Protein AF-0000000078423848 (afdb_homodimer)

Nearest PDB structures (foldseek):
  8bi5-assembly1_A  TM=4.941E-01  e=6.022E-09  Homo sapiens
  7nb2-assembly1_AAA  TM=4.890E-01  e=9.277E-09  Homo sapiens
  5fut-assembly1_A  TM=4.789E-01  e=1.179E-08  Homo sapiens
  3f2r-assembly1_A  TM=4.536E-01  e=2.937E-08  Homo sapiens
  2i7q-assembly1_A  TM=4.784E-01  e=6.989E-07  Homo sapiens

Radius of gyration: 33.13 Å; Cα contacts (8 Å, |Δi|>4): 1392; chains: 2; bounding box: 69×115×68 Å

Sequence (826 aa):
MSIPEWLTKNYIEEVLKVYHKDLTLKIEKFNIKPAFGKGENYGGFLTKAHVVYNLKNGQEQKENHFICKTSYEDDAFAKEKMKSYDIFNREMILYEEVLPKMNDLLKEIDDMEQLFPTVFYVDYKRKALIFEDLTVQGYVMADRIQRLDMDHIKLVLCKLSKMHATSAVFNERGSGCLEKYDRGFFNKYTDTYKAFFVNSFMACARYLQQLDDTNSRKYAKKIFALEPYYMDLGKRCFAPTVGDVNVLVHGDVWTNNVMFKYCTKTGKPIDVLIIDFQYSFWGSPTLDLHYFFNTSIKEPLRLHHQDELFQMYHQHFTDTLKKLKYKSNPIPSLKKFRIQAEQKKFFAMHSSVVIQPVMLNQDSTDADYNALMGEDDRALSFKRRLYNNPIIQENLKNLLPMFDRRGLLEVNQMSIPEWLTKNYIEEVLKVYHKDLTLKIEKFNIKPAFGKGENYGGFLTKAHVVYNLKNGQEQKENHFICKTSYEDDAFAKEKMKSYDIFNREMILYEEVLPKMNDLLKEIDDMEQLFPTVFYVDYKRKALIFEDLTVQGYVMADRIQRLDMDHIKLVLCKLSKMHATSAVFNERGSGCLEKYDRGFFNKYTDTYKAFFVNSFMACARYLQQLDDTNSRKYAKKIFALEPYYMDLGKRCFAPTVGDVNVLVHGDVWTNNVMFKYCTKTGKPIDVLIIDFQYSFWGSPTLDLHYFFNTSIKEPLRLHHQDELFQMYHQHFTDTLKKLKYKSNPIPSLKKFRIQAEQKKFFAMHSSVVIQPVMLNQDSTDADYNALMGEDDRALSFKRRLYNNPIIQENLKNLLPMFDRRGLLEVNQ

Foldseek 3Di:
DDDDPVPDLVVVQVLVCVLVVFPLKDWDDKDKDWDDDPQLDQFFTKMKMWTWMAGDNRPDIDIFIKIKTAGDPPDPVSCVLCVLLCLLVVQLCCLVPPQVQLCVLCVVLPHNDDAAFHWSDRDPPRSMTMTGDCVVVPWAFDDQQQFDEPLVLLQCLLSLLSQFLSQLLCCVVVVNVQQVFQFAPAHDRDCLQLCLLLLLLLLCLVVLCPDDDDVSPVLSVLSVVQNVVLRVLVHVLFDADPQARKGFELRADARSQKIFHADPVPRGTDHMYGHDSSRTGIHQNLLNLLQHLQAGHDPPCSVPPSLVSLVSSLVSNLVSNVSSPPDPHDSDDSVRSVVSNLVSNLSSVSNNRRVNLLSNDPPSPLNHPCLSRHDDPSVSVSSNVSCVDVVSVVSCVRCSVVCVVSCSSHNVD/DDDDPVPDLVVVQVLVCVLVVFPLKDWDDKDKDWDDDPQLDQFFTKMKMWTWMAGDNRPDIDIFIKIKTAGDPPDPVSCVLCVLLCLLVVQLCCLVPPQVQLCVLCVVLVHNDDAAFAWSDRDPPRSMTMTGDCVVVPWAFDDQQQFDEPLVLLQCLLSLLSQFLSQLLVCVVVVNVQQVFQFAPAHDRDCLQLCLLLLLLLLCLVVLCPDDDDVSPVLSVLSVVQNVVLNVLVHVLFDADPQARKGFELRADARSQKIFHADPVPRGTDHMYGHDSSRTGIHHNLLNLLQHLQAGHDPPCSVPPSLVSLVSSLVSNLVSNVSSPPDPHDSDDSVRSVVSNLVSNLSSVSNNRRVNLLSNDPPCPLNHPCLSRHDDPSVSVSSNVSCVDVVSVVSCVRCSVVCVVSCSSHNVD

Solvent-accessible surface area (backbone atoms only — not comparable to full-atom values): 43598 Å² total; per-residue (Å²): 136,78,80,60,82,73,75,37,67,69,50,50,39,52,47,48,20,62,61,68,71,32,87,59,44,44,69,76,42,77,47,76,46,75,60,67,66,92,69,78,48,92,81,35,43,46,32,32,36,42,38,31,33,27,32,75,74,65,75,40,77,48,73,49,48,33,31,37,38,29,60,60,79,82,40,66,66,59,38,60,55,41,53,79,62,43,28,66,62,49,27,49,48,36,60,69,63,45,52,56,53,35,48,51,54,37,44,73,70,77,38,82,70,69,53,52,74,54,65,61,44,75,37,77,88,77,43,33,39,33,25,52,36,53,56,81,78,50,32,40,65,60,60,53,77,69,34,37,53,69,70,52,48,54,46,49,36,48,50,48,20,48,50,29,28,32,36,32,42,49,20,58,78,50,77,50,64,51,63,76,34,58,57,32,90,40,31,92,85,60,66,67,51,46,48,28,51,53,51,30,44,47,31,50,21,53,56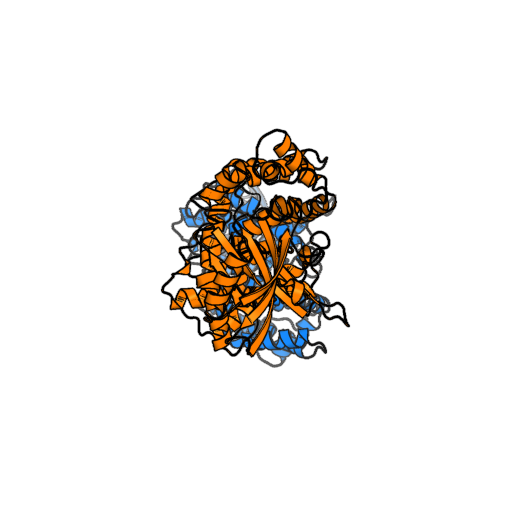,27,52,69,45,94,47,70,65,40,37,50,51,16,54,34,46,58,65,27,58,91,45,49,65,60,52,39,33,61,53,47,45,57,51,86,77,46,69,41,15,55,22,48,65,64,48,36,44,85,28,32,29,34,26,59,37,89,87,77,66,44,64,76,45,54,32,48,51,76,53,49,33,34,18,34,12,44,58,49,53,38,49,29,32,26,46,39,52,22,44,26,84,64,45,47,81,72,36,49,53,57,50,52,42,53,30,48,52,47,22,52,51,47,27,55,73,69,62,57,71,89,38,66,80,70,34,60,28,57,46,51,51,50,37,60,72,38,38,61,47,29,53,46,21,43,67,45,46,24,33,63,64,57,49,80,73,58,85,70,54,42,69,57,32,49,48,36,82,48,70,67,15,49,50,51,42,44,54,38,63,69,37,66,69,47,48,52,48,47,68,62,45,47,61,56,37,49,46,48,18,66,51,46,78,71,85,137,78,80,61,84,75,74,37,68,68,49,51,39,53,47,47,22,63,61,66,69,33,89,60,43,45,67,76,42,78,49,76,45,76,62,67,66,91,66,78,48,91,77,36,43,49,31,32,34,42,38,31,32,26,34,74,76,65,74,40,78,51,74,51,48,34,30,37,39,29,59,59,79,82,42,67,67,59,39,60,57,42,54,78,65,42,28,65,62,50,26,48,48,37,61,68,64,45,54,57,53,35,49,52,54,37,45,74,68,79,39,82,72,70,53,54,73,55,66,61,45,74,38,78,89,77,43,32,39,33,25,53,36,53,55,82,77,50,32,41,66,60,58,51,77,69,35,35,53,70,69,52,47,54,47,48,37,48,50,49,20,47,50,29,28,32,35,32,42,49,19,59,78,48,76,49,65,51,63,74,34,58,57,32,89,41,30,93,86,57,66,65,51,45,48,29,52,51,50,31,44,47,32,50,22,54,54,28,52,70,44,94,48,70,67,41,36,51,50,16,54,34,47,59,65,27,58,90,47,48,65,59,52,41,33,59,54,46,44,57,52,86,78,47,68,41,15,56,23,47,64,62,49,37,43,86,27,33,29,35,25,59,36,87,87,76,66,45,66,76,44,54,32,50,51,75,55,50,33,34,18,34,12,46,57,49,52,38,50,30,31,26,46,38,52,22,43,26,84,64,45,48,81,73,37,49,52,58,49,53,42,53,30,48,52,48,21,51,51,48,28,56,74,68,63,57,71,88,38,66,80,69,33,59,29,56,47,51,50,51,39,60,70,38,38,61,48,28,51,45,20,43,67,44,48,24,33,62,65,56,50,81,73,60,85,70,53,42,69,56,32,47,49,36,81,49,71,66,15,49,49,50,43,44,54,39,62,70,38,66,69,48,46,53,47,48,68,62,44,48,60,54,38,48,47,47,17,66,50,46,79,72,83

InterPro domains:
  IPR004119 Ecdysteroid kinase-like [PF02958] (38-326)
  IPR011009 Protein kinase-like domain superfamily [SSF56112] (2-327)
  IPR015897 CHK kinase-like [SM00587] (129-323)

pLDDT: mean 92.08, std 9.53, range [49.94, 98.88]

Organism: Lucilia cuprina (NCBI:txid7375)

Structure (mmCIF, N/CA/C/O backbone):
data_AF-0000000078423848-model_v1
#
loop_
_entity.id
_entity.type
_entity.pdbx_description
1 polymer 'CHK kinase-like domain-containing protein'
#
loop_
_atom_site.group_PDB
_atom_site.id
_atom_site.type_symbol
_atom_site.label_atom_id
_atom_site.label_alt_id
_atom_site.label_comp_id
_atom_site.label_asym_id
_atom_site.label_entity_id
_atom_site.label_seq_id
_atom_site.pdbx_PDB_ins_code
_atom_site.Cartn_x
_atom_site.Cartn_y
_atom_site.Cartn_z
_atom_site.occupancy
_atom_site.B_iso_or_equiv
_atom_site.auth_seq_id
_atom_site.auth_comp_id
_atom_site.auth_asym_id
_atom_site.auth_atom_id
_atom_site.pdbx_PDB_model_num
ATOM 1 N N . MET A 1 1 ? -23.234 38.156 14.312 1 52.44 1 MET A N 1
ATOM 2 C CA . MET A 1 1 ? -22.672 37.781 15.609 1 52.44 1 MET A CA 1
ATOM 3 C C . MET A 1 1 ? -21.812 38.906 16.156 1 52.44 1 MET A C 1
ATOM 5 O O . MET A 1 1 ? -21.062 39.562 15.414 1 52.44 1 MET A O 1
ATOM 9 N N . SER A 1 2 ? -22.188 39.5 17.297 1 65.88 2 SER A N 1
ATOM 10 C CA . SER A 1 2 ? -21.672 40.75 17.844 1 65.88 2 SER A CA 1
ATOM 11 C C . SER A 1 2 ? -20.375 40.531 18.641 1 65.88 2 SER A C 1
ATOM 13 O O . SER A 1 2 ? -20.094 39.406 19.062 1 65.88 2 SER A O 1
ATOM 15 N N . ILE A 1 3 ? -19.422 41.406 18.516 1 79.38 3 ILE A N 1
ATOM 16 C CA . ILE A 1 3 ? -18.203 41.469 19.328 1 79.38 3 ILE A CA 1
ATOM 17 C C . ILE A 1 3 ? -18.562 41.281 20.812 1 79.38 3 ILE A C 1
ATOM 19 O O . ILE A 1 3 ? -19.484 41.906 21.312 1 79.38 3 ILE A O 1
ATOM 23 N N . PRO A 1 4 ? -17.922 40.312 21.422 1 82.94 4 PRO A N 1
ATOM 24 C CA . PRO A 1 4 ? -18.219 40.125 22.844 1 82.94 4 PRO A CA 1
ATOM 25 C C . PRO A 1 4 ? -18.078 41.406 23.656 1 82.94 4 PRO A C 1
ATOM 27 O O . PRO A 1 4 ? -17.109 42.156 23.484 1 82.94 4 PRO A O 1
ATOM 30 N N . GLU A 1 5 ? -18.969 41.625 24.625 1 84.94 5 GLU A N 1
ATOM 31 C CA . GLU A 1 5 ? -19.016 42.844 25.406 1 84.94 5 GLU A CA 1
ATOM 32 C C . GLU A 1 5 ? -17.781 43 26.297 1 84.94 5 GLU A C 1
ATOM 34 O O . GLU A 1 5 ? -17.312 44.094 26.578 1 84.94 5 GLU A O 1
ATOM 39 N N . TRP A 1 6 ? -17.281 41.875 26.625 1 88.5 6 TRP A N 1
ATOM 40 C CA . TRP A 1 6 ? -16.156 41.875 27.562 1 88.5 6 TRP A CA 1
ATOM 41 C C . TRP A 1 6 ? -14.852 42.219 26.844 1 88.5 6 TRP A C 1
ATOM 43 O O . TRP A 1 6 ? -13.836 42.5 27.484 1 88.5 6 TRP A O 1
ATOM 53 N N . LEU A 1 7 ? -14.852 42.125 25.547 1 90.12 7 LEU A N 1
ATOM 54 C CA . LEU A 1 7 ? -13.648 42.406 24.766 1 90.12 7 LEU A CA 1
ATOM 55 C C . LEU A 1 7 ? -13.445 43.906 24.578 1 90.12 7 LEU A C 1
ATOM 57 O O . LEU A 1 7 ? -13.664 44.438 23.5 1 90.12 7 LEU A O 1
ATOM 61 N N . THR A 1 8 ? -12.93 44.531 25.625 1 91.38 8 THR A N 1
ATOM 62 C CA . THR A 1 8 ? -12.797 45.969 25.688 1 91.38 8 THR A CA 1
ATOM 63 C C . THR A 1 8 ? -11.328 46.406 25.641 1 91.38 8 THR A C 1
ATOM 65 O O . THR A 1 8 ? -10.438 45.562 25.719 1 91.38 8 THR A O 1
ATOM 68 N N . LYS A 1 9 ? -11.188 47.719 25.531 1 93.75 9 LYS A N 1
ATOM 69 C CA . LYS A 1 9 ? -9.852 48.281 25.594 1 93.75 9 LYS A CA 1
ATOM 70 C C . LYS A 1 9 ? -9.148 47.906 26.891 1 93.75 9 LYS A C 1
ATOM 72 O O . LYS A 1 9 ? -7.977 47.531 26.891 1 93.75 9 LYS A O 1
ATOM 77 N N . ASN A 1 10 ? -9.883 48 27.969 1 93.81 10 ASN A N 1
ATOM 78 C CA . ASN A 1 10 ? -9.336 47.688 29.281 1 93.81 10 ASN A CA 1
ATOM 79 C C . ASN A 1 10 ? -8.891 46.219 29.375 1 93.81 10 ASN A C 1
ATOM 81 O O . ASN A 1 10 ? -7.844 45.906 29.953 1 93.81 10 ASN A O 1
ATOM 85 N N . TYR A 1 11 ? -9.695 45.375 28.844 1 93.62 11 TYR A N 1
ATOM 86 C CA . TYR A 1 11 ? -9.367 43.969 28.859 1 93.62 11 TYR A CA 1
ATOM 87 C C . TYR A 1 11 ? -8.078 43.688 28.094 1 93.62 11 TYR A C 1
ATOM 89 O O . TYR A 1 11 ? -7.195 42.969 28.578 1 93.62 11 TYR A O 1
ATOM 97 N N . ILE A 1 12 ? -8.031 44.25 26.938 1 92.62 12 ILE A N 1
ATOM 98 C CA . ILE A 1 12 ? -6.863 44.031 26.094 1 92.62 12 ILE A CA 1
ATOM 99 C C . ILE A 1 12 ? -5.621 44.625 26.75 1 92.62 12 ILE A C 1
ATOM 101 O O . ILE A 1 12 ? -4.523 44.094 26.641 1 92.62 12 ILE A O 1
ATOM 105 N N . GLU A 1 13 ? -5.789 45.75 27.359 1 94.25 13 GLU A N 1
ATOM 106 C CA . GLU A 1 13 ? -4.68 46.375 28.078 1 94.25 13 GLU A CA 1
ATOM 107 C C . GLU A 1 13 ? -4.133 45.438 29.141 1 94.25 13 GLU A C 1
ATOM 109 O O . GLU A 1 13 ? -2.916 45.281 29.281 1 94.25 13 GLU A O 1
ATOM 114 N N . GLU A 1 14 ? -5.004 44.812 29.859 1 92.88 14 GLU A N 1
ATOM 115 C CA . GLU A 1 14 ? -4.59 43.844 30.891 1 92.88 14 GLU A CA 1
ATOM 116 C C . GLU A 1 14 ? -3.859 42.656 30.281 1 92.88 14 GLU A C 1
ATOM 118 O O . GLU A 1 14 ? -2.871 42.188 30.844 1 92.88 14 GLU A O 1
ATOM 123 N N . VAL A 1 15 ? -4.414 42.188 29.203 1 91.88 15 VAL A N 1
ATOM 124 C CA . VAL A 1 15 ? -3.812 41.094 28.484 1 91.88 15 VAL A CA 1
ATOM 125 C C . VAL A 1 15 ? -2.379 41.438 28.094 1 91.88 15 VAL A C 1
ATOM 127 O O . VAL A 1 15 ? -1.463 40.625 28.281 1 91.88 15 VAL A O 1
ATOM 130 N N . LEU A 1 16 ? -2.178 42.625 27.562 1 92.38 16 LEU A N 1
ATOM 131 C CA . LEU A 1 16 ? -0.869 43.062 27.078 1 92.38 16 LEU A CA 1
ATOM 132 C C . LEU A 1 16 ? 0.089 43.281 28.234 1 92.38 16 LEU A C 1
ATOM 134 O O . LEU A 1 16 ? 1.294 43.062 28.109 1 92.38 16 LEU A O 1
ATOM 138 N N . LYS A 1 17 ? -0.47 43.781 29.359 1 93.56 17 LYS A N 1
ATOM 139 C CA . LYS A 1 17 ? 0.352 43.969 30.547 1 93.56 17 LYS A CA 1
ATOM 140 C C . LYS A 1 17 ? 0.942 42.625 31 1 93.56 17 LYS A C 1
ATOM 142 O O . LYS A 1 17 ? 2.117 42.562 31.375 1 93.56 17 LYS A O 1
ATOM 147 N N . VAL A 1 18 ? 0.09 41.625 30.969 1 91.31 18 VAL A N 1
ATOM 148 C CA . VAL A 1 18 ? 0.529 40.312 31.359 1 91.31 18 VAL A CA 1
ATOM 149 C C . VAL A 1 18 ? 1.553 39.781 30.359 1 91.31 18 VAL A C 1
ATOM 151 O O . VAL A 1 18 ? 2.59 39.25 30.75 1 91.31 18 VAL A O 1
ATOM 154 N N . TYR A 1 19 ? 1.338 39.938 29.094 1 89.31 19 TYR A N 1
ATOM 155 C CA . TYR A 1 19 ? 2.184 39.438 28.016 1 89.31 19 TYR A CA 1
ATOM 156 C C . TYR A 1 19 ? 3.566 40.062 28.062 1 89.31 19 TYR A C 1
ATOM 158 O O . TYR A 1 19 ? 4.578 39.375 27.922 1 89.31 19 TYR A O 1
ATOM 166 N N . HIS A 1 20 ? 3.588 41.344 28.25 1 91.81 20 HIS A N 1
ATOM 167 C CA . HIS A 1 20 ? 4.848 42.094 28.219 1 91.81 20 HIS A CA 1
ATOM 168 C C . HIS A 1 20 ? 5.469 42.188 29.609 1 91.81 20 HIS A C 1
ATOM 170 O O . HIS A 1 20 ? 6.562 42.719 29.766 1 91.81 20 HIS A O 1
ATOM 176 N N . LYS A 1 21 ? 4.734 41.719 30.625 1 93.62 21 LYS A N 1
ATOM 177 C CA . LYS A 1 21 ? 5.156 41.844 32.031 1 93.62 21 LYS A CA 1
ATOM 178 C C . LYS A 1 21 ? 5.488 43.281 32.344 1 93.62 21 LYS A C 1
ATOM 180 O O . LYS A 1 21 ? 6.555 43.594 32.906 1 93.62 21 LYS A O 1
ATOM 185 N N . ASP A 1 22 ? 4.645 44.219 31.906 1 94.75 22 ASP A N 1
ATOM 186 C CA . ASP A 1 22 ? 4.809 45.656 32.125 1 94.75 22 ASP A CA 1
ATOM 187 C C . ASP A 1 22 ? 3.504 46.281 32.594 1 94.75 22 ASP A C 1
ATOM 189 O O . ASP A 1 22 ? 2.623 46.594 31.797 1 94.75 22 ASP A O 1
ATOM 193 N N . LEU A 1 23 ? 3.414 46.594 33.875 1 93.25 23 LEU A N 1
ATOM 194 C CA . LEU A 1 23 ? 2.199 47.125 34.469 1 93.25 23 LEU A CA 1
ATOM 195 C C . LEU A 1 23 ? 1.979 48.594 34.062 1 93.25 23 LEU A C 1
ATOM 197 O O . LEU A 1 23 ? 0.887 49.125 34.25 1 93.25 23 LEU A O 1
ATOM 201 N N . THR A 1 24 ? 2.98 49.188 33.531 1 93.75 24 THR A N 1
ATOM 202 C CA . THR A 1 24 ? 2.871 50.594 33.156 1 93.75 24 THR A CA 1
ATOM 203 C C . THR A 1 24 ? 2.268 50.719 31.766 1 93.75 24 THR A C 1
ATOM 205 O O . THR A 1 24 ? 2.012 51.844 31.297 1 93.75 24 THR A O 1
ATOM 208 N N . LEU A 1 25 ? 1.997 49.594 31.062 1 94.75 25 LEU A N 1
ATOM 209 C CA . LEU A 1 25 ? 1.498 49.594 29.688 1 94.75 25 LEU A CA 1
ATOM 210 C C . LEU A 1 25 ? 0.144 50.281 29.594 1 94.75 25 LEU A C 1
ATOM 212 O O . LEU A 1 25 ? -0.72 50.094 30.453 1 94.75 25 LEU A O 1
ATOM 216 N N . LYS A 1 26 ? 0.029 51.219 28.641 1 95.25 26 LYS A N 1
ATOM 217 C CA . LYS A 1 26 ? -1.23 51.906 28.375 1 95.25 26 LYS A CA 1
ATOM 218 C C . LYS A 1 26 ? -1.577 51.875 26.891 1 95.25 26 LYS A C 1
ATOM 220 O O . LYS A 1 26 ? -0.728 52.156 26.047 1 95.25 26 LYS A O 1
ATOM 225 N N . ILE A 1 27 ? -2.83 51.562 26.594 1 94.88 27 ILE A N 1
ATOM 226 C CA . ILE A 1 27 ? -3.275 51.562 25.203 1 94.88 27 ILE A CA 1
ATOM 227 C C . ILE A 1 27 ? -3.641 52.969 24.766 1 94.88 27 ILE A C 1
ATOM 229 O O . ILE A 1 27 ? -4.414 53.656 25.438 1 94.88 27 ILE A O 1
ATOM 233 N N . GLU A 1 28 ? -3.152 53.375 23.75 1 95.06 28 GLU A N 1
ATOM 234 C CA . GLU A 1 28 ? -3.43 54.719 23.172 1 95.06 28 GLU A CA 1
ATOM 235 C C . GLU A 1 28 ? -4.547 54.625 22.141 1 95.06 28 GLU A C 1
ATOM 237 O O . GLU A 1 28 ? -5.43 55.5 22.109 1 95.06 28 GLU A O 1
ATOM 242 N N . LYS A 1 29 ? -4.484 53.75 21.281 1 94.62 29 LYS A N 1
ATOM 243 C CA . LYS A 1 29 ? -5.488 53.531 20.25 1 94.62 29 LYS A CA 1
ATOM 244 C C . LYS A 1 29 ? -6.023 52.094 20.281 1 94.62 29 LYS A C 1
ATOM 246 O O . LYS A 1 29 ? -5.266 51.156 20.5 1 94.62 29 LYS A O 1
ATOM 251 N N . PHE A 1 30 ? -7.324 51.969 20.141 1 94.12 30 PHE A N 1
ATOM 252 C CA . PHE A 1 30 ? -7.996 50.656 20.203 1 94.12 30 PHE A CA 1
ATOM 253 C C . PHE A 1 30 ? -9.133 50.594 19.203 1 94.12 30 PHE A C 1
ATOM 255 O O . PHE A 1 30 ? -10.086 51.375 19.266 1 94.12 30 PHE A O 1
ATOM 262 N N . ASN A 1 31 ? -8.953 49.75 18.25 1 93.06 31 ASN A N 1
ATOM 263 C CA . ASN A 1 31 ? -9.984 49.5 17.25 1 93.06 31 ASN A CA 1
ATOM 264 C C . ASN A 1 31 ? -10.312 48 17.156 1 93.06 31 ASN A C 1
ATOM 266 O O . ASN A 1 31 ? -9.414 47.188 17.062 1 93.06 31 ASN A O 1
ATOM 270 N N . ILE A 1 32 ? -11.602 47.625 17.141 1 90.75 32 ILE A N 1
ATOM 271 C CA . ILE A 1 32 ? -12.023 46.219 17.094 1 90.75 32 ILE A CA 1
ATOM 272 C C . ILE A 1 32 ? -13.109 46.031 16.031 1 90.75 32 ILE A C 1
ATOM 274 O O . ILE A 1 32 ? -13.961 46.906 15.852 1 90.75 32 ILE A O 1
ATOM 278 N N . LYS A 1 33 ? -13.039 44.938 15.258 1 86.94 33 LYS A N 1
ATOM 279 C CA . LYS A 1 33 ? -14.055 44.594 14.266 1 86.94 33 LYS A CA 1
ATOM 280 C C . LYS A 1 33 ? -14.156 43.094 14.094 1 86.94 33 LYS A C 1
ATOM 282 O O . LYS A 1 33 ? -13.195 42.344 14.359 1 86.94 33 LYS A O 1
ATOM 287 N N . PRO A 1 34 ? -15.281 42.625 13.734 1 80.81 34 PRO A N 1
ATOM 288 C CA . PRO A 1 34 ? -15.391 41.219 13.422 1 80.81 34 PRO A CA 1
ATOM 289 C C . PRO A 1 34 ? -14.469 40.781 12.281 1 80.81 34 PRO A C 1
ATOM 291 O O . PRO A 1 34 ? -14.258 41.531 11.336 1 80.81 34 PRO A O 1
ATOM 294 N N . ALA A 1 35 ? -13.773 39.562 12.422 1 73.31 35 ALA A N 1
ATOM 295 C CA . ALA A 1 35 ? -12.805 39.094 11.422 1 73.31 35 ALA A CA 1
ATOM 296 C C . ALA A 1 35 ? -13.516 38.531 10.203 1 73.31 35 ALA A C 1
ATOM 298 O O . ALA A 1 35 ? -13.102 38.781 9.062 1 73.31 35 ALA A O 1
ATOM 299 N N . PHE A 1 36 ? -14.398 37.406 10.336 1 63.75 36 PHE A N 1
ATOM 300 C CA . PHE A 1 36 ? -15.039 36.75 9.203 1 63.75 36 PHE A CA 1
ATOM 301 C C . PHE A 1 36 ? -16.562 36.844 9.305 1 63.75 36 PHE A C 1
ATOM 303 O O . PHE A 1 36 ? -17.094 37.188 10.359 1 63.75 36 PHE A O 1
ATOM 310 N N . GLY A 1 37 ? -17.172 36.781 7.977 1 54.41 37 GLY A N 1
ATOM 311 C CA . GLY A 1 37 ? -18.625 36.688 7.957 1 54.41 37 GLY A CA 1
ATOM 312 C C . GLY A 1 37 ? -19.156 35.375 8.516 1 54.41 37 GLY A C 1
ATOM 313 O O . GLY A 1 37 ? -18.375 34.469 8.758 1 54.41 37 GLY A O 1
ATOM 314 N N . LYS A 1 38 ? -20.359 35.281 8.805 1 50.5 38 LYS A N 1
ATOM 315 C CA . LYS A 1 38 ? -21.109 34.125 9.25 1 50.5 38 LYS A CA 1
ATOM 316 C C . LYS A 1 38 ? -20.844 32.906 8.352 1 50.5 38 LYS A C 1
ATOM 318 O O . LYS A 1 38 ? -20.781 33.031 7.125 1 50.5 38 LYS A O 1
ATOM 323 N N . GLY A 1 39 ? -20.406 31.641 8.922 1 49.94 39 GLY A N 1
ATOM 324 C CA . GLY A 1 39 ? -20.312 30.406 8.172 1 49.94 39 GLY A CA 1
ATOM 325 C C . GLY A 1 39 ? -18.891 30.047 7.797 1 49.94 39 GLY A C 1
ATOM 326 O O . GLY A 1 39 ? -18.625 28.938 7.32 1 49.94 39 GLY A O 1
ATOM 327 N N . GLU A 1 40 ? -17.953 31.016 7.832 1 52.66 40 GLU A N 1
ATOM 328 C CA . GLU A 1 40 ? -16.594 30.766 7.34 1 52.66 40 GLU A CA 1
ATOM 329 C C . GLU A 1 40 ? -15.766 30.031 8.391 1 52.66 40 GLU A C 1
ATOM 331 O O . GLU A 1 40 ? -14.711 29.469 8.07 1 52.66 40 GLU A O 1
ATOM 336 N N . ASN A 1 41 ? -16.281 30.109 9.609 1 53.28 41 ASN A N 1
ATOM 337 C CA . ASN A 1 41 ? -15.547 29.453 10.68 1 53.28 41 ASN A CA 1
ATOM 338 C C . ASN A 1 41 ? -16.484 28.688 11.625 1 53.28 41 ASN A C 1
ATOM 340 O O . ASN A 1 41 ? -17.188 29.297 12.43 1 53.28 41 ASN A O 1
ATOM 344 N N . TYR A 1 42 ? -16.594 27.344 11.445 1 54.25 42 TYR A N 1
ATOM 345 C CA . TYR A 1 42 ? -17.531 26.531 12.203 1 54.25 42 TYR A CA 1
ATOM 346 C C . TYR A 1 42 ? -17.062 26.328 13.641 1 54.25 42 TYR A C 1
ATOM 348 O O . TYR A 1 42 ? -17.812 25.875 14.5 1 54.25 42 TYR A O 1
ATOM 356 N N . GLY A 1 43 ? -15.828 26.734 14.023 1 58.12 43 GLY A N 1
ATOM 357 C CA . GLY A 1 43 ? -15.359 26.375 15.344 1 58.12 43 GLY A CA 1
ATOM 358 C C . GLY A 1 43 ? -15.188 27.562 16.266 1 58.12 43 GLY A C 1
ATOM 359 O O . GLY A 1 43 ? -14.664 27.422 17.375 1 58.12 43 GLY A O 1
ATOM 360 N N . GLY A 1 44 ? -15.781 28.734 15.836 1 64.81 44 GLY A N 1
ATOM 361 C CA . GLY A 1 44 ? -15.609 29.859 16.719 1 64.81 44 GLY A CA 1
ATOM 362 C C . GLY A 1 44 ? -15.891 31.203 16.047 1 64.81 44 GLY A C 1
ATOM 363 O O . GLY A 1 44 ? -16.375 31.234 14.922 1 64.81 44 GLY A O 1
ATOM 364 N N . PHE A 1 45 ? -15.906 32.156 16.938 1 75 45 PHE A N 1
ATOM 365 C CA . PHE A 1 45 ? -16.047 33.531 16.453 1 75 45 PHE A CA 1
ATOM 366 C C . PHE A 1 45 ? -14.711 34.25 16.5 1 75 45 PHE A C 1
ATOM 368 O O . PHE A 1 45 ? -13.961 34.125 17.484 1 75 45 PHE A O 1
ATOM 375 N N . LEU A 1 46 ? -14.398 34.875 15.398 1 83.88 46 LEU A N 1
ATOM 376 C CA . LEU A 1 46 ? -13.117 35.562 15.297 1 83.88 46 LEU A CA 1
ATOM 377 C C . LEU A 1 46 ? -13.305 37.062 15.234 1 83.88 46 LEU A C 1
ATOM 379 O O . LEU A 1 46 ? -14.148 37.562 14.477 1 83.88 46 LEU A O 1
ATOM 383 N N . THR A 1 47 ? -12.578 37.75 16.125 1 87.62 47 THR A N 1
ATOM 384 C CA . THR A 1 47 ? -12.57 39.219 16.156 1 87.62 47 THR A CA 1
ATOM 385 C C . THR A 1 47 ? -11.156 39.75 15.953 1 87.62 47 THR A C 1
ATOM 387 O O . THR A 1 47 ? -10.195 39.219 16.5 1 87.62 47 THR A O 1
ATOM 390 N N . LYS A 1 48 ? -11.094 40.812 15.172 1 90.5 48 LYS A N 1
ATOM 391 C CA . LYS A 1 48 ? -9.805 41.469 14.961 1 90.5 48 LYS A CA 1
ATOM 392 C C . LYS A 1 48 ? -9.688 42.75 15.812 1 90.5 48 LYS A C 1
ATOM 394 O O . LYS A 1 48 ? -10.656 43.469 15.977 1 90.5 48 LYS A O 1
ATOM 399 N N . ALA A 1 49 ? -8.508 42.906 16.344 1 91 49 ALA A N 1
ATOM 400 C CA . ALA A 1 49 ? -8.234 44.094 17.125 1 91 49 ALA A CA 1
ATOM 401 C C . ALA A 1 49 ? -6.902 44.719 16.734 1 91 49 ALA A C 1
ATOM 403 O O . ALA A 1 49 ? -5.922 44.031 16.5 1 91 49 ALA A O 1
ATOM 404 N N . HIS A 1 50 ? -6.938 46.031 16.531 1 93.94 50 HIS A N 1
ATOM 405 C CA . HIS A 1 50 ? -5.746 46.844 16.312 1 93.94 50 HIS A CA 1
ATOM 406 C C . HIS A 1 50 ? -5.473 47.75 17.516 1 93.94 50 HIS A C 1
ATOM 408 O O . HIS A 1 50 ? -6.359 48.469 17.953 1 93.94 50 HIS A O 1
ATOM 414 N N . VAL A 1 51 ? -4.234 47.656 18.031 1 94 51 VAL A N 1
ATOM 415 C CA . VAL A 1 51 ? -3.941 48.406 19.234 1 94 51 VAL A CA 1
ATOM 416 C C . VAL A 1 51 ? -2.584 49.094 19.109 1 94 51 VAL A C 1
ATOM 418 O O . VAL A 1 51 ? -1.643 48.531 18.547 1 94 51 VAL A O 1
ATOM 421 N N . VAL A 1 52 ? -2.539 50.312 19.516 1 95.88 52 VAL A N 1
ATOM 422 C CA . VAL A 1 52 ? -1.292 51.031 19.734 1 95.88 52 VAL A CA 1
ATOM 423 C C . VAL A 1 52 ? -1.108 51.312 21.234 1 95.88 52 VAL A C 1
ATOM 425 O O . VAL A 1 52 ? -2.023 51.812 21.891 1 95.88 52 VAL A O 1
ATOM 428 N N . TYR A 1 53 ? 0.005 50.938 21.734 1 94.19 53 TYR A N 1
ATOM 429 C CA . TYR A 1 53 ? 0.185 51.062 23.172 1 94.19 53 TYR A CA 1
ATOM 430 C C . TYR A 1 53 ? 1.614 51.469 23.516 1 94.19 53 TYR A C 1
ATOM 432 O O . TYR A 1 53 ? 2.521 51.312 22.688 1 94.19 53 TYR A O 1
ATOM 440 N N . ASN A 1 54 ? 1.756 52.031 24.688 1 95.5 54 ASN A N 1
ATOM 441 C CA . ASN A 1 54 ? 3.045 52.438 25.219 1 95.5 54 ASN A CA 1
ATOM 442 C C . ASN A 1 54 ? 3.541 51.5 26.312 1 95.5 54 ASN A C 1
ATOM 444 O O . ASN A 1 54 ? 2.75 51.031 27.141 1 95.5 54 ASN A O 1
ATOM 448 N N . LEU A 1 55 ? 4.859 51.188 26.219 1 92.94 55 LEU A N 1
ATOM 449 C CA . LEU A 1 55 ? 5.523 50.344 27.203 1 92.94 55 LEU A CA 1
ATOM 450 C C . LEU A 1 55 ? 6.578 51.125 27.984 1 92.94 55 LEU A C 1
ATOM 452 O O . LEU A 1 55 ? 7.004 52.188 27.531 1 92.94 55 LEU A O 1
ATOM 456 N N . LYS A 1 56 ? 7 50.594 29.141 1 93.94 56 LYS A N 1
ATOM 457 C CA . LYS A 1 56 ? 8.094 51.156 29.938 1 93.94 56 LYS A CA 1
ATOM 458 C C . LYS A 1 56 ? 7.848 52.625 30.25 1 93.94 56 LYS A C 1
ATOM 460 O O . LYS A 1 56 ? 8.695 53.469 29.969 1 93.94 56 LYS A O 1
ATOM 465 N N . ASN A 1 57 ? 6.801 52.906 30.844 1 91.81 57 ASN A N 1
ATOM 466 C CA . ASN A 1 57 ? 6.406 54.25 31.266 1 91.81 57 ASN A CA 1
ATOM 467 C C . ASN A 1 57 ? 6.492 55.25 30.109 1 91.81 57 ASN A C 1
ATOM 469 O O . ASN A 1 57 ? 7.039 56.344 30.266 1 91.81 57 ASN A O 1
ATOM 473 N N . GLY A 1 58 ? 6.09 54.75 28.922 1 88.25 58 GLY A N 1
ATOM 474 C CA . GLY A 1 58 ? 5.969 55.656 27.781 1 88.25 58 GLY A CA 1
ATOM 475 C C . GLY A 1 58 ? 7.238 55.75 26.953 1 88.25 58 GLY A C 1
ATOM 476 O O . GLY A 1 58 ? 7.281 56.438 25.938 1 88.25 58 GLY A O 1
ATOM 477 N N . GLN A 1 59 ? 8.211 55 27.234 1 92.56 59 GLN A N 1
ATOM 478 C CA . GLN A 1 59 ? 9.5 55.125 26.547 1 92.56 59 GLN A CA 1
ATOM 479 C C . GLN A 1 59 ? 9.477 54.375 25.219 1 92.56 59 GLN A C 1
ATOM 481 O O . GLN A 1 59 ? 10.258 54.656 24.312 1 92.56 59 GLN A O 1
ATOM 486 N N . GLU A 1 60 ? 8.641 53.438 25.094 1 93.69 60 GLU A N 1
ATOM 487 C CA . GLU A 1 60 ? 8.539 52.625 23.891 1 93.69 60 GLU A CA 1
ATOM 488 C C . GLU A 1 60 ? 7.09 52.5 23.422 1 93.69 60 GLU A C 1
ATOM 490 O O . GLU A 1 60 ? 6.195 52.219 24.219 1 93.69 60 GLU A O 1
ATOM 495 N N . GLN A 1 61 ? 6.863 52.844 22.203 1 94.19 61 GLN A N 1
ATOM 496 C CA . GLN A 1 61 ? 5.543 52.656 21.609 1 94.19 61 GLN A CA 1
ATOM 497 C C . GLN A 1 61 ? 5.52 51.469 20.656 1 94.19 61 GLN A C 1
ATOM 499 O O . GLN A 1 61 ? 6.461 51.25 19.891 1 94.19 61 GLN A O 1
ATOM 504 N N . LYS A 1 62 ? 4.473 50.594 20.781 1 93.31 62 LYS A N 1
ATOM 505 C CA . LYS A 1 62 ? 4.324 49.438 19.938 1 93.31 62 LYS A CA 1
ATOM 506 C C . LYS A 1 62 ? 2.924 49.375 19.328 1 93.31 62 LYS A C 1
ATOM 508 O O . LYS A 1 62 ? 1.979 49.938 19.875 1 93.31 62 LYS A O 1
ATOM 513 N N . GLU A 1 63 ? 2.895 48.938 18.219 1 92.38 63 GLU A N 1
ATOM 514 C CA . GLU A 1 63 ? 1.645 48.656 17.516 1 92.38 63 GLU A CA 1
ATOM 515 C C . GLU A 1 63 ? 1.471 47.156 17.266 1 92.38 63 GLU A C 1
ATOM 517 O O . GLU A 1 63 ? 2.432 46.469 16.922 1 92.38 63 GLU A O 1
ATOM 522 N N . ASN A 1 64 ? 0.28 46.594 17.625 1 89.56 64 ASN A N 1
ATOM 523 C CA . ASN A 1 64 ? 0.031 45.188 17.406 1 89.56 64 ASN A CA 1
ATOM 524 C C . ASN A 1 64 ? -1.37 44.938 16.844 1 89.56 64 ASN A C 1
ATOM 526 O O . ASN A 1 64 ? -2.254 45.781 16.984 1 89.56 64 ASN A O 1
ATOM 530 N N . HIS A 1 65 ? -1.495 43.938 16.141 1 91.25 65 HIS A N 1
ATOM 531 C CA . HIS A 1 65 ? -2.766 43.438 15.641 1 91.25 65 HIS A CA 1
ATOM 532 C C . HIS A 1 65 ? -3.053 42.031 16.172 1 91.25 65 HIS A C 1
ATOM 534 O O . HIS A 1 65 ? -2.176 41.156 16.156 1 91.25 65 HIS A O 1
ATOM 540 N N . PHE A 1 66 ? -4.312 41.875 16.641 1 90.56 66 PHE A N 1
ATOM 541 C CA . PHE A 1 66 ? -4.66 40.625 17.297 1 90.56 66 PHE A CA 1
ATOM 542 C C . PHE A 1 66 ? -5.902 40 16.672 1 90.56 66 PHE A C 1
ATOM 544 O O . PHE A 1 66 ? -6.715 40.719 16.062 1 90.56 66 PHE A O 1
ATOM 551 N N . ILE A 1 67 ? -5.953 38.688 16.812 1 90.25 67 ILE A N 1
ATOM 552 C CA . ILE A 1 67 ? -7.184 37.969 16.562 1 90.25 67 ILE A CA 1
ATOM 553 C C . ILE A 1 67 ? -7.672 37.312 17.875 1 90.25 67 ILE A C 1
ATOM 555 O O . ILE A 1 67 ? -6.898 36.688 18.578 1 90.25 67 ILE A O 1
ATOM 559 N N . CYS A 1 68 ? -8.867 37.594 18.172 1 90.06 68 CYS A N 1
ATOM 560 C CA . CYS A 1 68 ? -9.5 36.969 19.328 1 90.06 68 CYS A CA 1
ATOM 561 C C . CYS A 1 68 ? -10.477 35.875 18.875 1 90.06 68 CYS A C 1
ATOM 563 O O . CYS A 1 68 ? -11.445 36.188 18.156 1 90.06 68 CYS A O 1
ATOM 565 N N . LYS A 1 69 ? -10.211 34.625 19.188 1 88.88 69 LYS A N 1
ATOM 566 C CA . LYS A 1 69 ? -11.102 33.5 18.922 1 88.88 69 LYS A CA 1
ATOM 567 C C . LYS A 1 69 ? -11.883 33.125 20.188 1 88.88 69 LYS A C 1
ATOM 569 O O . LYS A 1 69 ? -11.289 32.875 21.234 1 88.88 69 LYS A O 1
ATOM 574 N N . THR A 1 70 ? -13.148 33.156 20.016 1 84.69 70 THR A N 1
ATOM 575 C CA . THR A 1 70 ? -14 32.781 21.141 1 84.69 70 THR A CA 1
ATOM 576 C C . THR A 1 70 ? -14.891 31.609 20.797 1 84.69 70 THR A C 1
ATOM 578 O O . THR A 1 70 ? -15.133 31.344 19.609 1 84.69 70 THR A O 1
ATOM 581 N N . SER A 1 71 ? -15.289 30.828 21.859 1 74.94 71 SER A N 1
ATOM 582 C CA . SER A 1 71 ? -16.188 29.703 21.641 1 74.94 71 SER A CA 1
ATOM 583 C C . SER A 1 71 ? -17.562 30.172 21.203 1 74.94 71 SER A C 1
ATOM 585 O O . SER A 1 71 ? -17.938 31.328 21.422 1 74.94 71 SER A O 1
ATOM 587 N N . TYR A 1 72 ? -18.281 29.266 20.453 1 61.19 72 TYR A N 1
ATOM 588 C CA . TYR A 1 72 ? -19.625 29.609 20 1 61.19 72 TYR A CA 1
ATOM 589 C C . TYR A 1 72 ? -20.578 29.766 21.172 1 61.19 72 TYR A C 1
ATOM 591 O O . TYR A 1 72 ? -20.812 28.828 21.922 1 61.19 72 TYR A O 1
ATOM 599 N N . GLU A 1 73 ? -20.734 30.953 21.688 1 57.78 73 GLU A N 1
ATOM 600 C CA . GLU A 1 73 ? -21.625 31.109 22.844 1 57.78 73 GLU A CA 1
ATOM 601 C C . GLU A 1 73 ? -23.078 31.234 22.406 1 57.78 73 GLU A C 1
ATOM 603 O O . GLU A 1 73 ? -23.984 30.844 23.141 1 57.78 73 GLU A O 1
ATOM 608 N N . ASP A 1 74 ? -23.219 31.469 21.094 1 58.38 74 ASP A N 1
ATOM 609 C CA . ASP A 1 74 ? -24.594 31.891 20.828 1 58.38 74 ASP A CA 1
ATOM 610 C C . ASP A 1 74 ? -25.375 30.812 20.078 1 58.38 74 ASP A C 1
ATOM 612 O O . ASP A 1 74 ? -26.578 30.938 19.844 1 58.38 74 ASP A O 1
ATOM 616 N N . ASP A 1 75 ? -24.688 29.781 19.672 1 64.06 75 ASP A N 1
ATOM 617 C CA . ASP A 1 75 ? -25.422 28.719 19 1 64.06 75 ASP A CA 1
ATOM 618 C C . ASP A 1 75 ? -25.578 27.5 19.906 1 64.06 75 ASP A C 1
ATOM 620 O O . ASP A 1 75 ? -24.656 26.703 20.062 1 64.06 75 ASP A O 1
ATOM 624 N N . ALA A 1 76 ? -26.812 27.422 20.453 1 67.12 76 ALA A N 1
ATOM 625 C CA . ALA A 1 76 ? -27.109 26.375 21.422 1 67.12 76 ALA A CA 1
ATOM 626 C C . ALA A 1 76 ? -26.828 24.984 20.844 1 67.12 76 ALA A C 1
ATOM 628 O O . ALA A 1 76 ? -26.344 24.109 21.547 1 67.12 76 ALA A O 1
ATOM 629 N N . PHE A 1 77 ? -27.156 24.859 19.609 1 68.94 77 PHE A N 1
ATOM 630 C CA . PHE A 1 77 ? -26.953 23.562 18.953 1 68.94 77 PHE A CA 1
ATOM 631 C C . PHE A 1 77 ? -25.484 23.234 18.844 1 68.94 77 PHE A C 1
ATOM 633 O O . PHE A 1 77 ? -25.062 22.125 19.188 1 68.94 77 PHE A O 1
ATOM 640 N N . ALA A 1 78 ? -24.781 24.125 18.359 1 69.31 78 ALA A N 1
ATOM 641 C CA . ALA A 1 78 ? -23.328 23.938 18.219 1 69.31 78 ALA A CA 1
ATOM 642 C C . ALA A 1 78 ? -22.672 23.734 19.578 1 69.31 78 ALA A C 1
ATOM 644 O O . ALA A 1 78 ? -21.797 22.875 19.719 1 69.31 78 ALA A O 1
ATOM 645 N N . LYS A 1 79 ? -23.141 24.438 20.5 1 72.25 79 LYS A N 1
ATOM 646 C CA . LYS A 1 79 ? -22.594 24.328 21.844 1 72.25 79 LYS A CA 1
ATOM 647 C C . LYS A 1 79 ? -22.828 22.938 22.438 1 72.25 79 LYS A C 1
ATOM 649 O O . LYS A 1 79 ? -21.938 22.375 23.047 1 72.25 79 LYS A O 1
ATOM 654 N N . GLU A 1 80 ? -23.953 22.516 22.234 1 70.62 80 GLU A N 1
ATOM 655 C CA . GLU A 1 80 ? -24.297 21.203 22.781 1 70.62 80 GLU A CA 1
ATOM 656 C C . GLU A 1 80 ? -23.469 20.109 22.125 1 70.62 80 GLU A C 1
ATOM 658 O O . GLU A 1 80 ? -23 19.188 22.812 1 70.62 80 GLU A O 1
ATOM 663 N N . LYS A 1 81 ? -23.344 20.234 20.875 1 70.31 81 LYS A N 1
ATOM 664 C CA . LYS A 1 81 ? -22.641 19.188 20.125 1 70.31 81 LYS A CA 1
ATOM 665 C C . LYS A 1 81 ? -21.141 19.219 20.422 1 70.31 81 LYS A C 1
ATOM 667 O O . LYS A 1 81 ? -20.5 18.172 20.484 1 70.31 81 LYS A O 1
ATOM 672 N N . MET A 1 82 ? -20.672 20.391 20.641 1 70.75 82 MET A N 1
ATOM 673 C CA . MET A 1 82 ? -19.219 20.547 20.766 1 70.75 82 MET A CA 1
ATOM 674 C C . MET A 1 82 ? -18.781 20.359 22.219 1 70.75 82 MET A C 1
ATOM 676 O O . MET A 1 82 ? -17.594 20.109 22.469 1 70.75 82 MET A O 1
ATOM 680 N N . LYS A 1 83 ? -19.719 20.453 23.031 1 69.56 83 LYS A N 1
ATOM 681 C CA . LYS A 1 83 ? -19.406 20.312 24.438 1 69.56 83 LYS A CA 1
ATOM 682 C C . LYS A 1 83 ? -18.75 18.969 24.734 1 69.56 83 LYS A C 1
ATOM 684 O O . LYS A 1 83 ? -17.781 18.891 25.516 1 69.56 83 LYS A O 1
ATOM 689 N N . SER A 1 84 ? -19.266 18.016 24.078 1 67.44 84 SER A N 1
ATOM 690 C CA . SER A 1 84 ? -18.766 16.672 24.344 1 67.44 84 SER A CA 1
ATOM 691 C C . SER A 1 84 ? -17.344 16.5 23.844 1 67.44 84 SER A C 1
ATOM 693 O O . SER A 1 84 ? -16.609 15.641 24.312 1 67.44 84 SER A O 1
ATOM 695 N N . TYR A 1 85 ? -16.922 17.312 22.938 1 68.81 85 TYR A N 1
ATOM 696 C CA . TYR A 1 85 ? -15.578 17.234 22.391 1 68.81 85 TYR A CA 1
ATOM 697 C C . TYR A 1 85 ? -14.617 18.109 23.172 1 68.81 85 TYR A C 1
ATOM 699 O O . TYR A 1 85 ? -13.398 17.891 23.141 1 68.81 85 TYR A O 1
ATOM 707 N N . ASP A 1 86 ? -15.18 18.938 23.938 1 74.88 86 ASP A N 1
ATOM 708 C CA . ASP A 1 86 ? -14.367 19.891 24.703 1 74.88 86 ASP A CA 1
ATOM 709 C C . ASP A 1 86 ? -13.273 20.5 23.844 1 74.88 86 ASP A C 1
ATOM 711 O O . ASP A 1 86 ? -12.125 20.625 24.281 1 74.88 86 ASP A O 1
ATOM 715 N N . ILE A 1 87 ? -13.625 20.797 22.609 1 79.38 87 ILE A N 1
ATOM 716 C CA . ILE A 1 87 ? -12.648 21.125 21.578 1 79.38 87 ILE A CA 1
ATOM 717 C C . ILE A 1 87 ? -11.992 22.469 21.891 1 79.38 87 ILE A C 1
ATOM 719 O O . ILE A 1 87 ? -10.781 22.625 21.688 1 79.38 87 ILE A O 1
ATOM 723 N N . PHE A 1 88 ? -12.727 23.375 22.359 1 81.56 88 PHE A N 1
ATOM 724 C CA . PHE A 1 88 ? -12.164 24.703 22.578 1 81.56 88 PHE A CA 1
ATOM 725 C C . PHE A 1 88 ? -11.164 24.688 23.734 1 81.56 88 PHE A C 1
ATOM 727 O O . PHE A 1 88 ? -10.086 25.266 23.641 1 81.56 88 PHE A O 1
ATOM 734 N N . ASN A 1 89 ? -11.531 23.984 24.781 1 84.81 89 ASN A N 1
ATOM 735 C CA . ASN A 1 89 ? -10.609 23.875 25.906 1 84.81 89 ASN A CA 1
ATOM 736 C C . ASN A 1 89 ? -9.32 23.172 25.5 1 84.81 89 ASN A C 1
ATOM 738 O O . ASN A 1 89 ? -8.227 23.562 25.922 1 84.81 89 ASN A O 1
ATOM 742 N N . ARG A 1 90 ? -9.5 22.219 24.781 1 88.75 90 ARG A N 1
ATOM 743 C CA . ARG A 1 90 ? -8.336 21.453 24.312 1 88.75 90 ARG A CA 1
ATOM 744 C C . ARG A 1 90 ? -7.434 22.328 23.438 1 88.75 90 ARG A C 1
ATOM 746 O O . ARG A 1 90 ? -6.211 22.297 23.578 1 88.75 90 ARG A O 1
ATOM 753 N N . GLU A 1 91 ? -8.062 23.031 22.578 1 91 91 GLU A N 1
ATOM 754 C CA . GLU A 1 91 ? -7.297 23.922 21.719 1 91 91 GLU A CA 1
ATOM 755 C C . GLU A 1 91 ? -6.523 24.953 22.531 1 91 91 GLU A C 1
ATOM 757 O O . GLU A 1 91 ? -5.363 25.25 22.234 1 91 91 GLU A O 1
ATOM 762 N N . MET A 1 92 ? -7.164 25.484 23.547 1 92.19 92 MET A N 1
ATOM 763 C CA . MET A 1 92 ? -6.531 26.469 24.406 1 92.19 92 MET A CA 1
ATOM 764 C C . MET A 1 92 ? -5.297 25.891 25.094 1 92.19 92 MET A C 1
ATOM 766 O O . MET A 1 92 ? -4.246 26.531 25.125 1 92.19 92 MET A O 1
ATOM 770 N N . ILE A 1 93 ? -5.453 24.688 25.547 1 93 93 ILE A N 1
ATOM 771 C CA . ILE A 1 93 ? -4.344 24.031 26.234 1 93 93 ILE A CA 1
ATOM 772 C C . ILE A 1 93 ? -3.205 23.781 25.25 1 93 93 ILE A C 1
ATOM 774 O O . ILE A 1 93 ? -2.033 23.969 25.578 1 93 93 ILE A O 1
ATOM 778 N N . LEU A 1 94 ? -3.512 23.406 24.094 1 95.25 94 LEU A N 1
ATOM 779 C CA . LEU A 1 94 ? -2.5 23.141 23.078 1 95.25 94 LEU A CA 1
ATOM 780 C C . LEU A 1 94 ? -1.713 24.406 22.75 1 95.25 94 LEU A C 1
ATOM 782 O O . LEU A 1 94 ? -0.481 24.375 22.703 1 95.25 94 LEU A O 1
ATOM 786 N N . TYR A 1 95 ? -2.41 25.484 22.562 1 94.06 95 TYR A N 1
ATOM 787 C CA . TYR A 1 95 ? -1.766 26.75 22.203 1 94.06 95 TYR A CA 1
ATOM 788 C C . TYR A 1 95 ? -0.927 27.281 23.359 1 94.06 95 TYR A C 1
ATOM 790 O O . TYR A 1 95 ? 0.103 27.922 23.156 1 94.06 95 TYR A O 1
ATOM 798 N N . GLU A 1 96 ? -1.369 26.953 24.5 1 93.44 96 GLU A N 1
ATOM 799 C CA . GLU A 1 96 ? -0.683 27.516 25.672 1 93.44 96 GLU A CA 1
ATOM 800 C C . GLU A 1 96 ? 0.516 26.656 26.062 1 93.44 96 GLU A C 1
ATOM 802 O O . GLU A 1 96 ? 1.592 27.172 26.359 1 93.44 96 GLU A O 1
ATOM 807 N N . GLU A 1 97 ? 0.311 25.359 26.031 1 93.81 97 GLU A N 1
ATOM 808 C CA . GLU A 1 97 ? 1.269 24.5 26.719 1 93.81 97 GLU A CA 1
ATOM 809 C C . GLU A 1 97 ? 2.043 23.625 25.75 1 93.81 97 GLU A C 1
ATOM 811 O O . GLU A 1 97 ? 3.154 23.188 26.047 1 93.81 97 GLU A O 1
ATOM 816 N N . VAL A 1 98 ? 1.522 23.328 24.641 1 96.69 98 VAL A N 1
ATOM 817 C CA . VAL A 1 98 ? 2.102 22.281 23.797 1 96.69 98 VAL A CA 1
ATOM 818 C C . VAL A 1 98 ? 2.842 22.922 22.625 1 96.69 98 VAL A C 1
ATOM 820 O O . VAL A 1 98 ? 4.035 22.672 22.422 1 96.69 98 VAL A O 1
ATOM 823 N N . LEU A 1 99 ? 2.213 23.781 21.844 1 96.81 99 LEU A N 1
ATOM 824 C CA . LEU A 1 99 ? 2.74 24.312 20.578 1 96.81 99 LEU A CA 1
ATOM 825 C C . LEU A 1 99 ? 4 25.125 20.828 1 96.81 99 LEU A C 1
ATOM 827 O O . LEU A 1 99 ? 4.98 25.016 20.094 1 96.81 99 LEU A O 1
ATOM 831 N N . PRO A 1 100 ? 4.043 25.953 21.906 1 93.75 100 PRO A N 1
ATOM 832 C CA . PRO A 1 100 ? 5.281 26.688 22.172 1 93.75 100 PRO A CA 1
ATOM 833 C C . PRO A 1 100 ? 6.465 25.766 22.453 1 93.75 100 PRO A C 1
ATOM 835 O O . PRO A 1 100 ? 7.598 26.062 22.062 1 93.75 100 PRO A O 1
ATOM 838 N N . LYS A 1 101 ? 6.195 24.672 23.156 1 95.5 101 LYS A N 1
ATOM 839 C CA . LYS A 1 101 ? 7.258 23.719 23.469 1 95.5 101 LYS A CA 1
ATOM 840 C C . LYS A 1 101 ? 7.785 23.047 22.203 1 95.5 101 LYS A C 1
ATOM 842 O O . LYS A 1 101 ? 8.969 22.719 22.109 1 95.5 101 LYS A O 1
ATOM 847 N N . MET A 1 102 ? 6.953 22.844 21.266 1 97 102 MET A N 1
ATOM 848 C CA . MET A 1 102 ? 7.371 22.266 19.984 1 97 102 MET A CA 1
ATOM 849 C C . MET A 1 102 ? 8.289 23.234 19.234 1 97 102 MET A C 1
ATOM 851 O O . MET A 1 102 ? 9.297 22.812 18.656 1 97 102 MET A O 1
ATOM 855 N N . ASN A 1 103 ? 7.945 24.484 19.297 1 95.62 103 ASN A N 1
ATOM 856 C CA . ASN A 1 103 ? 8.828 25.5 18.703 1 95.62 103 ASN A CA 1
ATOM 857 C C . ASN A 1 103 ? 10.188 25.516 19.391 1 95.62 103 ASN A C 1
ATOM 859 O O . ASN A 1 103 ? 11.219 25.672 18.734 1 95.62 103 ASN A O 1
ATOM 863 N N . ASP A 1 104 ? 10.188 25.375 20.672 1 96.25 104 ASP A N 1
ATOM 864 C CA . ASP A 1 104 ? 11.438 25.344 21.422 1 96.25 104 ASP A CA 1
ATOM 865 C C . ASP A 1 104 ? 12.312 24.172 21.016 1 96.25 104 ASP A C 1
ATOM 867 O O . ASP A 1 104 ? 13.539 24.297 20.953 1 96.25 104 ASP A O 1
ATOM 871 N N . LEU A 1 105 ? 11.703 23.047 20.781 1 97.81 105 LEU A N 1
ATOM 872 C CA . LEU A 1 105 ? 12.445 21.859 20.359 1 97.81 105 LEU A CA 1
ATOM 873 C C . LEU A 1 105 ? 13.133 22.109 19.016 1 97.81 105 LEU A C 1
ATOM 875 O O . LEU A 1 105 ? 14.25 21.656 18.797 1 97.81 105 LEU A O 1
ATOM 879 N N . LEU A 1 106 ? 12.453 22.797 18.125 1 98.19 106 LEU A N 1
ATOM 880 C CA . LEU A 1 106 ? 13.062 23.125 16.828 1 98.19 106 LEU A CA 1
ATOM 881 C C . LEU A 1 106 ? 14.297 24 17.016 1 98.19 106 LEU A C 1
ATOM 883 O O . LEU A 1 106 ? 15.297 23.828 16.312 1 98.19 106 LEU A O 1
ATOM 887 N N . LYS A 1 107 ? 14.203 24.891 17.969 1 97.31 107 LYS A N 1
ATOM 888 C CA . LYS A 1 107 ? 15.328 25.781 18.234 1 97.31 107 LYS A CA 1
ATOM 889 C C . LYS A 1 107 ? 16.562 25 18.672 1 97.31 107 LYS A C 1
ATOM 891 O O . LYS A 1 107 ? 17.688 25.406 18.422 1 97.31 107 LYS A O 1
ATOM 896 N N . GLU A 1 108 ? 16.312 23.875 19.344 1 97.44 108 GLU A N 1
ATOM 897 C CA . GLU A 1 108 ? 17.422 23.031 19.797 1 97.44 108 GLU A CA 1
ATOM 898 C C . GLU A 1 108 ? 18.266 22.547 18.625 1 97.44 108 GLU A C 1
ATOM 900 O O . GLU A 1 108 ? 19.438 22.219 18.797 1 97.44 108 GLU A O 1
ATOM 905 N N . ILE A 1 109 ? 17.734 22.469 17.531 1 98 109 ILE A N 1
ATOM 906 C CA . ILE A 1 109 ? 18.484 21.984 16.375 1 98 109 ILE A CA 1
ATOM 907 C C . ILE A 1 109 ? 18.703 23.125 15.375 1 98 109 ILE A C 1
ATOM 909 O O . ILE A 1 109 ? 18.703 22.891 14.164 1 98 109 ILE A O 1
ATOM 913 N N . ASP A 1 110 ? 18.641 24.344 15.781 1 97.06 110 ASP A N 1
ATOM 914 C CA . ASP A 1 110 ? 18.953 25.578 15.062 1 97.06 110 ASP A CA 1
ATOM 915 C C . ASP A 1 110 ? 17.938 25.828 13.945 1 97.06 110 ASP A C 1
ATOM 917 O O . ASP A 1 110 ? 18.297 26.312 12.867 1 97.06 110 ASP A O 1
ATOM 921 N N . ASP A 1 111 ? 16.766 25.328 14.148 1 97.38 111 ASP A N 1
ATOM 922 C CA . ASP A 1 111 ? 15.641 25.641 13.273 1 97.38 111 ASP A CA 1
ATOM 923 C C . ASP A 1 111 ? 14.734 26.703 13.898 1 97.38 111 ASP A C 1
ATOM 925 O O . ASP A 1 111 ? 14.039 26.422 14.883 1 97.38 111 ASP A O 1
ATOM 929 N N . MET A 1 112 ? 14.664 27.906 13.312 1 94.69 112 MET A N 1
ATOM 930 C CA . MET A 1 112 ? 13.953 29.047 13.898 1 94.69 112 MET A CA 1
ATOM 931 C C . MET A 1 112 ? 12.633 29.297 13.18 1 94.69 112 MET A C 1
ATOM 933 O O . MET A 1 112 ? 12 30.328 13.375 1 94.69 112 MET A O 1
ATOM 937 N N . GLU A 1 113 ? 12.266 28.359 12.43 1 92.88 113 GLU A N 1
ATOM 938 C CA . GLU A 1 113 ? 11.023 28.531 11.68 1 92.88 113 GLU A CA 1
ATOM 939 C C . GLU A 1 113 ? 9.812 28.562 12.609 1 92.88 113 GLU A C 1
ATOM 941 O O . GLU A 1 113 ? 9.75 27.812 13.578 1 92.88 113 GLU A O 1
ATOM 946 N N . GLN A 1 114 ? 8.945 29.516 12.367 1 93.56 114 GLN A N 1
ATOM 947 C CA . GLN A 1 114 ? 7.672 29.562 13.078 1 93.56 114 GLN A CA 1
ATOM 948 C C . GLN A 1 114 ? 6.664 28.594 12.461 1 93.56 114 GLN A C 1
ATOM 950 O O . GLN A 1 114 ? 6.434 28.625 11.258 1 93.56 114 GLN A O 1
ATOM 955 N N . LEU A 1 115 ? 6.062 27.734 13.266 1 96.81 115 LEU A N 1
ATOM 956 C CA . LEU A 1 115 ? 5.125 26.75 12.742 1 96.81 115 LEU A CA 1
ATOM 957 C C . LEU A 1 115 ? 3.684 27.203 12.953 1 96.81 115 LEU A C 1
ATOM 959 O O . LEU A 1 115 ? 2.795 26.844 12.18 1 96.81 115 LEU A O 1
ATOM 963 N N . PHE A 1 116 ? 3.461 28 14.023 1 95.56 116 PHE A N 1
ATOM 964 C CA . PHE A 1 116 ? 2.123 28.359 14.469 1 95.56 116 PHE A CA 1
ATOM 965 C C . PHE A 1 116 ? 2.043 29.844 14.789 1 95.56 116 PHE A C 1
ATOM 967 O O . PHE A 1 116 ? 3.072 30.5 14.961 1 95.56 116 PHE A O 1
ATOM 974 N N . PRO A 1 117 ? 0.784 30.375 14.859 1 93.12 117 PRO A N 1
ATOM 975 C CA . PRO A 1 117 ? 0.676 31.766 15.328 1 93.12 117 PRO A CA 1
ATOM 976 C C . PRO A 1 117 ? 1.12 31.938 16.781 1 93.12 117 PRO A C 1
ATOM 978 O O . PRO A 1 117 ? 0.9 31.047 17.609 1 93.12 117 PRO A O 1
ATOM 981 N N . THR A 1 118 ? 1.616 33.062 17.016 1 89.44 118 THR A N 1
ATOM 982 C CA . THR A 1 118 ? 1.97 33.406 18.391 1 89.44 118 THR A CA 1
ATOM 983 C C . THR A 1 118 ? 0.72 33.719 19.219 1 89.44 118 THR A C 1
ATOM 985 O O . THR A 1 118 ? -0.136 34.469 18.781 1 89.44 118 THR A O 1
ATOM 988 N N . VAL A 1 119 ? 0.659 33.125 20.312 1 91.19 119 VAL A N 1
ATOM 989 C CA . VAL A 1 119 ? -0.463 33.375 21.219 1 91.19 119 VAL A CA 1
ATOM 990 C C . VAL A 1 119 ? -0.04 34.375 22.297 1 91.19 119 VAL A C 1
ATOM 992 O O . VAL A 1 119 ? 0.947 34.125 23 1 91.19 119 VAL A O 1
ATOM 995 N N . PHE A 1 120 ? -0.818 35.406 22.453 1 89.19 120 PHE A N 1
ATOM 996 C CA . PHE A 1 120 ? -0.534 36.406 23.453 1 89.19 120 PHE A CA 1
ATOM 997 C C . PHE A 1 120 ? -1.144 36.031 24.797 1 89.19 120 PHE A C 1
ATOM 999 O O . PHE A 1 120 ? -0.584 36.375 25.859 1 89.19 120 PHE A O 1
ATOM 1006 N N . TYR A 1 121 ? -2.27 35.469 24.641 1 92.31 121 TYR A N 1
ATOM 1007 C CA . TYR A 1 121 ? -2.965 35.188 25.891 1 92.31 121 TYR A CA 1
ATOM 1008 C C . TYR A 1 121 ? -4.039 34.125 25.703 1 92.31 121 TYR A C 1
ATOM 1010 O O . TYR A 1 121 ? -4.719 34.094 24.672 1 92.31 121 TYR A O 1
ATOM 1018 N N . VAL A 1 122 ? -4.113 33.219 26.641 1 93.06 122 VAL A N 1
ATOM 1019 C CA . VAL A 1 122 ? -5.188 32.219 26.734 1 93.06 122 VAL A CA 1
ATOM 1020 C C . VAL A 1 122 ? -6.062 32.5 27.953 1 93.06 122 VAL A C 1
ATOM 1022 O O . VAL A 1 122 ? -5.586 32.469 29.078 1 93.06 122 VAL A O 1
ATOM 1025 N N . ASP A 1 123 ? -7.297 32.812 27.688 1 91.88 123 ASP A N 1
ATOM 1026 C CA . ASP A 1 123 ? -8.227 33.156 28.766 1 91.88 123 ASP A CA 1
ATOM 1027 C C . ASP A 1 123 ? -9.195 32 29.031 1 91.88 123 ASP A C 1
ATOM 1029 O O . ASP A 1 123 ? -10.242 31.906 28.375 1 91.88 123 ASP A O 1
ATOM 1033 N N . TYR A 1 124 ? -8.938 31.25 30.047 1 89.19 124 TYR A N 1
ATOM 1034 C CA . TYR A 1 124 ? -9.75 30.078 30.344 1 89.19 124 TYR A CA 1
ATOM 1035 C C . TYR A 1 124 ? -11.109 30.484 30.891 1 89.19 124 TYR A C 1
ATOM 1037 O O . TYR A 1 124 ? -12.109 29.781 30.688 1 89.19 124 TYR A O 1
ATOM 1045 N N . LYS A 1 125 ? -11.164 31.609 31.562 1 86.81 125 LYS A N 1
ATOM 1046 C CA . LYS A 1 125 ? -12.422 32.094 32.125 1 86.81 125 LYS A CA 1
ATOM 1047 C C . LYS A 1 125 ? -13.398 32.5 31.031 1 86.81 125 LYS A C 1
ATOM 1049 O O . LYS A 1 125 ? -14.578 32.125 31.078 1 86.81 125 LYS A O 1
ATOM 1054 N N . ARG A 1 126 ? -12.961 33.188 30.125 1 86.44 126 ARG A N 1
ATOM 1055 C CA . ARG A 1 126 ? -13.805 33.688 29.062 1 86.44 126 ARG A CA 1
ATOM 1056 C C . ARG A 1 126 ? -13.781 32.75 27.844 1 86.44 126 ARG A C 1
ATOM 1058 O O . ARG A 1 126 ? -14.5 33 26.859 1 86.44 126 ARG A O 1
ATOM 1065 N N . LYS A 1 127 ? -12.992 31.703 27.891 1 86.19 127 LYS A N 1
ATOM 1066 C CA . LYS A 1 127 ? -12.836 30.781 26.766 1 86.19 127 LYS A CA 1
ATOM 1067 C C . LYS A 1 127 ? -12.453 31.531 25.484 1 86.19 127 LYS A C 1
ATOM 1069 O O . LYS A 1 127 ? -13.164 31.438 24.484 1 86.19 127 LYS A O 1
ATOM 1074 N N . ALA A 1 128 ? -11.32 32.188 25.625 1 89.25 128 ALA A N 1
ATOM 1075 C CA . ALA A 1 128 ? -10.859 33 24.516 1 89.25 128 ALA A CA 1
ATOM 1076 C C . ALA A 1 128 ? -9.367 32.812 24.25 1 89.25 128 ALA A C 1
ATOM 1078 O O . ALA A 1 128 ? -8.594 32.625 25.188 1 89.25 128 ALA A O 1
ATOM 1079 N N . LEU A 1 129 ? -9.078 32.781 23.031 1 91.69 129 LEU A N 1
ATOM 1080 C CA . LEU A 1 129 ? -7.691 32.781 22.578 1 91.69 129 LEU A CA 1
ATOM 1081 C C . LEU A 1 129 ? -7.34 34.094 21.875 1 91.69 129 LEU A C 1
ATOM 1083 O O . LEU A 1 129 ? -8.062 34.531 20.969 1 91.69 129 LEU A O 1
ATOM 1087 N N . ILE A 1 130 ? -6.258 34.719 22.344 1 91.25 130 ILE A N 1
ATOM 1088 C CA . ILE A 1 130 ? -5.781 35.938 21.703 1 91.25 130 ILE A CA 1
ATOM 1089 C C . ILE A 1 130 ? -4.434 35.688 21.047 1 91.25 130 ILE A C 1
ATOM 1091 O O . ILE A 1 130 ? -3.432 35.438 21.719 1 91.25 130 ILE A O 1
ATOM 1095 N N . PHE A 1 131 ? -4.41 35.688 19.734 1 91.06 131 PHE A N 1
ATOM 1096 C CA . PHE A 1 131 ? -3.145 35.406 19.062 1 91.06 131 PHE A CA 1
ATOM 1097 C C . PHE A 1 131 ? -2.865 36.438 17.969 1 91.06 131 PHE A C 1
ATOM 1099 O O . PHE A 1 131 ? -3.678 37.344 17.734 1 91.06 131 PHE A O 1
ATOM 1106 N N . GLU A 1 132 ? -1.731 36.438 17.469 1 90.38 132 GLU A N 1
ATOM 1107 C CA . GLU A 1 132 ? -1.269 37.438 16.5 1 90.38 132 GLU A CA 1
ATOM 1108 C C . GLU A 1 132 ? -2.111 37.406 15.234 1 90.38 132 GLU A C 1
ATOM 1110 O O . GLU A 1 132 ? -2.57 36.344 14.812 1 90.38 132 GLU A O 1
ATOM 1115 N N . ASP A 1 133 ? -2.389 38.469 14.695 1 91.81 133 ASP A N 1
ATOM 1116 C CA . ASP A 1 133 ? -3.025 38.594 13.383 1 91.81 133 ASP A CA 1
ATOM 1117 C C . ASP A 1 133 ? -2.016 38.344 12.266 1 91.81 133 ASP A C 1
ATOM 1119 O O . ASP A 1 133 ? -1.293 39.25 11.867 1 91.81 133 ASP A O 1
ATOM 1123 N N . LEU A 1 134 ? -2.086 37.188 11.648 1 93.06 134 LEU A N 1
ATOM 1124 C CA . LEU A 1 134 ? -1.099 36.75 10.664 1 93.06 134 LEU A CA 1
ATOM 1125 C C . LEU A 1 134 ? -1.236 37.562 9.375 1 93.06 134 LEU A C 1
ATOM 1127 O O . LEU A 1 134 ? -0.303 37.625 8.57 1 93.06 134 LEU A O 1
ATOM 1131 N N . THR A 1 135 ? -2.406 38.188 9.227 1 91 135 THR A N 1
ATOM 1132 C CA . THR A 1 135 ? -2.629 38.938 7.996 1 91 135 THR A CA 1
ATOM 1133 C C . THR A 1 135 ? -1.722 40.156 7.938 1 91 135 THR A C 1
ATOM 1135 O O . THR A 1 135 ? -1.353 40.594 6.852 1 91 135 THR A O 1
ATOM 1138 N N . VAL A 1 136 ? -1.429 40.625 9.094 1 91.19 136 VAL A N 1
ATOM 1139 C CA . VAL A 1 136 ? -0.562 41.781 9.172 1 91.19 136 VAL A CA 1
ATOM 1140 C C . VAL A 1 136 ? 0.841 41.438 8.688 1 91.19 136 VAL A C 1
ATOM 1142 O O . VAL A 1 136 ? 1.554 42.281 8.141 1 91.19 136 VAL A O 1
ATOM 1145 N N . GLN A 1 137 ? 1.223 40.25 8.883 1 92 137 GLN A N 1
ATOM 1146 C CA . GLN A 1 137 ? 2.525 39.75 8.438 1 92 137 GLN A CA 1
ATOM 1147 C C . GLN A 1 137 ? 2.469 39.281 6.984 1 92 137 GLN A C 1
ATOM 1149 O O . GLN A 1 137 ? 3.463 38.812 6.449 1 92 137 GLN A O 1
ATOM 1154 N N . GLY A 1 138 ? 1.312 39.344 6.441 1 93.62 138 GLY A N 1
ATOM 1155 C CA . GLY A 1 138 ? 1.178 39.031 5.027 1 93.62 138 GLY A CA 1
ATOM 1156 C C . GLY A 1 138 ? 0.677 37.625 4.77 1 93.62 138 GLY A C 1
ATOM 1157 O O . GLY A 1 138 ? 0.63 37.188 3.619 1 93.62 138 GLY A O 1
ATOM 1158 N N . TYR A 1 139 ? 0.348 36.938 5.746 1 95.94 139 TYR A N 1
ATOM 1159 C CA . TYR A 1 139 ? -0.198 35.594 5.539 1 95.94 139 TYR A CA 1
ATOM 1160 C C . TYR A 1 139 ? -1.656 35.656 5.102 1 95.94 139 TYR A C 1
ATOM 1162 O O . TYR A 1 139 ? -2.422 36.5 5.598 1 95.94 139 TYR A O 1
ATOM 1170 N N . VAL A 1 140 ? -1.983 34.875 4.211 1 94.75 140 VAL A N 1
ATOM 1171 C CA . VAL A 1 140 ? -3.352 34.781 3.709 1 94.75 140 VAL A CA 1
ATOM 1172 C C . VAL A 1 140 ? -3.732 33.344 3.459 1 94.75 140 VAL A C 1
ATOM 1174 O O . VAL A 1 140 ? -2.859 32.469 3.312 1 94.75 140 VAL A O 1
ATOM 1177 N N . MET A 1 141 ? -5.012 33.094 3.473 1 92.69 141 MET A N 1
ATOM 1178 C CA . MET A 1 141 ? -5.504 31.766 3.125 1 92.69 141 MET A CA 1
ATOM 1179 C C . MET A 1 141 ? -5.527 31.578 1.611 1 92.69 141 MET A C 1
ATOM 1181 O O . MET A 1 141 ? -5.871 32.5 0.868 1 92.69 141 MET A O 1
ATOM 1185 N N . ALA A 1 142 ? -5.141 30.406 1.188 1 94.06 142 ALA A N 1
ATOM 1186 C CA . ALA A 1 142 ? -5.27 30.062 -0.228 1 94.06 142 ALA A CA 1
ATOM 1187 C C . ALA A 1 142 ? -6.723 29.781 -0.593 1 94.06 142 ALA A C 1
ATOM 1189 O O . ALA A 1 142 ? -7.559 29.578 0.288 1 94.06 142 ALA A O 1
ATOM 1190 N N . ASP A 1 143 ? -7.047 29.859 -1.852 1 91.75 143 ASP A N 1
ATOM 1191 C CA . ASP A 1 143 ? -8.383 29.562 -2.352 1 91.75 143 ASP A CA 1
ATOM 1192 C C . ASP A 1 143 ? -8.711 28.078 -2.221 1 91.75 143 ASP A C 1
ATOM 1194 O O . ASP A 1 143 ? -8.148 27.25 -2.938 1 91.75 143 ASP A O 1
ATOM 1198 N N . ARG A 1 144 ? -9.648 27.766 -1.404 1 90.88 144 ARG A N 1
ATOM 1199 C CA . ARG A 1 144 ? -9.969 26.375 -1.105 1 90.88 144 ARG A CA 1
ATOM 1200 C C . ARG A 1 144 ? -10.555 25.672 -2.324 1 90.88 144 ARG A C 1
ATOM 1202 O O . ARG A 1 144 ? -10.398 24.469 -2.486 1 90.88 144 ARG A O 1
ATOM 1209 N N . ILE A 1 145 ? -11.211 26.375 -3.193 1 91 145 ILE A N 1
ATOM 1210 C CA . ILE A 1 145 ? -11.859 25.797 -4.355 1 91 145 ILE A CA 1
ATOM 1211 C C . ILE A 1 145 ? -10.812 25.422 -5.402 1 91 145 ILE A C 1
ATOM 1213 O O . ILE A 1 145 ? -10.922 24.375 -6.047 1 91 145 ILE A O 1
ATOM 1217 N N . GLN A 1 146 ? -9.797 26.312 -5.48 1 93.19 146 GLN A N 1
ATOM 1218 C CA . GLN A 1 146 ? -8.742 26.062 -6.457 1 93.19 146 GLN A CA 1
ATOM 1219 C C . GLN A 1 146 ? -7.773 24.984 -5.957 1 93.19 146 GLN A C 1
ATOM 1221 O O . GLN A 1 146 ? -7.07 24.359 -6.754 1 93.19 146 GLN A O 1
ATOM 1226 N N . ARG A 1 147 ? -7.719 24.797 -4.758 1 95.81 147 ARG A N 1
ATOM 1227 C CA . ARG A 1 147 ? -6.852 23.797 -4.141 1 95.81 147 ARG A CA 1
ATOM 1228 C C . ARG A 1 147 ? -5.383 24.141 -4.371 1 95.81 147 ARG A C 1
ATOM 1230 O O . ARG A 1 147 ? -5.055 25.203 -4.895 1 95.81 147 ARG A O 1
ATOM 1237 N N . LEU A 1 148 ? -4.453 23.297 -3.846 1 98.25 148 LEU A N 1
ATOM 1238 C CA . LEU A 1 148 ? -3.055 23.688 -3.709 1 98.25 148 LEU A CA 1
ATOM 1239 C C . LEU A 1 148 ? -2.191 23 -4.758 1 98.25 148 LEU A C 1
ATOM 1241 O O . LEU A 1 148 ? -2.395 21.812 -5.055 1 98.25 148 LEU A O 1
ATOM 1245 N N . ASP A 1 149 ? -1.29 23.719 -5.352 1 97.62 149 ASP A N 1
ATOM 1246 C CA . ASP A 1 149 ? -0.317 23.156 -6.281 1 97.62 149 ASP A CA 1
ATOM 1247 C C . ASP A 1 149 ? 0.924 22.656 -5.543 1 97.62 149 ASP A C 1
ATOM 1249 O O . ASP A 1 149 ? 0.969 22.688 -4.309 1 97.62 149 ASP A O 1
ATOM 1253 N N . MET A 1 150 ? 1.906 22.234 -6.238 1 97.81 150 MET A N 1
ATOM 1254 C CA . MET A 1 150 ? 3.076 21.562 -5.676 1 97.81 150 MET A CA 1
ATOM 1255 C C . MET A 1 150 ? 3.871 22.516 -4.785 1 97.81 150 MET A C 1
ATOM 1257 O O . MET A 1 150 ? 4.363 22.125 -3.729 1 97.81 150 MET A O 1
ATOM 1261 N N . ASP A 1 151 ? 4.047 23.766 -5.156 1 97.88 151 ASP A N 1
ATOM 1262 C CA . ASP A 1 151 ? 4.812 24.719 -4.375 1 97.88 151 ASP A CA 1
ATOM 1263 C C . ASP A 1 151 ? 4.203 24.922 -2.988 1 97.88 151 ASP A C 1
ATOM 1265 O O . ASP A 1 151 ? 4.926 25 -1.994 1 97.88 151 ASP A O 1
ATOM 1269 N N . HIS A 1 152 ? 2.893 25 -2.945 1 98.56 152 HIS A N 1
ATOM 1270 C CA . HIS A 1 152 ? 2.186 25.141 -1.677 1 98.56 152 HIS A CA 1
ATOM 1271 C C . HIS A 1 152 ? 2.326 23.875 -0.835 1 98.56 152 HIS A C 1
ATOM 1273 O O . HIS A 1 152 ? 2.6 23.953 0.365 1 98.56 152 HIS A O 1
ATOM 1279 N N . ILE A 1 153 ? 2.152 22.719 -1.491 1 98.62 153 ILE A N 1
ATOM 1280 C CA . ILE A 1 153 ? 2.137 21.438 -0.811 1 98.62 153 ILE A CA 1
ATOM 1281 C C . ILE A 1 153 ? 3.475 21.203 -0.116 1 98.62 153 ILE A C 1
ATOM 1283 O O . ILE A 1 153 ? 3.516 20.75 1.036 1 98.62 153 ILE A O 1
ATOM 1287 N N . LYS A 1 154 ? 4.555 21.531 -0.76 1 98.38 154 LYS A N 1
ATOM 1288 C CA . LYS A 1 154 ? 5.891 21.312 -0.216 1 98.38 154 LYS A CA 1
ATOM 1289 C C . LYS A 1 154 ? 6.086 22.078 1.09 1 98.38 154 LYS A C 1
ATOM 1291 O O . LYS A 1 154 ? 6.672 21.547 2.041 1 98.38 154 LYS A O 1
ATOM 1296 N N . LEU A 1 155 ? 5.586 23.281 1.138 1 98.62 155 LEU A N 1
ATOM 1297 C CA . LEU A 1 155 ? 5.703 24.094 2.344 1 98.62 155 LEU A CA 1
ATOM 1298 C C . LEU A 1 155 ? 4.891 23.484 3.486 1 98.62 155 LEU A C 1
ATOM 1300 O O . LEU A 1 155 ? 5.371 23.406 4.617 1 98.62 155 LEU A O 1
ATOM 1304 N N . VAL A 1 156 ? 3.699 23.047 3.168 1 98.75 156 VAL A N 1
ATOM 1305 C CA . VAL A 1 156 ? 2.828 22.469 4.191 1 98.75 156 VAL A CA 1
ATOM 1306 C C . VAL A 1 156 ? 3.449 21.188 4.746 1 98.75 156 VAL A C 1
ATOM 1308 O O . VAL A 1 156 ? 3.496 21 5.961 1 98.75 156 VAL A O 1
ATOM 1311 N N . LEU A 1 157 ? 3.951 20.359 3.857 1 98.81 157 LEU A N 1
ATOM 1312 C CA . LEU A 1 157 ? 4.512 19.078 4.285 1 98.81 157 LEU A CA 1
ATOM 1313 C C . LEU A 1 157 ? 5.762 19.281 5.137 1 98.81 157 LEU A C 1
ATOM 1315 O O . LEU A 1 157 ? 6 18.547 6.094 1 98.81 157 LEU A O 1
ATOM 1319 N N . CYS A 1 158 ? 6.523 20.25 4.793 1 98.69 158 CYS A N 1
ATOM 1320 C CA . CYS A 1 158 ? 7.715 20.547 5.574 1 98.69 158 CYS A CA 1
ATOM 1321 C C . CYS A 1 158 ? 7.344 20.969 6.996 1 98.69 158 CYS A C 1
ATOM 1323 O O . CYS A 1 158 ? 7.859 20.406 7.965 1 98.69 158 CYS A O 1
ATOM 1325 N N . LYS A 1 159 ? 6.426 21.922 7.113 1 98.56 159 LYS A N 1
ATOM 1326 C CA . LYS A 1 159 ? 6.035 22.406 8.438 1 98.56 159 LYS A CA 1
ATOM 1327 C C . LYS A 1 159 ? 5.27 21.344 9.203 1 98.56 159 LYS A C 1
ATOM 1329 O O . LYS A 1 159 ? 5.418 21.219 10.422 1 98.56 159 LYS A O 1
ATOM 1334 N N . LEU A 1 160 ? 4.461 20.594 8.516 1 98.75 160 LEU A N 1
ATOM 1335 C CA . LEU A 1 160 ? 3.699 19.531 9.141 1 98.75 160 LEU A CA 1
ATOM 1336 C C . LEU A 1 160 ? 4.625 18.438 9.688 1 98.75 160 LEU A C 1
ATOM 1338 O O . LEU A 1 160 ? 4.402 17.922 10.781 1 98.75 160 LEU A O 1
ATOM 1342 N N . SER A 1 161 ? 5.652 18.062 8.914 1 98.88 161 SER A N 1
ATOM 1343 C CA . SER A 1 161 ? 6.617 17.047 9.359 1 98.88 161 SER A CA 1
ATOM 1344 C C . SER A 1 161 ? 7.348 17.516 10.617 1 98.88 161 SER A C 1
ATOM 1346 O O . SER A 1 161 ? 7.59 16.719 11.523 1 98.88 161 SER A O 1
ATOM 1348 N N . LYS A 1 162 ? 7.719 18.797 10.664 1 98.81 162 LYS A N 1
ATOM 1349 C CA . LYS A 1 162 ? 8.391 19.344 11.836 1 98.81 162 LYS A CA 1
ATOM 1350 C C . LYS A 1 162 ? 7.469 19.328 13.055 1 98.81 162 LYS A C 1
ATOM 1352 O O . LYS A 1 162 ? 7.895 18.984 14.156 1 98.81 162 LYS A O 1
ATOM 1357 N N . MET A 1 163 ? 6.223 19.688 12.797 1 98.81 163 MET A N 1
ATOM 1358 C CA . MET A 1 163 ? 5.234 19.641 13.867 1 98.81 163 MET A CA 1
ATOM 1359 C C . MET A 1 163 ? 5.105 18.234 14.43 1 98.81 163 MET A C 1
ATOM 1361 O O . MET A 1 163 ? 5.176 18.031 15.641 1 98.81 163 MET A O 1
ATOM 1365 N N . HIS A 1 164 ? 4.949 17.266 13.578 1 98.88 164 HIS A N 1
ATOM 1366 C CA . HIS A 1 164 ? 4.793 15.875 13.977 1 98.88 164 HIS A CA 1
ATOM 1367 C C . HIS A 1 164 ? 6.027 15.367 14.719 1 98.88 164 HIS A C 1
ATOM 1369 O O . HIS A 1 164 ? 5.914 14.781 15.797 1 98.88 164 HIS A O 1
ATOM 1375 N N . ALA A 1 165 ? 7.184 15.617 14.141 1 98.88 165 ALA A N 1
ATOM 1376 C CA . ALA A 1 165 ? 8.422 15.125 14.742 1 98.88 165 ALA A CA 1
ATOM 1377 C C . ALA A 1 165 ? 8.633 15.719 16.125 1 98.88 165 ALA A C 1
ATOM 1379 O O . ALA A 1 165 ? 8.953 14.992 17.078 1 98.88 165 ALA A O 1
ATOM 1380 N N . THR A 1 166 ? 8.438 17.031 16.297 1 98.81 166 THR A N 1
ATOM 1381 C CA . THR A 1 166 ? 8.633 17.672 17.594 1 98.81 166 THR A CA 1
ATOM 1382 C C . THR A 1 166 ? 7.605 17.188 18.609 1 98.81 166 THR A C 1
ATOM 1384 O O . THR A 1 166 ? 7.906 17.047 19.797 1 98.81 166 THR A O 1
ATOM 1387 N N . SER A 1 167 ? 6.391 16.891 18.141 1 98.81 167 SER A N 1
ATOM 1388 C CA . SER A 1 167 ? 5.395 16.359 19.062 1 98.81 167 SER A CA 1
ATOM 1389 C C . SER A 1 167 ? 5.781 14.961 19.562 1 98.81 167 SER A C 1
ATOM 1391 O O . SER A 1 167 ? 5.566 14.633 20.719 1 98.81 167 SER A O 1
ATOM 1393 N N . ALA A 1 168 ? 6.336 14.133 18.688 1 98.81 168 ALA A N 1
ATOM 1394 C CA . ALA A 1 168 ? 6.809 12.812 19.094 1 98.81 168 ALA A CA 1
ATOM 1395 C C . ALA A 1 168 ? 7.914 12.922 20.141 1 98.81 168 ALA A C 1
ATOM 1397 O O . ALA A 1 168 ? 7.891 12.219 21.156 1 98.81 168 ALA A O 1
ATOM 1398 N N . VAL A 1 169 ? 8.844 13.812 19.875 1 98.75 169 VAL A N 1
ATOM 1399 C CA . VAL A 1 169 ? 9.969 14 20.797 1 98.75 169 VAL A CA 1
ATOM 1400 C C . VAL A 1 169 ? 9.469 14.578 22.109 1 98.75 169 VAL A C 1
ATOM 1402 O O . VAL A 1 169 ? 9.914 14.156 23.188 1 98.75 169 VAL A O 1
ATOM 1405 N N . PHE A 1 170 ? 8.562 15.555 22.016 1 98.56 170 PHE A N 1
ATOM 1406 C CA . PHE A 1 170 ? 7.98 16.141 23.219 1 98.56 170 PHE A CA 1
ATOM 1407 C C . PHE A 1 170 ? 7.301 15.062 24.062 1 98.56 170 PHE A C 1
ATOM 1409 O O . PHE A 1 170 ? 7.445 15.039 25.297 1 98.56 170 PHE A O 1
ATOM 1416 N N . ASN A 1 171 ? 6.566 14.195 23.438 1 98.44 171 ASN A N 1
ATOM 1417 C CA . ASN A 1 171 ? 5.898 13.094 24.141 1 98.44 171 ASN A CA 1
ATOM 1418 C C . ASN A 1 171 ? 6.902 12.148 24.781 1 98.44 171 ASN A C 1
ATOM 1420 O O . ASN A 1 171 ? 6.691 11.688 25.906 1 98.44 171 ASN A O 1
ATOM 1424 N N . GLU A 1 172 ? 7.922 11.844 24.047 1 98 172 GLU A N 1
ATOM 1425 C CA . GLU A 1 172 ? 8.984 10.992 24.578 1 98 172 GLU A CA 1
ATOM 1426 C C . GLU A 1 172 ? 9.594 11.594 25.828 1 98 172 GLU A C 1
ATOM 1428 O O . GLU A 1 172 ? 9.703 10.922 26.859 1 98 172 GLU A O 1
ATOM 1433 N N . ARG A 1 173 ? 9.953 12.852 25.766 1 97.38 173 ARG A N 1
ATOM 1434 C CA . ARG A 1 173 ? 10.633 13.531 26.875 1 97.38 173 ARG A CA 1
ATOM 1435 C C . ARG A 1 173 ? 9.664 13.867 27.984 1 97.38 173 ARG A C 1
ATOM 1437 O O . ARG A 1 173 ? 10.07 14.094 29.125 1 97.38 173 ARG A O 1
ATOM 1444 N N . GLY A 1 174 ? 8.359 13.938 27.688 1 96.44 174 GLY A N 1
ATOM 1445 C CA . GLY A 1 174 ? 7.32 14.258 28.641 1 96.44 174 GLY A CA 1
ATOM 1446 C C . GLY A 1 174 ? 6.586 13.031 29.156 1 96.44 174 GLY A C 1
ATOM 1447 O O . GLY A 1 174 ? 5.445 13.133 29.609 1 96.44 174 GLY A O 1
ATOM 1448 N N . SER A 1 175 ? 7.105 11.812 29.016 1 94.69 175 SER A N 1
ATOM 1449 C CA . SER A 1 175 ? 6.59 10.555 29.547 1 94.69 175 SER A CA 1
ATOM 1450 C C . SER A 1 175 ? 5.176 10.281 29.047 1 94.69 175 SER A C 1
ATOM 1452 O O . SER A 1 175 ? 4.281 9.969 29.828 1 94.69 175 SER A O 1
ATOM 1454 N N . GLY A 1 176 ? 4.98 10.609 27.797 1 96 176 GLY A N 1
ATOM 1455 C CA . GLY A 1 176 ? 3.719 10.258 27.172 1 96 176 GLY A CA 1
ATOM 1456 C C . GLY A 1 176 ? 2.619 11.273 27.422 1 96 176 GLY A C 1
ATOM 1457 O O . GLY A 1 176 ? 1.435 10.93 27.391 1 96 176 GLY A O 1
ATOM 1458 N N . CYS A 1 177 ? 2.895 12.555 27.656 1 96.19 177 CYS A N 1
ATOM 1459 C CA . CYS A 1 177 ? 1.973 13.586 28.109 1 96.19 177 CYS A CA 1
ATOM 1460 C C . CYS A 1 177 ? 0.967 13.938 27.016 1 96.19 177 CYS A C 1
ATOM 1462 O O . CYS A 1 177 ? -0.098 14.484 27.312 1 96.19 177 CYS A O 1
ATOM 1464 N N . LEU A 1 178 ? 1.316 13.609 25.781 1 97.62 178 LEU A N 1
ATOM 1465 C CA . LEU A 1 178 ? 0.42 13.984 24.688 1 97.62 178 LEU A CA 1
ATOM 1466 C C . LEU A 1 178 ? -0.573 12.867 24.391 1 97.62 178 LEU A C 1
ATOM 1468 O O . LEU A 1 178 ? -1.529 13.062 23.641 1 97.62 178 LEU A O 1
ATOM 1472 N N . GLU A 1 179 ? -0.408 11.695 24.969 1 96.38 179 GLU A N 1
ATOM 1473 C CA . GLU A 1 179 ? -1.231 10.523 24.688 1 96.38 179 GLU A CA 1
ATOM 1474 C C . GLU A 1 179 ? -2.641 10.688 25.25 1 96.38 179 GLU A C 1
ATOM 1476 O O . GLU A 1 179 ? -3.553 9.945 24.891 1 96.38 179 GLU A O 1
ATOM 1481 N N . LYS A 1 180 ? -2.844 11.742 26.078 1 93.75 180 LYS A N 1
ATOM 1482 C CA . LYS A 1 180 ? -4.16 12.031 26.625 1 93.75 180 LYS A CA 1
ATOM 1483 C C . LYS A 1 180 ? -5.07 12.664 25.578 1 93.75 180 LYS A C 1
ATOM 1485 O O . LYS A 1 180 ? -6.293 12.703 25.75 1 93.75 180 LYS A O 1
ATOM 1490 N N . TYR A 1 181 ? -4.48 13.203 24.578 1 94.06 181 TYR A N 1
ATOM 1491 C CA . TYR A 1 181 ? -5.285 13.75 23.484 1 94.06 181 TYR A CA 1
ATOM 1492 C C . TYR A 1 181 ? -5.836 12.633 22.609 1 94.06 181 TYR A C 1
ATOM 1494 O O . TYR A 1 181 ? -5.23 12.281 21.594 1 94.06 181 TYR A O 1
ATOM 1502 N N . ASP A 1 182 ? -6.996 12.148 22.859 1 90.69 182 ASP A N 1
ATOM 1503 C CA . ASP A 1 182 ? -7.516 10.938 22.25 1 90.69 182 ASP A CA 1
ATOM 1504 C C . ASP A 1 182 ? -8.883 11.18 21.609 1 90.69 182 ASP A C 1
ATOM 1506 O O . ASP A 1 182 ? -9.641 10.242 21.359 1 90.69 182 ASP A O 1
ATOM 1510 N N . ARG A 1 183 ? -9.195 12.484 21.359 1 89 183 ARG A N 1
ATOM 1511 C CA . ARG A 1 183 ? -10.516 12.812 20.828 1 89 183 ARG A CA 1
ATOM 1512 C C . ARG A 1 183 ? -10.406 13.508 19.484 1 89 183 ARG A C 1
ATOM 1514 O O . ARG A 1 183 ? -10.766 14.68 19.344 1 89 183 ARG A O 1
ATOM 1521 N N . GLY A 1 184 ? -10.07 12.742 18.453 1 90.38 184 GLY A N 1
ATOM 1522 C CA . GLY A 1 184 ? -10.188 13.227 17.094 1 90.38 184 GLY A CA 1
ATOM 1523 C C . GLY A 1 184 ? -11.586 13.086 16.516 1 90.38 184 GLY A C 1
ATOM 1524 O O . GLY A 1 184 ? -12.547 12.914 17.266 1 90.38 184 GLY A O 1
ATOM 1525 N N . PHE A 1 185 ? -11.781 13.273 15.242 1 92.19 185 PHE A N 1
ATOM 1526 C CA . PHE A 1 185 ? -13.078 13.148 14.586 1 92.19 185 PHE A CA 1
ATOM 1527 C C . PHE A 1 185 ? -13.766 11.852 15 1 92.19 185 PHE A C 1
ATOM 1529 O O . PHE A 1 185 ? -14.977 11.836 15.227 1 92.19 185 PHE A O 1
ATOM 1536 N N . PHE A 1 186 ? -12.977 10.797 14.977 1 95.19 186 PHE A N 1
ATOM 1537 C CA . PHE A 1 186 ? -13.445 9.5 15.453 1 95.19 186 PHE A CA 1
ATOM 1538 C C . PHE A 1 186 ? -12.836 9.172 16.812 1 95.19 186 PHE A C 1
ATOM 1540 O O . PHE A 1 186 ? -11.609 9.188 16.969 1 95.19 186 PHE A O 1
ATOM 1547 N N . ASN A 1 187 ? -13.633 9 17.797 1 91.75 187 ASN A N 1
ATOM 1548 C CA . ASN A 1 187 ? -13.141 8.68 19.141 1 91.75 187 ASN A CA 1
ATOM 1549 C C . ASN A 1 187 ? -14.164 7.867 19.922 1 91.75 187 ASN A C 1
ATOM 1551 O O . ASN A 1 187 ? -15.305 7.703 19.484 1 91.75 187 ASN A O 1
ATOM 1555 N N . LYS A 1 188 ? -13.773 7.367 21.047 1 89.25 188 LYS A N 1
ATOM 1556 C CA . LYS A 1 188 ? -14.602 6.434 21.812 1 89.25 188 LYS A CA 1
ATOM 1557 C C . LYS A 1 188 ? -15.531 7.176 22.766 1 89.25 188 LYS A C 1
ATOM 1559 O O . LYS A 1 188 ? -16.359 6.555 23.438 1 89.25 188 LYS A O 1
ATOM 1564 N N . TYR A 1 189 ? -15.531 8.484 22.781 1 86.25 189 TYR A N 1
ATOM 1565 C CA . TYR A 1 189 ? -16.219 9.227 23.828 1 86.25 189 TYR A CA 1
ATOM 1566 C C . TYR A 1 189 ? -17.531 9.82 23.312 1 86.25 189 TYR A C 1
ATOM 1568 O O . TYR A 1 189 ? -18.438 10.109 24.078 1 86.25 189 TYR A O 1
ATOM 1576 N N . THR A 1 190 ? -17.516 10.078 21.969 1 83.88 190 THR A N 1
ATOM 1577 C CA . THR A 1 190 ? -18.703 10.734 21.438 1 83.88 190 THR A CA 1
ATOM 1578 C C . THR A 1 190 ? -18.984 10.258 20.016 1 83.88 190 THR A C 1
ATOM 1580 O O . THR A 1 190 ? -18.094 9.75 19.328 1 83.88 190 THR A O 1
ATOM 1583 N N . ASP A 1 191 ? -20.234 10.398 19.641 1 85.31 191 ASP A N 1
ATOM 1584 C CA . ASP A 1 191 ? -20.672 10.102 18.266 1 85.31 191 ASP A CA 1
ATOM 1585 C C . ASP A 1 191 ? -21.281 11.336 17.609 1 85.31 191 ASP A C 1
ATOM 1587 O O . ASP A 1 191 ? -22.156 11.211 16.75 1 85.31 191 ASP A O 1
ATOM 1591 N N . THR A 1 192 ? -20.844 12.445 18 1 83.69 192 THR A N 1
ATOM 1592 C CA . THR A 1 192 ? -21.422 13.719 17.578 1 83.69 192 THR A CA 1
ATOM 1593 C C . THR A 1 192 ? -21.359 13.852 16.047 1 83.69 192 THR A C 1
ATOM 1595 O O . THR A 1 192 ? -22.281 14.398 15.438 1 83.69 192 THR A O 1
ATOM 1598 N N . TYR A 1 193 ? -20.344 13.281 15.469 1 89.19 193 TYR A N 1
ATOM 1599 C CA . TYR A 1 193 ? -20.141 13.477 14.039 1 89.19 193 TYR A CA 1
ATOM 1600 C C . TYR A 1 193 ? -20.766 12.344 13.234 1 89.19 193 TYR A C 1
ATOM 1602 O O . TYR A 1 193 ? -20.703 12.336 12.008 1 89.19 193 TYR A O 1
ATOM 1610 N N . LYS A 1 194 ? -21.344 11.422 13.891 1 92.31 194 LYS A N 1
ATOM 1611 C CA . LYS A 1 194 ? -21.906 10.258 13.219 1 92.31 194 LYS A CA 1
ATOM 1612 C C . LYS A 1 194 ? -22.938 10.672 12.164 1 92.31 194 LYS A C 1
ATOM 1614 O O . LYS A 1 194 ? -22.859 10.234 11.016 1 92.31 194 LYS A O 1
ATOM 1619 N N . ALA A 1 195 ? -23.844 11.555 12.594 1 91.44 195 ALA A N 1
ATOM 1620 C CA . ALA A 1 195 ? -24.906 11.969 11.672 1 91.44 195 ALA A CA 1
ATOM 1621 C C . ALA A 1 195 ? -24.312 12.648 10.438 1 91.44 195 ALA A C 1
ATOM 1623 O O . ALA A 1 195 ? -24.766 12.414 9.312 1 91.44 195 ALA A O 1
ATOM 1624 N N . PHE A 1 196 ? -23.375 13.477 10.672 1 93.19 196 PHE A N 1
ATOM 1625 C CA . PHE A 1 196 ? -22.719 14.164 9.562 1 93.19 196 PHE A CA 1
ATOM 1626 C C . PHE A 1 196 ? -22.016 13.172 8.648 1 93.19 196 PHE A C 1
ATOM 1628 O O . PHE A 1 196 ? -22.281 13.117 7.449 1 93.19 196 PHE A O 1
ATOM 1635 N N . PHE A 1 197 ? -21.141 12.336 9.188 1 96.62 197 PHE A N 1
ATOM 1636 C CA . PHE A 1 197 ? -20.281 11.438 8.414 1 96.62 197 PHE A CA 1
ATOM 1637 C C . PHE A 1 197 ? -21.125 10.375 7.703 1 96.62 197 PHE A C 1
ATOM 1639 O O . PHE A 1 197 ? -21.031 10.227 6.484 1 96.62 197 PHE A O 1
ATOM 1646 N N . VAL A 1 198 ? -21.969 9.703 8.445 1 97.12 198 VAL A N 1
ATOM 1647 C CA . VAL A 1 198 ? -22.703 8.562 7.914 1 97.12 198 VAL A CA 1
ATOM 1648 C C . VAL A 1 198 ? -23.75 9.047 6.902 1 97.12 198 VAL A C 1
ATOM 1650 O O . VAL A 1 198 ? -23.859 8.492 5.809 1 97.12 198 VAL A O 1
ATOM 1653 N N . ASN A 1 199 ? -24.484 10.141 7.238 1 96.44 199 ASN A N 1
ATOM 1654 C CA . ASN A 1 199 ? -25.5 10.617 6.324 1 96.44 199 ASN A CA 1
ATOM 1655 C C . ASN A 1 199 ? -24.906 11.172 5.039 1 96.44 199 ASN A C 1
ATOM 1657 O O . ASN A 1 199 ? -25.5 11.062 3.965 1 96.44 199 ASN A O 1
ATOM 1661 N N . SER A 1 200 ? -23.766 11.82 5.172 1 97 200 SER A N 1
ATOM 1662 C CA . SER A 1 200 ? -23.078 12.273 3.967 1 97 200 SER A CA 1
ATOM 1663 C C . SER A 1 200 ? -22.625 11.094 3.109 1 97 200 SER A C 1
ATOM 1665 O O . SER A 1 200 ? -22.766 11.125 1.884 1 97 200 SER A O 1
ATOM 1667 N N . PHE A 1 201 ? -22.141 10.102 3.756 1 97.94 201 PHE A N 1
ATOM 1668 C CA . PHE A 1 201 ? -21.688 8.898 3.055 1 97.94 201 PHE A CA 1
ATOM 1669 C C . PHE A 1 201 ? -22.859 8.211 2.369 1 97.94 201 PHE A C 1
ATOM 1671 O O . PHE A 1 201 ? -22.734 7.746 1.233 1 97.94 201 PHE A O 1
ATOM 1678 N N . MET A 1 202 ? -24.031 8.195 2.971 1 97.88 202 MET A N 1
ATOM 1679 C CA . MET A 1 202 ? -25.234 7.637 2.381 1 97.88 202 MET A CA 1
ATOM 1680 C C . MET A 1 202 ? -25.719 8.492 1.218 1 97.88 202 MET A C 1
ATOM 1682 O O . MET A 1 202 ? -26.234 7.969 0.229 1 97.88 202 MET A O 1
ATOM 1686 N N . ALA A 1 203 ? -25.594 9.773 1.414 1 97.69 203 ALA A N 1
ATOM 1687 C CA . ALA A 1 203 ? -25.938 10.664 0.311 1 97.69 203 ALA A CA 1
ATOM 1688 C C . ALA A 1 203 ? -25.109 10.359 -0.93 1 97.69 203 ALA A C 1
ATOM 1690 O O . ALA A 1 203 ? -25.609 10.406 -2.053 1 97.69 203 ALA A O 1
ATOM 1691 N N . CYS A 1 204 ? -23.859 10.086 -0.716 1 98.31 204 CYS A N 1
ATOM 1692 C CA . CYS A 1 204 ? -23 9.664 -1.817 1 98.31 204 CYS A CA 1
ATOM 1693 C C . CYS A 1 204 ? -23.547 8.398 -2.477 1 98.31 204 CYS A C 1
ATOM 1695 O O . CYS A 1 204 ? -23.625 8.32 -3.705 1 98.31 204 CYS A O 1
ATOM 1697 N N . ALA A 1 205 ? -23.891 7.398 -1.665 1 98.25 205 ALA A N 1
ATOM 1698 C CA . ALA A 1 205 ? -24.438 6.137 -2.178 1 98.25 205 ALA A CA 1
ATOM 1699 C C . ALA A 1 205 ? -25.688 6.375 -3.006 1 98.25 205 ALA A C 1
ATOM 1701 O O . ALA A 1 205 ? -25.875 5.758 -4.059 1 98.25 205 ALA A O 1
ATOM 1702 N N . ARG A 1 206 ? -26.531 7.215 -2.541 1 97.56 206 ARG A N 1
ATOM 1703 C CA . ARG A 1 206 ? -27.766 7.508 -3.254 1 97.56 206 ARG A CA 1
ATOM 1704 C C . ARG A 1 206 ? -27.484 8.18 -4.594 1 97.56 206 ARG A C 1
ATOM 1706 O O . ARG A 1 206 ? -28.141 7.895 -5.59 1 97.56 206 ARG A O 1
ATOM 1713 N N . TYR A 1 207 ? -26.562 9.086 -4.574 1 97.75 207 TYR A N 1
ATOM 1714 C CA . TYR A 1 207 ? -26.141 9.688 -5.836 1 97.75 207 TYR A CA 1
ATOM 1715 C C . TYR A 1 207 ? -25.672 8.617 -6.816 1 97.75 207 TYR A C 1
ATOM 1717 O O . TYR A 1 207 ? -26.109 8.602 -7.973 1 97.75 207 TYR A O 1
ATOM 1725 N N . LEU A 1 208 ? -24.828 7.723 -6.344 1 98.06 208 LEU A N 1
ATOM 1726 C CA . LEU A 1 208 ? -24.281 6.668 -7.191 1 98.06 208 LEU A CA 1
ATOM 1727 C C . LEU A 1 208 ? -25.375 5.75 -7.699 1 98.06 208 LEU A C 1
ATOM 1729 O O . LEU A 1 208 ? -25.344 5.293 -8.844 1 98.06 208 LEU A O 1
ATOM 1733 N N . GLN A 1 209 ? -26.281 5.48 -6.824 1 96.56 209 GLN A N 1
ATOM 1734 C CA . GLN A 1 209 ? -27.391 4.598 -7.16 1 96.56 209 GLN A CA 1
ATOM 1735 C C . GLN A 1 209 ? -28.203 5.148 -8.328 1 96.56 209 GLN A C 1
ATOM 1737 O O . GLN A 1 209 ? -28.766 4.387 -9.125 1 96.56 209 GLN A O 1
ATOM 1742 N N . GLN A 1 210 ? -28.219 6.422 -8.523 1 95.75 210 GLN A N 1
ATOM 1743 C CA . GLN A 1 210 ? -29 7.078 -9.562 1 95.75 210 GLN A CA 1
ATOM 1744 C C . GLN A 1 210 ? -28.281 7.043 -10.906 1 95.75 210 GLN A C 1
ATOM 1746 O O . GLN A 1 210 ? -28.891 7.258 -11.953 1 95.75 210 GLN A O 1
ATOM 1751 N N . LEU A 1 211 ? -27.047 6.812 -10.75 1 94.81 211 LEU A N 1
ATOM 1752 C CA . LEU A 1 211 ? -26.281 6.777 -11.992 1 94.81 211 LEU A CA 1
ATOM 1753 C C . LEU A 1 211 ? -26.594 5.512 -12.781 1 94.81 211 LEU A C 1
ATOM 1755 O O . LEU A 1 211 ? -26.875 4.465 -12.203 1 94.81 211 LEU A O 1
ATOM 1759 N N . ASP A 1 212 ? -26.641 5.652 -14.07 1 90.06 212 ASP A N 1
ATOM 1760 C CA . ASP A 1 212 ? -27.031 4.547 -14.945 1 90.06 212 ASP A CA 1
ATOM 1761 C C . ASP A 1 212 ? -25.828 3.75 -15.406 1 90.06 212 ASP A C 1
ATOM 1763 O O . ASP A 1 212 ? -25.562 3.646 -16.609 1 90.06 212 ASP A O 1
ATOM 1767 N N . ASP A 1 213 ? -24.938 3.215 -14.492 1 92.38 213 ASP A N 1
ATOM 1768 C CA . ASP A 1 213 ? -23.844 2.316 -14.859 1 92.38 213 ASP A CA 1
ATOM 1769 C C . ASP A 1 213 ? -23.594 1.285 -13.766 1 92.38 213 ASP A C 1
ATOM 1771 O O . ASP A 1 213 ? -23.812 1.561 -12.586 1 92.38 213 ASP A O 1
ATOM 1775 N N . THR A 1 214 ? -23.172 0.141 -14.102 1 93.62 214 THR A N 1
ATOM 1776 C CA . THR A 1 214 ? -23.047 -1.045 -13.258 1 93.62 214 THR A CA 1
ATOM 1777 C C . THR A 1 214 ? -22.062 -0.805 -12.117 1 93.62 214 THR A C 1
ATOM 1779 O O . THR A 1 214 ? -22.328 -1.18 -10.977 1 93.62 214 THR A O 1
ATOM 1782 N N . ASN A 1 215 ? -20.984 -0.196 -12.383 1 94.56 215 ASN A N 1
ATOM 1783 C CA . ASN A 1 215 ? -19.969 0.033 -11.367 1 94.56 215 ASN A CA 1
ATOM 1784 C C . ASN A 1 215 ? -20.469 0.965 -10.266 1 94.56 215 ASN A C 1
ATOM 1786 O O . ASN A 1 215 ? -20.25 0.716 -9.078 1 94.56 215 ASN A O 1
ATOM 1790 N N . SER A 1 216 ? -21.125 2.008 -10.656 1 96.38 216 SER A N 1
ATOM 1791 C CA . SER A 1 216 ? -21.656 2.951 -9.68 1 96.38 216 SER A CA 1
ATOM 1792 C C . SER A 1 216 ? -22.672 2.277 -8.758 1 96.38 216 SER A C 1
ATOM 1794 O O . SER A 1 216 ? -22.688 2.539 -7.551 1 96.38 216 SER A O 1
ATOM 1796 N N . ARG A 1 217 ? -23.484 1.444 -9.352 1 96.38 217 ARG A N 1
ATOM 1797 C CA . ARG A 1 217 ? -24.469 0.73 -8.547 1 96.38 217 ARG A CA 1
ATOM 1798 C C . ARG A 1 217 ? -23.781 -0.23 -7.578 1 96.38 217 ARG A C 1
ATOM 1800 O O . ARG A 1 217 ? -24.234 -0.394 -6.441 1 96.38 217 ARG A O 1
ATOM 1807 N N . LYS A 1 218 ? -22.766 -0.809 -8.062 1 97.06 218 LYS A N 1
ATOM 1808 C CA . LYS A 1 218 ? -21.984 -1.692 -7.207 1 97.06 218 LYS A CA 1
ATOM 1809 C C . LYS A 1 218 ? -21.391 -0.93 -6.027 1 97.06 218 LYS A C 1
ATOM 1811 O O . LYS A 1 218 ? -21.469 -1.386 -4.883 1 97.06 218 LYS A O 1
ATOM 1816 N N . TYR A 1 219 ? -20.781 0.177 -6.277 1 98 219 TYR A N 1
ATOM 1817 C CA . TYR A 1 219 ? -20.203 0.986 -5.219 1 98 219 TYR A CA 1
ATOM 1818 C C . TYR A 1 219 ? -21.266 1.474 -4.246 1 98 219 TYR A C 1
ATOM 1820 O O . TYR A 1 219 ? -21.047 1.498 -3.033 1 98 219 TYR A O 1
ATOM 1828 N N . ALA A 1 220 ? -22.438 1.884 -4.797 1 98.19 220 ALA A N 1
ATOM 1829 C CA . ALA A 1 220 ? -23.547 2.312 -3.945 1 98.19 220 ALA A CA 1
ATOM 1830 C C . ALA A 1 220 ? -23.938 1.21 -2.965 1 98.19 220 ALA A C 1
ATOM 1832 O O . ALA A 1 220 ? -24.094 1.465 -1.769 1 98.19 220 ALA A O 1
ATOM 1833 N N . LYS A 1 221 ? -24.094 0.022 -3.51 1 97.94 221 LYS A N 1
ATOM 1834 C CA . LYS A 1 221 ? -24.469 -1.116 -2.674 1 97.94 221 LYS A CA 1
ATOM 1835 C C . LYS A 1 221 ? -23.438 -1.345 -1.565 1 97.94 221 LYS A C 1
ATOM 1837 O O . LYS A 1 221 ? -23.812 -1.59 -0.415 1 97.94 221 LYS A O 1
ATOM 1842 N N . LYS A 1 222 ? -22.188 -1.303 -1.906 1 98.06 222 LYS A N 1
ATOM 1843 C CA . LYS A 1 222 ? -21.109 -1.5 -0.929 1 98.06 222 LYS A CA 1
ATOM 1844 C C . LYS A 1 222 ? -21.125 -0.399 0.127 1 98.06 222 LYS A C 1
ATOM 1846 O O . LYS A 1 222 ? -20.922 -0.667 1.312 1 98.06 222 LYS A O 1
ATOM 1851 N N . ILE A 1 223 ? -21.328 0.839 -0.269 1 98.38 223 ILE A N 1
ATOM 1852 C CA . ILE A 1 223 ? -21.344 1.973 0.649 1 98.38 223 ILE A CA 1
ATOM 1853 C C . ILE A 1 223 ? -22.531 1.846 1.602 1 98.38 223 ILE A C 1
ATOM 1855 O O . ILE A 1 223 ? -22.391 2.045 2.811 1 98.38 223 ILE A O 1
ATOM 1859 N N . PHE A 1 224 ? -23.719 1.457 1.091 1 98.31 224 PHE A N 1
ATOM 1860 C CA . PHE A 1 224 ? -24.875 1.244 1.945 1 98.31 224 PHE A CA 1
ATOM 1861 C C . PHE A 1 224 ? -24.594 0.179 2.996 1 98.31 224 PHE A C 1
ATOM 1863 O O . PHE A 1 224 ? -24.984 0.319 4.156 1 98.31 224 PHE A O 1
ATOM 1870 N N . ALA A 1 225 ? -23.891 -0.817 2.586 1 97.94 225 ALA A N 1
ATOM 1871 C CA . ALA A 1 225 ? -23.594 -1.925 3.49 1 97.94 225 ALA A CA 1
ATOM 1872 C C . ALA A 1 225 ? -22.656 -1.482 4.609 1 97.94 225 ALA A C 1
ATOM 1874 O O . ALA A 1 225 ? -22.625 -2.092 5.68 1 97.94 225 ALA A O 1
ATOM 1875 N N . LEU A 1 226 ? -21.906 -0.404 4.449 1 97.81 226 LEU A N 1
ATOM 1876 C CA . LEU A 1 226 ? -20.891 0.052 5.398 1 97.81 226 LEU A CA 1
ATOM 1877 C C . LEU A 1 226 ? -21.531 0.895 6.5 1 97.81 226 LEU A C 1
ATOM 1879 O O . LEU A 1 226 ? -20.875 1.202 7.504 1 97.81 226 LEU A O 1
ATOM 1883 N N . GLU A 1 227 ? -22.766 1.291 6.375 1 97.62 227 GLU A N 1
ATOM 1884 C CA . GLU A 1 227 ? -23.438 2.246 7.25 1 97.62 227 GLU A CA 1
ATOM 1885 C C . GLU A 1 227 ? -23.281 1.853 8.719 1 97.62 227 GLU A C 1
ATOM 1887 O O . GLU A 1 227 ? -22.828 2.652 9.539 1 97.62 227 GLU A O 1
ATOM 1892 N N . PRO A 1 228 ? -23.578 0.586 9.094 1 97.19 228 PRO A N 1
ATOM 1893 C CA . PRO A 1 228 ? -23.516 0.248 10.516 1 97.19 228 PRO A CA 1
ATOM 1894 C C . PRO A 1 228 ? -22.078 0.132 11.031 1 97.19 228 PRO A C 1
ATOM 1896 O O . PRO A 1 228 ? -21.859 0.092 12.25 1 97.19 228 PRO A O 1
ATOM 1899 N N . TYR A 1 229 ? -21.125 0.081 10.125 1 97.31 229 TYR A N 1
ATOM 1900 C CA . TYR A 1 229 ? -19.75 -0.205 10.516 1 97.31 229 TYR A CA 1
ATOM 1901 C C . TYR A 1 229 ? -18.875 1.048 10.43 1 97.31 229 TYR A C 1
ATOM 1903 O O . TYR A 1 229 ? -17.766 1.075 10.938 1 97.31 229 TYR A O 1
ATOM 1911 N N . TYR A 1 230 ? -19.359 2.104 9.844 1 97.44 230 TYR A N 1
ATOM 1912 C CA . TYR A 1 230 ? -18.609 3.279 9.438 1 97.44 230 TYR A CA 1
ATOM 1913 C C . TYR A 1 230 ? -17.875 3.9 10.625 1 97.44 230 TYR A C 1
ATOM 1915 O O . TYR A 1 230 ? -16.672 4.168 10.555 1 97.44 230 TYR A O 1
ATOM 1923 N N . MET A 1 231 ? -18.531 4.086 11.734 1 96.75 231 MET A N 1
ATOM 1924 C CA . MET A 1 231 ? -17.938 4.766 12.891 1 96.75 231 MET A CA 1
ATOM 1925 C C . MET A 1 231 ? -16.891 3.891 13.562 1 96.75 231 MET A C 1
ATOM 1927 O O . MET A 1 231 ? -15.867 4.391 14.023 1 96.75 231 MET A O 1
ATOM 1931 N N . ASP A 1 232 ? -17.172 2.648 13.594 1 96.62 232 ASP A N 1
ATOM 1932 C CA . ASP A 1 232 ? -16.203 1.729 14.195 1 96.62 232 ASP A CA 1
ATOM 1933 C C . ASP A 1 232 ? -14.93 1.646 13.359 1 96.62 232 ASP A C 1
ATOM 1935 O O . ASP A 1 232 ? -13.828 1.537 13.906 1 96.62 232 ASP A O 1
ATOM 1939 N N . LEU A 1 233 ? -15.117 1.637 12.086 1 97.38 233 LEU A N 1
ATOM 1940 C CA . LEU A 1 233 ? -13.961 1.659 11.203 1 97.38 233 LEU A CA 1
ATOM 1941 C C . LEU A 1 233 ? -13.117 2.91 11.438 1 97.38 233 LEU A C 1
ATOM 1943 O O . LEU A 1 233 ? -11.891 2.836 11.484 1 97.38 233 LEU A O 1
ATOM 1947 N N . GLY A 1 234 ? -13.789 4.043 11.578 1 97.62 234 GLY A N 1
ATOM 1948 C CA . GLY A 1 234 ? -13.094 5.285 11.883 1 97.62 234 GLY A CA 1
ATOM 1949 C C . GLY A 1 234 ? -12.328 5.234 13.188 1 97.62 234 GLY A C 1
ATOM 1950 O O . GLY A 1 234 ? -11.172 5.656 13.258 1 97.62 234 GLY A O 1
ATOM 1951 N N . LYS A 1 235 ? -12.969 4.684 14.234 1 97.12 235 LYS A N 1
ATOM 1952 C CA . LYS A 1 235 ? -12.344 4.594 15.555 1 97.12 235 LYS A CA 1
ATOM 1953 C C . LYS A 1 235 ? -11.086 3.73 15.508 1 97.12 235 LYS A C 1
ATOM 1955 O O . LYS A 1 235 ? -10.062 4.078 16.094 1 97.12 235 LYS A O 1
ATOM 1960 N N . ARG A 1 236 ? -11.141 2.639 14.797 1 96.31 236 ARG A N 1
ATOM 1961 C CA . ARG A 1 236 ? -9.977 1.774 14.648 1 96.31 236 ARG A CA 1
ATOM 1962 C C . ARG A 1 236 ? -8.867 2.482 13.883 1 96.31 236 ARG A C 1
ATOM 1964 O O . ARG A 1 236 ? -7.688 2.361 14.234 1 96.31 236 ARG A O 1
ATOM 1971 N N . CYS A 1 237 ? -9.266 3.174 12.891 1 97.44 237 CYS A N 1
ATOM 1972 C CA . CYS A 1 237 ? -8.32 3.908 12.062 1 97.44 237 CYS A CA 1
ATOM 1973 C C . CYS A 1 237 ? -7.586 4.969 12.875 1 97.44 237 CYS A C 1
ATOM 1975 O O . CYS A 1 237 ? -6.395 5.199 12.672 1 97.44 237 CYS A O 1
ATOM 1977 N N . PHE A 1 238 ? -8.266 5.609 13.867 1 97.62 238 PHE A N 1
ATOM 1978 C CA . PHE A 1 238 ? -7.73 6.742 14.609 1 97.62 238 PHE A CA 1
ATOM 1979 C C . PHE A 1 238 ? -6.945 6.27 15.828 1 97.62 238 PHE A C 1
ATOM 1981 O O . PHE A 1 238 ? -6.219 7.047 16.453 1 97.62 238 PHE A O 1
ATOM 1988 N N . ALA A 1 239 ? -7.035 4.941 16.156 1 97 239 ALA A N 1
ATOM 1989 C CA . ALA A 1 239 ? -6.273 4.41 17.281 1 97 239 ALA A CA 1
ATOM 1990 C C . ALA A 1 239 ? -4.773 4.531 17.031 1 97 239 ALA A C 1
ATOM 1992 O O . ALA A 1 239 ? -4.297 4.297 15.922 1 97 239 ALA A O 1
ATOM 1993 N N . PRO A 1 240 ? -4.027 4.992 18.062 1 97.38 240 PRO A N 1
ATOM 1994 C CA . PRO A 1 240 ? -2.57 5.016 17.906 1 97.38 240 PRO A CA 1
ATOM 1995 C C . PRO A 1 240 ? -1.999 3.652 17.516 1 97.38 240 PRO A C 1
ATOM 1997 O O . PRO A 1 240 ? -2.57 2.617 17.859 1 97.38 240 PRO A O 1
ATOM 2000 N N . THR A 1 241 ? -0.955 3.658 16.797 1 96.5 241 THR A N 1
ATOM 2001 C CA . THR A 1 241 ? -0.318 2.422 16.359 1 96.5 241 THR A CA 1
ATOM 2002 C C . THR A 1 241 ? 0.798 2.018 17.312 1 96.5 241 THR A C 1
ATOM 2004 O O . THR A 1 241 ? 1.848 2.662 17.359 1 96.5 241 THR A O 1
ATOM 2007 N N . VAL A 1 242 ? 0.64 0.942 17.953 1 94.44 242 VAL A N 1
ATOM 2008 C CA . VAL A 1 242 ? 1.593 0.471 18.953 1 94.44 242 VAL A CA 1
ATOM 2009 C C . VAL A 1 242 ? 2.914 0.109 18.281 1 94.44 242 VAL A C 1
ATOM 2011 O O . VAL A 1 242 ? 2.928 -0.571 17.25 1 94.44 242 VAL A O 1
ATOM 2014 N N . GLY A 1 243 ? 3.934 0.584 18.797 1 94.69 243 GLY A N 1
ATOM 2015 C CA . GLY A 1 243 ? 5.254 0.239 18.312 1 94.69 243 GLY A CA 1
ATOM 2016 C C . GLY A 1 243 ? 5.734 1.158 17.203 1 94.69 243 GLY A C 1
ATOM 2017 O O . GLY A 1 243 ? 6.891 1.073 16.766 1 94.69 243 GLY A O 1
ATOM 2018 N N . ASP A 1 244 ? 4.898 2.006 16.703 1 97.38 244 ASP A N 1
ATOM 2019 C CA . ASP A 1 244 ? 5.262 2.992 15.688 1 97.38 244 ASP A CA 1
ATOM 2020 C C . ASP A 1 244 ? 5.41 4.383 16.297 1 97.38 244 ASP A C 1
ATOM 2022 O O . ASP A 1 244 ? 5.051 4.594 17.453 1 97.38 244 ASP A O 1
ATOM 2026 N N . VAL A 1 245 ? 6.016 5.234 15.562 1 98.62 245 VAL A N 1
ATOM 2027 C CA . VAL A 1 245 ? 6.078 6.629 15.992 1 98.62 245 VAL A CA 1
ATOM 2028 C C . VAL A 1 245 ? 4.719 7.293 15.805 1 98.62 245 VAL A C 1
ATOM 2030 O O . VAL A 1 245 ? 4.266 7.484 14.672 1 98.62 245 VAL A O 1
ATOM 2033 N N . ASN A 1 246 ? 4.035 7.547 16.859 1 98.75 246 ASN A N 1
ATOM 2034 C CA . ASN A 1 246 ? 2.826 8.367 16.859 1 98.75 246 ASN A CA 1
ATOM 2035 C C . ASN A 1 246 ? 3.143 9.836 17.141 1 98.75 246 ASN A C 1
ATOM 2037 O O . ASN A 1 246 ? 4.238 10.156 17.594 1 98.75 246 ASN A O 1
ATOM 2041 N N . VAL A 1 247 ? 2.23 10.664 16.797 1 98.88 247 VAL A N 1
ATOM 2042 C CA . VAL A 1 247 ? 2.465 12.102 16.891 1 98.88 247 VAL A CA 1
ATOM 2043 C C . VAL A 1 247 ? 1.184 12.805 17.344 1 98.88 247 VAL A C 1
ATOM 2045 O O . VAL A 1 247 ? 0.13 12.172 17.453 1 98.88 247 VAL A O 1
ATOM 2048 N N . LEU A 1 248 ? 1.314 14.078 17.688 1 98.69 248 LEU A N 1
ATOM 2049 C CA . LEU A 1 248 ? 0.127 14.922 17.766 1 98.69 248 LEU A CA 1
ATOM 2050 C C . LEU A 1 248 ? -0.385 15.273 16.375 1 98.69 248 LEU A C 1
ATOM 2052 O O . LEU A 1 248 ? 0.152 16.172 15.711 1 98.69 248 LEU A O 1
ATOM 2056 N N . VAL A 1 249 ? -1.387 14.578 15.984 1 98.62 249 VAL A N 1
ATOM 2057 C CA . VAL A 1 249 ? -2.033 14.797 14.695 1 98.62 249 VAL A CA 1
ATOM 2058 C C . VAL A 1 249 ? -2.838 16.094 14.727 1 98.62 249 VAL A C 1
ATOM 2060 O O . VAL A 1 249 ? -3.516 16.375 15.719 1 98.62 249 VAL A O 1
ATOM 2063 N N . HIS A 1 250 ? -2.742 16.906 13.688 1 98.31 250 HIS A N 1
ATOM 2064 C CA . HIS A 1 250 ? -3.561 18.109 13.594 1 98.31 250 HIS A CA 1
ATOM 2065 C C . HIS A 1 250 ? -5.047 17.766 13.555 1 98.31 250 HIS A C 1
ATOM 2067 O O . HIS A 1 250 ? -5.859 18.422 14.211 1 98.31 250 HIS A O 1
ATOM 2073 N N . GLY A 1 251 ? -5.344 16.766 12.75 1 96.88 251 GLY A N 1
ATOM 2074 C CA . GLY A 1 251 ? -6.688 16.203 12.727 1 96.88 251 GLY A CA 1
ATOM 2075 C C . GLY A 1 251 ? -7.582 16.844 11.68 1 96.88 251 GLY A C 1
ATOM 2076 O O . GLY A 1 251 ? -8.562 16.234 11.242 1 96.88 251 GLY A O 1
ATOM 2077 N N . ASP A 1 252 ? -7.266 18.047 11.273 1 95.81 252 ASP A N 1
ATOM 2078 C CA . ASP A 1 252 ? -8.094 18.766 10.305 1 95.81 252 ASP A CA 1
ATOM 2079 C C . ASP A 1 252 ? -7.25 19.688 9.438 1 95.81 252 ASP A C 1
ATOM 2081 O O . ASP A 1 252 ? -7.602 20.859 9.234 1 95.81 252 ASP A O 1
ATOM 2085 N N . VAL A 1 253 ? -6.141 19.203 8.953 1 97.81 253 VAL A N 1
ATOM 2086 C CA . VAL A 1 253 ? -5.246 20.016 8.133 1 97.81 253 VAL A CA 1
ATOM 2087 C C . VAL A 1 253 ? -5.773 20.078 6.699 1 97.81 253 VAL A C 1
ATOM 2089 O O . VAL A 1 253 ? -5.801 19.062 5.996 1 97.81 253 VAL A O 1
ATOM 2092 N N . TRP A 1 254 ? -6.27 21.188 6.289 1 96.94 254 TRP A N 1
ATOM 2093 C CA . TRP A 1 254 ? -6.727 21.453 4.93 1 96.94 254 TRP A CA 1
ATOM 2094 C C . TRP A 1 254 ? -6.504 22.922 4.562 1 96.94 254 TRP A C 1
ATOM 2096 O O . TRP A 1 254 ? -5.98 23.688 5.363 1 96.94 254 TRP A O 1
ATOM 2106 N N . THR A 1 255 ? -6.84 23.375 3.447 1 96.25 255 THR A N 1
ATOM 2107 C CA . THR A 1 255 ? -6.488 24.656 2.844 1 96.25 255 THR A CA 1
ATOM 2108 C C . THR A 1 255 ? -6.855 25.812 3.771 1 96.25 255 THR A C 1
ATOM 2110 O O . THR A 1 255 ? -6.125 26.797 3.865 1 96.25 255 THR A O 1
ATOM 2113 N N . ASN A 1 256 ? -7.949 25.672 4.512 1 93.06 256 ASN A N 1
ATOM 2114 C CA . ASN A 1 256 ? -8.422 26.766 5.344 1 93.06 256 ASN A CA 1
ATOM 2115 C C . ASN A 1 256 ? -7.773 26.75 6.723 1 93.06 256 ASN A C 1
ATOM 2117 O O . ASN A 1 256 ? -8 27.656 7.535 1 93.06 256 ASN A O 1
ATOM 2121 N N . ASN A 1 257 ? -6.938 25.781 6.973 1 95.69 257 ASN A N 1
ATOM 2122 C CA . ASN A 1 257 ? -6.262 25.719 8.266 1 95.69 257 ASN A CA 1
ATOM 2123 C C . ASN A 1 257 ? -4.75 25.859 8.117 1 95.69 257 ASN A C 1
ATOM 2125 O O . ASN A 1 257 ? -3.99 25.391 8.961 1 95.69 257 ASN A O 1
ATOM 2129 N N . VAL A 1 258 ? -4.406 26.422 6.98 1 97.44 258 VAL A N 1
ATOM 2130 C CA . VAL A 1 258 ? -3.041 26.891 6.742 1 97.44 258 VAL A CA 1
ATOM 2131 C C . VAL A 1 258 ? -3.072 28.266 6.082 1 97.44 258 VAL A C 1
ATOM 2133 O O . VAL A 1 258 ? -3.988 28.578 5.316 1 97.44 258 VAL A O 1
ATOM 2136 N N . MET A 1 259 ? -2.117 29.094 6.414 1 97.44 259 MET A N 1
ATOM 2137 C CA . MET A 1 259 ? -1.995 30.422 5.832 1 97.44 259 MET A CA 1
ATOM 2138 C C . MET A 1 259 ? -0.626 30.625 5.188 1 97.44 259 MET A C 1
ATOM 2140 O O . MET A 1 259 ? 0.399 30.312 5.797 1 97.44 259 MET A O 1
ATOM 2144 N N . PHE A 1 260 ? -0.638 31.141 3.992 1 98.12 260 PHE A N 1
ATOM 2145 C CA . PHE A 1 260 ? 0.584 31.234 3.201 1 98.12 260 PHE A CA 1
ATOM 2146 C C . PHE A 1 260 ? 1.062 32.688 3.113 1 98.12 260 PHE A C 1
ATOM 2148 O O . PHE A 1 260 ? 0.255 33.625 3.182 1 98.12 260 PHE A O 1
ATOM 2155 N N . LYS A 1 261 ? 2.318 32.844 3.094 1 97.62 261 LYS A N 1
ATOM 2156 C CA . LYS A 1 261 ? 2.971 34.094 2.691 1 97.62 261 LYS A CA 1
ATOM 2157 C C . LYS A 1 261 ? 3.572 33.969 1.294 1 97.62 261 LYS A C 1
ATOM 2159 O O . LYS A 1 261 ? 4.164 32.938 0.955 1 97.62 261 LYS A O 1
ATOM 2164 N N . TYR A 1 262 ? 3.393 35 0.479 1 97.44 262 TYR A N 1
ATOM 2165 C CA . TYR A 1 262 ? 3.82 34.906 -0.913 1 97.44 262 TYR A CA 1
ATOM 2166 C C . TYR A 1 262 ? 4.922 35.938 -1.201 1 97.44 262 TYR A C 1
ATOM 2168 O O . TYR A 1 262 ? 4.953 37 -0.606 1 97.44 262 TYR A O 1
ATOM 2176 N N . CYS A 1 263 ? 5.785 35.531 -2.1 1 96.56 263 CYS A N 1
ATOM 2177 C CA . CYS A 1 263 ? 6.766 36.469 -2.639 1 96.56 263 CYS A CA 1
ATOM 2178 C C . CYS A 1 263 ? 6.094 37.5 -3.529 1 96.56 263 CYS A C 1
ATOM 2180 O O . CYS A 1 263 ? 5.406 37.156 -4.492 1 96.56 263 CYS A O 1
ATOM 2182 N N . THR A 1 264 ? 6.32 38.719 -3.205 1 93.25 264 THR A N 1
ATOM 2183 C CA . THR A 1 264 ? 5.672 39.812 -3.938 1 93.25 264 THR A CA 1
ATOM 2184 C C . THR A 1 264 ? 6.148 39.844 -5.387 1 93.25 264 THR A C 1
ATOM 2186 O O . THR A 1 264 ? 5.41 40.281 -6.277 1 93.25 264 THR A O 1
ATOM 2189 N N . LYS A 1 265 ? 7.348 39.375 -5.637 1 95.69 265 LYS A N 1
ATOM 2190 C CA . LYS A 1 265 ? 7.957 39.438 -6.961 1 95.69 265 LYS A CA 1
ATOM 2191 C C . LYS A 1 265 ? 7.504 38.25 -7.828 1 95.69 265 LYS A C 1
ATOM 2193 O O . LYS A 1 265 ? 7.141 38.438 -8.992 1 95.69 265 LYS A O 1
ATOM 2198 N N . THR A 1 266 ? 7.43 37.062 -7.301 1 95.06 266 THR A N 1
ATOM 2199 C CA . THR A 1 266 ? 7.211 35.875 -8.102 1 95.06 266 THR A CA 1
ATOM 2200 C C . THR A 1 266 ? 5.781 35.375 -7.941 1 95.06 266 THR A C 1
ATOM 2202 O O . THR A 1 266 ? 5.305 34.562 -8.75 1 95.06 266 THR A O 1
ATOM 2205 N N . GLY A 1 267 ? 5.117 35.812 -6.855 1 94.88 267 GLY A N 1
ATOM 2206 C CA . GLY A 1 267 ? 3.785 35.281 -6.57 1 94.88 267 GLY A CA 1
ATOM 2207 C C . GLY A 1 267 ? 3.789 33.875 -6.008 1 94.88 267 GLY A C 1
ATOM 2208 O O . GLY A 1 267 ? 2.729 33.312 -5.781 1 94.88 267 GLY A O 1
ATOM 2209 N N . LYS A 1 268 ? 4.91 33.312 -5.816 1 96.88 268 LYS A N 1
ATOM 2210 C CA . LYS A 1 268 ? 5.043 31.953 -5.277 1 96.88 268 LYS A CA 1
ATOM 2211 C C . LYS A 1 268 ? 4.98 31.969 -3.75 1 96.88 268 LYS A C 1
ATOM 2213 O O . LYS A 1 268 ? 5.391 32.938 -3.115 1 96.88 268 LYS A O 1
ATOM 2218 N N . PRO A 1 269 ? 4.395 30.906 -3.17 1 98.25 269 PRO A N 1
ATOM 2219 C CA . PRO A 1 269 ? 4.402 30.844 -1.707 1 98.25 269 PRO A CA 1
ATOM 2220 C C . PRO A 1 269 ? 5.805 30.656 -1.135 1 98.25 269 PRO A C 1
ATOM 2222 O O . PRO A 1 269 ? 6.594 29.875 -1.67 1 98.25 269 PRO A O 1
ATOM 2225 N N . ILE A 1 270 ? 6.16 31.328 -0.042 1 97.88 270 ILE A N 1
ATOM 2226 C CA . ILE A 1 270 ? 7.512 31.266 0.503 1 97.88 270 ILE A CA 1
ATOM 2227 C C . ILE A 1 270 ? 7.461 30.797 1.959 1 97.88 270 ILE A C 1
ATOM 2229 O O . ILE A 1 270 ? 8.492 30.453 2.545 1 97.88 270 ILE A O 1
ATOM 2233 N N . ASP A 1 271 ? 6.289 30.828 2.555 1 98.06 271 ASP A N 1
ATOM 2234 C CA . ASP A 1 271 ? 6.113 30.359 3.93 1 98.06 271 ASP A CA 1
ATOM 2235 C C . ASP A 1 271 ? 4.668 29.938 4.184 1 98.06 271 ASP A C 1
ATOM 2237 O O . ASP A 1 271 ? 3.777 30.234 3.383 1 98.06 271 ASP A O 1
ATOM 2241 N N . VAL A 1 272 ? 4.488 29.172 5.195 1 98.62 272 VAL A N 1
ATOM 2242 C CA . VAL A 1 272 ? 3.156 28.719 5.574 1 98.62 272 VAL A CA 1
ATOM 2243 C C . VAL A 1 272 ? 3.078 28.547 7.09 1 98.62 272 VAL A C 1
ATOM 2245 O O . VAL A 1 272 ? 4.078 28.219 7.734 1 98.62 272 VAL A O 1
ATOM 2248 N N . LEU A 1 273 ? 1.974 28.859 7.699 1 97.94 273 LEU A N 1
ATOM 2249 C CA . LEU A 1 273 ? 1.701 28.594 9.109 1 97.94 273 LEU A CA 1
ATOM 2250 C C . LEU A 1 273 ? 0.459 27.734 9.273 1 97.94 273 LEU A C 1
ATOM 2252 O O . LEU A 1 273 ? -0.497 27.859 8.5 1 97.94 273 LEU A O 1
ATOM 2256 N N . ILE A 1 274 ? 0.511 26.812 10.172 1 97.88 274 ILE A N 1
ATOM 2257 C CA . ILE A 1 274 ? -0.602 25.922 10.469 1 97.88 274 ILE A CA 1
ATOM 2258 C C . ILE A 1 274 ? -1.442 26.5 11.602 1 97.88 274 ILE A C 1
ATOM 2260 O O . ILE A 1 274 ? -0.904 26.922 12.625 1 97.88 274 ILE A O 1
ATOM 2264 N N . ILE A 1 275 ? -2.771 26.531 11.438 1 94.81 275 ILE A N 1
ATOM 2265 C CA . ILE A 1 275 ? -3.648 27.125 12.438 1 94.81 275 ILE A CA 1
ATOM 2266 C C . ILE A 1 275 ? -4.773 26.156 12.789 1 94.81 275 ILE A C 1
ATOM 2268 O O . ILE A 1 275 ? -4.918 25.109 12.148 1 94.81 275 ILE A O 1
ATOM 2272 N N . ASP A 1 276 ? -5.523 26.391 13.82 1 92 276 ASP A N 1
ATOM 2273 C CA . ASP A 1 276 ? -6.746 25.703 14.227 1 92 276 ASP A CA 1
ATOM 2274 C C . ASP A 1 276 ? -6.461 24.266 14.672 1 92 276 ASP A C 1
ATOM 2276 O O . ASP A 1 276 ? -6.68 23.328 13.906 1 92 276 ASP A O 1
ATOM 2280 N N . PHE A 1 277 ? -6.176 24.047 15.891 1 94.38 277 PHE A N 1
ATOM 2281 C CA . PHE A 1 277 ? -5.742 22.766 16.438 1 94.38 277 PHE A CA 1
ATOM 2282 C C . PHE A 1 277 ? -6.855 22.109 17.25 1 94.38 277 PHE A C 1
ATOM 2284 O O . PHE A 1 277 ? -6.59 21.312 18.156 1 94.38 277 PHE A O 1
ATOM 2291 N N . GLN A 1 278 ? -8.031 22.438 16.953 1 88.81 278 GLN A N 1
ATOM 2292 C CA . GLN A 1 278 ? -9.172 22.047 17.781 1 88.81 278 GLN A CA 1
ATOM 2293 C C . GLN A 1 278 ? -9.422 20.547 17.688 1 88.81 278 GLN A C 1
ATOM 2295 O O . GLN A 1 278 ? -10.031 19.953 18.578 1 88.81 278 GLN A O 1
ATOM 2300 N N . TYR A 1 279 ? -8.922 19.844 16.641 1 92.5 279 TYR A N 1
ATOM 2301 C CA . TYR A 1 279 ? -9.219 18.422 16.469 1 92.5 279 TYR A CA 1
ATOM 2302 C C . TYR A 1 279 ? -7.957 17.578 16.594 1 92.5 279 TYR A C 1
ATOM 2304 O O . TYR A 1 279 ? -7.922 16.438 16.156 1 92.5 279 TYR A O 1
ATOM 2312 N N . SER A 1 280 ? -6.973 18.156 17.203 1 96.19 280 SER A N 1
ATOM 2313 C CA . SER A 1 280 ? -5.707 17.453 17.375 1 96.19 280 SER A CA 1
ATOM 2314 C C . SER A 1 280 ? -5.859 16.25 18.297 1 96.19 280 SER A C 1
ATOM 2316 O O . SER A 1 280 ? -6.605 16.312 19.281 1 96.19 280 SER A O 1
ATOM 2318 N N . PHE A 1 281 ? -5.199 15.188 18.047 1 96.75 281 PHE A N 1
ATOM 2319 C CA . PHE A 1 281 ? -5.211 13.977 18.859 1 96.75 281 PHE A CA 1
ATOM 2320 C C . PHE A 1 281 ? -3.932 13.172 18.641 1 96.75 281 PHE A C 1
ATOM 2322 O O . PHE A 1 281 ? -3.158 13.461 17.734 1 96.75 281 PHE A O 1
ATOM 2329 N N . TRP A 1 282 ? -3.658 12.25 19.547 1 98.06 282 TRP A N 1
ATOM 2330 C CA . TRP A 1 282 ? -2.461 11.422 19.484 1 98.06 282 TRP A CA 1
ATOM 2331 C C . TRP A 1 282 ? -2.678 10.219 18.578 1 98.06 282 TRP A C 1
ATOM 2333 O O . TRP A 1 282 ? -3.613 9.438 18.781 1 98.06 282 TRP A O 1
ATOM 2343 N N . GLY A 1 283 ? -1.945 10.117 17.453 1 98.44 283 GLY A N 1
ATOM 2344 C CA . GLY A 1 283 ? -2.117 9.008 16.516 1 98.44 283 GLY A CA 1
ATOM 2345 C C . GLY A 1 283 ? -1.08 9 15.414 1 98.44 283 GLY A C 1
ATOM 2346 O O . GLY A 1 283 ? -0.02 9.617 15.539 1 98.44 283 GLY A O 1
ATOM 2347 N N . SER A 1 284 ? -1.331 8.266 14.367 1 98.62 284 SER A N 1
ATOM 2348 C CA . SER A 1 284 ? -0.416 8.109 13.242 1 98.62 284 SER A CA 1
ATOM 2349 C C . SER A 1 284 ? -0.272 9.414 12.469 1 98.62 284 SER A C 1
ATOM 2351 O O . SER A 1 284 ? -1.269 10.062 12.133 1 98.62 284 SER A O 1
ATOM 2353 N N . PRO A 1 285 ? 0.973 9.797 12.117 1 98.81 285 PRO A N 1
ATOM 2354 C CA . PRO A 1 285 ? 1.134 11.008 11.312 1 98.81 285 PRO A CA 1
ATOM 2355 C C . PRO A 1 285 ? 0.515 10.883 9.922 1 98.81 285 PRO A C 1
ATOM 2357 O O . PRO A 1 285 ? 0.19 11.891 9.289 1 98.81 285 PRO A O 1
ATOM 2360 N N . THR A 1 286 ? 0.31 9.617 9.453 1 98.81 286 THR A N 1
ATOM 2361 C CA . THR A 1 286 ? -0.214 9.414 8.102 1 98.81 286 THR A CA 1
ATOM 2362 C C . THR A 1 286 ? -1.647 9.93 8 1 98.81 286 THR A C 1
ATOM 2364 O O . THR A 1 286 ? -2.145 10.18 6.898 1 98.81 286 THR A O 1
ATOM 2367 N N . LEU A 1 287 ? -2.307 10.117 9.109 1 98.81 287 LEU A N 1
ATOM 2368 C CA . LEU A 1 287 ? -3.697 10.562 9.102 1 98.81 287 LEU A CA 1
ATOM 2369 C C . LEU A 1 287 ? -3.809 11.992 8.586 1 98.81 287 LEU A C 1
ATOM 2371 O O . LEU A 1 287 ? -4.68 12.297 7.766 1 98.81 287 LEU A O 1
ATOM 2375 N N . ASP A 1 288 ? -2.883 12.859 9.039 1 98.88 288 ASP A N 1
ATOM 2376 C CA . ASP A 1 288 ? -2.875 14.219 8.508 1 98.88 288 ASP A CA 1
ATOM 2377 C C . ASP A 1 288 ? -2.578 14.219 7.008 1 98.88 288 ASP A C 1
ATOM 2379 O O . ASP A 1 288 ? -3.127 15.031 6.262 1 98.88 288 ASP A O 1
ATOM 2383 N N . LEU A 1 289 ? -1.707 13.344 6.594 1 98.88 289 LEU A N 1
ATOM 2384 C CA . LEU A 1 289 ? -1.36 13.273 5.176 1 98.88 289 LEU A CA 1
ATOM 2385 C C . LEU A 1 289 ? -2.553 12.812 4.348 1 98.88 289 LEU A C 1
ATOM 2387 O O . LEU A 1 289 ? -2.863 13.406 3.314 1 98.88 289 LEU A O 1
ATOM 2391 N N . HIS A 1 290 ? -3.223 11.766 4.816 1 98.75 290 HIS A N 1
ATOM 2392 C CA . HIS A 1 290 ? -4.414 11.305 4.117 1 98.75 290 HIS A CA 1
ATOM 2393 C C . HIS A 1 290 ? -5.469 12.398 4.027 1 98.75 290 HIS A C 1
ATOM 2395 O O . HIS A 1 290 ? -6.098 12.578 2.98 1 98.75 290 HIS A O 1
ATOM 2401 N N . TYR A 1 291 ? -5.613 13.133 5.105 1 98.69 291 TYR A N 1
ATOM 2402 C CA . TYR A 1 291 ? -6.605 14.203 5.133 1 98.69 291 TYR A CA 1
ATOM 2403 C C . TYR A 1 291 ? -6.23 15.32 4.164 1 98.69 291 TYR A C 1
ATOM 2405 O O . TYR A 1 291 ? -7.027 15.688 3.297 1 98.69 291 TYR A O 1
ATOM 2413 N N . PHE A 1 292 ? -5.031 15.758 4.254 1 98.75 292 PHE A N 1
ATOM 2414 C CA . PHE A 1 292 ? -4.539 16.875 3.467 1 98.75 292 PHE A CA 1
ATOM 2415 C C . PHE A 1 292 ? -4.512 16.531 1.983 1 98.75 292 PHE A C 1
ATOM 2417 O O . PHE A 1 292 ? -4.98 17.312 1.151 1 98.75 292 PHE A O 1
ATOM 2424 N N . PHE A 1 293 ? -4.023 15.352 1.629 1 98.56 293 PHE A N 1
ATOM 2425 C CA . PHE A 1 293 ? -3.867 14.945 0.237 1 98.56 293 PHE A CA 1
ATOM 2426 C C . PHE A 1 293 ? -5.223 14.812 -0.446 1 98.56 293 PHE A C 1
ATOM 2428 O O . PHE A 1 293 ? -5.344 15.062 -1.647 1 98.56 293 PHE A O 1
ATOM 2435 N N . ASN A 1 294 ? -6.23 14.461 0.321 1 98.06 294 ASN A N 1
ATOM 2436 C CA . ASN A 1 294 ? -7.488 14.094 -0.323 1 98.06 294 ASN A CA 1
ATOM 2437 C C . ASN A 1 294 ? -8.547 15.18 -0.167 1 98.06 294 ASN A C 1
ATOM 2439 O O . ASN A 1 294 ? -9.68 15.023 -0.618 1 98.06 294 ASN A O 1
ATOM 2443 N N . THR A 1 295 ? -8.148 16.297 0.448 1 97.62 295 THR A N 1
ATOM 2444 C CA . THR A 1 295 ? -9.086 17.406 0.567 1 97.62 295 THR A CA 1
ATOM 2445 C C . THR A 1 295 ? -8.555 18.656 -0.137 1 97.62 295 THR A C 1
ATOM 2447 O O . THR A 1 295 ? -9.328 19.484 -0.615 1 97.62 295 THR A O 1
ATOM 2450 N N . SER A 1 296 ? -7.223 18.766 -0.284 1 97.75 296 SER A N 1
ATOM 2451 C CA . SER A 1 296 ? -6.727 20.125 -0.456 1 97.75 296 SER A CA 1
ATOM 2452 C C . SER A 1 296 ? -5.812 20.219 -1.672 1 97.75 296 SER A C 1
ATOM 2454 O O . SER A 1 296 ? -5.465 21.328 -2.102 1 97.75 296 SER A O 1
ATOM 2456 N N . ILE A 1 297 ? -5.398 19.141 -2.285 1 96.88 297 ILE A N 1
ATOM 2457 C CA . ILE A 1 297 ? -4.387 19.281 -3.326 1 96.88 297 ILE A CA 1
ATOM 2458 C C . ILE A 1 297 ? -5.039 19.141 -4.699 1 96.88 297 ILE A C 1
ATOM 2460 O O . ILE A 1 297 ? -6.039 18.438 -4.855 1 96.88 297 ILE A O 1
ATOM 2464 N N . LYS A 1 298 ? -4.469 19.75 -5.703 1 95.38 298 LYS A N 1
ATOM 2465 C CA . LYS A 1 298 ? -4.988 19.844 -7.062 1 95.38 298 LYS A CA 1
ATOM 2466 C C . LYS A 1 298 ? -4.734 18.547 -7.84 1 95.38 298 LYS A C 1
ATOM 2468 O O . LYS A 1 298 ? -3.73 17.875 -7.613 1 95.38 298 LYS A O 1
ATOM 2473 N N . GLU A 1 299 ? -5.723 18.297 -8.773 1 93.56 299 GLU A N 1
ATOM 2474 C CA . GLU A 1 299 ? -5.422 17.281 -9.781 1 93.56 299 GLU A CA 1
ATOM 2475 C C . GLU A 1 299 ? -4.371 17.797 -10.773 1 93.56 299 GLU A C 1
ATOM 2477 O O . GLU A 1 299 ? -4.34 18.984 -11.094 1 93.56 299 GLU A O 1
ATOM 2482 N N . PRO A 1 300 ? -3.471 17.016 -11.258 1 93.62 300 PRO A N 1
ATOM 2483 C CA . PRO A 1 300 ? -3.469 15.562 -11.07 1 93.62 300 PRO A CA 1
ATOM 2484 C C . PRO A 1 300 ? -2.578 15.117 -9.914 1 93.62 300 PRO A C 1
ATOM 2486 O O . PRO A 1 300 ? -2.232 13.938 -9.812 1 93.62 300 PRO A O 1
ATOM 2489 N N . LEU A 1 301 ? -2.146 16.047 -9.039 1 95.12 301 LEU A N 1
ATOM 2490 C CA . LEU A 1 301 ? -1.229 15.734 -7.953 1 95.12 301 LEU A CA 1
ATOM 2491 C C . LEU A 1 301 ? -1.838 14.695 -7.02 1 95.12 301 LEU A C 1
ATOM 2493 O O . LEU A 1 301 ? -1.177 13.719 -6.656 1 95.12 301 LEU A O 1
ATOM 2497 N N . ARG A 1 302 ? -3.072 14.852 -6.699 1 94.56 302 ARG A N 1
ATOM 2498 C CA . ARG A 1 302 ? -3.75 13.938 -5.789 1 94.56 302 ARG A CA 1
ATOM 2499 C C . ARG A 1 302 ? -3.832 12.531 -6.383 1 94.56 302 ARG A C 1
ATOM 2501 O O . ARG A 1 302 ? -3.621 11.539 -5.68 1 94.56 302 ARG A O 1
ATOM 2508 N N . LEU A 1 303 ? -4.059 12.445 -7.656 1 91.81 303 LEU A N 1
ATOM 2509 C CA . LEU A 1 303 ? -4.293 11.156 -8.297 1 91.81 303 LEU A CA 1
ATOM 2510 C C . LEU A 1 303 ? -2.977 10.438 -8.562 1 91.81 303 LEU A C 1
ATOM 2512 O O . LEU A 1 303 ? -2.895 9.211 -8.43 1 91.81 303 LEU A O 1
ATOM 2516 N N . HIS A 1 304 ? -1.952 11.242 -8.812 1 90.75 304 HIS A N 1
ATOM 2517 C CA . HIS A 1 304 ? -0.82 10.57 -9.445 1 90.75 304 HIS A CA 1
ATOM 2518 C C . HIS A 1 304 ? 0.47 10.836 -8.672 1 90.75 304 HIS A C 1
ATOM 2520 O O . HIS A 1 304 ? 1.494 10.195 -8.938 1 90.75 304 HIS A O 1
ATOM 2526 N N . HIS A 1 305 ? 0.46 11.688 -7.652 1 93.12 305 HIS A N 1
ATOM 2527 C CA . HIS A 1 305 ? 1.745 12.086 -7.09 1 93.12 305 HIS A CA 1
ATOM 2528 C C . HIS A 1 305 ? 1.75 11.945 -5.57 1 93.12 305 HIS A C 1
ATOM 2530 O O . HIS A 1 305 ? 2.658 12.445 -4.898 1 93.12 305 HIS A O 1
ATOM 2536 N N . GLN A 1 306 ? 0.795 11.273 -5.012 1 95.19 306 GLN A N 1
ATOM 2537 C CA . GLN A 1 306 ? 0.763 11.156 -3.559 1 95.19 306 GLN A CA 1
ATOM 2538 C C . GLN A 1 306 ? 1.978 10.391 -3.041 1 95.19 306 GLN A C 1
ATOM 2540 O O . GLN A 1 306 ? 2.469 10.664 -1.943 1 95.19 306 GLN A O 1
ATOM 2545 N N . ASP A 1 307 ? 2.414 9.414 -3.812 1 94.5 307 ASP A N 1
ATOM 2546 C CA . ASP A 1 307 ? 3.568 8.625 -3.391 1 94.5 307 ASP A CA 1
ATOM 2547 C C . ASP A 1 307 ? 4.801 9.516 -3.205 1 94.5 307 ASP A C 1
ATOM 2549 O O . ASP A 1 307 ? 5.559 9.336 -2.252 1 94.5 307 ASP A O 1
ATOM 2553 N N . GLU A 1 308 ? 5.008 10.398 -4.137 1 96.19 308 GLU A N 1
ATOM 2554 C CA . GLU A 1 308 ? 6.113 11.344 -4.031 1 96.19 308 GLU A CA 1
ATOM 2555 C C . GLU A 1 308 ? 5.953 12.242 -2.807 1 96.19 308 GLU A C 1
ATOM 2557 O O . GLU A 1 308 ? 6.938 12.594 -2.154 1 96.19 308 GLU A O 1
ATOM 2562 N N . LEU A 1 309 ? 4.734 12.617 -2.545 1 98.19 309 LEU A N 1
ATOM 2563 C CA . LEU A 1 309 ? 4.453 13.5 -1.416 1 98.19 309 LEU A CA 1
ATOM 2564 C C . LEU A 1 309 ? 4.695 12.773 -0.094 1 98.19 309 LEU A C 1
ATOM 2566 O O . LEU A 1 309 ? 5.238 13.359 0.846 1 98.19 309 LEU A O 1
ATOM 2570 N N . PHE A 1 310 ? 4.309 11.461 -0.002 1 98.56 310 PHE A N 1
ATOM 2571 C CA . PHE A 1 310 ? 4.613 10.656 1.179 1 98.56 310 PHE A CA 1
ATOM 2572 C C . PHE A 1 310 ? 6.117 10.586 1.412 1 98.56 310 PHE A C 1
ATOM 2574 O O . PHE A 1 310 ? 6.578 10.688 2.551 1 98.56 310 PHE A O 1
ATOM 2581 N N . GLN A 1 311 ? 6.84 10.414 0.332 1 98.19 311 GLN A N 1
ATOM 2582 C CA . GLN A 1 311 ? 8.289 10.312 0.426 1 98.19 311 GLN A CA 1
ATOM 2583 C C . GLN A 1 311 ? 8.898 11.625 0.915 1 98.19 311 GLN A C 1
ATOM 2585 O O . GLN A 1 311 ? 9.805 11.617 1.753 1 98.19 311 GLN A O 1
ATOM 2590 N N . MET A 1 312 ? 8.414 12.734 0.364 1 98.06 312 MET A N 1
ATOM 2591 C CA . MET A 1 312 ? 8.906 14.055 0.771 1 98.06 312 MET A CA 1
ATOM 2592 C C . MET A 1 312 ? 8.656 14.289 2.256 1 98.06 312 MET A C 1
ATOM 2594 O O . MET A 1 312 ? 9.562 14.695 2.986 1 98.06 312 MET A O 1
ATOM 2598 N N . TYR A 1 313 ? 7.449 14.047 2.65 1 98.81 313 TYR A N 1
ATOM 2599 C CA . TYR A 1 313 ? 7.117 14.188 4.062 1 98.81 313 TYR A CA 1
ATOM 2600 C C . TYR A 1 313 ? 8.016 13.312 4.926 1 98.81 313 TYR A C 1
ATOM 2602 O O . TYR A 1 313 ? 8.547 13.766 5.938 1 98.81 313 TYR A O 1
ATOM 2610 N N . HIS A 1 314 ? 8.117 12.039 4.566 1 98.81 314 HIS A N 1
ATOM 2611 C CA . HIS A 1 314 ? 8.891 11.062 5.324 1 98.81 314 HIS A CA 1
ATOM 2612 C C . HIS A 1 314 ? 10.32 11.539 5.527 1 98.81 314 HIS A C 1
ATOM 2614 O O . HIS A 1 314 ? 10.883 11.391 6.617 1 98.81 314 HIS A O 1
ATOM 2620 N N . GLN A 1 315 ? 10.875 12.078 4.508 1 98.31 315 GLN A N 1
ATOM 2621 C CA . GLN A 1 315 ? 12.25 12.562 4.582 1 98.31 315 GLN A CA 1
ATOM 2622 C C . GLN A 1 315 ? 12.391 13.672 5.625 1 98.31 315 GLN A C 1
ATOM 2624 O O . GLN A 1 315 ? 13.266 13.609 6.484 1 98.31 315 GLN A O 1
ATOM 2629 N N . HIS A 1 316 ? 11.508 14.688 5.555 1 98.62 316 HIS A N 1
ATOM 2630 C CA . HIS A 1 316 ? 11.547 15.789 6.512 1 98.62 316 HIS A CA 1
ATOM 2631 C C . HIS A 1 316 ? 11.289 15.289 7.93 1 98.62 316 HIS A C 1
ATOM 2633 O O . HIS A 1 316 ? 11.953 15.719 8.875 1 98.62 316 HIS A O 1
ATOM 2639 N N . PHE A 1 317 ? 10.367 14.398 8.062 1 98.88 317 PHE A N 1
ATOM 2640 C CA . PHE A 1 317 ? 9.93 13.867 9.344 1 98.88 317 PHE A CA 1
ATOM 2641 C C . PHE A 1 317 ? 11.055 13.109 10.031 1 98.88 317 PHE A C 1
ATOM 2643 O O . PHE A 1 317 ? 11.383 13.383 11.188 1 98.88 317 PHE A O 1
ATOM 2650 N N . THR A 1 318 ? 11.672 12.18 9.289 1 98.62 318 THR A N 1
ATOM 2651 C CA . THR A 1 318 ? 12.711 11.328 9.875 1 98.62 318 THR A CA 1
ATOM 2652 C C . THR A 1 318 ? 13.984 12.125 10.133 1 98.62 318 THR A C 1
ATOM 2654 O O . THR A 1 318 ? 14.688 11.883 11.117 1 98.62 318 THR A O 1
ATOM 2657 N N . ASP A 1 319 ? 14.266 13.086 9.227 1 98.5 319 ASP A N 1
ATOM 2658 C CA . ASP A 1 319 ? 15.414 13.961 9.453 1 98.5 319 ASP A CA 1
ATOM 2659 C C . ASP A 1 319 ? 15.273 14.727 10.766 1 98.5 319 ASP A C 1
ATOM 2661 O O . ASP A 1 319 ? 16.219 14.82 11.547 1 98.5 319 ASP A O 1
ATOM 2665 N N . THR A 1 320 ? 14.086 15.273 10.969 1 98.81 320 THR A N 1
ATOM 2666 C CA . THR A 1 320 ? 13.836 16.047 12.18 1 98.81 320 THR A CA 1
ATOM 2667 C C . THR A 1 320 ? 13.891 15.148 13.414 1 98.81 320 THR A C 1
ATOM 2669 O O . THR A 1 320 ? 14.469 15.531 14.438 1 98.81 320 THR A O 1
ATOM 2672 N N . LEU A 1 321 ? 13.312 13.961 13.375 1 98.81 321 LEU A N 1
ATOM 2673 C CA . LEU A 1 321 ? 13.375 13.008 14.484 1 98.81 321 LEU A CA 1
ATOM 2674 C C . LEU A 1 321 ? 14.82 12.68 14.828 1 98.81 321 LEU A C 1
ATOM 2676 O O . LEU A 1 321 ? 15.188 12.633 16.016 1 98.81 321 LEU A O 1
ATOM 2680 N N . LYS A 1 322 ? 15.609 12.438 13.797 1 98.62 322 LYS A N 1
ATOM 2681 C CA . LYS A 1 322 ? 17.016 12.078 14 1 98.62 322 LYS A CA 1
ATOM 2682 C C . LYS A 1 322 ? 17.781 13.227 14.633 1 98.62 322 LYS A C 1
ATOM 2684 O O . LYS A 1 322 ? 18.562 13.023 15.562 1 98.62 322 LYS A O 1
ATOM 2689 N N . LYS A 1 323 ? 17.609 14.414 14.109 1 98.69 323 LYS A N 1
ATOM 2690 C CA . LYS A 1 323 ? 18.297 15.594 14.648 1 98.69 323 LYS A CA 1
ATOM 2691 C C . LYS A 1 323 ? 17.938 15.812 16.109 1 98.69 323 LYS A C 1
ATOM 2693 O O . LYS A 1 323 ? 18.781 16.266 16.891 1 98.69 323 LYS A O 1
ATOM 2698 N N . LEU A 1 324 ? 16.719 15.453 16.469 1 98.69 324 LEU A N 1
ATOM 2699 C CA . LEU A 1 324 ? 16.25 15.656 17.828 1 98.69 324 LEU A CA 1
ATOM 2700 C C . LEU A 1 324 ? 16.516 14.422 18.688 1 98.69 324 LEU A C 1
ATOM 2702 O O . LEU A 1 324 ? 16.109 14.359 19.844 1 98.69 324 LEU A O 1
ATOM 2706 N N . LYS A 1 325 ? 17.125 13.352 18.125 1 98.19 325 LYS A N 1
ATOM 2707 C CA . LYS A 1 325 ? 17.594 12.141 18.797 1 98.19 325 LYS A CA 1
ATOM 2708 C C . LYS A 1 325 ? 16.438 11.367 19.406 1 98.19 325 LYS A C 1
ATOM 2710 O O . LYS A 1 325 ? 16.5 10.953 20.578 1 98.19 325 LYS A O 1
ATOM 2715 N N . TYR A 1 326 ? 15.367 11.281 18.656 1 98.56 326 TYR A N 1
ATOM 2716 C CA . TYR A 1 326 ? 14.227 10.484 19.078 1 98.56 326 TYR A CA 1
ATOM 2717 C C . TYR A 1 326 ? 14.617 9.023 19.25 1 98.56 326 TYR A C 1
ATOM 2719 O O . TYR A 1 326 ? 15.352 8.477 18.422 1 98.56 326 TYR A O 1
ATOM 2727 N N . LYS A 1 327 ? 14.062 8.297 20.328 1 97.31 327 LYS A N 1
ATOM 2728 C CA . LYS A 1 327 ? 14.547 6.941 20.578 1 97.31 327 LYS A CA 1
ATOM 2729 C C . LYS A 1 327 ? 13.422 6.035 21.062 1 97.31 327 LYS A C 1
ATOM 2731 O O . LYS A 1 327 ? 13.594 4.82 21.172 1 97.31 327 LYS A O 1
ATOM 2736 N N . SER A 1 328 ? 12.234 6.562 21.359 1 96.69 328 SER A N 1
ATOM 2737 C CA . SER A 1 328 ? 11.172 5.789 22 1 96.69 328 SER A CA 1
ATOM 2738 C C . SER A 1 328 ? 10.719 4.641 21.109 1 96.69 328 SER A C 1
ATOM 2740 O O . SER A 1 328 ? 10.312 3.588 21.609 1 96.69 328 SER A O 1
ATOM 2742 N N . ASN A 1 329 ? 10.633 4.812 19.844 1 97.44 329 ASN A N 1
ATOM 2743 C CA . ASN A 1 329 ? 10.32 3.803 18.844 1 97.44 329 ASN A CA 1
ATOM 2744 C C . ASN A 1 329 ? 11.258 3.895 17.641 1 97.44 329 ASN A C 1
ATOM 2746 O O . ASN A 1 329 ? 11.875 4.938 17.406 1 97.44 329 ASN A O 1
ATOM 2750 N N . PRO A 1 330 ? 11.422 2.785 16.969 1 97.25 330 PRO A N 1
ATOM 2751 C CA . PRO A 1 330 ? 12.234 2.883 15.75 1 97.25 330 PRO A CA 1
ATOM 2752 C C . PRO A 1 330 ? 11.672 3.881 14.742 1 97.25 330 PRO A C 1
ATOM 2754 O O . PRO A 1 330 ? 10.469 3.863 14.453 1 97.25 330 PRO A O 1
ATOM 2757 N N . ILE A 1 331 ? 12.555 4.793 14.336 1 98.31 331 ILE A N 1
ATOM 2758 C CA . ILE A 1 331 ? 12.164 5.676 13.242 1 98.31 331 ILE A CA 1
ATOM 2759 C C . ILE A 1 331 ? 11.828 4.848 12 1 98.31 331 ILE A C 1
ATOM 2761 O O . ILE A 1 331 ? 12.641 4.027 11.562 1 98.31 331 ILE A O 1
ATOM 2765 N N . PRO A 1 332 ? 10.656 5.023 11.508 1 97.75 332 PRO A N 1
ATOM 2766 C CA . PRO A 1 332 ? 10.234 4.125 10.43 1 97.75 332 PRO A CA 1
ATOM 2767 C C . PRO A 1 332 ? 11.008 4.352 9.133 1 97.75 332 PRO A C 1
ATOM 2769 O O . PRO A 1 332 ? 11.266 5.5 8.758 1 97.75 332 PRO A O 1
ATOM 2772 N N . SER A 1 333 ? 11.391 3.248 8.469 1 97.88 333 SER A N 1
ATOM 2773 C CA . SER A 1 333 ? 11.844 3.352 7.086 1 97.88 333 SER A CA 1
ATOM 2774 C C . SER A 1 333 ? 10.719 3.836 6.172 1 97.88 333 SER A C 1
ATOM 2776 O O . SER A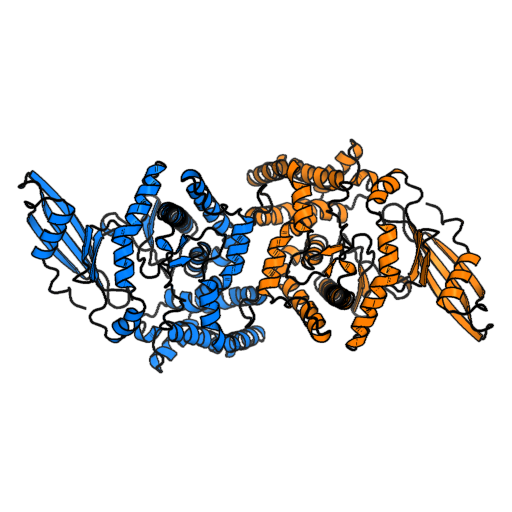 1 333 ? 9.547 3.82 6.559 1 97.88 333 SER A O 1
ATOM 2778 N N . LEU A 1 334 ? 11.086 4.293 4.98 1 98.19 334 LEU A N 1
ATOM 2779 C CA . LEU A 1 334 ? 10.062 4.73 4.031 1 98.19 334 LEU A CA 1
ATOM 2780 C C . LEU A 1 334 ? 9.078 3.605 3.732 1 98.19 334 LEU A C 1
ATOM 2782 O O . LEU A 1 334 ? 7.871 3.84 3.645 1 98.19 334 LEU A O 1
ATOM 2786 N N . LYS A 1 335 ? 9.523 2.373 3.543 1 97.69 335 LYS A N 1
ATOM 2787 C CA . LYS A 1 335 ? 8.656 1.231 3.268 1 97.69 335 LYS A CA 1
ATOM 2788 C C . LYS A 1 335 ? 7.672 1.002 4.41 1 97.69 335 LYS A C 1
ATOM 2790 O O . LYS A 1 335 ? 6.4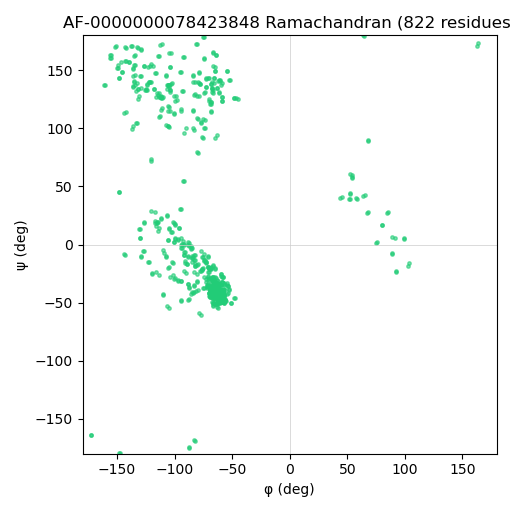73 0.838 4.18 1 97.69 335 LYS A O 1
ATOM 2795 N N . LYS A 1 336 ? 8.195 0.977 5.641 1 97.19 336 LYS A N 1
ATOM 2796 C CA . LYS A 1 336 ? 7.336 0.787 6.805 1 97.19 336 LYS A CA 1
ATOM 2797 C C . LYS A 1 336 ? 6.32 1.918 6.93 1 97.19 336 LYS A C 1
ATOM 2799 O O . LYS A 1 336 ? 5.168 1.687 7.309 1 97.19 336 LYS A O 1
ATOM 2804 N N . PHE A 1 337 ? 6.836 3.139 6.66 1 98.25 337 PHE A N 1
ATOM 2805 C CA . PHE A 1 337 ? 5.953 4.301 6.707 1 98.25 337 PHE A CA 1
ATOM 2806 C C . PHE A 1 337 ? 4.832 4.168 5.684 1 98.25 337 PHE A C 1
ATOM 2808 O O . PHE A 1 337 ? 3.676 4.484 5.98 1 98.25 337 PHE A O 1
ATOM 2815 N N . ARG A 1 338 ? 5.121 3.664 4.465 1 97.75 338 ARG A N 1
ATOM 2816 C CA . ARG A 1 338 ? 4.133 3.475 3.412 1 97.75 338 ARG A CA 1
ATOM 2817 C C . ARG A 1 338 ? 3.129 2.391 3.793 1 97.75 338 ARG A C 1
ATOM 2819 O O . ARG A 1 338 ? 1.946 2.484 3.455 1 97.75 338 ARG A O 1
ATOM 2826 N N . ILE A 1 339 ? 3.568 1.379 4.457 1 97.25 339 ILE A N 1
ATOM 2827 C CA . ILE A 1 339 ? 2.68 0.325 4.934 1 97.25 339 ILE A CA 1
ATOM 2828 C C . ILE A 1 339 ? 1.71 0.896 5.965 1 97.25 339 ILE A C 1
ATOM 2830 O O . ILE A 1 339 ? 0.516 0.591 5.941 1 97.25 339 ILE A O 1
ATOM 2834 N N . GLN A 1 340 ? 2.234 1.748 6.844 1 97.56 340 GLN A N 1
ATOM 2835 C CA . GLN A 1 340 ? 1.376 2.41 7.82 1 97.56 340 GLN A CA 1
ATOM 2836 C C . GLN A 1 340 ? 0.33 3.281 7.129 1 97.56 340 GLN A C 1
ATOM 2838 O O . GLN A 1 340 ? -0.829 3.318 7.551 1 97.56 340 GLN A O 1
ATOM 2843 N N . ALA A 1 341 ? 0.778 4.008 6.102 1 97.88 341 ALA A N 1
ATOM 2844 C CA . ALA A 1 341 ? -0.158 4.828 5.34 1 97.88 341 ALA A CA 1
ATOM 2845 C C . ALA A 1 341 ? -1.279 3.977 4.75 1 97.88 341 ALA A C 1
ATOM 2847 O O . ALA A 1 341 ? -2.441 4.391 4.738 1 97.88 341 ALA A O 1
ATOM 2848 N N . GLU A 1 342 ? -0.937 2.777 4.281 1 97.19 342 GLU A N 1
ATOM 2849 C CA . GLU A 1 342 ? -1.953 1.886 3.73 1 97.19 342 GLU A CA 1
ATOM 2850 C C . GLU A 1 342 ? -2.902 1.393 4.82 1 97.19 342 GLU A C 1
ATOM 2852 O O . GLU A 1 342 ? -4.102 1.229 4.578 1 97.19 342 GLU A O 1
ATOM 2857 N N . GLN A 1 343 ? -2.395 1.164 5.965 1 97.38 343 GLN A N 1
ATOM 2858 C CA . GLN A 1 343 ? -3.197 0.69 7.09 1 97.38 343 GLN A CA 1
ATOM 2859 C C . GLN A 1 343 ? -4.242 1.726 7.492 1 97.38 343 GLN A C 1
ATOM 2861 O O . GLN A 1 343 ? -5.34 1.37 7.934 1 97.38 343 GLN A O 1
ATOM 2866 N N . LYS A 1 344 ? -3.9 3.018 7.348 1 98.25 344 LYS A N 1
ATOM 2867 C CA . LYS A 1 344 ? -4.766 4.105 7.801 1 98.25 344 LYS A CA 1
ATOM 2868 C C . LYS A 1 344 ? -5.535 4.719 6.637 1 98.25 344 LYS A C 1
ATOM 2870 O O . LYS A 1 344 ? -6.113 5.797 6.77 1 98.25 344 LYS A O 1
ATOM 2875 N N . LYS A 1 345 ? -5.652 4.035 5.531 1 97.81 345 LYS A N 1
ATOM 2876 C CA . LYS A 1 345 ? -6.137 4.613 4.281 1 97.81 345 LYS A CA 1
ATOM 2877 C C . LYS A 1 345 ? -7.652 4.801 4.312 1 97.81 345 LYS A C 1
ATOM 2879 O O . LYS A 1 345 ? -8.219 5.473 3.447 1 97.81 345 LYS A O 1
ATOM 2884 N N . PHE A 1 346 ? -8.336 4.246 5.305 1 98.31 346 PHE A N 1
ATOM 2885 C CA . PHE A 1 346 ? -9.758 4.547 5.488 1 98.31 346 PHE A CA 1
ATOM 2886 C C . PHE A 1 346 ? -9.984 6.051 5.547 1 98.31 346 PHE A C 1
ATOM 2888 O O . PHE A 1 346 ? -10.961 6.559 4.992 1 98.31 346 PHE A O 1
ATOM 2895 N N . PHE A 1 347 ? -9.078 6.715 6.188 1 98.56 347 PHE A N 1
ATOM 2896 C CA . PHE A 1 347 ? -9.25 8.148 6.379 1 98.56 347 PHE A CA 1
ATOM 2897 C C . PHE A 1 347 ? -9.078 8.898 5.062 1 98.56 347 PHE A C 1
ATOM 2899 O O . PHE A 1 347 ? -9.648 9.977 4.879 1 98.56 347 PHE A O 1
ATOM 2906 N N . ALA A 1 348 ? -8.281 8.328 4.129 1 98.31 348 ALA A N 1
ATOM 2907 C CA . ALA A 1 348 ? -8.219 8.898 2.783 1 98.31 348 ALA A CA 1
ATOM 2908 C C . ALA A 1 348 ? -9.586 8.828 2.096 1 98.31 348 ALA A C 1
ATOM 2910 O O . ALA A 1 348 ? -10.031 9.797 1.485 1 98.31 348 ALA A O 1
ATOM 2911 N N . MET A 1 349 ? -10.227 7.676 2.205 1 98.31 349 MET A N 1
ATOM 2912 C CA . MET A 1 349 ? -11.555 7.488 1.619 1 98.31 349 MET A CA 1
ATOM 2913 C C . MET A 1 349 ? -12.57 8.422 2.266 1 98.31 349 MET A C 1
ATOM 2915 O O . MET A 1 349 ? -13.297 9.141 1.57 1 98.31 349 MET A O 1
ATOM 2919 N N . HIS A 1 350 ? -12.547 8.484 3.586 1 98.56 350 HIS A N 1
ATOM 2920 C CA . HIS A 1 350 ? -13.414 9.383 4.34 1 98.56 350 HIS A CA 1
ATOM 2921 C C . HIS A 1 350 ? -13.227 10.828 3.906 1 98.56 350 HIS A C 1
ATOM 2923 O O . HIS A 1 350 ? -14.203 11.539 3.643 1 98.56 350 HIS A O 1
ATOM 2929 N N . SER A 1 351 ? -11.992 11.258 3.807 1 98.31 351 SER A N 1
ATOM 2930 C CA . SER A 1 351 ? -11.648 12.641 3.496 1 98.31 351 SER A CA 1
ATOM 2931 C C . SER A 1 351 ? -12.086 13.016 2.084 1 98.31 351 SER A C 1
ATOM 2933 O O . SER A 1 351 ? -12.547 14.141 1.849 1 98.31 351 SER A O 1
ATOM 2935 N N . SER A 1 352 ? -11.992 12.078 1.187 1 97.69 352 SER A N 1
ATOM 2936 C CA . SER A 1 352 ? -12.266 12.367 -0.217 1 97.69 352 SER A CA 1
ATOM 2937 C C . SER A 1 352 ? -13.758 12.312 -0.511 1 97.69 352 SER A C 1
ATOM 2939 O O . SER A 1 352 ? -14.273 13.102 -1.303 1 97.69 352 SER A O 1
ATOM 2941 N N . VAL A 1 353 ? -14.469 11.422 0.158 1 98.06 353 VAL A N 1
ATOM 2942 C CA . VAL A 1 353 ? -15.852 11.133 -0.222 1 98.06 353 VAL A CA 1
ATOM 2943 C C . VAL A 1 353 ? -16.812 11.93 0.655 1 98.06 353 VAL A C 1
ATOM 2945 O O . VAL A 1 353 ? -17.875 12.336 0.203 1 98.06 353 VAL A O 1
ATOM 2948 N N . VAL A 1 354 ? -16.391 12.18 1.871 1 97.94 354 VAL A N 1
ATOM 2949 C CA . VAL A 1 354 ? -17.328 12.742 2.842 1 97.94 354 VAL A CA 1
ATOM 2950 C C . VAL A 1 354 ? -16.938 14.188 3.148 1 97.94 354 VAL A C 1
ATOM 2952 O O . VAL A 1 354 ? -17.781 15.078 3.16 1 97.94 354 VAL A O 1
ATOM 2955 N N . ILE A 1 355 ? -15.68 14.461 3.312 1 97.12 355 ILE A N 1
ATOM 2956 C CA . ILE A 1 355 ? -15.234 15.758 3.82 1 97.12 355 ILE A CA 1
ATOM 2957 C C . ILE A 1 355 ? -15.055 16.734 2.66 1 97.12 355 ILE A C 1
ATOM 2959 O O . ILE A 1 355 ? -15.555 17.859 2.701 1 97.12 355 ILE A O 1
ATOM 2963 N N . GLN A 1 356 ? -14.367 16.281 1.605 1 96.75 356 GLN A N 1
ATOM 2964 C CA . GLN A 1 356 ? -14 17.156 0.497 1 96.75 356 GLN A CA 1
ATOM 2965 C C . GLN A 1 356 ? -15.234 17.797 -0.133 1 96.75 356 GLN A C 1
ATOM 2967 O O . GLN A 1 356 ? -15.203 18.969 -0.522 1 96.75 356 GLN A O 1
ATOM 2972 N N . PRO A 1 357 ? -16.391 17.094 -0.298 1 95.81 357 PRO A N 1
ATOM 2973 C CA . PRO A 1 357 ? -17.578 17.719 -0.887 1 95.81 357 PRO A CA 1
ATOM 2974 C C . PRO A 1 357 ? -18.031 18.953 -0.119 1 95.81 357 PRO A C 1
ATOM 2976 O O . PRO A 1 357 ? -18.516 19.922 -0.722 1 95.81 357 PRO A O 1
ATOM 2979 N N . VAL A 1 358 ? -17.859 18.922 1.177 1 93.06 358 VAL A N 1
ATOM 2980 C CA . VAL A 1 358 ? -18.203 20.078 1.997 1 93.06 358 VAL A CA 1
ATOM 2981 C C . VAL A 1 358 ? -17.219 21.219 1.736 1 93.06 358 VAL A C 1
ATOM 2983 O O . VAL A 1 358 ? -17.625 22.359 1.569 1 93.06 358 VAL A O 1
ATOM 2986 N N . MET A 1 359 ? -16 20.891 1.628 1 92.44 359 MET A N 1
ATOM 2987 C CA . MET A 1 359 ? -14.938 21.875 1.504 1 92.44 359 MET A CA 1
ATOM 2988 C C . MET A 1 359 ? -14.984 22.562 0.143 1 92.44 359 MET A C 1
ATOM 2990 O O . MET A 1 359 ? -14.648 23.75 0.025 1 92.44 359 MET A O 1
ATOM 2994 N N . LEU A 1 360 ? -15.461 21.844 -0.857 1 93.19 360 LEU A N 1
ATOM 2995 C CA . LEU A 1 360 ? -15.477 22.391 -2.213 1 93.19 360 LEU A CA 1
ATOM 2996 C C . LEU A 1 360 ? -16.859 22.922 -2.57 1 93.19 360 LEU A C 1
ATOM 2998 O O . LEU A 1 360 ? -17.109 23.297 -3.723 1 93.19 360 LEU A O 1
ATOM 3002 N N . ASN A 1 361 ? -17.703 22.906 -1.597 1 89.62 361 ASN A N 1
ATOM 3003 C CA . ASN A 1 361 ? -19.031 23.438 -1.831 1 89.62 361 ASN A CA 1
ATOM 3004 C C . ASN A 1 361 ? -19 24.953 -2.012 1 89.62 361 ASN A C 1
ATOM 3006 O O . ASN A 1 361 ? -18.594 25.688 -1.104 1 89.62 361 ASN A O 1
ATOM 3010 N N . GLN A 1 362 ? -19.453 25.422 -3.133 1 82.62 362 GLN A N 1
ATOM 3011 C CA . GLN A 1 362 ? -19.422 26.844 -3.418 1 82.62 362 GLN A CA 1
ATOM 3012 C C . GLN A 1 362 ? -20.703 27.531 -2.949 1 82.62 362 GLN A C 1
ATOM 3014 O O . GLN A 1 362 ? -20.734 28.75 -2.75 1 82.62 362 GLN A O 1
ATOM 3019 N N . ASP A 1 363 ? -21.75 26.75 -2.867 1 75.44 363 ASP A N 1
ATOM 3020 C CA . ASP A 1 363 ? -23.031 27.281 -2.428 1 75.44 363 ASP A CA 1
ATOM 3021 C C . ASP A 1 363 ? -23.109 27.328 -0.904 1 75.44 363 ASP A C 1
ATOM 3023 O O . ASP A 1 363 ? -23.391 26.312 -0.263 1 75.44 363 ASP A O 1
ATOM 3027 N N . SER A 1 364 ? -22.875 28.453 -0.331 1 64.88 364 SER A N 1
ATOM 3028 C CA . SER A 1 364 ? -22.797 28.562 1.123 1 64.88 364 SER A CA 1
ATOM 3029 C C . SER A 1 364 ? -24.156 28.969 1.711 1 64.88 364 SER A C 1
ATOM 3031 O O . SER A 1 364 ? -24.266 29.203 2.914 1 64.88 364 SER A O 1
ATOM 3033 N N . THR A 1 365 ? -25.062 29.016 0.915 1 60.56 365 THR A N 1
ATOM 3034 C CA . THR A 1 365 ? -26.312 29.578 1.379 1 60.56 365 THR A CA 1
ATOM 3035 C C . THR A 1 365 ? -26.891 28.766 2.529 1 60.56 365 THR A C 1
ATOM 3037 O O . THR A 1 365 ? -27.422 29.328 3.492 1 60.56 365 THR A O 1
ATOM 3040 N N . ASP A 1 366 ? -26.75 27.578 2.43 1 64.31 366 ASP A N 1
ATOM 3041 C CA . ASP A 1 366 ? -27.391 26.75 3.453 1 64.31 366 ASP A CA 1
ATOM 3042 C C . ASP A 1 366 ? -26.359 25.984 4.262 1 64.31 366 ASP A C 1
ATOM 3044 O O . ASP A 1 366 ? -26.703 25.062 5.016 1 64.31 366 ASP A O 1
ATOM 3048 N N . ALA A 1 367 ? -25.188 26.422 4.141 1 68.56 367 ALA A N 1
ATOM 3049 C CA . ALA A 1 367 ? -24.141 25.672 4.828 1 68.56 367 ALA A CA 1
ATOM 3050 C C . ALA A 1 367 ? -23.922 26.203 6.246 1 68.56 367 ALA A C 1
ATOM 3052 O O . ALA A 1 367 ? -23.516 27.344 6.43 1 68.56 367 ALA A O 1
ATOM 3053 N N . ASP A 1 368 ? -24.438 25.578 7.234 1 72.88 368 ASP A N 1
ATOM 3054 C CA . ASP A 1 368 ? -24.172 25.875 8.641 1 72.88 368 ASP A CA 1
ATOM 3055 C C . ASP A 1 368 ? -24 24.594 9.453 1 72.88 368 ASP A C 1
ATOM 3057 O O . ASP A 1 368 ? -24.078 23.484 8.906 1 72.88 368 ASP A O 1
ATOM 3061 N N . TYR A 1 369 ? -23.609 24.812 10.586 1 73.81 369 TYR A N 1
ATOM 3062 C CA . TYR A 1 369 ? -23.328 23.688 11.477 1 73.81 369 TYR A CA 1
ATOM 3063 C C . TYR A 1 369 ? -24.531 22.75 11.57 1 73.81 369 TYR A C 1
ATOM 3065 O O . TYR A 1 369 ? -24.359 21.531 11.609 1 73.81 369 TYR A O 1
ATOM 3073 N N . ASN A 1 370 ? -25.641 23.297 11.531 1 75.12 370 ASN A N 1
ATOM 3074 C CA . ASN A 1 370 ? -26.859 22.469 11.586 1 75.12 370 ASN A CA 1
ATOM 3075 C C . ASN A 1 370 ? -27.031 21.641 10.32 1 75.12 370 ASN A C 1
ATOM 3077 O O . ASN A 1 370 ? -27.484 20.5 10.383 1 75.12 370 ASN A O 1
ATOM 3081 N N . ALA A 1 371 ? -26.766 22.25 9.273 1 78.88 371 ALA A N 1
ATOM 3082 C CA . ALA A 1 371 ? -26.859 21.531 8.008 1 78.88 371 ALA A CA 1
ATOM 3083 C C . ALA A 1 371 ? -25.891 20.359 7.977 1 78.88 371 ALA A C 1
ATOM 3085 O O . ALA A 1 371 ? -26.203 19.297 7.41 1 78.88 371 ALA A O 1
ATOM 3086 N N . LEU A 1 372 ? -24.797 20.531 8.586 1 81.19 372 LEU A N 1
ATOM 3087 C CA . LEU A 1 372 ? -23.781 19.5 8.57 1 81.19 372 LEU A CA 1
ATOM 3088 C C . LEU A 1 372 ? -24.094 18.422 9.602 1 81.19 372 LEU A C 1
ATOM 3090 O O . LEU A 1 372 ? -24.062 17.219 9.289 1 81.19 372 LEU A O 1
ATOM 3094 N N . MET A 1 373 ? -24.562 18.797 10.742 1 82.94 373 MET A N 1
ATOM 3095 C CA . MET A 1 373 ? -24.656 17.875 11.867 1 82.94 373 MET A CA 1
ATOM 3096 C C . MET A 1 373 ? -26.078 17.375 12.039 1 82.94 373 MET A C 1
ATOM 3098 O O . MET A 1 373 ? -26.312 16.375 12.727 1 82.94 373 MET A O 1
ATOM 3102 N N . GLY A 1 374 ? -26.984 18.062 11.414 1 82.62 374 GLY A N 1
ATOM 3103 C CA . GLY A 1 374 ? -28.391 17.75 11.617 1 82.62 374 GLY A CA 1
ATOM 3104 C C . GLY A 1 374 ? -28.859 16.562 10.797 1 82.62 374 GLY A C 1
ATOM 3105 O O . GLY A 1 374 ? -28.094 16 10.008 1 82.62 374 GLY A O 1
ATOM 3106 N N . GLU A 1 375 ? -30.188 16.141 11.102 1 89.06 375 GLU A N 1
ATOM 3107 C CA . GLU A 1 375 ? -30.766 14.992 10.414 1 89.06 375 GLU A CA 1
ATOM 3108 C C . GLU A 1 375 ? -32.156 15.32 9.859 1 89.06 375 GLU A C 1
ATOM 3110 O O . GLU A 1 375 ? -32.875 14.438 9.406 1 89.06 375 GLU A O 1
ATOM 3115 N N . ASP A 1 376 ? -32.469 16.5 9.992 1 89.88 376 ASP A N 1
ATOM 3116 C CA . ASP A 1 376 ? -33.781 16.891 9.453 1 89.88 376 ASP A CA 1
ATOM 3117 C C . ASP A 1 376 ? -33.75 16.984 7.934 1 89.88 376 ASP A C 1
ATOM 3119 O O . ASP A 1 376 ? -32.688 16.734 7.316 1 89.88 376 ASP A O 1
ATOM 3123 N N . ASP A 1 377 ? -34.844 17.297 7.301 1 90.75 377 ASP A N 1
ATOM 3124 C CA . ASP A 1 377 ? -34.969 17.297 5.848 1 90.75 377 ASP A CA 1
ATOM 3125 C C . ASP A 1 377 ? -34 18.297 5.203 1 90.75 377 ASP A C 1
ATOM 3127 O O . ASP A 1 377 ? -33.438 18.031 4.141 1 90.75 377 ASP A O 1
ATOM 3131 N N . ARG A 1 378 ? -33.938 19.391 5.836 1 88.12 378 ARG A N 1
ATOM 3132 C CA . ARG A 1 378 ? -33.062 20.422 5.32 1 88.12 378 ARG A CA 1
ATOM 3133 C C . ARG A 1 378 ? -31.609 19.938 5.328 1 88.12 378 ARG A C 1
ATOM 3135 O O . ARG A 1 378 ? -30.875 20.109 4.344 1 88.12 378 ARG A O 1
ATOM 3142 N N . ALA A 1 379 ? -31.188 19.422 6.434 1 88.81 379 ALA A N 1
ATOM 3143 C CA . ALA A 1 379 ? -29.844 18.891 6.582 1 88.81 379 ALA A CA 1
ATOM 3144 C C . ALA A 1 379 ? -29.562 17.781 5.578 1 88.81 379 ALA A C 1
ATOM 3146 O O . ALA A 1 379 ? -28.5 17.734 4.969 1 88.81 379 ALA A O 1
ATOM 3147 N N . LEU A 1 380 ? -30.531 16.938 5.398 1 91.62 380 LEU A N 1
ATOM 3148 C CA . LEU A 1 380 ? -30.391 15.82 4.461 1 91.62 380 LEU A CA 1
ATOM 3149 C C . LEU A 1 380 ? -30.328 16.328 3.023 1 91.62 380 LEU A C 1
ATOM 3151 O O . LEU A 1 380 ? -29.562 15.812 2.209 1 91.62 380 LEU A O 1
ATOM 3155 N N . SER A 1 381 ? -31.109 17.281 2.752 1 90.56 381 SER A N 1
ATOM 3156 C CA . SER A 1 381 ? -31.109 17.891 1.427 1 90.56 381 SER A CA 1
ATOM 3157 C C . SER A 1 381 ? -29.781 18.578 1.135 1 90.56 381 SER A C 1
ATOM 3159 O O . SER A 1 381 ? -29.281 18.531 0.005 1 90.56 381 SER A O 1
ATOM 3161 N N . PHE A 1 382 ? -29.25 19.25 2.092 1 90.38 382 PHE A N 1
ATOM 3162 C CA . PHE A 1 382 ? -27.938 19.891 1.944 1 90.38 382 PHE A CA 1
ATOM 3163 C C . PHE A 1 382 ? -26.875 18.844 1.583 1 90.38 382 PHE A C 1
ATOM 3165 O O . PHE A 1 382 ? -26.109 19.047 0.645 1 90.38 382 PHE A O 1
ATOM 3172 N N . LYS A 1 383 ? -26.859 17.766 2.281 1 93.06 383 LYS A N 1
ATOM 3173 C CA . LYS A 1 383 ? -25.875 16.703 2.072 1 93.06 383 LYS A CA 1
ATOM 3174 C C . LYS A 1 383 ? -26.016 16.094 0.686 1 93.06 383 LYS A C 1
ATOM 3176 O O . LYS A 1 383 ? -25.016 15.781 0.034 1 93.06 383 LYS A O 1
ATOM 3181 N N . ARG A 1 384 ? -27.203 15.977 0.238 1 92.56 384 ARG A N 1
ATOM 3182 C CA . ARG A 1 384 ? -27.438 15.445 -1.101 1 92.56 384 ARG A CA 1
ATOM 3183 C C . ARG A 1 384 ? -26.906 16.391 -2.17 1 92.56 384 ARG A C 1
ATOM 3185 O O . ARG A 1 384 ? -26.344 15.953 -3.17 1 92.56 384 ARG A O 1
ATOM 3192 N N . ARG A 1 385 ? -27.047 17.641 -1.943 1 92.69 385 ARG A N 1
ATOM 3193 C CA . ARG A 1 385 ? -26.656 18.641 -2.93 1 92.69 385 ARG A CA 1
ATOM 3194 C C . ARG A 1 385 ? -25.141 18.719 -3.078 1 92.69 385 ARG A C 1
ATOM 3196 O O . ARG A 1 385 ? -24.641 19.125 -4.125 1 92.69 385 ARG A O 1
ATOM 3203 N N . LEU A 1 386 ? -24.438 18.297 -2.057 1 93.94 386 LEU A N 1
ATOM 3204 C CA . LEU A 1 386 ? -22.969 18.312 -2.102 1 93.94 386 LEU A CA 1
ATOM 3205 C C . LEU A 1 386 ? -22.453 17.484 -3.271 1 93.94 386 LEU A C 1
ATOM 3207 O O . LEU A 1 386 ? -21.406 17.812 -3.846 1 93.94 386 LEU A O 1
ATOM 3211 N N . TYR A 1 387 ? -23.188 16.5 -3.688 1 96 387 TYR A N 1
ATOM 3212 C CA . TYR A 1 387 ? -22.703 15.539 -4.68 1 96 387 TYR A CA 1
ATOM 3213 C C . TYR A 1 387 ? -23.188 15.914 -6.074 1 96 387 TYR A C 1
ATOM 3215 O O . TYR A 1 387 ? -22.922 15.203 -7.047 1 96 387 TYR A O 1
ATOM 3223 N N . ASN A 1 388 ? -23.875 17.062 -6.164 1 93.56 388 ASN A N 1
ATOM 3224 C CA . ASN A 1 388 ? -24.203 17.625 -7.469 1 93.56 388 ASN A CA 1
ATOM 3225 C C . ASN A 1 388 ? -23.047 18.422 -8.062 1 93.56 388 ASN A C 1
ATOM 3227 O O . ASN A 1 388 ? -23.078 18.797 -9.234 1 93.56 388 ASN A O 1
ATOM 3231 N N . ASN A 1 389 ? -22.047 18.641 -7.293 1 94.19 389 ASN A N 1
ATOM 3232 C CA . ASN A 1 389 ? -20.844 19.344 -7.734 1 94.19 389 ASN A CA 1
ATOM 3233 C C . ASN A 1 389 ? -20.062 18.516 -8.742 1 94.19 389 ASN A C 1
ATOM 3235 O O . ASN A 1 389 ? -19.594 17.406 -8.43 1 94.19 389 ASN A O 1
ATOM 3239 N N . PRO A 1 390 ? -19.812 19.062 -9.961 1 94.88 390 PRO A N 1
ATOM 3240 C CA . PRO A 1 390 ? -19.141 18.297 -11.008 1 94.88 390 PRO A CA 1
ATOM 3241 C C . PRO A 1 390 ? -17.719 17.875 -10.609 1 94.88 390 PRO A C 1
ATOM 3243 O O . PRO A 1 390 ? -17.25 16.812 -11.039 1 94.88 390 PRO A O 1
ATOM 3246 N N . ILE A 1 391 ? -17.078 18.703 -9.852 1 94.69 391 ILE A N 1
ATOM 3247 C CA . ILE A 1 391 ? -15.727 18.359 -9.391 1 94.69 391 ILE A CA 1
ATOM 3248 C C . ILE A 1 391 ? -15.789 17.125 -8.508 1 94.69 391 ILE A C 1
ATOM 3250 O O . ILE A 1 391 ? -14.969 16.203 -8.648 1 94.69 391 ILE A O 1
ATOM 3254 N N . ILE A 1 392 ? -16.75 17.078 -7.66 1 96.31 392 ILE A N 1
ATOM 3255 C CA . ILE A 1 392 ? -16.922 15.953 -6.754 1 96.31 392 ILE A CA 1
ATOM 3256 C C . ILE A 1 392 ? -17.281 14.695 -7.555 1 96.31 392 ILE A C 1
ATOM 3258 O O . ILE A 1 392 ? -16.75 13.617 -7.281 1 96.31 392 ILE A O 1
ATOM 3262 N N . GLN A 1 393 ? -18.109 14.859 -8.523 1 96.88 393 GLN A N 1
ATOM 3263 C CA . GLN A 1 393 ? -18.531 13.734 -9.344 1 96.88 393 GLN A CA 1
ATOM 3264 C C . GLN A 1 393 ? -17.344 13.141 -10.102 1 96.88 393 GLN A C 1
ATOM 3266 O O . GLN A 1 393 ? -17.203 11.914 -10.18 1 96.88 393 GLN A O 1
ATOM 3271 N N . GLU A 1 394 ? -16.547 13.992 -10.609 1 96.31 394 GLU A N 1
ATOM 3272 C CA . GLU A 1 394 ? -15.336 13.523 -11.297 1 96.31 394 GLU A CA 1
ATOM 3273 C C . GLU A 1 394 ? -14.391 12.828 -10.328 1 96.31 394 GLU A C 1
ATOM 3275 O O . GLU A 1 394 ? -13.789 11.805 -10.672 1 96.31 394 GLU A O 1
ATOM 3280 N N . ASN A 1 395 ? -14.219 13.367 -9.148 1 95.69 395 ASN A N 1
ATOM 3281 C CA . ASN A 1 395 ? -13.383 12.758 -8.125 1 95.69 395 ASN A CA 1
ATOM 3282 C C . ASN A 1 395 ? -13.867 11.359 -7.758 1 95.69 395 ASN A C 1
ATOM 3284 O O . ASN A 1 395 ? -13.062 10.438 -7.625 1 95.69 395 ASN A O 1
ATOM 3288 N N . LEU A 1 396 ? -15.148 11.227 -7.613 1 97 396 LEU A N 1
ATOM 3289 C CA . LEU A 1 396 ? -15.711 9.938 -7.25 1 97 396 LEU A CA 1
ATOM 3290 C C . LEU A 1 396 ? -15.469 8.906 -8.344 1 97 396 LEU A C 1
ATOM 3292 O O . LEU A 1 396 ? -15.141 7.75 -8.062 1 97 396 LEU A O 1
ATOM 3296 N N . LYS A 1 397 ? -15.609 9.367 -9.586 1 95.81 397 LYS A N 1
ATOM 3297 C CA . LYS A 1 397 ? -15.383 8.484 -10.727 1 95.81 397 LYS A CA 1
ATOM 3298 C C . LYS A 1 397 ? -13.961 7.926 -10.719 1 95.81 397 LYS A C 1
ATOM 3300 O O . LYS A 1 397 ? -13.734 6.77 -11.094 1 95.81 397 LYS A O 1
ATOM 3305 N N . ASN A 1 398 ? -13.047 8.719 -10.273 1 94.94 398 ASN A N 1
ATOM 3306 C CA . ASN A 1 398 ? -11.641 8.328 -10.297 1 94.94 398 ASN A CA 1
ATOM 3307 C C . ASN A 1 398 ? -11.242 7.574 -9.031 1 94.94 398 ASN A C 1
ATOM 3309 O O . ASN A 1 398 ? -10.445 6.641 -9.086 1 94.94 398 ASN A O 1
ATOM 3313 N N . LEU A 1 399 ? -11.82 7.906 -7.891 1 96.19 399 LEU A N 1
ATOM 3314 C CA . LEU A 1 399 ? -11.297 7.445 -6.605 1 96.19 399 LEU A CA 1
ATOM 3315 C C . LEU A 1 399 ? -12.016 6.176 -6.156 1 96.19 399 LEU A C 1
ATOM 3317 O O . LEU A 1 399 ? -11.414 5.328 -5.488 1 96.19 399 LEU A O 1
ATOM 3321 N N . LEU A 1 400 ? -13.297 6.004 -6.5 1 97.44 400 LEU A N 1
ATOM 3322 C CA . LEU A 1 400 ? -14.07 4.879 -5.977 1 97.44 400 LEU A CA 1
ATOM 3323 C C . LEU A 1 400 ? -13.508 3.555 -6.477 1 97.44 400 LEU A C 1
ATOM 3325 O O . LEU A 1 400 ? -13.383 2.6 -5.707 1 97.44 400 LEU A O 1
ATOM 3329 N N . PRO A 1 401 ? -13.141 3.479 -7.793 1 96.5 401 PRO A N 1
ATOM 3330 C CA . PRO A 1 401 ? -12.516 2.227 -8.227 1 96.5 401 PRO A CA 1
ATOM 3331 C C . PRO A 1 401 ? -11.234 1.904 -7.457 1 96.5 401 PRO A C 1
ATOM 3333 O O . PRO A 1 401 ? -10.984 0.743 -7.129 1 96.5 401 PRO A O 1
ATOM 3336 N N . MET A 1 402 ? -10.453 2.885 -7.203 1 95.5 402 MET A N 1
ATOM 3337 C CA . MET A 1 402 ? -9.219 2.697 -6.453 1 95.5 402 MET A CA 1
ATOM 3338 C C . MET A 1 402 ? -9.508 2.227 -5.031 1 95.5 402 MET A C 1
ATOM 3340 O O . MET A 1 402 ? -8.867 1.3 -4.535 1 95.5 402 MET A O 1
ATOM 3344 N N . PHE A 1 403 ? -10.461 2.855 -4.359 1 97.5 403 PHE A N 1
ATOM 3345 C CA . PHE A 1 403 ? -10.828 2.469 -3.002 1 97.5 403 PHE A CA 1
ATOM 3346 C C . PHE A 1 403 ? -11.383 1.052 -2.973 1 97.5 403 PHE A C 1
ATOM 3348 O O . PHE A 1 403 ? -11.109 0.289 -2.045 1 97.5 403 PHE A O 1
ATOM 3355 N N . ASP A 1 404 ? -12.148 0.765 -3.99 1 97.81 404 ASP A N 1
ATOM 3356 C CA . ASP A 1 404 ? -12.719 -0.577 -4.09 1 97.81 404 ASP A CA 1
ATOM 3357 C C . ASP A 1 404 ? -11.617 -1.628 -4.219 1 97.81 404 ASP A C 1
ATOM 3359 O O . ASP A 1 404 ? -11.648 -2.652 -3.535 1 97.81 404 ASP A O 1
ATOM 3363 N N . ARG A 1 405 ? -10.664 -1.369 -5.012 1 96.75 405 ARG A N 1
ATOM 3364 C CA . ARG A 1 405 ? -9.594 -2.318 -5.289 1 96.75 405 ARG A CA 1
ATOM 3365 C C . ARG A 1 405 ? -8.656 -2.443 -4.094 1 96.75 405 ARG A C 1
ATOM 3367 O O . ARG A 1 405 ? -7.871 -3.393 -4.012 1 96.75 405 ARG A O 1
ATOM 3374 N N . ARG A 1 406 ? -8.727 -1.52 -3.164 1 96.25 406 ARG A N 1
ATOM 3375 C CA . ARG A 1 406 ? -7.895 -1.551 -1.965 1 96.25 406 ARG A CA 1
ATOM 3376 C C . ARG A 1 406 ? -8.672 -2.094 -0.772 1 96.25 406 ARG A C 1
ATOM 3378 O O . ARG A 1 406 ? -8.156 -2.137 0.346 1 96.25 406 ARG A O 1
ATOM 3385 N N . GLY A 1 407 ? -9.906 -2.471 -1.019 1 97.19 407 GLY A N 1
ATOM 3386 C CA . GLY A 1 407 ? -10.719 -3.096 0.01 1 97.19 407 GLY A CA 1
ATOM 3387 C C . GLY A 1 407 ? -11.336 -2.098 0.973 1 97.19 407 GLY A C 1
ATOM 3388 O O . GLY A 1 407 ? -11.805 -2.473 2.049 1 97.19 407 GLY A O 1
ATOM 3389 N N . LEU A 1 408 ? -11.375 -0.819 0.605 1 97.94 408 LEU A N 1
ATOM 3390 C CA . LEU A 1 408 ? -11.812 0.225 1.524 1 97.94 408 LEU A CA 1
ATOM 3391 C C . LEU A 1 408 ? -13.328 0.364 1.503 1 97.94 408 LEU A C 1
ATOM 3393 O O . LEU A 1 408 ? -13.906 1.027 2.365 1 97.94 408 LEU A O 1
ATOM 3397 N N . LEU A 1 409 ? -14.008 -0.299 0.532 1 97.56 409 LEU A N 1
ATOM 3398 C CA . LEU A 1 409 ? -15.461 -0.261 0.471 1 97.56 409 LEU A CA 1
ATOM 3399 C C . LEU A 1 409 ? -16.062 -1.558 1.006 1 97.56 409 LEU A C 1
ATOM 3401 O O . LEU A 1 409 ? -17.266 -1.791 0.871 1 97.56 409 LEU A O 1
ATOM 3405 N N . GLU A 1 410 ? -15.195 -2.395 1.64 1 96.38 410 GLU A N 1
ATOM 3406 C CA . GLU A 1 410 ? -15.656 -3.662 2.197 1 96.38 410 GLU A CA 1
ATOM 3407 C C . GLU A 1 410 ? -15.992 -3.523 3.68 1 96.38 410 GLU A C 1
ATOM 3409 O O . GLU A 1 410 ? -15.32 -2.795 4.41 1 96.38 410 GLU A O 1
ATOM 3414 N N . VAL A 1 411 ? -16.953 -4.281 4.188 1 93.56 411 VAL A N 1
ATOM 3415 C CA . VAL A 1 411 ? -17.406 -4.227 5.57 1 93.56 411 VAL A CA 1
ATOM 3416 C C . VAL A 1 411 ? -16.344 -4.801 6.496 1 93.56 411 VAL A C 1
ATOM 3418 O O . VAL A 1 411 ? -16.172 -4.328 7.621 1 93.56 411 VAL A O 1
ATOM 3421 N N . ASN A 1 412 ? -15.664 -5.844 5.969 1 89.5 412 ASN A N 1
ATOM 3422 C CA . ASN A 1 412 ? -14.688 -6.535 6.805 1 89.5 412 ASN A CA 1
ATOM 3423 C C . ASN A 1 412 ? -13.281 -5.984 6.605 1 89.5 412 ASN A C 1
ATOM 3425 O O . ASN A 1 412 ? -12.297 -6.691 6.832 1 89.5 412 ASN A O 1
ATOM 3429 N N . GLN A 1 413 ? -13.188 -4.762 6.305 1 91.56 413 GLN A N 1
ATOM 3430 C CA . GLN A 1 413 ? -11.859 -4.23 6.023 1 91.56 413 GLN A CA 1
ATOM 3431 C C . GLN A 1 413 ? -11.031 -4.121 7.301 1 91.56 413 GLN A C 1
ATOM 3433 O O . GLN A 1 413 ? -11.578 -4.035 8.398 1 91.56 413 GLN A O 1
ATOM 3438 N N . MET B 1 1 ? 22.312 -33.219 -25.703 1 52.62 1 MET B N 1
ATOM 3439 C CA . MET B 1 1 ? 22.078 -34.062 -24.531 1 52.62 1 MET B CA 1
ATOM 3440 C C . MET B 1 1 ? 21.234 -35.281 -24.891 1 52.62 1 MET B C 1
ATOM 3442 O O . MET B 1 1 ? 20.297 -35.188 -25.672 1 52.62 1 MET B O 1
ATOM 3446 N N . SER B 1 2 ? 21.781 -36.469 -24.734 1 66.12 2 SER B N 1
ATOM 3447 C CA . SER B 1 2 ? 21.281 -37.75 -25.25 1 66.12 2 SER B CA 1
ATOM 3448 C C . SER B 1 2 ? 20.203 -38.344 -24.344 1 66.12 2 SER B C 1
ATOM 3450 O O . SER B 1 2 ? 20.125 -37.969 -23.172 1 66.12 2 SER B O 1
ATOM 3452 N N . ILE B 1 3 ? 19.172 -38.906 -24.875 1 79.56 3 ILE B N 1
ATOM 3453 C CA . ILE B 1 3 ? 18.141 -39.656 -24.188 1 79.56 3 ILE B CA 1
ATOM 3454 C C . ILE B 1 3 ? 18.812 -40.656 -23.219 1 79.56 3 ILE B C 1
ATOM 3456 O O . ILE B 1 3 ? 19.75 -41.344 -23.594 1 79.56 3 ILE B O 1
ATOM 3460 N N . PRO B 1 4 ? 18.422 -40.594 -21.984 1 83.12 4 PRO B N 1
ATOM 3461 C CA . PRO B 1 4 ? 19.031 -41.531 -21.047 1 83.12 4 PRO B CA 1
ATOM 3462 C C . PRO B 1 4 ? 18.938 -43 -21.5 1 83.12 4 PRO B C 1
ATOM 3464 O O . PRO B 1 4 ? 17.875 -43.406 -21.969 1 83.12 4 PRO B O 1
ATOM 3467 N N . GLU B 1 5 ? 19.969 -43.781 -21.266 1 85.06 5 GLU B N 1
ATOM 3468 C CA . GLU B 1 5 ? 20.047 -45.156 -21.734 1 85.06 5 GLU B CA 1
ATOM 3469 C C . GLU B 1 5 ? 19.016 -46.031 -21.047 1 85.06 5 GLU B C 1
ATOM 3471 O O . GLU B 1 5 ? 18.516 -47 -21.625 1 85.06 5 GLU B O 1
ATOM 3476 N N . TRP B 1 6 ? 18.703 -45.625 -19.891 1 88.62 6 TRP B N 1
ATOM 3477 C CA . TRP B 1 6 ? 17.812 -46.469 -19.094 1 88.62 6 TRP B CA 1
ATOM 3478 C C . TRP B 1 6 ? 16.359 -46.219 -19.5 1 88.62 6 TRP B C 1
ATOM 3480 O O . TRP B 1 6 ? 15.477 -47 -19.125 1 88.62 6 TRP B O 1
ATOM 3490 N N . LEU B 1 7 ? 16.094 -45.188 -20.219 1 90.19 7 LEU B N 1
ATOM 3491 C CA . LEU B 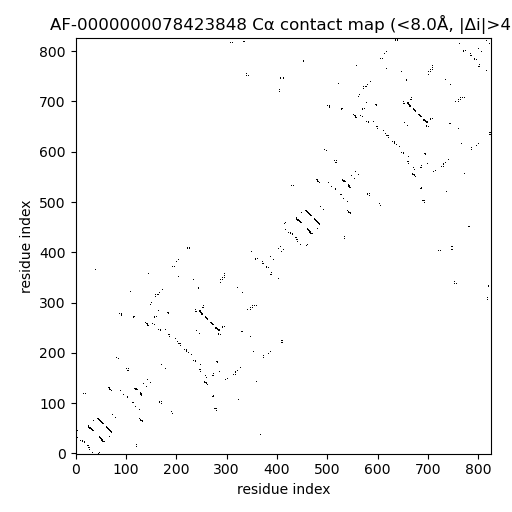1 7 ? 14.734 -44.875 -20.641 1 90.19 7 LEU B CA 1
ATOM 3492 C C . LEU B 1 7 ? 14.344 -45.719 -21.859 1 90.19 7 LEU B C 1
ATOM 3494 O O . LEU B 1 7 ? 14.289 -45.188 -22.969 1 90.19 7 LEU B O 1
ATOM 3498 N N . THR B 1 8 ? 13.977 -46.969 -21.609 1 91.56 8 THR B N 1
ATOM 3499 C CA . THR B 1 8 ? 13.711 -47.938 -22.656 1 91.56 8 THR B CA 1
ATOM 3500 C C . THR B 1 8 ? 12.227 -48.312 -22.688 1 91.56 8 THR B C 1
ATOM 3502 O O . THR B 1 8 ? 11.461 -47.906 -21.812 1 91.56 8 THR B O 1
ATOM 3505 N N . LYS B 1 9 ? 11.938 -49.062 -23.75 1 93.88 9 LYS B N 1
ATOM 3506 C CA . LYS B 1 9 ? 10.586 -49.594 -23.875 1 93.88 9 LYS B CA 1
ATOM 3507 C C . LYS B 1 9 ? 10.211 -50.438 -22.641 1 93.88 9 LYS B C 1
ATOM 3509 O O . LYS B 1 9 ? 9.102 -50.312 -22.125 1 93.88 9 LYS B O 1
ATOM 3514 N N . ASN B 1 10 ? 11.133 -51.25 -22.203 1 93.88 10 ASN B N 1
ATOM 3515 C CA . ASN B 1 10 ? 10.898 -52.094 -21.047 1 93.88 10 ASN B CA 1
ATOM 3516 C C . ASN B 1 10 ? 10.641 -51.281 -19.797 1 93.88 10 ASN B C 1
ATOM 3518 O O . ASN B 1 10 ? 9.766 -51.625 -19 1 93.88 10 ASN B O 1
ATOM 3522 N N . TYR B 1 11 ? 11.398 -50.281 -19.641 1 93.81 11 TYR B N 1
ATOM 3523 C CA . TYR B 1 11 ? 11.227 -49.438 -18.469 1 93.81 11 TYR B CA 1
ATOM 3524 C C . TYR B 1 11 ? 9.844 -48.781 -18.469 1 93.81 11 TYR B C 1
ATOM 3526 O O . TYR B 1 11 ? 9.156 -48.812 -17.438 1 93.81 11 TYR B O 1
ATOM 3534 N N . ILE B 1 12 ? 9.5 -48.25 -19.594 1 92.88 12 ILE B N 1
ATOM 3535 C CA . ILE B 1 12 ? 8.219 -47.594 -19.688 1 92.88 12 ILE B CA 1
ATOM 3536 C C . ILE B 1 12 ? 7.078 -48.594 -19.5 1 92.88 12 ILE B C 1
ATOM 3538 O O . ILE B 1 12 ? 6.047 -48.25 -18.922 1 92.88 12 ILE B O 1
ATOM 3542 N N . GLU B 1 13 ? 7.254 -49.75 -20.016 1 94.44 13 GLU B N 1
ATOM 3543 C CA . GLU B 1 13 ? 6.258 -50.781 -19.828 1 94.44 13 GLU B CA 1
ATOM 3544 C C . GLU B 1 13 ? 6.039 -51.062 -18.344 1 94.44 13 GLU B C 1
ATOM 3546 O O . GLU B 1 13 ? 4.898 -51.188 -17.891 1 94.44 13 GLU B O 1
ATOM 3551 N N . GLU B 1 14 ? 7.094 -51.156 -17.609 1 93.25 14 GLU B N 1
ATOM 3552 C CA . GLU B 1 14 ? 7 -51.375 -16.172 1 93.25 14 GLU B CA 1
ATOM 3553 C C . GLU B 1 14 ? 6.285 -50.219 -15.469 1 93.25 14 GLU B C 1
ATOM 3555 O O . GLU B 1 14 ? 5.484 -50.438 -14.562 1 93.25 14 GLU B O 1
ATOM 3560 N N . VAL B 1 15 ? 6.66 -49.031 -15.891 1 92.19 15 VAL B N 1
ATOM 3561 C CA . VAL B 1 15 ? 6.043 -47.844 -15.336 1 92.19 15 VAL B CA 1
ATOM 3562 C C . VAL B 1 15 ? 4.531 -47.875 -15.547 1 92.19 15 VAL B C 1
ATOM 3564 O O . VAL B 1 15 ? 3.762 -47.625 -14.617 1 92.19 15 VAL B O 1
ATOM 3567 N N . LEU B 1 16 ? 4.105 -48.25 -16.734 1 92.62 16 LEU B N 1
ATOM 3568 C CA . LEU B 1 16 ? 2.689 -48.281 -17.078 1 92.62 16 LEU B CA 1
ATOM 3569 C C . LEU B 1 16 ? 1.968 -49.406 -16.375 1 92.62 16 LEU B C 1
ATOM 3571 O O . LEU B 1 16 ? 0.79 -49.281 -16.031 1 92.62 16 LEU B O 1
ATOM 3575 N N . LYS B 1 17 ? 2.682 -50.531 -16.203 1 93.88 17 LYS B N 1
ATOM 3576 C CA . LYS B 1 17 ? 2.107 -51.656 -15.43 1 93.88 17 LYS B CA 1
ATOM 3577 C C . LYS B 1 17 ? 1.761 -51.219 -14.016 1 93.88 17 LYS B C 1
ATOM 3579 O O . LYS B 1 17 ? 0.698 -51.562 -13.492 1 93.88 17 LYS B O 1
ATOM 3584 N N . VAL B 1 18 ? 2.688 -50.469 -13.453 1 91.62 18 VAL B N 1
ATOM 3585 C CA . VAL B 1 18 ? 2.477 -49.969 -12.102 1 91.62 18 VAL B CA 1
ATOM 3586 C C . VAL B 1 18 ? 1.327 -48.969 -12.094 1 91.62 18 VAL B C 1
ATOM 3588 O O . VAL B 1 18 ? 0.45 -49 -11.227 1 91.62 18 VAL B O 1
ATOM 3591 N N . TYR B 1 19 ? 1.265 -48.062 -13.047 1 89.94 19 TYR B N 1
ATOM 3592 C CA . TYR B 1 19 ? 0.277 -47 -13.117 1 89.94 19 TYR B CA 1
ATOM 3593 C C . TYR B 1 19 ? -1.127 -47.562 -13.305 1 89.94 19 TYR B C 1
ATOM 3595 O O . TYR B 1 19 ? -2.072 -47.125 -12.648 1 89.94 19 TYR B O 1
ATOM 3603 N N . HIS B 1 20 ? -1.246 -48.531 -14.156 1 92.06 20 HIS B N 1
ATOM 3604 C CA . HIS B 1 20 ? -2.553 -49.094 -14.484 1 92.06 20 HIS B CA 1
ATOM 3605 C C . HIS B 1 20 ? -2.887 -50.281 -13.578 1 92.06 20 HIS B C 1
ATOM 3607 O O . HIS B 1 20 ? -3.977 -50.844 -13.68 1 92.06 20 HIS B O 1
ATOM 3613 N N . LYS B 1 21 ? -1.914 -50.688 -12.75 1 93.75 21 LYS B N 1
ATOM 3614 C CA . LYS B 1 21 ? -2.055 -51.875 -11.922 1 93.75 21 LYS B CA 1
ATOM 3615 C C . LYS B 1 21 ? -2.461 -53.094 -12.766 1 93.75 21 LYS B C 1
ATOM 3617 O O . LYS B 1 21 ? -3.422 -53.781 -12.43 1 93.75 21 LYS B O 1
ATOM 3622 N N . ASP B 1 22 ? -1.83 -53.25 -13.906 1 94.88 22 ASP B N 1
ATOM 3623 C CA . ASP B 1 22 ? -2.092 -54.344 -14.844 1 94.88 22 ASP B CA 1
ATOM 3624 C C . ASP B 1 22 ? -0.789 -55 -15.305 1 94.88 22 ASP B C 1
ATOM 3626 O O . ASP B 1 22 ? -0.126 -54.5 -16.219 1 94.88 22 ASP B O 1
ATOM 3630 N N . LEU B 1 23 ? -0.478 -56.156 -14.805 1 93.38 23 LEU B N 1
ATOM 3631 C CA . LEU B 1 23 ? 0.772 -56.875 -15.102 1 93.38 23 LEU B CA 1
ATOM 3632 C C . LEU B 1 23 ? 0.753 -57.438 -16.516 1 93.38 23 LEU B C 1
ATOM 3634 O O . LEU B 1 23 ? 1.798 -57.812 -17.047 1 93.38 23 LEU B O 1
ATOM 3638 N N . THR B 1 24 ? -0.385 -57.5 -17.094 1 93.81 24 THR B N 1
ATOM 3639 C CA . THR B 1 24 ? -0.499 -58.094 -18.422 1 93.81 24 THR B CA 1
ATOM 3640 C C . THR B 1 24 ? -0.205 -57.031 -19.5 1 93.81 24 THR B C 1
ATOM 3642 O O . THR B 1 24 ? -0.164 -57.375 -20.688 1 93.81 24 THR B O 1
ATOM 3645 N N . LEU B 1 25 ? 0.03 -55.781 -19.125 1 95 25 LEU B N 1
ATOM 3646 C CA . LEU B 1 25 ? 0.241 -54.656 -20.047 1 95 25 LEU B CA 1
ATOM 3647 C C . LEU B 1 25 ? 1.472 -54.906 -20.906 1 95 25 LEU B C 1
ATOM 3649 O O . LEU B 1 25 ? 2.506 -55.344 -20.422 1 95 25 LEU B O 1
ATOM 3653 N N . LYS B 1 26 ? 1.29 -54.719 -22.219 1 95.38 26 LYS B N 1
ATOM 3654 C CA . LYS B 1 26 ? 2.395 -54.844 -23.172 1 95.38 26 LYS B CA 1
ATOM 3655 C C . LYS B 1 26 ? 2.434 -53.656 -24.125 1 95.38 26 LYS B C 1
ATOM 3657 O O . LYS B 1 26 ? 1.405 -53.281 -24.688 1 95.38 26 LYS B O 1
ATOM 3662 N N . ILE B 1 27 ? 3.631 -53.094 -24.328 1 94.94 27 ILE B N 1
ATOM 3663 C CA . ILE B 1 27 ? 3.785 -52 -25.25 1 94.94 27 ILE B CA 1
ATOM 3664 C C . ILE B 1 27 ? 3.912 -52.531 -26.688 1 94.94 27 ILE B C 1
ATOM 3666 O O . ILE B 1 27 ? 4.734 -53.406 -26.953 1 94.94 27 ILE B O 1
ATOM 3670 N N . GLU B 1 28 ? 3.182 -52.031 -27.516 1 95.25 28 GLU B N 1
ATOM 3671 C CA . GLU B 1 28 ? 3.207 -52.406 -28.938 1 95.25 28 GLU B CA 1
ATOM 3672 C C . GLU B 1 28 ? 4.09 -51.469 -29.734 1 95.25 28 GLU B C 1
ATOM 3674 O O . GLU B 1 28 ? 4.859 -51.906 -30.594 1 95.25 28 GLU B O 1
ATOM 3679 N N . LYS B 1 29 ? 3.953 -50.25 -29.562 1 94.81 29 LYS B N 1
ATOM 3680 C CA . LYS B 1 29 ? 4.738 -49.219 -30.234 1 94.81 29 LYS B CA 1
ATOM 3681 C C . LYS B 1 29 ? 5.414 -48.312 -29.219 1 94.81 29 LYS B C 1
ATOM 3683 O O . LYS B 1 29 ? 4.816 -47.938 -28.203 1 94.81 29 LYS B O 1
ATOM 3688 N N . PHE B 1 30 ? 6.668 -47.969 -29.469 1 94.19 30 PHE B N 1
ATOM 3689 C CA . PHE B 1 30 ? 7.465 -47.125 -28.578 1 94.19 30 PHE B CA 1
ATOM 3690 C C . PHE B 1 30 ? 8.375 -46.219 -29.375 1 94.19 30 PHE B C 1
ATOM 3692 O O . PHE B 1 30 ? 9.242 -46.688 -30.125 1 94.19 30 PHE B O 1
ATOM 3699 N N . ASN B 1 31 ? 8.086 -44.969 -29.281 1 93.19 31 ASN B N 1
ATOM 3700 C CA . ASN B 1 31 ? 8.914 -43.938 -29.906 1 93.19 31 ASN B CA 1
ATOM 3701 C C . ASN B 1 31 ? 9.367 -42.906 -28.891 1 93.19 31 ASN B C 1
ATOM 3703 O O . ASN B 1 31 ? 8.555 -42.375 -28.125 1 93.19 31 ASN B O 1
ATOM 3707 N N . ILE B 1 32 ? 10.664 -42.5 -28.859 1 90.88 32 ILE B N 1
ATOM 3708 C CA . ILE B 1 32 ? 11.203 -41.562 -27.891 1 90.88 32 ILE B CA 1
ATOM 3709 C C . ILE B 1 32 ? 12.07 -40.531 -28.609 1 90.88 32 ILE B C 1
ATOM 3711 O O . ILE B 1 32 ? 12.773 -40.844 -29.578 1 90.88 32 ILE B O 1
ATOM 3715 N N . LYS B 1 33 ? 11.953 -39.219 -28.234 1 86.94 33 LYS B N 1
ATOM 3716 C CA . LYS B 1 33 ? 12.773 -38.156 -28.781 1 86.94 33 LYS B CA 1
ATOM 3717 C C . LYS B 1 33 ? 12.992 -37.062 -27.75 1 86.94 33 LYS B C 1
ATOM 3719 O O . LYS B 1 33 ? 12.195 -36.875 -26.828 1 86.94 33 LYS B O 1
ATOM 3724 N N . PRO B 1 34 ? 14.062 -36.375 -27.844 1 80.94 34 PRO B N 1
ATOM 3725 C CA . PRO B 1 34 ? 14.25 -35.219 -26.953 1 80.94 34 PRO B CA 1
ATOM 3726 C C . PRO B 1 34 ? 13.148 -34.188 -27.125 1 80.94 34 PRO B C 1
ATOM 3728 O O . PRO B 1 34 ? 12.672 -33.969 -28.25 1 80.94 34 PRO B O 1
ATOM 3731 N N . ALA B 1 35 ? 12.633 -33.562 -25.953 1 73.81 35 ALA B N 1
ATOM 3732 C CA . ALA B 1 35 ? 11.531 -32.625 -26 1 73.81 35 ALA B CA 1
ATOM 3733 C C . ALA B 1 35 ? 12.023 -31.234 -26.469 1 73.81 35 ALA B C 1
ATOM 3735 O O . ALA B 1 35 ? 11.344 -30.562 -27.234 1 73.81 35 ALA B O 1
ATOM 3736 N N . PHE B 1 36 ? 13.031 -30.562 -25.719 1 64.19 36 PHE B N 1
ATOM 3737 C CA . PHE B 1 36 ? 13.484 -29.219 -26.047 1 64.19 36 PHE B CA 1
ATOM 3738 C C . PHE B 1 36 ? 14.977 -29.203 -26.344 1 64.19 36 PHE B C 1
ATOM 3740 O O . PHE B 1 36 ? 15.68 -30.188 -26.078 1 64.19 36 PHE B O 1
ATOM 3747 N N . GLY B 1 37 ? 15.328 -28.078 -27.203 1 54.41 37 GLY B N 1
ATOM 3748 C CA . GLY B 1 37 ? 16.75 -27.859 -27.422 1 54.41 37 GLY B CA 1
ATOM 3749 C C . GLY B 1 37 ? 17.5 -27.422 -26.172 1 54.41 37 GLY B C 1
ATOM 3750 O O . GLY B 1 37 ? 16.875 -27.094 -25.156 1 54.41 37 GLY B O 1
ATOM 3751 N N . LYS B 1 38 ? 18.75 -27.484 -26.172 1 50.84 38 LYS B N 1
ATOM 3752 C CA . LYS B 1 38 ? 19.688 -27.031 -25.141 1 50.84 38 LYS B CA 1
ATOM 3753 C C . LYS B 1 38 ? 19.375 -25.609 -24.688 1 50.84 38 LYS B C 1
ATOM 3755 O O . LYS B 1 38 ? 19.062 -24.734 -25.516 1 50.84 38 LYS B O 1
ATOM 3760 N N . GLY B 1 39 ? 19.172 -25.297 -23.297 1 50.38 39 GLY B N 1
ATOM 3761 C CA . GLY B 1 39 ? 19.062 -23.953 -22.75 1 50.38 39 GLY B CA 1
ATOM 3762 C C . GLY B 1 39 ? 17.641 -23.562 -22.422 1 50.38 39 GLY B C 1
ATOM 3763 O O . GLY B 1 39 ? 17.406 -22.516 -21.812 1 50.38 39 GLY B O 1
ATOM 3764 N N . GLU B 1 40 ? 16.656 -24.297 -22.953 1 53.28 40 GLU B N 1
ATOM 3765 C CA . GLU B 1 40 ? 15.266 -23.859 -22.781 1 53.28 40 GLU B CA 1
ATOM 3766 C C . GLU B 1 40 ? 14.727 -24.281 -21.422 1 53.28 40 GLU B C 1
ATOM 3768 O O . GLU B 1 40 ? 13.68 -23.797 -20.984 1 53.28 40 GLU B O 1
ATOM 3773 N N . ASN B 1 41 ? 15.461 -25.219 -20.844 1 53.88 41 ASN B N 1
ATOM 3774 C CA . ASN B 1 41 ? 15.016 -25.688 -19.531 1 53.88 41 ASN B CA 1
ATOM 3775 C C . ASN B 1 41 ? 16.188 -25.828 -18.562 1 53.88 41 ASN B C 1
ATOM 3777 O O . ASN B 1 41 ? 17 -26.75 -18.672 1 53.88 41 ASN B O 1
ATOM 3781 N N . TYR B 1 42 ? 16.359 -24.844 -17.625 1 55.19 42 TYR B N 1
ATOM 3782 C CA . TYR B 1 42 ? 17.516 -24.812 -16.734 1 55.19 42 TYR B CA 1
ATOM 3783 C C . TYR B 1 42 ? 17.359 -25.828 -15.617 1 55.19 42 TYR B C 1
ATOM 3785 O O . TYR B 1 42 ? 18.312 -26.109 -14.883 1 55.19 42 TYR B O 1
ATOM 3793 N N . GLY B 1 43 ? 16.234 -26.531 -15.461 1 58.38 43 GLY B N 1
ATOM 3794 C C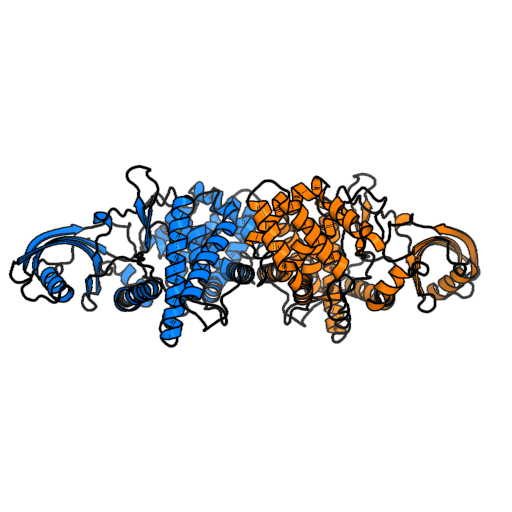A . GLY B 1 43 ? 16.078 -27.375 -14.297 1 58.38 43 GLY B CA 1
ATOM 3795 C C . GLY B 1 43 ? 16.016 -28.859 -14.641 1 58.38 43 GLY B C 1
ATOM 3796 O O . GLY B 1 43 ? 15.789 -29.688 -13.758 1 58.38 43 GLY B O 1
ATOM 3797 N N . GLY B 1 44 ? 16.359 -29.172 -15.922 1 65.25 44 GLY B N 1
ATOM 3798 C CA . GLY B 1 44 ? 16.297 -30.594 -16.234 1 65.25 44 GLY B CA 1
ATOM 3799 C C . GLY B 1 44 ? 16.281 -30.859 -17.734 1 65.25 44 GLY B C 1
ATOM 3800 O O . GLY B 1 44 ? 16.516 -29.953 -18.531 1 65.25 44 GLY B O 1
ATOM 3801 N N . PHE B 1 45 ? 16.375 -32.156 -17.953 1 75.25 45 PHE B N 1
ATOM 3802 C CA . PHE B 1 45 ? 16.266 -32.625 -19.328 1 75.25 45 PHE B CA 1
ATOM 3803 C C . PHE B 1 45 ? 14.906 -33.25 -19.578 1 75.25 45 PHE B C 1
ATOM 3805 O O . PHE B 1 45 ? 14.383 -33.969 -18.734 1 75.25 45 PHE B O 1
ATOM 3812 N N . LEU B 1 46 ? 14.312 -32.844 -20.703 1 84.25 46 LEU B N 1
ATOM 3813 C CA . LEU B 1 46 ? 12.969 -33.312 -21.016 1 84.25 46 LEU B CA 1
ATOM 3814 C C . LEU B 1 46 ? 12.992 -34.188 -22.25 1 84.25 46 LEU B C 1
ATOM 3816 O O . LEU B 1 46 ? 13.609 -33.844 -23.266 1 84.25 46 LEU B O 1
ATOM 3820 N N . THR B 1 47 ? 12.383 -35.375 -22.094 1 87.94 47 THR B N 1
ATOM 3821 C CA . THR B 1 47 ? 12.234 -36.312 -23.188 1 87.94 47 THR B CA 1
ATOM 3822 C C . THR B 1 47 ? 10.766 -36.656 -23.438 1 87.94 47 THR B C 1
ATOM 3824 O O . THR B 1 47 ? 9.992 -36.812 -22.484 1 87.94 47 THR B O 1
ATOM 3827 N N . LYS B 1 48 ? 10.445 -36.75 -24.719 1 90.62 48 LYS B N 1
ATOM 3828 C CA . LYS B 1 48 ? 9.078 -37.125 -25.094 1 90.62 48 LYS B CA 1
ATOM 3829 C C . LYS B 1 48 ? 9.008 -38.562 -25.531 1 90.62 48 LYS B C 1
ATOM 3831 O O . LYS B 1 48 ? 9.914 -39.062 -26.203 1 90.62 48 LYS B O 1
ATOM 3836 N N . ALA B 1 49 ? 7.953 -39.219 -25.078 1 91.19 49 ALA B N 1
ATOM 3837 C CA . ALA B 1 49 ? 7.734 -40.594 -25.469 1 91.19 49 ALA B CA 1
ATOM 3838 C C . ALA B 1 49 ? 6.293 -40.812 -25.922 1 91.19 49 ALA B C 1
ATOM 3840 O O . ALA B 1 49 ? 5.359 -40.281 -25.312 1 91.19 49 ALA B O 1
ATOM 3841 N N . HIS B 1 50 ? 6.148 -41.5 -27.062 1 94.12 50 HIS B N 1
ATOM 3842 C CA . HIS B 1 50 ? 4.863 -41.938 -27.578 1 94.12 50 HIS B CA 1
ATOM 3843 C C . HIS B 1 50 ? 4.746 -43.469 -27.484 1 94.12 50 HIS B C 1
ATOM 3845 O O . HIS B 1 50 ? 5.625 -44.188 -27.953 1 94.12 50 HIS B O 1
ATOM 3851 N N . VAL B 1 51 ? 3.652 -43.938 -26.844 1 94.19 51 VAL B N 1
ATOM 3852 C CA . VAL B 1 51 ? 3.537 -45.375 -26.609 1 94.19 51 VAL B CA 1
ATOM 3853 C C . VAL B 1 51 ? 2.119 -45.844 -26.938 1 94.19 51 VAL B C 1
ATOM 3855 O O . VAL B 1 51 ? 1.147 -45.125 -26.641 1 94.19 51 VAL B O 1
ATOM 3858 N N . VAL B 1 52 ? 2.043 -46.906 -27.609 1 96.06 52 VAL B N 1
ATOM 3859 C CA . VAL B 1 52 ? 0.798 -47.656 -27.781 1 96.06 52 VAL B CA 1
ATOM 3860 C C . VAL B 1 52 ? 0.894 -49 -27.047 1 96.06 52 VAL B C 1
ATOM 3862 O O . VAL B 1 52 ? 1.868 -49.75 -27.203 1 96.06 52 VAL B O 1
ATOM 3865 N N . TYR B 1 53 ? -0.058 -49.25 -26.203 1 94.56 53 TYR B N 1
ATOM 3866 C CA . TYR B 1 53 ? 0.048 -50.469 -25.375 1 94.56 53 TYR B CA 1
ATOM 3867 C C . TYR B 1 53 ? -1.316 -51.125 -25.188 1 94.56 53 TYR B C 1
ATOM 3869 O O . TYR B 1 53 ? -2.352 -50.469 -25.391 1 94.56 53 TYR B O 1
ATOM 3877 N N . ASN B 1 54 ? -1.275 -52.375 -24.891 1 95.62 54 ASN B N 1
ATOM 3878 C CA . ASN B 1 54 ? -2.467 -53.188 -24.641 1 95.62 54 ASN B CA 1
ATOM 3879 C C . ASN B 1 54 ? -2.633 -53.469 -23.156 1 95.62 54 ASN B C 1
ATOM 3881 O O . ASN B 1 54 ? -1.651 -53.719 -22.453 1 95.62 54 ASN B O 1
ATOM 3885 N N . LEU B 1 55 ? -3.898 -53.312 -22.688 1 93.06 55 LEU B N 1
ATOM 3886 C CA . LEU B 1 55 ? -4.258 -53.594 -21.297 1 93.06 55 LEU B CA 1
ATOM 3887 C C . LEU B 1 55 ? -5.211 -54.781 -21.219 1 93.06 55 LEU B C 1
ATOM 3889 O O . LEU B 1 55 ? -5.824 -55.156 -22.219 1 93.06 55 LEU B O 1
ATOM 3893 N N . LYS B 1 56 ? -5.352 -55.406 -20.016 1 93.94 56 LYS B N 1
ATOM 3894 C CA . LYS B 1 56 ? -6.309 -56.469 -19.734 1 93.94 56 LYS B CA 1
ATOM 3895 C C . LYS B 1 56 ? -6.16 -57.594 -20.734 1 93.94 56 LYS B C 1
ATOM 3897 O O . LYS B 1 56 ? -7.129 -58 -21.375 1 93.94 56 LYS B O 1
ATOM 3902 N N . ASN B 1 57 ? -5.039 -58.156 -20.828 1 91.94 57 ASN B N 1
ATOM 3903 C CA . ASN B 1 57 ? -4.707 -59.281 -21.672 1 91.94 57 ASN B CA 1
ATOM 3904 C C . ASN B 1 57 ? -5.121 -59.031 -23.125 1 91.94 57 ASN B C 1
ATOM 3906 O O . ASN B 1 57 ? -5.734 -59.906 -23.75 1 91.94 57 ASN B O 1
ATOM 3910 N N . GLY B 1 58 ? -4.91 -57.781 -23.562 1 88.31 58 GLY B N 1
ATOM 3911 C CA . GLY B 1 58 ? -5.117 -57.438 -24.969 1 88.31 58 GLY B CA 1
ATOM 3912 C C . GLY B 1 58 ? -6.531 -57 -25.266 1 88.31 58 GLY B C 1
ATOM 3913 O O . GLY B 1 58 ? -6.852 -56.656 -26.422 1 88.31 58 GLY B O 1
ATOM 3914 N N . GLN B 1 59 ? -7.355 -56.844 -24.328 1 92.69 59 GLN B N 1
ATOM 3915 C CA . GLN B 1 59 ? -8.758 -56.5 -24.547 1 92.69 59 GLN B CA 1
ATOM 3916 C C . GLN B 1 59 ? -8.93 -55 -24.797 1 92.69 59 GLN B C 1
ATOM 3918 O O . GLN B 1 59 ? -9.906 -54.562 -25.406 1 92.69 59 GLN B O 1
ATOM 3923 N N . GLU B 1 60 ? -8.039 -54.219 -24.312 1 93.75 60 GLU B N 1
ATOM 3924 C CA . GLU B 1 60 ? -8.102 -52.781 -24.438 1 93.75 60 GLU B CA 1
ATOM 3925 C C . GLU B 1 60 ? -6.777 -52.219 -24.938 1 93.75 60 GLU B C 1
ATOM 3927 O O . GLU B 1 60 ? -5.715 -52.562 -24.422 1 93.75 60 GLU B O 1
ATOM 3932 N N . GLN B 1 61 ? -6.828 -51.438 -25.969 1 94.38 61 GLN B N 1
ATOM 3933 C CA . GLN B 1 61 ? -5.641 -50.75 -26.469 1 94.38 61 GLN B CA 1
ATOM 3934 C C . GLN B 1 61 ? -5.695 -49.281 -26.141 1 94.38 61 GLN B C 1
ATOM 3936 O O . GLN B 1 61 ? -6.746 -48.656 -26.266 1 94.38 61 GLN B O 1
ATOM 3941 N N . LYS B 1 62 ? -4.566 -48.719 -25.625 1 93.5 62 LYS B N 1
ATOM 3942 C CA . LYS B 1 62 ? -4.477 -47.312 -25.266 1 93.5 62 LYS B CA 1
ATOM 3943 C C . LYS B 1 62 ? -3.23 -46.688 -25.875 1 93.5 62 LYS B C 1
ATOM 3945 O O . LYS B 1 62 ? -2.254 -47.375 -26.172 1 93.5 62 LYS B O 1
ATOM 3950 N N . GLU B 1 63 ? -3.381 -45.531 -26.219 1 92.56 63 GLU B N 1
ATOM 3951 C CA . GLU B 1 63 ? -2.279 -44.719 -26.688 1 92.56 63 GLU B CA 1
ATOM 3952 C C . GLU B 1 63 ? -2.01 -43.562 -25.734 1 92.56 63 GLU B C 1
ATOM 3954 O O . GLU B 1 63 ? -2.943 -42.938 -25.203 1 92.56 63 GLU B O 1
ATOM 3959 N N . ASN B 1 64 ? -0.72 -43.375 -25.328 1 89.81 64 ASN B N 1
ATOM 3960 C CA . ASN B 1 64 ? -0.378 -42.281 -24.422 1 89.81 64 ASN B CA 1
ATOM 3961 C C . ASN B 1 64 ? 0.901 -41.562 -24.859 1 89.81 64 ASN B C 1
ATOM 3963 O O . ASN B 1 64 ? 1.703 -42.125 -25.609 1 89.81 64 ASN B O 1
ATOM 3967 N N . HIS B 1 65 ? 0.985 -40.375 -24.547 1 91.38 65 HIS B N 1
ATOM 3968 C CA . HIS B 1 65 ? 2.176 -39.562 -24.719 1 91.38 65 HIS B CA 1
ATOM 3969 C C . HIS B 1 65 ? 2.705 -39.062 -23.375 1 91.38 65 HIS B C 1
ATOM 3971 O O . HIS B 1 65 ? 1.936 -38.594 -22.531 1 91.38 65 HIS B O 1
ATOM 3977 N N . PHE B 1 66 ? 4.035 -39.219 -23.234 1 90.5 66 PHE B N 1
ATOM 3978 C CA . PHE B 1 66 ? 4.637 -38.875 -21.953 1 90.5 66 PHE B CA 1
ATOM 3979 C C . PHE B 1 66 ? 5.777 -37.906 -22.109 1 90.5 66 PHE B C 1
ATOM 3981 O O . PHE B 1 66 ? 6.371 -37.781 -23.188 1 90.5 66 PHE B O 1
ATOM 3988 N N . ILE B 1 67 ? 5.996 -37.156 -21.047 1 90.25 67 ILE B N 1
ATOM 3989 C CA . ILE B 1 67 ? 7.219 -36.375 -20.875 1 90.25 67 ILE B CA 1
ATOM 3990 C C . ILE B 1 67 ? 8.023 -36.938 -19.703 1 90.25 67 ILE B C 1
ATOM 3992 O O . ILE B 1 67 ? 7.477 -37.156 -18.609 1 90.25 67 ILE B O 1
ATOM 3996 N N . CYS B 1 68 ? 9.219 -37.219 -19.969 1 90.25 68 CYS B N 1
ATOM 3997 C CA . CYS B 1 68 ? 10.133 -37.656 -18.906 1 90.25 68 CYS B CA 1
ATOM 3998 C C . CYS B 1 68 ? 11.102 -36.531 -18.562 1 90.25 68 CYS B C 1
ATOM 4000 O O . CYS B 1 68 ? 11.867 -36.06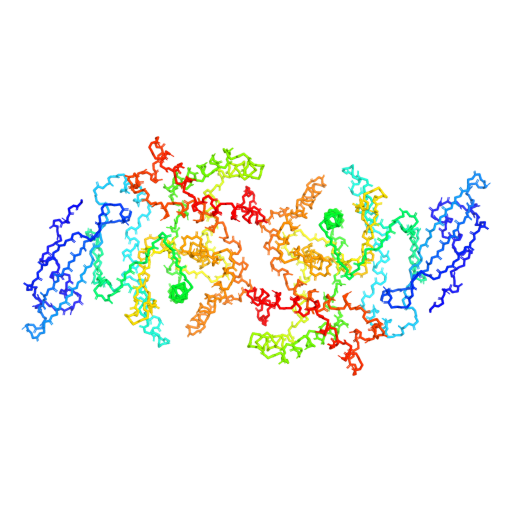2 -19.406 1 90.25 68 CYS B O 1
ATOM 4002 N N . LYS B 1 69 ? 11.023 -36 -17.359 1 88.94 69 LYS B N 1
ATOM 4003 C CA . LYS B 1 69 ? 11.961 -35 -16.828 1 88.94 69 LYS B CA 1
ATOM 4004 C C . LYS B 1 69 ? 13.016 -35.656 -15.945 1 88.94 69 LYS B C 1
ATOM 4006 O O . LYS B 1 69 ? 12.68 -36.375 -15 1 88.94 69 LYS B O 1
ATOM 4011 N N . THR B 1 70 ? 14.219 -35.406 -16.312 1 84.94 70 THR B N 1
ATOM 4012 C CA . THR B 1 70 ? 15.312 -35.969 -15.531 1 84.94 70 THR B CA 1
ATOM 4013 C C . THR B 1 70 ? 16.234 -34.875 -15.031 1 84.94 70 THR B C 1
ATOM 4015 O O . THR B 1 70 ? 16.25 -33.75 -15.586 1 84.94 70 THR B O 1
ATOM 4018 N N . SER B 1 71 ? 16.906 -35.156 -13.867 1 75.06 71 SER B N 1
ATOM 4019 C CA . SER B 1 71 ? 17.859 -34.188 -13.328 1 75.06 71 SER B CA 1
ATOM 4020 C C . SER B 1 71 ? 19.047 -34 -14.25 1 75.06 71 SER B C 1
ATOM 4022 O O . SER B 1 71 ? 19.344 -34.906 -15.062 1 75.06 71 SER B O 1
ATOM 4024 N N . TYR B 1 72 ? 19.672 -32.781 -14.18 1 61.75 72 TYR B N 1
ATOM 4025 C CA . TYR B 1 72 ? 20.859 -32.531 -14.992 1 61.75 72 TYR B CA 1
ATOM 4026 C C . TYR B 1 72 ? 22.016 -33.469 -14.586 1 61.75 72 TYR B C 1
ATOM 4028 O O . TYR B 1 72 ? 22.438 -33.469 -13.43 1 61.75 72 TYR B O 1
ATOM 4036 N N . GLU B 1 73 ? 22.203 -34.594 -15.234 1 57.75 73 GLU B N 1
ATOM 4037 C CA . GLU B 1 73 ? 23.281 -35.5 -14.836 1 57.75 73 GLU B CA 1
ATOM 4038 C C . GLU B 1 73 ? 24.609 -35.094 -15.484 1 57.75 73 GLU B C 1
ATOM 4040 O O . GLU B 1 73 ? 25.672 -35.312 -14.906 1 57.75 73 GLU B O 1
ATOM 4045 N N . ASP B 1 74 ? 24.469 -34.219 -16.516 1 58.44 74 ASP B N 1
ATOM 4046 C CA . ASP B 1 74 ? 25.719 -34.156 -17.266 1 58.44 74 ASP B CA 1
ATOM 4047 C C . ASP B 1 74 ? 26.406 -32.812 -17.062 1 58.44 74 ASP B C 1
ATOM 4049 O O . ASP B 1 74 ? 27.516 -32.625 -17.562 1 58.44 74 ASP B O 1
ATOM 4053 N N . ASP B 1 75 ? 25.766 -31.938 -16.375 1 63.97 75 ASP B N 1
ATOM 4054 C CA . ASP B 1 75 ? 26.453 -30.672 -16.125 1 63.97 75 ASP B CA 1
ATOM 4055 C C . ASP B 1 75 ? 26.906 -30.578 -14.664 1 63.97 75 ASP B C 1
ATOM 4057 O O . ASP B 1 75 ? 26.109 -30.281 -13.773 1 63.97 75 ASP B O 1
ATOM 4061 N N . ALA B 1 76 ? 28.219 -30.812 -14.516 1 67.38 76 ALA B N 1
ATOM 4062 C CA . ALA B 1 76 ? 28.812 -30.859 -13.18 1 67.38 76 ALA B CA 1
ATOM 4063 C C . ALA B 1 76 ? 28.562 -29.562 -12.422 1 67.38 76 ALA B C 1
ATOM 4065 O O . ALA B 1 76 ? 28.312 -29.578 -11.211 1 67.38 76 ALA B O 1
ATOM 4066 N N . PHE B 1 77 ? 28.625 -28.5 -13.141 1 68.81 77 PHE B N 1
ATOM 4067 C CA . PHE B 1 77 ? 28.438 -27.188 -12.508 1 68.81 77 PHE B CA 1
ATOM 4068 C C . PHE B 1 77 ? 27 -27.031 -12.023 1 68.81 77 PHE B C 1
ATOM 4070 O O . PHE B 1 77 ? 26.766 -26.625 -10.875 1 68.81 77 PHE B O 1
ATOM 4077 N N . ALA B 1 78 ? 26.141 -27.312 -12.859 1 69.56 78 ALA B N 1
ATOM 4078 C CA . ALA B 1 78 ? 24.719 -27.219 -12.508 1 69.56 78 ALA B CA 1
ATOM 4079 C C . ALA B 1 78 ? 24.375 -28.188 -11.375 1 69.56 78 ALA B C 1
ATOM 4081 O O . ALA B 1 78 ? 23.641 -27.828 -10.453 1 69.56 78 ALA B O 1
ATOM 4082 N N . LYS B 1 79 ? 24.938 -29.281 -11.453 1 72.5 79 LYS B N 1
ATOM 4083 C CA . LYS B 1 79 ? 24.688 -30.297 -10.438 1 72.5 79 LYS B CA 1
ATOM 4084 C C . LYS B 1 79 ? 25.172 -29.844 -9.062 1 72.5 79 LYS B C 1
ATOM 4086 O O . LYS B 1 79 ? 24.484 -30.031 -8.062 1 72.5 79 LYS B O 1
ATOM 4091 N N . GLU B 1 80 ? 26.281 -29.328 -9.094 1 71 80 GLU B N 1
ATOM 4092 C CA . GLU B 1 80 ? 26.875 -28.875 -7.832 1 71 80 GLU B CA 1
ATOM 4093 C C . GLU B 1 80 ? 26.047 -27.75 -7.215 1 71 80 GLU B C 1
ATOM 4095 O O . GLU B 1 80 ? 25.812 -27.734 -6.004 1 71 80 GLU B O 1
ATOM 4100 N N . LYS B 1 81 ? 25.641 -26.891 -8.055 1 70.88 81 LYS B N 1
ATOM 4101 C CA . LYS B 1 81 ? 24.922 -25.703 -7.566 1 70.88 81 LYS B CA 1
ATOM 4102 C C . LYS B 1 81 ? 23.516 -26.078 -7.102 1 70.88 81 LYS B C 1
ATOM 4104 O O . LYS B 1 81 ? 23.016 -25.516 -6.125 1 70.88 81 LYS B O 1
ATOM 4109 N N . MET B 1 82 ? 22.984 -27.031 -7.742 1 71.44 82 MET B N 1
ATOM 4110 C CA . MET B 1 82 ? 21.578 -27.359 -7.48 1 71.44 82 MET B CA 1
ATOM 4111 C C . MET B 1 82 ? 21.453 -28.375 -6.355 1 71.44 82 MET B C 1
ATOM 4113 O O . MET B 1 82 ? 20.375 -28.531 -5.766 1 71.44 82 MET B O 1
ATOM 4117 N N . LYS B 1 83 ? 22.516 -28.984 -6.102 1 70.38 83 LYS B N 1
ATOM 4118 C CA . LYS B 1 83 ? 22.516 -30 -5.062 1 70.38 83 LYS B CA 1
ATOM 4119 C C . LYS B 1 83 ? 22.062 -29.422 -3.727 1 70.38 83 LYS B C 1
ATOM 4121 O O . LYS B 1 83 ? 21.281 -30.062 -3.006 1 70.38 83 LYS B O 1
ATOM 4126 N N . SER B 1 84 ? 22.516 -28.25 -3.51 1 68.62 84 SER B N 1
ATOM 4127 C CA . SER B 1 84 ? 22.203 -27.656 -2.217 1 68.62 84 SER B CA 1
ATOM 4128 C C . SER B 1 84 ? 20.719 -27.297 -2.113 1 68.62 84 SER B C 1
ATOM 4130 O O . SER B 1 84 ? 20.188 -27.172 -1.01 1 68.62 84 SER B O 1
ATOM 4132 N N . TYR B 1 85 ? 20.062 -27.156 -3.201 1 70.88 85 TYR B N 1
ATOM 4133 C CA . TYR B 1 85 ? 18.641 -26.812 -3.203 1 70.88 85 TYR B CA 1
ATOM 4134 C C . TYR B 1 85 ? 17.781 -28.078 -3.203 1 70.88 85 TYR B C 1
ATOM 4136 O O . TYR B 1 85 ? 16.625 -28.047 -2.805 1 70.88 85 TYR B O 1
ATOM 4144 N N . ASP B 1 86 ? 18.406 -29.141 -3.52 1 75.38 86 ASP B N 1
ATOM 4145 C CA . ASP B 1 86 ? 17.703 -30.422 -3.613 1 75.38 86 ASP B CA 1
ATOM 4146 C C . ASP B 1 86 ? 16.391 -30.266 -4.379 1 75.38 86 ASP B C 1
ATOM 4148 O O . ASP B 1 86 ? 15.352 -30.797 -3.971 1 75.38 86 ASP B O 1
ATOM 4152 N N . ILE B 1 87 ? 16.438 -29.484 -5.441 1 79.56 87 ILE B N 1
ATOM 4153 C CA . ILE B 1 87 ? 15.234 -29 -6.109 1 79.56 87 ILE B CA 1
ATOM 4154 C C . ILE B 1 87 ? 14.531 -30.172 -6.805 1 79.56 87 ILE B C 1
ATOM 4156 O O . ILE B 1 87 ? 13.297 -30.25 -6.809 1 79.56 87 ILE B O 1
ATOM 4160 N N . PHE B 1 88 ? 15.273 -31.031 -7.352 1 81.94 88 PHE B N 1
ATOM 4161 C CA . PHE B 1 88 ? 14.641 -32.125 -8.109 1 81.94 88 PHE B CA 1
ATOM 4162 C C . PHE B 1 88 ? 13.914 -33.062 -7.188 1 81.94 88 PHE B C 1
ATOM 4164 O O . PHE B 1 88 ? 12.781 -33.469 -7.469 1 81.94 88 PHE B O 1
ATOM 4171 N N . ASN B 1 89 ? 14.555 -33.406 -6.098 1 85.06 89 ASN B N 1
ATOM 4172 C CA . ASN B 1 89 ? 13.906 -34.281 -5.133 1 85.06 89 ASN B CA 1
ATOM 4173 C C . ASN B 1 89 ? 12.641 -33.656 -4.559 1 85.06 89 ASN B C 1
ATOM 4175 O O . ASN B 1 89 ? 11.625 -34.344 -4.387 1 85.06 89 ASN B O 1
ATOM 4179 N N . ARG B 1 90 ? 12.75 -32.469 -4.312 1 88.88 90 ARG B N 1
ATOM 4180 C CA . ARG B 1 90 ? 11.602 -31.766 -3.77 1 88.88 90 ARG B CA 1
ATOM 4181 C C . ARG B 1 90 ? 10.453 -31.734 -4.77 1 88.88 90 ARG B C 1
ATOM 4183 O O . ARG B 1 90 ? 9.297 -31.953 -4.402 1 88.88 90 ARG B O 1
ATOM 4190 N N . GLU B 1 91 ? 10.812 -31.484 -5.973 1 91.12 91 GLU B N 1
ATOM 4191 C CA . GLU B 1 91 ? 9.789 -31.469 -7.02 1 91.12 91 GLU B CA 1
ATOM 4192 C C . GLU B 1 91 ? 9.109 -32.812 -7.148 1 91.12 91 GLU B C 1
ATOM 4194 O O . GLU B 1 91 ? 7.891 -32.906 -7.305 1 91.12 91 GLU B O 1
ATOM 4199 N N . MET B 1 92 ? 9.898 -33.875 -7.059 1 92.25 92 MET B N 1
ATOM 4200 C CA . MET B 1 92 ? 9.367 -35.219 -7.164 1 92.25 92 MET B CA 1
ATOM 4201 C C . MET B 1 92 ? 8.367 -35.5 -6.043 1 92.25 92 MET B C 1
ATOM 4203 O O . MET B 1 92 ? 7.285 -36.031 -6.289 1 92.25 92 MET B O 1
ATOM 4207 N N . ILE B 1 93 ? 8.734 -35.062 -4.875 1 93 93 ILE B N 1
ATOM 4208 C CA . ILE B 1 93 ? 7.867 -35.281 -3.723 1 93 93 ILE B CA 1
ATOM 4209 C C . ILE B 1 93 ? 6.574 -34.469 -3.893 1 93 93 ILE B C 1
ATOM 4211 O O . ILE B 1 93 ? 5.488 -34.969 -3.586 1 93 93 ILE B O 1
ATOM 4215 N N . LEU B 1 94 ? 6.66 -33.344 -4.375 1 95.19 94 LEU B N 1
ATOM 4216 C CA . LEU B 1 94 ? 5.488 -32.5 -4.578 1 95.19 94 LEU B CA 1
ATOM 4217 C C . LEU B 1 94 ? 4.531 -33.125 -5.582 1 95.19 94 LEU B C 1
ATOM 4219 O O . LEU B 1 94 ? 3.324 -33.188 -5.336 1 95.19 94 LEU B O 1
ATOM 4223 N N . TYR B 1 95 ? 5.062 -33.594 -6.672 1 94.06 95 TYR B N 1
ATOM 4224 C CA . TYR B 1 95 ? 4.234 -34.188 -7.715 1 94.06 95 TYR B CA 1
ATOM 4225 C C . TYR B 1 95 ? 3.607 -35.5 -7.242 1 94.06 95 TYR B C 1
ATOM 4227 O O . TYR B 1 95 ? 2.496 -35.844 -7.652 1 94.06 95 TYR B O 1
ATOM 4235 N N . GLU B 1 96 ? 4.316 -36.125 -6.402 1 93.44 96 GLU B N 1
ATOM 4236 C CA . GLU B 1 96 ? 3.838 -37.438 -5.973 1 93.44 96 GLU B CA 1
ATOM 4237 C C . GLU B 1 96 ? 2.842 -37.312 -4.824 1 93.44 96 GLU B C 1
ATOM 4239 O O . GLU B 1 96 ? 1.802 -37.969 -4.82 1 93.44 96 GLU B O 1
ATOM 4244 N N . GLU B 1 97 ? 3.158 -36.406 -3.893 1 93.75 97 GLU B N 1
ATOM 4245 C CA . GLU B 1 97 ? 2.461 -36.531 -2.613 1 93.75 97 GLU B CA 1
ATOM 4246 C C . GLU B 1 97 ? 1.588 -35.281 -2.367 1 93.75 97 GLU B C 1
ATOM 4248 O O . GLU B 1 97 ? 0.62 -35.344 -1.604 1 93.75 97 GLU B O 1
ATOM 4253 N N . VAL B 1 98 ? 1.879 -34.188 -2.941 1 96.62 98 VAL B N 1
ATOM 4254 C CA . VAL B 1 98 ? 1.242 -32.969 -2.527 1 96.62 98 VAL B CA 1
ATOM 4255 C C . VAL B 1 98 ? 0.214 -32.531 -3.574 1 96.62 98 VAL B C 1
ATOM 4257 O O . VAL B 1 98 ? -0.967 -32.375 -3.26 1 96.62 98 VAL B O 1
ATOM 4260 N N . LEU B 1 99 ? 0.575 -32.406 -4.848 1 96.69 99 LEU B N 1
ATOM 4261 C CA . LEU B 1 99 ? -0.256 -31.844 -5.898 1 96.69 99 LEU B CA 1
ATOM 4262 C C . LEU B 1 99 ? -1.513 -32.688 -6.117 1 96.69 99 LEU B C 1
ATOM 4264 O O . LEU B 1 99 ? -2.609 -32.125 -6.266 1 96.69 99 LEU B O 1
ATOM 4268 N N . PRO B 1 100 ? -1.412 -34.031 -6.074 1 93.5 100 PRO B N 1
ATOM 4269 C CA . PRO B 1 100 ? -2.635 -34.844 -6.223 1 93.5 100 PRO B CA 1
ATOM 4270 C C . PRO B 1 100 ? -3.637 -34.594 -5.098 1 93.5 100 PRO B C 1
ATOM 4272 O O . PRO B 1 100 ? -4.848 -34.594 -5.332 1 93.5 100 PRO B O 1
ATOM 4275 N N . LYS B 1 101 ? -3.117 -34.375 -3.895 1 95.31 101 LYS B N 1
ATOM 4276 C CA . LYS B 1 101 ? -3.994 -34.125 -2.754 1 95.31 101 LYS B CA 1
ATOM 4277 C C . LYS B 1 101 ? -4.703 -32.781 -2.893 1 95.31 101 LYS B C 1
ATOM 4279 O O . LYS B 1 101 ? -5.84 -32.625 -2.445 1 95.31 101 LYS B O 1
ATOM 4284 N N . MET B 1 102 ? -4.062 -31.859 -3.479 1 96.94 102 MET B N 1
ATOM 4285 C CA . MET B 1 102 ? -4.68 -30.562 -3.727 1 96.94 102 MET B CA 1
ATOM 4286 C C . MET B 1 102 ? -5.824 -30.688 -4.73 1 96.94 102 MET B C 1
ATOM 4288 O O . MET B 1 102 ? -6.879 -30.078 -4.551 1 96.94 102 MET B O 1
ATOM 4292 N N . ASN B 1 103 ? -5.613 -31.5 -5.73 1 95.44 103 ASN B N 1
ATOM 4293 C CA . ASN B 1 103 ? -6.691 -31.766 -6.676 1 95.44 103 ASN B CA 1
ATOM 4294 C C . ASN B 1 103 ? -7.875 -32.438 -5.992 1 95.44 103 ASN B C 1
ATOM 4296 O O . ASN B 1 103 ? -9.031 -32.156 -6.301 1 95.44 103 ASN B O 1
ATOM 4300 N N . ASP B 1 104 ? -7.59 -33.344 -5.109 1 96.06 104 ASP B N 1
ATOM 4301 C CA . ASP B 1 104 ? -8.648 -34.031 -4.375 1 96.06 104 ASP B CA 1
ATOM 4302 C C . ASP B 1 104 ? -9.469 -33.031 -3.545 1 96.06 104 ASP B C 1
ATOM 4304 O O . ASP B 1 104 ? -10.688 -33.188 -3.424 1 96.06 104 ASP B O 1
ATOM 4308 N N . LEU B 1 105 ? -8.812 -32.094 -2.936 1 97.75 105 LEU B N 1
ATOM 4309 C CA . LEU B 1 105 ? -9.516 -31.078 -2.137 1 97.75 105 LEU B CA 1
ATOM 4310 C C . LEU B 1 105 ? -10.477 -30.281 -2.998 1 97.75 105 LEU B C 1
ATOM 4312 O O . LEU B 1 105 ? -11.57 -29.922 -2.551 1 97.75 105 LEU B O 1
ATOM 4316 N N . LEU B 1 106 ? -10.078 -29.969 -4.211 1 98.06 106 LEU B N 1
ATOM 4317 C CA . LEU B 1 106 ? -10.969 -29.25 -5.113 1 98.06 106 LEU B CA 1
ATOM 4318 C C . LEU B 1 106 ? -12.219 -30.062 -5.422 1 98.06 106 LEU B C 1
ATOM 4320 O O . LEU B 1 106 ? -13.32 -29.516 -5.508 1 98.06 106 LEU B O 1
ATOM 4324 N N . LYS B 1 107 ? -12.023 -31.344 -5.547 1 97.25 107 LYS B N 1
ATOM 4325 C CA . LYS B 1 107 ? -13.148 -32.219 -5.84 1 97.25 107 LYS B CA 1
ATOM 4326 C C . LYS B 1 107 ? -14.18 -32.188 -4.711 1 97.25 107 LYS B C 1
ATOM 4328 O O . LYS B 1 107 ? -15.375 -32.375 -4.949 1 97.25 107 LYS B O 1
ATOM 4333 N N . GLU B 1 108 ? -13.688 -31.969 -3.488 1 97.38 108 GLU B N 1
ATOM 4334 C CA . GLU B 1 108 ? -14.586 -31.906 -2.34 1 97.38 108 GLU B CA 1
ATOM 4335 C C . GLU B 1 108 ? -15.609 -30.781 -2.508 1 97.38 108 GLU B C 1
ATOM 4337 O O . GLU B 1 108 ? -16.688 -30.812 -1.9 1 97.38 108 GLU B O 1
ATOM 4342 N N . ILE B 1 109 ? -15.305 -29.828 -3.223 1 97.94 109 ILE B N 1
ATOM 4343 C CA . ILE B 1 109 ? -16.219 -28.703 -3.389 1 97.94 109 ILE B CA 1
ATOM 4344 C C . ILE B 1 109 ? -16.75 -28.688 -4.82 1 97.94 109 ILE B C 1
ATOM 4346 O O . ILE B 1 109 ? -16.984 -27.609 -5.383 1 97.94 109 ILE B O 1
ATOM 4350 N N . ASP B 1 110 ? -16.75 -29.766 -5.527 1 97 110 ASP B N 1
ATOM 4351 C CA . ASP B 1 110 ? -17.328 -30.031 -6.844 1 97 110 ASP B CA 1
ATOM 4352 C C . ASP B 1 110 ? -16.594 -29.234 -7.926 1 97 110 ASP B C 1
ATOM 4354 O O . ASP B 1 110 ? -17.219 -28.734 -8.867 1 97 110 ASP B O 1
ATOM 4358 N N . ASP B 1 111 ? -15.359 -28.953 -7.656 1 97.31 111 ASP B N 1
ATOM 4359 C CA . ASP B 1 111 ? -14.477 -28.359 -8.656 1 97.31 111 ASP B CA 1
ATOM 4360 C C . ASP B 1 111 ? -13.562 -29.406 -9.281 1 97.31 111 ASP B C 1
ATOM 4362 O O . ASP B 1 111 ? -12.664 -29.922 -8.617 1 97.31 111 ASP B O 1
ATOM 4366 N N . MET B 1 112 ? -13.734 -29.719 -10.586 1 94.56 112 MET B N 1
ATOM 4367 C CA . MET B 1 112 ? -13.031 -30.812 -11.25 1 94.56 112 MET B CA 1
ATOM 4368 C C . MET B 1 112 ? -11.922 -30.266 -12.148 1 94.56 112 MET B C 1
ATOM 4370 O O . MET B 1 112 ? -11.375 -31.016 -12.969 1 94.56 112 MET B O 1
ATOM 4374 N N . GLU B 1 113 ? -11.633 -29.078 -11.961 1 92.88 113 GLU B N 1
ATOM 4375 C CA . GLU B 1 113 ? -10.602 -28.484 -12.805 1 92.88 113 GLU B CA 1
ATOM 4376 C C . GLU B 1 113 ? -9.234 -29.094 -12.531 1 92.88 113 GLU B C 1
ATOM 4378 O O . GLU B 1 113 ? -8.883 -29.359 -11.383 1 92.88 113 GLU B O 1
ATOM 4383 N N . GLN B 1 114 ? -8.539 -29.438 -13.594 1 93.44 114 GLN B N 1
ATOM 4384 C CA . GLN B 1 114 ? -7.156 -29.891 -13.477 1 93.44 114 GLN B CA 1
ATOM 4385 C C . GLN B 1 114 ? -6.207 -28.703 -13.305 1 93.44 114 GLN B C 1
ATOM 4387 O O . GLN B 1 114 ? -6.234 -27.75 -14.102 1 93.44 114 GLN B O 1
ATOM 4392 N N . LEU B 1 115 ? -5.367 -28.719 -12.289 1 96.75 115 LEU B N 1
ATOM 4393 C CA . LEU B 1 115 ? -4.465 -27.594 -12.031 1 96.75 115 LEU B CA 1
ATOM 4394 C C . LEU B 1 115 ? -3.064 -27.906 -12.555 1 96.75 115 LEU B C 1
ATOM 4396 O O . LEU B 1 115 ? -2.324 -27 -12.938 1 96.75 115 LEU B O 1
ATOM 4400 N N . PHE B 1 116 ? -2.709 -29.203 -12.562 1 95.56 116 PHE B N 1
ATOM 4401 C CA . PHE B 1 116 ? -1.348 -29.641 -12.844 1 95.56 116 PHE B CA 1
ATOM 4402 C C . PHE B 1 116 ? -1.35 -30.812 -13.82 1 95.56 116 PHE B C 1
ATOM 4404 O O . PHE B 1 116 ? -2.379 -31.469 -14.016 1 95.56 116 PHE B O 1
ATOM 4411 N N . PRO B 1 117 ? -0.163 -31.094 -14.445 1 92.94 117 PRO B N 1
ATOM 4412 C CA . PRO B 1 117 ? -0.097 -32.312 -15.258 1 92.94 117 PRO B CA 1
ATOM 4413 C C . PRO B 1 117 ? -0.254 -33.594 -14.43 1 92.94 117 PRO B C 1
ATOM 4415 O O . PRO B 1 117 ? 0.215 -33.625 -13.289 1 92.94 117 PRO B O 1
ATOM 4418 N N . THR B 1 118 ? -0.796 -34.531 -15.047 1 89.5 118 THR B N 1
ATOM 4419 C CA . THR B 1 118 ? -0.895 -35.844 -14.414 1 89.5 118 THR B CA 1
ATOM 4420 C C . THR B 1 118 ? 0.463 -36.531 -14.398 1 89.5 118 THR B C 1
ATOM 4422 O O . THR B 1 118 ? 1.14 -36.594 -15.422 1 89.5 118 THR B O 1
ATOM 4425 N N . VAL B 1 119 ? 0.802 -37 -13.289 1 91.25 119 VAL B N 1
ATOM 4426 C CA . VAL B 1 119 ? 2.057 -37.719 -13.156 1 91.25 119 VAL B CA 1
ATOM 4427 C C . VAL B 1 119 ? 1.782 -39.219 -13.172 1 91.25 119 VAL B C 1
ATOM 4429 O O . VAL B 1 119 ? 0.98 -39.719 -12.375 1 91.25 119 VAL B O 1
ATOM 4432 N N . PHE B 1 120 ? 2.479 -39.938 -14.023 1 89.5 120 PHE B N 1
ATOM 4433 C CA . PHE B 1 120 ? 2.316 -41.375 -14.148 1 89.5 120 PHE B CA 1
ATOM 4434 C C . PHE B 1 120 ? 3.221 -42.094 -13.156 1 89.5 120 PHE B C 1
ATOM 4436 O O . PHE B 1 120 ? 2.857 -43.156 -12.641 1 89.5 120 PHE B O 1
ATOM 4443 N N . TYR B 1 121 ? 4.344 -41.5 -13.039 1 92.56 121 TYR B N 1
ATOM 4444 C CA . TYR B 1 121 ? 5.305 -42.219 -12.203 1 92.56 121 TYR B CA 1
ATOM 4445 C C . TYR B 1 121 ? 6.418 -41.281 -11.734 1 92.56 121 TYR B C 1
ATOM 4447 O O . TYR B 1 121 ? 6.871 -40.406 -12.484 1 92.56 121 TYR B O 1
ATOM 4455 N N . VAL B 1 122 ? 6.773 -41.406 -10.484 1 93.31 122 VAL B N 1
ATOM 4456 C CA . VAL B 1 122 ? 7.938 -40.75 -9.898 1 93.31 122 VAL B CA 1
ATOM 4457 C C . VAL B 1 122 ? 9.008 -41.781 -9.562 1 93.31 122 VAL B C 1
ATOM 4459 O O . VAL B 1 122 ? 8.773 -42.688 -8.742 1 93.31 122 VAL B O 1
ATOM 4462 N N . ASP B 1 123 ? 10.133 -41.656 -10.203 1 92.19 123 ASP B N 1
ATOM 4463 C CA . ASP B 1 123 ? 11.219 -42.625 -10 1 92.19 123 ASP B CA 1
ATOM 4464 C C . ASP B 1 123 ? 12.336 -42 -9.156 1 92.19 123 ASP B C 1
ATOM 4466 O O . ASP B 1 123 ? 13.227 -41.344 -9.695 1 92.19 123 ASP B O 1
ATOM 4470 N N . TYR B 1 124 ? 12.367 -42.344 -7.902 1 89.56 124 TYR B N 1
ATOM 4471 C CA . TYR B 1 124 ? 13.344 -41.719 -6.992 1 89.56 124 TYR B CA 1
ATOM 4472 C C . TYR B 1 124 ? 14.734 -42.281 -7.254 1 89.56 124 TYR B C 1
ATOM 4474 O O . TYR B 1 124 ? 15.734 -41.594 -7.051 1 89.56 124 TYR B O 1
ATOM 4482 N N . LYS B 1 125 ? 14.805 -43.5 -7.723 1 87.12 125 LYS B N 1
ATOM 4483 C CA . LYS B 1 125 ? 16.094 -44.125 -7.996 1 87.12 125 LYS B CA 1
ATOM 4484 C C . LYS B 1 125 ? 16.781 -43.469 -9.188 1 87.12 125 LYS B C 1
ATOM 4486 O O . LYS B 1 125 ? 17.969 -43.156 -9.125 1 87.12 125 LYS B O 1
ATOM 4491 N N . ARG B 1 126 ? 16.094 -43.25 -10.18 1 86.75 126 ARG B N 1
ATOM 4492 C CA . ARG B 1 126 ? 16.641 -42.656 -11.406 1 86.75 126 ARG B CA 1
ATOM 4493 C C . ARG B 1 126 ? 16.469 -41.156 -11.422 1 86.75 126 ARG B C 1
ATOM 4495 O O . ARG B 1 126 ? 16.953 -40.469 -12.344 1 86.75 126 ARG B O 1
ATOM 4502 N N . LYS B 1 127 ? 15.828 -40.594 -10.406 1 86.56 127 LYS B N 1
ATOM 4503 C CA . LYS B 1 127 ? 15.531 -39.156 -10.344 1 86.56 127 LYS B CA 1
ATOM 4504 C C . LYS B 1 127 ? 14.828 -38.688 -11.617 1 86.56 127 LYS B C 1
ATOM 4506 O O . LYS B 1 127 ? 15.32 -37.781 -12.312 1 86.56 127 LYS B O 1
ATOM 4511 N N . ALA B 1 128 ? 13.68 -39.312 -11.805 1 89.5 128 ALA B N 1
ATOM 4512 C CA . ALA B 1 128 ? 12.914 -39.031 -13.016 1 89.5 128 ALA B CA 1
ATOM 4513 C C . ALA B 1 128 ? 11.438 -38.844 -12.711 1 89.5 128 ALA B C 1
ATOM 4515 O O . ALA B 1 128 ? 10.891 -39.5 -11.82 1 89.5 128 ALA B O 1
ATOM 4516 N N . LEU B 1 129 ? 10.898 -37.906 -13.367 1 91.94 129 LEU B N 1
ATOM 4517 C CA . LEU B 1 129 ? 9.461 -37.688 -13.352 1 91.94 129 LEU B CA 1
ATOM 4518 C C . LEU B 1 129 ? 8.836 -38 -14.711 1 91.94 129 LEU B C 1
ATOM 4520 O O . LEU B 1 129 ? 9.297 -37.5 -15.742 1 91.94 129 LEU B O 1
ATOM 4524 N N . ILE B 1 130 ? 7.82 -38.844 -14.68 1 91.5 130 ILE B N 1
ATOM 4525 C CA . ILE B 1 130 ? 7.105 -39.188 -15.898 1 91.5 130 ILE B CA 1
ATOM 4526 C C . ILE B 1 130 ? 5.68 -38.656 -15.836 1 91.5 130 ILE B C 1
ATOM 4528 O O . ILE B 1 130 ? 4.871 -39.094 -15.023 1 91.5 130 ILE B O 1
ATOM 4532 N N . PHE B 1 131 ? 5.383 -37.656 -16.641 1 91 131 PHE B N 1
ATOM 4533 C CA . PHE B 1 131 ? 4.043 -37.094 -16.562 1 91 131 PHE B CA 1
ATOM 4534 C C . PHE B 1 131 ? 3.447 -36.938 -17.969 1 91 131 PHE B C 1
ATOM 4536 O O . PHE B 1 131 ? 4.109 -37.219 -18.953 1 91 131 PHE B O 1
ATOM 4543 N N . GLU B 1 132 ? 2.23 -36.656 -18.031 1 90.56 132 GLU B N 1
ATOM 4544 C CA . GLU B 1 132 ? 1.49 -36.594 -19.297 1 90.56 132 GLU B CA 1
ATOM 4545 C C . GLU B 1 132 ? 2.051 -35.5 -20.203 1 90.56 132 GLU B C 1
ATOM 4547 O O . GLU B 1 132 ? 2.504 -34.469 -19.734 1 90.56 132 GLU B O 1
ATOM 4552 N N . ASP B 1 133 ? 2.119 -35.75 -21.422 1 92 133 ASP B N 1
ATOM 4553 C CA . ASP B 1 133 ? 2.457 -34.719 -22.422 1 92 133 ASP B CA 1
ATOM 4554 C C . ASP B 1 133 ? 1.263 -33.812 -22.703 1 92 133 ASP B C 1
ATOM 4556 O O . ASP B 1 133 ? 0.391 -34.156 -23.516 1 92 133 ASP B O 1
ATOM 4560 N N . LEU B 1 134 ? 1.31 -32.625 -22.203 1 93.19 134 LEU B N 1
ATOM 4561 C CA . LEU B 1 134 ? 0.182 -31.688 -22.266 1 93.19 134 LEU B CA 1
ATOM 4562 C C . LEU B 1 134 ? -0.029 -31.188 -23.688 1 93.19 134 LEU B C 1
ATOM 4564 O O . LEU B 1 134 ? -1.108 -30.703 -24.031 1 93.19 134 LEU B O 1
ATOM 4568 N N . THR B 1 135 ? 1.021 -31.344 -24.484 1 91.12 135 THR B N 1
ATOM 4569 C CA . THR B 1 135 ? 0.91 -30.844 -25.859 1 91.12 135 THR B CA 1
ATOM 4570 C C . THR B 1 135 ? -0.101 -31.672 -26.656 1 91.12 135 THR B C 1
ATOM 4572 O O . THR B 1 135 ? -0.728 -31.156 -27.578 1 91.12 135 THR B O 1
ATOM 4575 N N . VAL B 1 136 ? -0.205 -32.875 -26.266 1 91.25 136 VAL B N 1
ATOM 4576 C CA . VAL B 1 136 ? -1.142 -33.75 -26.938 1 91.25 136 VAL B CA 1
ATOM 4577 C C . VAL B 1 136 ? -2.574 -33.312 -26.672 1 91.25 136 VAL B C 1
ATOM 4579 O O . VAL B 1 136 ? -3.459 -33.5 -27.516 1 91.25 136 VAL B O 1
ATOM 4582 N N . GLN B 1 137 ? -2.781 -32.75 -25.562 1 92.06 137 GLN B N 1
ATOM 4583 C CA . GLN B 1 137 ? -4.098 -32.219 -25.203 1 92.06 137 GLN B CA 1
ATOM 4584 C C . GLN B 1 137 ? -4.293 -30.812 -25.719 1 92.06 137 GLN B C 1
ATOM 4586 O O . GLN B 1 137 ? -5.324 -30.188 -25.469 1 92.06 137 GLN B O 1
ATOM 4591 N N . GLY B 1 138 ? -3.295 -30.312 -26.344 1 93.62 138 GLY B N 1
ATOM 4592 C CA . GLY B 1 138 ? -3.424 -29.016 -26.984 1 93.62 138 GLY B CA 1
ATOM 4593 C C . GLY B 1 138 ? -2.855 -27.891 -26.156 1 93.62 138 GLY B C 1
ATOM 4594 O O . GLY B 1 138 ? -3 -26.719 -26.516 1 93.62 138 GLY B O 1
ATOM 4595 N N . TYR B 1 139 ? -2.26 -28.172 -25.094 1 95.94 139 TYR B N 1
ATOM 4596 C CA . TYR B 1 139 ? -1.643 -27.109 -24.297 1 95.94 139 TYR B CA 1
ATOM 4597 C C . TYR B 1 139 ? -0.319 -26.672 -24.906 1 95.94 139 TYR B C 1
ATOM 4599 O O . TYR B 1 139 ? 0.45 -27.5 -25.406 1 95.94 139 TYR B O 1
ATOM 4607 N N . VAL B 1 140 ? -0.105 -25.438 -24.922 1 94.69 140 VAL B N 1
ATOM 4608 C CA . VAL B 1 140 ? 1.134 -24.875 -25.438 1 94.69 140 VAL B CA 1
ATOM 4609 C C . VAL B 1 140 ? 1.592 -23.734 -24.547 1 94.69 140 VAL B C 1
ATOM 4611 O O . VAL B 1 140 ? 0.796 -23.172 -23.781 1 94.69 140 VAL B O 1
ATOM 4614 N N . MET B 1 141 ? 2.859 -23.469 -24.609 1 92.62 141 MET B N 1
ATOM 4615 C CA . MET B 1 141 ? 3.396 -22.312 -23.906 1 92.62 141 MET B CA 1
ATOM 4616 C C . MET B 1 141 ? 3.129 -21.016 -24.672 1 92.62 141 MET B C 1
ATOM 4618 O O . MET B 1 141 ? 3.23 -21 -25.906 1 92.62 141 MET B O 1
ATOM 4622 N N . ALA B 1 142 ? 2.764 -19.984 -23.953 1 94 142 ALA B N 1
ATOM 4623 C CA . ALA B 1 142 ? 2.635 -18.672 -24.594 1 94 142 ALA B CA 1
ATOM 4624 C C . ALA B 1 142 ? 4.004 -18.062 -24.875 1 94 142 ALA B C 1
ATOM 4626 O O . ALA B 1 142 ? 5.02 -18.531 -24.359 1 94 142 ALA B O 1
ATOM 4627 N N . ASP B 1 143 ? 4.055 -17.125 -25.766 1 91.62 143 ASP B N 1
ATOM 4628 C CA . ASP B 1 143 ? 5.285 -16.438 -26.125 1 91.62 143 ASP B CA 1
ATOM 4629 C C . ASP B 1 143 ? 5.777 -15.562 -24.969 1 91.62 143 ASP B C 1
ATOM 4631 O O . ASP B 1 143 ? 5.164 -14.547 -24.641 1 91.62 143 ASP B O 1
ATOM 4635 N N . ARG B 1 144 ? 6.898 -15.914 -24.438 1 90.75 144 ARG B N 1
ATOM 4636 C CA . ARG B 1 144 ? 7.406 -15.234 -23.25 1 90.75 144 ARG B CA 1
ATOM 4637 C C . ARG B 1 144 ? 7.797 -13.797 -23.578 1 90.75 144 ARG B C 1
ATOM 4639 O O . ARG B 1 144 ? 7.738 -12.922 -22.703 1 90.75 144 ARG B O 1
ATOM 4646 N N . ILE B 1 145 ? 8.18 -13.5 -24.766 1 90.88 145 ILE B N 1
ATOM 4647 C CA . ILE B 1 145 ? 8.633 -12.172 -25.156 1 90.88 145 ILE B CA 1
ATOM 4648 C C . ILE B 1 145 ? 7.43 -11.234 -25.281 1 90.88 145 ILE B C 1
ATOM 4650 O O . ILE B 1 145 ? 7.5 -10.07 -24.891 1 90.88 145 ILE B O 1
ATOM 4654 N N . GLN B 1 146 ? 6.32 -11.844 -25.812 1 93 146 GLN B N 1
ATOM 4655 C CA . GLN B 1 146 ? 5.117 -11.047 -25.984 1 93 146 GLN B CA 1
ATOM 4656 C C . GLN B 1 146 ? 4.391 -10.844 -24.656 1 93 146 GLN B C 1
ATOM 4658 O O . GLN B 1 146 ? 3.613 -9.898 -24.516 1 93 146 GLN B O 1
ATOM 4663 N N . ARG B 1 147 ? 4.602 -11.641 -23.766 1 95.62 147 ARG B N 1
ATOM 4664 C CA . ARG B 1 147 ? 3.986 -11.57 -22.453 1 95.62 147 ARG B CA 1
ATOM 4665 C C . ARG B 1 147 ? 2.475 -11.75 -22.531 1 95.62 147 ARG B C 1
ATOM 4667 O O . ARG B 1 147 ? 1.944 -12.055 -23.609 1 95.62 147 ARG B O 1
ATOM 4674 N N . LEU B 1 148 ? 1.763 -11.711 -21.391 1 98.25 148 LEU B N 1
ATOM 4675 C CA . LEU B 1 148 ? 0.392 -12.211 -21.328 1 98.25 148 LEU B CA 1
ATOM 4676 C C . LEU B 1 148 ? -0.599 -11.055 -21.25 1 98.25 148 LEU B C 1
ATOM 4678 O O . LEU B 1 148 ? -0.348 -10.062 -20.562 1 98.25 148 LEU B O 1
ATOM 4682 N N . ASP B 1 149 ? -1.667 -11.141 -21.984 1 97.69 149 ASP B N 1
ATOM 4683 C CA . ASP B 1 149 ? -2.752 -10.172 -21.906 1 97.69 149 ASP B CA 1
ATOM 4684 C C . ASP B 1 149 ? -3.756 -10.547 -20.828 1 97.69 149 ASP B C 1
ATOM 4686 O O . ASP B 1 149 ? -3.549 -11.508 -20.078 1 97.69 149 ASP B O 1
ATOM 4690 N N . MET B 1 150 ? -4.82 -9.844 -20.703 1 97.81 150 MET B N 1
ATOM 4691 C CA . MET B 1 150 ? -5.773 -9.961 -19.609 1 97.81 150 MET B CA 1
ATOM 4692 C C . MET B 1 150 ? -6.461 -11.328 -19.641 1 97.81 150 MET B C 1
ATOM 4694 O O . MET B 1 150 ? -6.676 -11.938 -18.594 1 97.81 150 MET B O 1
ATOM 4698 N N . ASP B 1 151 ? -6.824 -11.844 -20.781 1 97.88 151 ASP B N 1
ATOM 4699 C CA . ASP B 1 151 ? -7.504 -13.133 -20.891 1 97.88 151 ASP B CA 1
ATOM 4700 C C . ASP B 1 151 ? -6.641 -14.258 -20.328 1 97.88 151 ASP B C 1
ATOM 4702 O O . ASP B 1 151 ? -7.145 -15.148 -19.641 1 97.88 151 ASP B O 1
ATOM 4706 N N . HIS B 1 152 ? -5.363 -14.211 -20.641 1 98.56 152 HIS B N 1
ATOM 4707 C CA . HIS B 1 152 ? -4.422 -15.195 -20.109 1 98.56 152 HIS B CA 1
ATOM 4708 C C . HIS B 1 152 ? -4.262 -15.055 -18.609 1 98.56 152 HIS B C 1
ATOM 4710 O O . HIS B 1 152 ? -4.293 -16.047 -17.875 1 98.56 152 HIS B O 1
ATOM 4716 N N . ILE B 1 153 ? -4.121 -13.812 -18.156 1 98.62 153 ILE B N 1
ATOM 4717 C CA . ILE B 1 153 ? -3.838 -13.516 -16.75 1 98.62 153 ILE B CA 1
ATOM 4718 C C . ILE B 1 153 ? -4.973 -14.039 -15.883 1 98.62 153 ILE B C 1
ATOM 4720 O O . ILE B 1 153 ? -4.73 -14.656 -14.836 1 98.62 153 ILE B O 1
ATOM 4724 N N . LYS B 1 154 ? -6.188 -13.859 -16.297 1 98.38 154 LYS B N 1
ATOM 4725 C CA . LYS B 1 154 ? -7.355 -14.273 -15.531 1 98.38 154 LYS B CA 1
ATOM 4726 C C . LYS B 1 154 ? -7.348 -15.781 -15.289 1 98.38 154 LYS B C 1
ATOM 4728 O O . LYS B 1 154 ? -7.672 -16.234 -14.195 1 98.38 154 LYS B O 1
ATOM 4733 N N . LEU B 1 155 ? -6.977 -16.516 -16.281 1 98.62 155 LEU B N 1
ATOM 4734 C CA . LEU B 1 155 ? -6.918 -17.969 -16.156 1 98.62 155 LEU B CA 1
ATOM 4735 C C . LEU B 1 155 ? -5.832 -18.391 -15.172 1 98.62 155 LEU B C 1
ATOM 4737 O O . LEU B 1 155 ? -6.059 -19.266 -14.32 1 98.62 155 LEU B O 1
ATOM 4741 N N . VAL B 1 156 ? -4.695 -17.75 -15.266 1 98.75 156 VAL B N 1
ATOM 4742 C CA . VAL B 1 156 ? -3.58 -18.094 -14.391 1 98.75 156 VAL B CA 1
ATOM 4743 C C . VAL B 1 156 ? -3.943 -17.766 -12.945 1 98.75 156 VAL B C 1
ATOM 4745 O O . VAL B 1 156 ? -3.721 -18.594 -12.047 1 98.75 156 VAL B O 1
ATOM 4748 N N . LEU B 1 157 ? -4.531 -16.609 -12.734 1 98.81 157 LEU B N 1
ATOM 4749 C CA . LEU B 1 157 ? -4.863 -16.188 -11.375 1 98.81 157 LEU B CA 1
ATOM 4750 C C . LEU B 1 157 ? -5.922 -17.094 -10.766 1 98.81 157 LEU B C 1
ATOM 4752 O O . LEU B 1 157 ? -5.879 -17.391 -9.57 1 98.81 157 LEU B O 1
ATOM 4756 N N . CYS B 1 158 ? -6.828 -17.516 -11.555 1 98.62 158 CYS B N 1
ATOM 4757 C CA . CYS B 1 158 ? -7.855 -18.422 -11.07 1 98.62 158 CYS B CA 1
ATOM 4758 C C . CYS B 1 158 ? -7.242 -19.734 -10.609 1 98.62 158 CYS B C 1
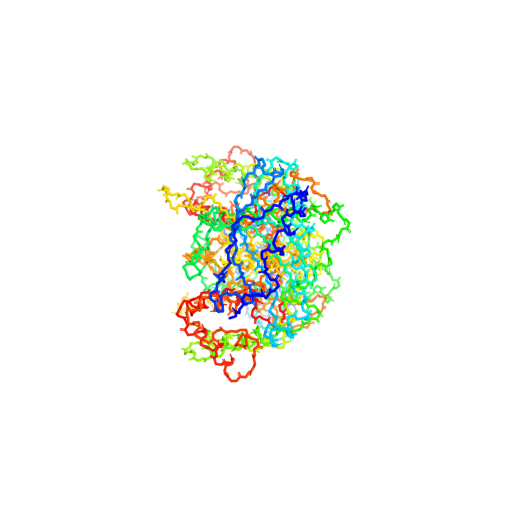ATOM 4760 O O . CYS B 1 158 ? -7.492 -20.188 -9.484 1 98.62 158 CYS B O 1
ATOM 4762 N N . LYS B 1 159 ? -6.41 -20.344 -11.461 1 98.56 159 LYS B N 1
ATOM 4763 C CA . LYS B 1 159 ? -5.809 -21.625 -11.109 1 98.56 159 LYS B CA 1
ATOM 4764 C C . LYS B 1 159 ? -4.797 -21.469 -9.984 1 98.56 159 LYS B C 1
ATOM 4766 O O . LYS B 1 159 ? -4.68 -22.344 -9.117 1 98.56 159 LYS B O 1
ATOM 4771 N N . LEU B 1 160 ? -4.082 -20.391 -10 1 98.75 160 LEU B N 1
ATOM 4772 C CA . LEU B 1 160 ? -3.105 -20.109 -8.953 1 98.75 160 LEU B CA 1
ATOM 4773 C C . LEU B 1 160 ? -3.789 -19.953 -7.598 1 98.75 160 LEU B C 1
ATOM 4775 O O . LEU B 1 160 ? -3.291 -20.438 -6.582 1 98.75 160 LEU B O 1
ATOM 4779 N N . SER B 1 161 ? -4.91 -19.219 -7.551 1 98.88 161 SER B N 1
ATOM 4780 C CA . SER B 1 161 ? -5.656 -19.016 -6.312 1 98.88 161 SER B CA 1
ATOM 4781 C C . SER B 1 161 ? -6.152 -20.344 -5.75 1 98.88 161 SER B C 1
ATOM 4783 O O . SER B 1 161 ? -6.121 -20.562 -4.539 1 98.88 161 SER B O 1
ATOM 4785 N N . LYS B 1 162 ? -6.621 -21.234 -6.633 1 98.81 162 LYS B N 1
ATOM 4786 C CA . LYS B 1 162 ? -7.086 -22.547 -6.203 1 98.81 162 LYS B CA 1
ATOM 4787 C C . LYS B 1 162 ? -5.938 -23.375 -5.648 1 98.81 162 LYS B C 1
ATOM 4789 O O . LYS B 1 162 ? -6.09 -24.047 -4.625 1 98.81 162 LYS B O 1
ATOM 4794 N N . MET B 1 163 ? -4.816 -23.281 -6.348 1 98.81 163 MET B N 1
ATOM 4795 C CA . MET B 1 163 ? -3.629 -23.984 -5.863 1 98.81 163 MET B CA 1
ATOM 4796 C C . MET B 1 163 ? -3.248 -23.5 -4.469 1 98.81 163 MET B C 1
ATOM 4798 O O . MET B 1 163 ? -3.043 -24.312 -3.564 1 98.81 163 MET B O 1
ATOM 4802 N N . HIS B 1 164 ? -3.182 -22.234 -4.266 1 98.88 164 HIS B N 1
ATOM 4803 C CA . HIS B 1 164 ? -2.807 -21.641 -2.986 1 98.88 164 HIS B CA 1
ATOM 4804 C C . HIS B 1 164 ? -3.805 -22.016 -1.896 1 98.88 164 HIS B C 1
ATOM 4806 O O . HIS B 1 164 ? -3.412 -22.453 -0.815 1 98.88 164 HIS B O 1
ATOM 4812 N N . ALA B 1 165 ? -5.078 -21.844 -2.199 1 98.88 165 ALA B N 1
ATOM 4813 C CA . ALA B 1 165 ? -6.109 -22.109 -1.201 1 98.88 165 ALA B CA 1
ATOM 4814 C C . ALA B 1 165 ? -6.082 -23.578 -0.769 1 98.88 165 ALA B C 1
ATOM 4816 O O . ALA B 1 165 ? -6.133 -23.875 0.427 1 98.88 165 ALA B O 1
ATOM 4817 N N . THR B 1 166 ? -5.977 -24.516 -1.716 1 98.81 166 THR B N 1
ATOM 4818 C CA . THR B 1 166 ? -5.965 -25.938 -1.387 1 98.81 166 THR B CA 1
ATOM 4819 C C . THR B 1 166 ? -4.703 -26.297 -0.609 1 98.81 166 THR B C 1
ATOM 4821 O O . THR B 1 166 ? -4.738 -27.156 0.275 1 98.81 166 THR B O 1
ATOM 4824 N N . SER B 1 167 ? -3.586 -25.641 -0.916 1 98.81 167 SER B N 1
ATOM 4825 C CA . SER B 1 167 ? -2.369 -25.922 -0.156 1 98.81 167 SER B CA 1
ATOM 4826 C C . SER B 1 167 ? -2.506 -25.453 1.29 1 98.81 167 SER B C 1
ATOM 4828 O O . SER B 1 167 ? -2.023 -26.125 2.209 1 98.81 167 SER B O 1
ATOM 4830 N N . ALA B 1 168 ? -3.145 -24.328 1.521 1 98.81 168 ALA B N 1
ATOM 4831 C CA . ALA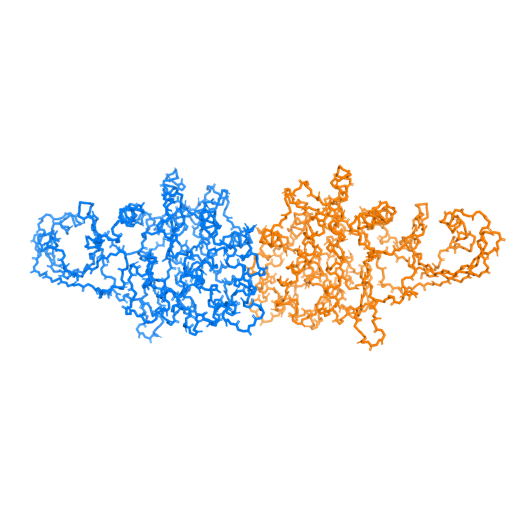 B 1 168 ? -3.391 -23.844 2.879 1 98.81 168 ALA B CA 1
ATOM 4832 C C . ALA B 1 168 ? -4.258 -24.828 3.658 1 98.81 168 ALA B C 1
ATOM 4834 O O . ALA B 1 168 ? -3.957 -25.156 4.809 1 98.81 168 ALA B O 1
ATOM 4835 N N . VAL B 1 169 ? -5.316 -25.266 3.008 1 98.75 169 VAL B N 1
ATOM 4836 C CA . VAL B 1 169 ? -6.238 -26.203 3.645 1 98.75 169 VAL B CA 1
ATOM 4837 C C . VAL B 1 169 ? -5.535 -27.531 3.906 1 98.75 169 VAL B C 1
ATOM 4839 O O . VAL B 1 169 ? -5.699 -28.141 4.973 1 98.75 169 VAL B O 1
ATOM 4842 N N . PHE B 1 170 ? -4.766 -27.984 2.908 1 98.56 170 PHE B N 1
ATOM 4843 C CA . PHE B 1 170 ? -4.008 -29.219 3.072 1 98.56 170 PHE B CA 1
ATOM 4844 C C . PHE B 1 170 ? -3.064 -29.125 4.266 1 98.56 170 PHE B C 1
ATOM 4846 O O . PHE B 1 170 ? -2.947 -30.062 5.051 1 98.56 170 PHE B O 1
ATOM 4853 N N . ASN B 1 171 ? -2.395 -28.016 4.395 1 98.38 171 ASN B N 1
ATOM 4854 C CA . ASN B 1 171 ? -1.493 -27.797 5.52 1 98.38 171 ASN B CA 1
ATOM 4855 C C . ASN B 1 171 ? -2.244 -27.797 6.848 1 98.38 171 ASN B C 1
ATOM 4857 O O . ASN B 1 171 ? -1.757 -28.344 7.84 1 98.38 171 ASN B O 1
ATOM 4861 N N . GLU B 1 172 ? -3.361 -27.141 6.855 1 97.94 172 GLU B N 1
ATOM 4862 C CA . GLU B 1 172 ? -4.199 -27.109 8.055 1 97.94 172 GLU B CA 1
ATOM 4863 C C . GLU B 1 172 ? -4.594 -28.531 8.477 1 97.94 172 GLU B C 1
ATOM 4865 O O . GLU B 1 172 ? -4.418 -28.906 9.641 1 97.94 172 GLU B O 1
ATOM 4870 N N . ARG B 1 173 ? -5.074 -29.297 7.543 1 97.31 173 ARG B N 1
ATOM 4871 C CA . ARG B 1 173 ? -5.574 -30.641 7.828 1 97.31 173 ARG B CA 1
ATOM 4872 C C . ARG B 1 173 ? -4.422 -31.625 8.047 1 97.31 173 ARG B C 1
ATOM 4874 O O . ARG B 1 173 ? -4.609 -32.688 8.656 1 97.31 173 ARG B O 1
ATOM 4881 N N . GLY B 1 174 ? -3.232 -31.297 7.535 1 96.31 174 GLY B N 1
ATOM 4882 C CA . GLY B 1 174 ? -2.051 -32.125 7.66 1 96.31 174 GLY B CA 1
ATOM 4883 C C . GLY B 1 174 ? -1.107 -31.672 8.758 1 96.31 174 GLY B C 1
ATOM 4884 O O . GLY B 1 174 ? 0.087 -31.984 8.719 1 96.31 174 GLY B O 1
ATOM 4885 N N . SER B 1 175 ? -1.521 -30.859 9.711 1 94.56 175 SER B N 1
ATOM 4886 C CA . SER B 1 175 ? -0.786 -30.406 10.891 1 94.56 175 SER B CA 1
ATOM 4887 C C . SER B 1 175 ? 0.512 -29.719 10.5 1 94.56 175 SER B C 1
ATOM 4889 O O . SER B 1 175 ? 1.577 -30.031 11.039 1 94.56 175 SER B O 1
ATOM 4891 N N . GLY B 1 176 ? 0.413 -28.953 9.453 1 95.94 176 GLY B N 1
ATOM 4892 C CA . GLY B 1 176 ? 1.543 -28.109 9.086 1 95.94 176 GLY B CA 1
ATOM 4893 C C . GLY B 1 176 ? 2.57 -28.844 8.234 1 95.94 176 GLY B C 1
ATOM 4894 O O . GLY B 1 176 ? 3.75 -28.484 8.234 1 95.94 176 GLY B O 1
ATOM 4895 N N . CYS B 1 177 ? 2.227 -29.844 7.445 1 96.19 177 CYS B N 1
ATOM 4896 C CA . CYS B 1 177 ? 3.121 -30.766 6.738 1 96.19 177 CYS B CA 1
ATOM 4897 C C . CYS B 1 177 ? 3.834 -30.047 5.598 1 96.19 177 CYS B C 1
ATOM 4899 O O . CYS B 1 177 ? 4.875 -30.5 5.129 1 96.19 177 CYS B O 1
ATOM 4901 N N . LEU B 1 178 ? 3.268 -28.906 5.172 1 97.56 178 LEU B N 1
ATOM 4902 C CA . LEU B 1 178 ? 3.875 -28.219 4.039 1 97.56 178 LEU B CA 1
ATOM 4903 C C . LEU B 1 178 ? 4.887 -27.188 4.512 1 97.56 178 LEU B C 1
ATOM 4905 O O . LEU B 1 178 ? 5.641 -26.625 3.705 1 97.56 178 LEU B O 1
ATOM 4909 N N . GLU B 1 179 ? 4.965 -26.906 5.801 1 96.38 179 GLU B N 1
ATOM 4910 C CA . GLU B 1 179 ? 5.82 -25.875 6.355 1 96.38 179 GLU B CA 1
ATOM 4911 C C . GLU B 1 179 ? 7.293 -26.266 6.277 1 96.38 179 GLU B C 1
ATOM 4913 O O . GLU B 1 179 ? 8.172 -25.422 6.441 1 96.38 179 GLU B O 1
ATOM 4918 N N . LYS B 1 180 ? 7.559 -27.531 5.922 1 93.75 180 LYS B N 1
ATOM 4919 C CA . LYS B 1 180 ? 8.93 -28.016 5.758 1 93.75 180 LYS B CA 1
ATOM 4920 C C . LYS B 1 180 ? 9.531 -27.516 4.445 1 93.75 180 LYS B C 1
ATOM 4922 O O . LYS B 1 180 ? 10.75 -27.562 4.262 1 93.75 180 LYS B O 1
ATOM 4927 N N . TYR B 1 181 ? 8.688 -27.156 3.543 1 94.12 181 TYR B N 1
ATOM 4928 C CA . TYR B 1 181 ? 9.18 -26.594 2.293 1 94.12 181 TYR B CA 1
ATOM 4929 C C . TYR B 1 181 ? 9.648 -25.156 2.49 1 94.12 181 TYR B C 1
ATOM 4931 O O . TYR B 1 181 ? 8.883 -24.203 2.266 1 94.12 181 TYR B O 1
ATOM 4939 N N . ASP B 1 182 ? 10.891 -24.922 2.785 1 90.62 182 ASP B N 1
ATOM 4940 C CA . ASP B 1 182 ? 11.391 -23.641 3.238 1 90.62 182 ASP B CA 1
ATOM 4941 C C . ASP B 1 182 ? 12.562 -23.172 2.377 1 90.62 182 ASP B C 1
ATOM 4943 O O . ASP B 1 182 ? 13.352 -22.312 2.801 1 90.62 182 ASP B O 1
ATOM 4947 N N . ARG B 1 183 ? 12.672 -23.75 1.172 1 89.06 183 ARG B N 1
ATOM 4948 C CA . ARG B 1 183 ? 13.82 -23.438 0.329 1 89.06 183 ARG B CA 1
ATOM 4949 C C . ARG B 1 183 ? 13.367 -22.844 -1.002 1 89.06 183 ARG B C 1
ATOM 4951 O O . ARG B 1 183 ? 13.578 -23.438 -2.059 1 89.06 183 ARG B O 1
ATOM 4958 N N . GLY B 1 184 ? 12.883 -21.609 -0.957 1 90.62 184 GLY B N 1
ATOM 4959 C CA . GLY B 1 184 ? 12.656 -20.859 -2.176 1 90.62 184 GLY B CA 1
ATOM 4960 C C . GLY B 1 184 ? 13.922 -20.188 -2.703 1 90.62 184 GLY B C 1
ATOM 4961 O O . GLY B 1 184 ? 15.031 -20.562 -2.316 1 90.62 184 GLY B O 1
ATOM 4962 N N . PHE B 1 185 ? 13.82 -19.312 -3.662 1 92.38 185 PHE B N 1
ATOM 4963 C CA . PHE B 1 185 ? 14.961 -18.609 -4.234 1 92.38 185 PHE B CA 1
ATOM 4964 C C . PHE B 1 185 ? 15.859 -18.047 -3.137 1 92.38 185 PHE B C 1
ATOM 4966 O O . PHE B 1 185 ? 17.078 -18.094 -3.244 1 92.38 185 PHE B O 1
ATOM 4973 N N . PHE B 1 186 ? 15.195 -17.438 -2.182 1 95.31 186 PHE B N 1
ATOM 4974 C CA . PHE B 1 186 ? 15.883 -16.938 -1.001 1 95.31 186 PHE B CA 1
ATOM 4975 C C . PHE B 1 186 ? 15.625 -17.828 0.203 1 95.31 186 PHE B C 1
ATOM 4977 O O . PHE B 1 186 ? 14.469 -18.078 0.559 1 95.31 186 PHE B O 1
ATOM 4984 N N . ASN B 1 187 ? 16.625 -18.406 0.757 1 91.75 187 ASN B N 1
ATOM 4985 C CA . ASN B 1 187 ? 16.469 -19.266 1.921 1 91.75 187 ASN B CA 1
ATOM 4986 C C . ASN B 1 187 ? 17.734 -19.266 2.787 1 91.75 187 ASN B C 1
ATOM 4988 O O . ASN B 1 187 ? 18.766 -18.734 2.389 1 91.75 187 ASN B O 1
ATOM 4992 N N . LYS B 1 188 ? 17.641 -19.828 3.943 1 89.62 188 LYS B N 1
ATOM 4993 C CA . LYS B 1 188 ? 18.719 -19.75 4.926 1 89.62 188 LYS B CA 1
ATOM 4994 C C . LYS B 1 188 ? 19.734 -20.891 4.723 1 89.62 188 LYS B C 1
ATOM 4996 O O . LYS B 1 188 ? 20.75 -20.953 5.414 1 89.62 188 LYS B O 1
ATOM 5001 N N . TYR B 1 189 ? 19.547 -21.734 3.744 1 86.88 189 TYR B N 1
ATOM 5002 C CA . TYR B 1 189 ? 20.344 -22.969 3.65 1 86.88 189 TYR B CA 1
ATOM 5003 C C . TYR B 1 189 ? 21.453 -22.812 2.605 1 86.88 189 TYR B C 1
ATOM 5005 O O . TYR B 1 189 ? 22.453 -23.531 2.641 1 86.88 189 TYR B O 1
ATOM 5013 N N . THR B 1 190 ? 21.156 -21.891 1.625 1 84.69 190 THR B N 1
ATOM 5014 C CA . THR B 1 190 ? 22.141 -21.781 0.559 1 84.69 190 THR B CA 1
ATOM 5015 C C . THR B 1 190 ? 22.172 -20.359 0.005 1 84.69 190 THR B C 1
ATOM 5017 O O . THR B 1 190 ? 21.188 -19.625 0.108 1 84.69 190 THR B O 1
ATOM 5020 N N . ASP B 1 191 ? 23.328 -20.016 -0.542 1 85.38 191 ASP B N 1
ATOM 5021 C CA . ASP B 1 191 ? 23.484 -18.734 -1.229 1 85.38 191 ASP B CA 1
ATOM 5022 C C . ASP B 1 191 ? 23.812 -18.953 -2.707 1 85.38 191 ASP B C 1
ATOM 5024 O O . ASP B 1 191 ? 24.469 -18.109 -3.33 1 85.38 191 ASP B O 1
ATOM 5028 N N . THR B 1 192 ? 23.391 -20.016 -3.232 1 83.94 192 THR B N 1
ATOM 5029 C CA . THR B 1 192 ? 23.734 -20.422 -4.59 1 83.94 192 THR B CA 1
ATOM 5030 C C . THR B 1 192 ? 23.328 -19.359 -5.598 1 83.94 192 THR B C 1
ATOM 5032 O O . THR B 1 192 ? 24.031 -19.109 -6.574 1 83.94 192 THR B O 1
ATOM 5035 N N . TYR B 1 193 ? 22.25 -18.688 -5.305 1 89.19 193 TYR B N 1
ATOM 5036 C CA . TYR B 1 193 ? 21.719 -17.734 -6.277 1 89.19 193 TYR B CA 1
ATOM 5037 C C . TYR B 1 193 ? 22.25 -16.328 -6.016 1 89.19 193 TYR B C 1
ATOM 5039 O O . TYR B 1 193 ? 21.922 -15.391 -6.738 1 89.19 193 TYR B O 1
ATOM 5047 N N . LYS B 1 194 ? 23.062 -16.188 -5.031 1 92.12 194 LYS B N 1
ATOM 5048 C CA . LYS B 1 194 ? 23.594 -14.883 -4.664 1 92.12 194 LYS B CA 1
ATOM 5049 C C . LYS B 1 194 ? 24.312 -14.234 -5.84 1 92.12 194 LYS B C 1
ATOM 5051 O O . LYS B 1 194 ? 24.047 -13.078 -6.18 1 92.12 194 LYS B O 1
ATOM 5056 N N . ALA B 1 195 ? 25.203 -15.023 -6.457 1 91.25 195 ALA B N 1
ATOM 5057 C CA . ALA B 1 195 ? 26 -14.484 -7.555 1 91.25 195 ALA B CA 1
ATOM 5058 C C . ALA B 1 195 ? 25.094 -14.016 -8.695 1 91.25 195 ALA B C 1
ATOM 5060 O O . ALA B 1 195 ? 25.328 -12.961 -9.289 1 91.25 195 ALA B O 1
ATOM 5061 N N . PHE B 1 196 ? 24.141 -14.805 -8.992 1 93.06 196 PHE B N 1
ATOM 5062 C CA . PHE B 1 196 ? 23.203 -14.453 -10.047 1 93.06 196 PHE B CA 1
ATOM 5063 C C . PHE B 1 196 ? 22.422 -13.195 -9.688 1 93.06 196 PHE B C 1
ATOM 5065 O O . PHE B 1 196 ? 22.438 -12.219 -10.438 1 93.06 196 PHE B O 1
ATOM 5072 N N . PHE B 1 197 ? 21.781 -13.172 -8.531 1 96.56 197 PHE B N 1
ATOM 5073 C CA . PHE B 1 197 ? 20.891 -12.102 -8.125 1 96.56 197 PHE B CA 1
ATOM 5074 C C . PHE B 1 197 ? 21.656 -10.797 -7.918 1 96.56 197 PHE B C 1
ATOM 5076 O O . PHE B 1 197 ? 21.328 -9.773 -8.523 1 96.56 197 PHE B O 1
ATOM 5083 N N . VAL B 1 198 ? 22.688 -10.844 -7.129 1 97.06 198 VAL B N 1
ATOM 5084 C CA . VAL B 1 198 ? 23.422 -9.648 -6.727 1 97.06 198 VAL B CA 1
ATOM 5085 C C . VAL B 1 198 ? 24.172 -9.07 -7.926 1 97.06 198 VAL B C 1
ATOM 5087 O O . VAL B 1 198 ? 24.109 -7.871 -8.188 1 97.06 198 VAL B O 1
ATOM 5090 N N . ASN B 1 199 ? 24.844 -9.953 -8.711 1 96.38 199 ASN B N 1
ATOM 5091 C CA . ASN B 1 199 ? 25.625 -9.453 -9.852 1 96.38 199 ASN B CA 1
ATOM 5092 C C . ASN B 1 199 ? 24.703 -8.883 -10.93 1 96.38 199 ASN B C 1
ATOM 5094 O O . ASN B 1 199 ? 25.078 -7.926 -11.617 1 96.38 199 ASN B O 1
ATOM 5098 N N . SER B 1 200 ? 23.578 -9.5 -11.109 1 97 200 SER B N 1
ATOM 5099 C CA . SER B 1 200 ? 22.609 -8.938 -12.047 1 97 200 SER B CA 1
ATOM 5100 C C . SER B 1 200 ? 22.109 -7.578 -11.57 1 97 200 SER B C 1
ATOM 5102 O O . SER B 1 200 ? 21.984 -6.641 -12.367 1 97 200 SER B O 1
ATOM 5104 N N . PHE B 1 201 ? 21.859 -7.492 -10.305 1 97.94 201 PHE B N 1
ATOM 5105 C CA . PHE B 1 201 ? 21.391 -6.238 -9.719 1 97.94 201 PHE B CA 1
ATOM 5106 C C . PHE B 1 201 ? 22.469 -5.16 -9.852 1 97.94 201 PHE B C 1
ATOM 5108 O O . PHE B 1 201 ? 22.156 -4.008 -10.156 1 97.94 201 PHE B O 1
ATOM 5115 N N . MET B 1 202 ? 23.719 -5.496 -9.711 1 97.81 202 MET B N 1
ATOM 5116 C CA . MET B 1 202 ? 24.828 -4.566 -9.883 1 97.81 202 MET B CA 1
ATOM 5117 C C . MET B 1 202 ? 24.984 -4.164 -11.344 1 97.81 202 MET B C 1
ATOM 5119 O O . MET B 1 202 ? 25.328 -3.023 -11.648 1 97.81 202 MET B O 1
ATOM 5123 N N . ALA B 1 203 ? 24.766 -5.148 -12.188 1 97.62 203 ALA B N 1
ATOM 5124 C CA . ALA B 1 203 ? 24.797 -4.828 -13.609 1 97.62 203 ALA B CA 1
ATOM 5125 C C . ALA B 1 203 ? 23.766 -3.762 -13.961 1 97.62 203 ALA B C 1
ATOM 5127 O O . ALA B 1 203 ? 24.016 -2.875 -14.773 1 97.62 203 ALA B O 1
ATOM 5128 N N . CYS B 1 204 ? 22.625 -3.873 -13.359 1 98.31 204 CYS B N 1
ATOM 5129 C CA . CYS B 1 204 ? 21.594 -2.848 -13.523 1 98.31 204 CYS B CA 1
ATOM 5130 C C . CYS B 1 204 ? 22.109 -1.487 -13.062 1 98.31 204 CYS B C 1
ATOM 5132 O O . CYS B 1 204 ? 21.953 -0.488 -13.766 1 98.31 204 CYS B O 1
ATOM 5134 N N . ALA B 1 205 ? 22.719 -1.44 -11.875 1 98.25 205 ALA B N 1
ATOM 5135 C CA . ALA B 1 205 ? 23.25 -0.197 -11.328 1 98.25 205 ALA B CA 1
ATOM 5136 C C . ALA B 1 205 ? 24.297 0.414 -12.273 1 98.25 205 ALA B C 1
ATOM 5138 O O . ALA B 1 205 ? 24.312 1.63 -12.477 1 98.25 205 ALA B O 1
ATOM 5139 N N . ARG B 1 206 ? 25.125 -0.388 -12.812 1 97.56 206 ARG B N 1
ATOM 5140 C CA . ARG B 1 206 ? 26.156 0.096 -13.719 1 97.56 206 ARG B CA 1
ATOM 5141 C C . ARG B 1 206 ? 25.531 0.673 -14.992 1 97.56 206 ARG B C 1
ATOM 5143 O O . ARG B 1 206 ? 26.016 1.684 -15.516 1 97.56 206 ARG B O 1
ATOM 5150 N N . TYR B 1 207 ? 24.562 -0.01 -15.484 1 97.75 207 TYR B N 1
ATOM 5151 C CA . TYR B 1 207 ? 23.828 0.54 -16.625 1 97.75 207 TYR B CA 1
ATOM 5152 C C . TYR B 1 207 ? 23.281 1.924 -16.312 1 97.75 207 TYR B C 1
ATOM 5154 O O . TYR B 1 207 ? 23.469 2.867 -17.078 1 97.75 207 TYR B O 1
ATOM 5162 N N . LEU B 1 208 ? 22.625 2.047 -15.164 1 98.06 208 LEU B N 1
ATOM 5163 C CA . LEU B 1 208 ? 22.031 3.311 -14.75 1 98.06 208 LEU B CA 1
ATOM 5164 C C . LEU B 1 208 ? 23.094 4.391 -14.578 1 98.06 208 LEU B C 1
ATOM 5166 O O . LEU B 1 208 ? 22.859 5.555 -14.914 1 98.06 208 LEU B O 1
ATOM 5170 N N . GLN B 1 209 ? 24.172 3.975 -14.023 1 96.5 209 GLN B N 1
ATOM 5171 C CA . GLN B 1 209 ? 25.281 4.902 -13.773 1 96.5 209 GLN B CA 1
ATOM 5172 C C . GLN B 1 209 ? 25.766 5.527 -15.078 1 96.5 209 GLN B C 1
ATOM 5174 O O . GLN B 1 209 ? 26.219 6.672 -15.086 1 96.5 209 GLN B O 1
ATOM 5179 N N . GLN B 1 210 ? 25.625 4.867 -16.172 1 95.69 210 GLN B N 1
ATOM 5180 C CA . GLN B 1 210 ? 26.109 5.328 -17.469 1 95.69 210 GLN B CA 1
ATOM 5181 C C . GLN B 1 210 ? 25.125 6.312 -18.109 1 95.69 210 GLN B C 1
ATOM 5183 O O . GLN B 1 210 ? 25.5 7.047 -19.031 1 95.69 210 GLN B O 1
ATOM 5188 N N . LEU B 1 211 ? 23.984 6.227 -17.594 1 94.81 211 LEU B N 1
ATOM 5189 C CA . LEU B 1 211 ? 23 7.133 -18.156 1 94.81 211 LEU B CA 1
ATOM 5190 C C . LEU B 1 211 ? 23.266 8.57 -17.719 1 94.81 211 LEU B C 1
ATOM 5192 O O . LEU B 1 211 ? 23.75 8.812 -16.625 1 94.81 211 LEU B O 1
ATOM 5196 N N . ASP B 1 212 ? 23.031 9.492 -18.609 1 90.06 212 ASP B N 1
ATOM 5197 C CA . ASP B 1 212 ? 23.359 10.891 -18.359 1 90.06 212 ASP B CA 1
ATOM 5198 C C . ASP B 1 212 ? 22.156 11.641 -17.781 1 90.06 212 ASP B C 1
ATOM 5200 O O . ASP B 1 212 ? 21.688 12.609 -18.375 1 90.06 212 ASP B O 1
ATOM 5204 N N . ASP B 1 213 ? 21.531 11.188 -16.656 1 92.31 213 ASP B N 1
ATOM 5205 C CA . ASP B 1 213 ? 20.469 11.93 -15.961 1 92.31 213 ASP B CA 1
ATOM 5206 C C . ASP B 1 213 ? 20.547 11.711 -14.453 1 92.31 213 ASP B C 1
ATOM 5208 O O . ASP B 1 213 ? 20.984 10.648 -13.992 1 92.31 213 ASP B O 1
ATOM 5212 N N . THR B 1 214 ? 20.172 12.648 -13.695 1 93.44 214 THR B N 1
ATOM 5213 C CA . THR B 1 214 ? 20.344 12.742 -12.25 1 93.44 214 THR B CA 1
ATOM 5214 C C . THR B 1 214 ? 19.594 11.617 -11.539 1 93.44 214 THR B C 1
ATOM 5216 O O . THR B 1 214 ? 20.125 11 -10.609 1 93.44 214 THR B O 1
ATOM 5219 N N . ASN B 1 215 ? 18.422 11.32 -11.945 1 94.5 215 ASN B N 1
ATOM 5220 C CA . ASN B 1 215 ? 17.625 10.289 -11.297 1 94.5 215 ASN B CA 1
ATOM 5221 C C . ASN B 1 215 ? 18.25 8.906 -11.445 1 94.5 215 ASN B C 1
ATOM 5223 O O . ASN B 1 215 ? 18.297 8.133 -10.492 1 94.5 215 ASN B O 1
ATOM 5227 N N . SER B 1 216 ? 18.719 8.617 -12.625 1 96.31 216 SER B N 1
ATOM 5228 C CA . SER B 1 216 ? 19.344 7.316 -12.867 1 96.31 216 SER B CA 1
ATOM 5229 C C . SER B 1 216 ? 20.578 7.137 -11.992 1 96.31 216 SER B C 1
ATOM 5231 O O . SER B 1 216 ? 20.828 6.047 -11.469 1 96.31 216 SER B O 1
ATOM 5233 N N . ARG B 1 217 ? 21.328 8.203 -11.875 1 96.31 217 ARG B N 1
ATOM 5234 C CA . ARG B 1 217 ? 22.531 8.133 -11.039 1 96.31 217 ARG B CA 1
ATOM 5235 C C . ARG B 1 217 ? 22.156 7.926 -9.578 1 96.31 217 ARG B C 1
ATOM 5237 O O . ARG B 1 217 ? 22.828 7.203 -8.852 1 96.31 217 ARG B O 1
ATOM 5244 N N . LYS B 1 218 ? 21.109 8.562 -9.219 1 97 218 LYS B N 1
ATOM 5245 C CA . LYS B 1 218 ? 20.609 8.391 -7.859 1 97 218 LYS B CA 1
ATOM 5246 C C . LYS B 1 218 ? 20.203 6.938 -7.605 1 97 218 LYS B C 1
ATOM 5248 O O . LYS B 1 218 ? 20.562 6.355 -6.582 1 97 218 LYS B O 1
ATOM 5253 N N . TYR B 1 219 ? 19.453 6.379 -8.484 1 98 219 TYR B N 1
ATOM 5254 C CA . TYR B 1 219 ? 19.016 4.996 -8.344 1 98 219 TYR B CA 1
ATOM 5255 C C . TYR B 1 219 ? 20.219 4.047 -8.352 1 98 219 TYR B C 1
ATOM 5257 O O . TYR B 1 219 ? 20.25 3.076 -7.59 1 98 219 TYR B O 1
ATOM 5265 N N . ALA B 1 220 ? 21.188 4.32 -9.25 1 98.19 220 ALA B N 1
ATOM 5266 C CA . ALA B 1 220 ? 22.406 3.506 -9.281 1 98.19 220 ALA B CA 1
ATOM 5267 C C . ALA B 1 220 ? 23.094 3.488 -7.926 1 98.19 220 ALA B C 1
ATOM 5269 O O . ALA B 1 220 ? 23.484 2.426 -7.43 1 98.19 220 ALA B O 1
ATOM 5270 N N . LYS B 1 221 ? 23.25 4.672 -7.371 1 97.94 221 LYS B N 1
ATOM 5271 C CA . LYS B 1 221 ? 23.891 4.785 -6.066 1 97.94 221 LYS B CA 1
ATOM 5272 C C . LYS B 1 221 ? 23.141 3.979 -5.012 1 97.94 221 LYS B C 1
ATOM 5274 O O . LYS B 1 221 ? 23.766 3.285 -4.199 1 97.94 221 LYS B O 1
ATOM 5279 N N . LYS B 1 222 ? 21.844 4.094 -4.988 1 98.06 222 LYS B N 1
ATOM 5280 C CA . LYS B 1 222 ? 21.031 3.361 -4.027 1 98.06 222 LYS B CA 1
ATOM 5281 C C . LYS B 1 222 ? 21.141 1.854 -4.234 1 98.06 222 LYS B C 1
ATOM 5283 O O . LYS B 1 222 ? 21.219 1.093 -3.268 1 98.06 222 LYS B O 1
ATOM 5288 N N . ILE B 1 223 ? 21.141 1.388 -5.465 1 98.38 223 ILE B N 1
ATOM 5289 C CA . ILE B 1 223 ? 21.234 -0.032 -5.781 1 98.38 223 ILE B CA 1
ATOM 5290 C C . ILE B 1 223 ? 22.594 -0.568 -5.348 1 98.38 223 ILE B C 1
ATOM 5292 O O . ILE B 1 223 ? 22.688 -1.636 -4.738 1 98.38 223 ILE B O 1
ATOM 5296 N N . PHE B 1 224 ? 23.688 0.185 -5.613 1 98.31 224 PHE B N 1
ATOM 5297 C CA . PHE B 1 224 ? 25.016 -0.222 -5.168 1 98.31 224 PHE B CA 1
ATOM 5298 C C . PHE B 1 224 ? 25.062 -0.383 -3.654 1 98.31 224 PHE B C 1
ATOM 5300 O O . PHE B 1 224 ? 25.672 -1.32 -3.139 1 98.31 224 PHE B O 1
ATOM 5307 N N . ALA B 1 225 ? 24.391 0.497 -2.988 1 98 225 ALA B N 1
ATOM 5308 C CA . ALA B 1 225 ? 24.391 0.475 -1.528 1 98 225 ALA B CA 1
ATOM 5309 C C . ALA B 1 225 ? 23.656 -0.757 -0.997 1 98 225 ALA B C 1
ATOM 5311 O O . ALA B 1 225 ? 23.906 -1.193 0.13 1 98 225 ALA B O 1
ATOM 5312 N N . LEU B 1 226 ? 22.797 -1.396 -1.771 1 97.88 226 LEU B N 1
ATOM 5313 C CA . LEU B 1 226 ? 21.969 -2.514 -1.336 1 97.88 226 LEU B CA 1
ATOM 5314 C C . LEU B 1 226 ? 22.734 -3.83 -1.443 1 97.88 226 LEU B C 1
ATOM 5316 O O . LEU B 1 226 ? 22.281 -4.859 -0.94 1 97.88 226 LEU B O 1
ATOM 5320 N N . GLU B 1 227 ? 23.875 -3.857 -2.082 1 97.62 227 GLU B N 1
ATOM 5321 C CA . GLU B 1 227 ? 24.625 -5.07 -2.422 1 97.62 227 GLU B CA 1
ATOM 5322 C C . GLU B 1 227 ? 24.812 -5.961 -1.199 1 97.62 227 GLU B C 1
ATOM 5324 O O . GLU B 1 227 ? 24.453 -7.141 -1.221 1 97.62 227 GLU B O 1
ATOM 5329 N N . PRO B 1 228 ? 25.297 -5.426 -0.055 1 97.19 228 PRO B N 1
ATOM 5330 C CA . PRO B 1 228 ? 25.562 -6.309 1.081 1 97.19 228 PRO B CA 1
ATOM 5331 C C . PRO B 1 228 ? 24.281 -6.773 1.778 1 97.19 228 PRO B C 1
ATOM 5333 O O . PRO B 1 228 ? 24.328 -7.699 2.592 1 97.19 228 PRO B O 1
ATOM 5336 N N . TYR B 1 229 ? 23.172 -6.141 1.466 1 97.31 229 TYR B N 1
ATOM 5337 C CA . TYR B 1 229 ? 21.938 -6.398 2.203 1 97.31 229 TYR B CA 1
ATOM 5338 C C . TYR B 1 229 ? 20.953 -7.207 1.363 1 97.31 229 TYR B C 1
ATOM 5340 O O . TYR B 1 229 ? 19.969 -7.73 1.883 1 97.31 229 TYR B O 1
ATOM 5348 N N . TYR B 1 230 ? 21.219 -7.375 0.105 1 97.44 230 TYR B N 1
ATOM 5349 C CA . TYR B 1 230 ? 20.266 -7.875 -0.892 1 97.44 230 TYR B CA 1
ATOM 5350 C C . TYR B 1 230 ? 19.75 -9.25 -0.505 1 97.44 230 TYR B C 1
ATOM 5352 O O . TYR B 1 230 ? 18.531 -9.484 -0.506 1 97.44 230 TYR B O 1
ATOM 5360 N N . MET B 1 231 ? 20.594 -10.164 -0.112 1 96.81 231 MET B N 1
ATOM 5361 C CA . MET B 1 231 ? 20.188 -11.539 0.181 1 96.81 231 MET B CA 1
ATOM 5362 C C . MET B 1 231 ? 19.391 -11.609 1.479 1 96.81 231 MET B C 1
ATOM 5364 O O . MET B 1 231 ? 18.453 -12.391 1.585 1 96.81 231 MET B O 1
ATOM 5368 N N . ASP B 1 232 ? 19.781 -10.812 2.4 1 96.62 232 ASP B N 1
ATOM 5369 C CA . ASP B 1 232 ? 19.062 -10.789 3.668 1 96.62 232 ASP B CA 1
ATOM 5370 C C . ASP B 1 232 ? 17.656 -10.227 3.486 1 96.62 232 ASP B C 1
ATOM 5372 O O . ASP B 1 232 ? 16.703 -10.688 4.125 1 96.62 232 ASP B O 1
ATOM 5376 N N . LEU B 1 233 ? 17.578 -9.219 2.686 1 97.38 233 LEU B N 1
ATOM 5377 C CA . LEU B 1 233 ? 16.266 -8.664 2.367 1 97.38 233 LEU B CA 1
ATOM 5378 C C . LEU B 1 233 ? 15.375 -9.719 1.723 1 97.38 233 LEU B C 1
ATOM 5380 O O . LEU B 1 233 ? 14.188 -9.828 2.057 1 97.38 233 LEU B O 1
ATOM 5384 N N . GLY B 1 234 ? 15.953 -10.477 0.801 1 97.62 234 GLY B N 1
ATOM 5385 C CA . GLY B 1 234 ? 15.211 -11.562 0.175 1 97.62 234 GLY B CA 1
ATOM 5386 C C . GLY B 1 234 ? 14.75 -12.617 1.163 1 97.62 234 GLY B C 1
ATOM 5387 O O . GLY B 1 234 ? 13.594 -13.055 1.112 1 97.62 234 GLY B O 1
ATOM 5388 N N . LYS B 1 235 ? 15.641 -13.016 2.092 1 97.19 235 LYS B N 1
ATOM 5389 C CA . LYS B 1 235 ? 15.305 -14.031 3.086 1 97.19 235 LYS B CA 1
ATOM 5390 C C . LYS B 1 235 ? 14.156 -13.578 3.98 1 97.19 235 LYS B C 1
ATOM 5392 O O . LYS B 1 235 ? 13.25 -14.352 4.285 1 97.19 235 LYS B O 1
ATOM 5397 N N . ARG B 1 236 ? 14.172 -12.336 4.371 1 96.25 236 ARG B N 1
ATOM 5398 C CA . ARG B 1 236 ? 13.094 -11.789 5.188 1 96.25 236 ARG B CA 1
ATOM 5399 C C . ARG B 1 236 ? 11.781 -11.758 4.406 1 96.25 236 ARG B C 1
ATOM 5401 O O . ARG B 1 236 ? 10.719 -12.07 4.953 1 96.25 236 ARG B O 1
ATOM 5408 N N . CYS B 1 237 ? 11.906 -11.391 3.186 1 97.5 237 CYS B N 1
ATOM 5409 C CA . CYS B 1 237 ? 10.742 -11.312 2.314 1 97.5 237 CYS B CA 1
ATOM 5410 C C . CYS B 1 237 ? 10.094 -12.68 2.15 1 97.5 237 CYS B C 1
ATOM 5412 O O . CYS B 1 237 ? 8.867 -12.789 2.098 1 97.5 237 CYS B O 1
ATOM 5414 N N . PHE B 1 238 ? 10.891 -13.773 2.119 1 97.69 238 PHE B N 1
ATOM 5415 C CA . PHE B 1 238 ? 10.414 -15.117 1.815 1 97.69 238 PHE B CA 1
ATOM 5416 C C . PHE B 1 238 ? 9.945 -15.828 3.082 1 97.69 238 PHE B C 1
ATOM 5418 O O . PHE B 1 238 ? 9.289 -16.875 3.01 1 97.69 238 PHE B O 1
ATOM 5425 N N . ALA B 1 239 ? 10.234 -15.234 4.277 1 97 239 ALA B N 1
ATOM 5426 C CA . ALA B 1 239 ? 9.781 -15.836 5.531 1 97 239 ALA B CA 1
ATOM 5427 C C . ALA B 1 239 ? 8.258 -15.875 5.598 1 97 239 ALA B C 1
ATOM 5429 O O . ALA B 1 239 ? 7.59 -14.914 5.207 1 97 239 ALA B O 1
ATOM 5430 N N . PRO B 1 240 ? 7.703 -17.016 6.02 1 97.38 240 PRO B N 1
ATOM 5431 C CA . PRO B 1 240 ? 6.25 -17.047 6.215 1 97.38 240 PRO B CA 1
ATOM 5432 C C . PRO B 1 240 ? 5.754 -15.953 7.152 1 97.38 240 PRO B C 1
ATOM 5434 O O . PRO B 1 240 ? 6.492 -15.516 8.039 1 97.38 240 PRO B O 1
ATOM 5437 N N . THR B 1 241 ? 4.586 -15.516 6.922 1 96.38 241 THR B N 1
ATOM 5438 C CA . THR B 1 241 ? 4.004 -14.461 7.746 1 96.38 241 THR B CA 1
ATOM 5439 C C . THR B 1 241 ? 3.154 -15.055 8.867 1 96.38 241 THR B C 1
ATOM 5441 O O . THR B 1 241 ? 2.084 -15.609 8.609 1 96.38 241 THR B O 1
ATOM 5444 N N . VAL B 1 242 ? 3.537 -14.836 10.062 1 94.38 242 VAL B N 1
ATOM 5445 C CA . VAL B 1 242 ? 2.863 -15.406 11.227 1 94.38 242 VAL B CA 1
ATOM 5446 C C . VAL B 1 242 ? 1.473 -14.789 11.367 1 94.38 242 VAL B C 1
ATOM 5448 O O . VAL B 1 242 ? 1.311 -13.57 11.258 1 94.38 242 VAL B O 1
ATOM 5451 N N . GLY B 1 243 ? 0.542 -15.602 11.531 1 94.69 243 GLY B N 1
ATOM 5452 C CA . GLY B 1 243 ? -0.814 -15.133 11.773 1 94.69 243 GLY B CA 1
ATOM 5453 C C . GLY B 1 243 ? -1.6 -14.906 10.492 1 94.69 243 GLY B C 1
ATOM 5454 O O . GLY B 1 243 ? -2.797 -14.609 10.539 1 94.69 243 GLY B O 1
ATOM 5455 N N . ASP B 1 244 ? -0.97 -15 9.367 1 97.38 244 ASP B N 1
ATOM 5456 C CA . ASP B 1 244 ? -1.628 -14.867 8.07 1 97.38 244 ASP B CA 1
ATOM 5457 C C . ASP B 1 244 ? -1.782 -16.234 7.391 1 97.38 244 ASP B C 1
ATOM 5459 O O . ASP B 1 244 ? -1.211 -17.219 7.848 1 97.38 244 ASP B O 1
ATOM 5463 N N . VAL B 1 245 ? -2.6 -16.25 6.41 1 98.62 245 VAL B N 1
ATOM 5464 C CA . VAL B 1 245 ? -2.713 -17.469 5.609 1 98.62 245 VAL B CA 1
ATOM 5465 C C . VAL B 1 245 ? -1.495 -17.594 4.699 1 98.62 245 VAL B C 1
ATOM 5467 O O . VAL B 1 245 ? -1.307 -16.797 3.779 1 98.62 245 VAL B O 1
ATOM 5470 N N . ASN B 1 246 ? -0.631 -18.516 5 1 98.75 246 ASN B N 1
ATOM 5471 C CA . ASN B 1 246 ? 0.459 -18.906 4.113 1 98.75 246 ASN B CA 1
ATOM 5472 C C . ASN B 1 246 ? 0.066 -20.078 3.225 1 98.75 246 ASN B C 1
ATOM 5474 O O . ASN B 1 246 ? -0.94 -20.75 3.477 1 98.75 246 ASN B O 1
ATOM 5478 N N . VAL B 1 247 ? 0.797 -20.25 2.186 1 98.88 247 VAL B N 1
ATOM 5479 C CA . VAL B 1 247 ? 0.446 -21.266 1.19 1 98.88 247 VAL B CA 1
ATOM 5480 C C . VAL B 1 247 ? 1.715 -21.922 0.65 1 98.88 247 VAL B C 1
ATOM 5482 O O . VAL B 1 247 ? 2.826 -21.516 0.99 1 98.88 247 VAL B O 1
ATOM 5485 N N . LEU B 1 248 ? 1.532 -23 -0.1 1 98.69 248 LEU B N 1
ATOM 5486 C CA . LEU B 1 248 ? 2.619 -23.484 -0.948 1 98.69 248 LEU B CA 1
ATOM 5487 C C . LEU B 1 248 ? 2.793 -22.578 -2.166 1 98.69 248 LEU B C 1
ATOM 5489 O O . LEU B 1 248 ? 2.049 -22.688 -3.141 1 98.69 248 LEU B O 1
ATOM 5493 N N . VAL B 1 249 ? 3.752 -21.734 -2.07 1 98.62 249 VAL B N 1
ATOM 5494 C CA . VAL B 1 249 ? 4.09 -20.812 -3.152 1 98.62 249 VAL B CA 1
ATOM 5495 C C . VAL B 1 249 ? 4.754 -21.578 -4.293 1 98.62 249 VAL B C 1
ATOM 5497 O O . VAL B 1 249 ? 5.59 -22.453 -4.059 1 98.62 249 VAL B O 1
ATOM 5500 N N . HIS B 1 250 ? 4.359 -21.312 -5.535 1 98.31 250 HIS B N 1
ATOM 5501 C CA . HIS B 1 250 ? 5.016 -21.922 -6.684 1 98.31 250 HIS B CA 1
ATOM 5502 C C . HIS B 1 250 ? 6.484 -21.516 -6.758 1 98.31 250 HIS B C 1
ATOM 5504 O O . HIS B 1 250 ? 7.348 -22.359 -7.039 1 98.31 250 HIS B O 1
ATOM 5510 N N . GLY B 1 251 ? 6.707 -20.234 -6.527 1 96.88 251 GLY B N 1
ATOM 5511 C CA . GLY B 1 251 ? 8.062 -19.734 -6.391 1 96.88 251 GLY B CA 1
ATOM 5512 C C . GLY B 1 251 ? 8.648 -19.234 -7.703 1 96.88 251 GLY B C 1
ATOM 5513 O O . GLY B 1 251 ? 9.57 -18.422 -7.711 1 96.88 251 GLY B O 1
ATOM 5514 N N . ASP B 1 252 ? 8.133 -19.719 -8.82 1 95.88 252 ASP B N 1
ATOM 5515 C CA . ASP B 1 252 ? 8.664 -19.359 -10.125 1 95.88 252 ASP B CA 1
ATOM 5516 C C . ASP B 1 252 ? 7.57 -19.359 -11.188 1 95.88 252 ASP B C 1
ATOM 5518 O O . ASP B 1 252 ? 7.75 -19.906 -12.273 1 95.88 252 ASP B O 1
ATOM 5522 N N . VAL B 1 253 ? 6.445 -18.781 -10.867 1 97.81 253 VAL B N 1
ATOM 5523 C CA . VAL B 1 253 ? 5.324 -18.734 -11.805 1 97.81 253 VAL B CA 1
ATOM 5524 C C . VAL B 1 253 ? 5.539 -17.625 -12.828 1 97.81 253 VAL B C 1
ATOM 5526 O O . VAL B 1 253 ? 5.531 -16.453 -12.484 1 97.81 253 VAL B O 1
ATOM 5529 N N . TRP B 1 254 ? 5.824 -17.969 -14.031 1 96.94 254 TRP B N 1
ATOM 5530 C CA . TRP B 1 254 ? 5.961 -17.062 -15.156 1 96.94 254 TRP B CA 1
ATOM 5531 C C . TRP B 1 254 ? 5.531 -17.719 -16.453 1 96.94 254 TRP B C 1
ATOM 5533 O O . TRP B 1 254 ? 5.109 -18.875 -16.469 1 96.94 254 TRP B O 1
ATOM 5543 N N . THR B 1 255 ? 5.57 -17.125 -17.562 1 96.19 255 THR B N 1
ATOM 5544 C CA . THR B 1 255 ? 4.984 -17.516 -18.828 1 96.19 255 THR B CA 1
ATOM 5545 C C . THR B 1 255 ? 5.426 -18.906 -19.234 1 96.19 255 THR B C 1
ATOM 5547 O O . THR B 1 255 ? 4.637 -19.688 -19.781 1 96.19 255 THR B O 1
ATOM 5550 N N . ASN B 1 256 ? 6.66 -19.281 -18.891 1 93 256 ASN B N 1
ATOM 5551 C CA . ASN B 1 256 ? 7.191 -20.578 -19.328 1 93 256 ASN B CA 1
ATOM 5552 C C . ASN B 1 256 ? 6.855 -21.672 -18.344 1 93 256 ASN B C 1
ATOM 5554 O O . ASN B 1 256 ? 7.18 -22.844 -18.562 1 93 256 ASN B O 1
ATOM 5558 N N . ASN B 1 257 ? 6.18 -21.344 -17.281 1 95.62 257 ASN B N 1
ATOM 5559 C CA . ASN B 1 257 ? 5.797 -22.359 -16.297 1 95.62 257 ASN B CA 1
ATOM 5560 C C . ASN B 1 257 ? 4.281 -22.5 -16.188 1 95.62 257 ASN B C 1
ATOM 5562 O O . ASN B 1 257 ? 3.766 -22.922 -15.156 1 95.62 257 ASN B O 1
ATOM 5566 N N . VAL B 1 258 ? 3.648 -22 -17.234 1 97.38 258 VAL B N 1
ATOM 5567 C CA . VAL B 1 258 ? 2.229 -22.25 -17.469 1 97.38 258 VAL B CA 1
ATOM 5568 C C . VAL B 1 258 ? 1.988 -22.625 -18.922 1 97.38 258 VAL B C 1
ATOM 5570 O O . VAL B 1 258 ? 2.699 -22.141 -19.812 1 97.38 258 VAL B O 1
ATOM 5573 N N . MET B 1 259 ? 1.04 -23.484 -19.156 1 97.44 259 MET B N 1
ATOM 5574 C CA . MET B 1 259 ? 0.671 -23.891 -20.516 1 97.44 259 MET B CA 1
ATOM 5575 C C . MET B 1 259 ? -0.813 -23.656 -20.766 1 97.44 259 MET B C 1
ATOM 5577 O O . MET B 1 259 ? -1.655 -24.031 -19.953 1 97.44 259 MET B O 1
ATOM 5581 N N . PHE B 1 260 ? -1.102 -23.062 -21.891 1 98.12 260 PHE B N 1
ATOM 5582 C CA . PHE B 1 260 ? -2.465 -22.641 -22.203 1 98.12 260 PHE B CA 1
ATOM 5583 C C . PHE B 1 260 ? -3.088 -23.531 -23.266 1 98.12 260 PHE B C 1
ATOM 5585 O O . PHE B 1 260 ? -2.379 -24.094 -24.109 1 98.12 260 PHE B O 1
ATOM 5592 N N . LYS B 1 261 ? -4.328 -23.734 -23.141 1 97.62 261 LYS B N 1
ATOM 5593 C CA . LYS B 1 261 ? -5.168 -24.281 -24.203 1 97.62 261 LYS B CA 1
ATOM 5594 C C . LYS B 1 261 ? -6.031 -23.188 -24.828 1 97.62 261 LYS B C 1
ATOM 5596 O O . LYS B 1 261 ? -6.582 -22.344 -24.125 1 97.62 261 LYS B O 1
ATOM 5601 N N . TYR B 1 262 ? -6.121 -23.203 -26.156 1 97.44 262 TYR B N 1
ATOM 5602 C CA . TYR B 1 262 ? -6.82 -22.125 -26.844 1 97.44 262 TYR B CA 1
ATOM 5603 C C . TYR B 1 262 ? -8.047 -22.641 -27.578 1 97.44 262 TYR B C 1
ATOM 5605 O O . TYR B 1 262 ? -8.062 -23.797 -28.047 1 97.44 262 TYR B O 1
ATOM 5613 N N . CYS B 1 263 ? -9.039 -21.797 -27.641 1 96.5 263 CYS B N 1
ATOM 5614 C CA . CYS B 1 263 ? -10.195 -22.062 -28.469 1 96.5 263 CYS B CA 1
ATOM 5615 C C . CYS B 1 263 ? -9.836 -21.969 -29.953 1 96.5 263 CYS B C 1
ATOM 5617 O O . CYS B 1 263 ? -9.344 -20.938 -30.406 1 96.5 263 CYS B O 1
ATOM 5619 N N . THR B 1 264 ? -10.102 -23.016 -30.641 1 93.19 264 THR B N 1
ATOM 5620 C CA . THR B 1 264 ? -9.734 -23.062 -32.062 1 93.19 264 THR B CA 1
ATOM 5621 C C . THR B 1 264 ? -10.5 -22.016 -32.844 1 93.19 264 THR B C 1
ATOM 5623 O O . THR B 1 264 ? -10.008 -21.531 -33.875 1 93.19 264 THR B O 1
ATOM 5626 N N . LYS B 1 265 ? -11.672 -21.656 -32.406 1 95.62 265 LYS B N 1
ATOM 5627 C CA . LYS B 1 265 ? -12.539 -20.734 -33.125 1 95.62 265 LYS B CA 1
ATOM 5628 C C . LYS B 1 265 ? -12.172 -19.281 -32.844 1 95.62 265 LYS B C 1
ATOM 5630 O O . LYS B 1 265 ? -12.078 -18.469 -33.75 1 95.62 265 LYS B O 1
ATOM 5635 N N . THR B 1 266 ? -11.859 -18.938 -31.609 1 94.94 266 THR B N 1
ATOM 5636 C CA . THR B 1 266 ? -11.703 -17.547 -31.203 1 94.94 266 THR B CA 1
ATOM 5637 C C . THR B 1 266 ? -10.227 -17.203 -31.016 1 94.94 266 THR B C 1
ATOM 5639 O O . THR B 1 266 ? -9.852 -16.016 -30.984 1 94.94 266 THR B O 1
ATOM 5642 N N . GLY B 1 267 ? -9.406 -18.25 -30.828 1 94.81 267 GLY B N 1
ATOM 5643 C CA . GLY B 1 267 ? -7.996 -18.016 -30.547 1 94.81 267 GLY B CA 1
ATOM 5644 C C . GLY B 1 267 ? -7.746 -17.547 -29.125 1 94.81 267 GLY B C 1
ATOM 5645 O O . GLY B 1 267 ? -6.609 -17.25 -28.75 1 94.81 267 GLY B O 1
ATOM 5646 N N . LYS B 1 268 ? -8.742 -17.453 -28.328 1 96.94 268 LYS B N 1
ATOM 5647 C CA . LYS B 1 268 ? -8.625 -17.031 -26.938 1 96.94 268 LYS B CA 1
ATOM 5648 C C . LYS B 1 268 ? -8.258 -18.203 -26.047 1 96.94 268 LYS B C 1
ATOM 5650 O O . LYS B 1 268 ? -8.625 -19.344 -26.312 1 96.94 268 LYS B O 1
ATOM 5655 N N . PRO B 1 269 ? -7.453 -17.922 -25 1 98.25 269 PRO B N 1
ATOM 5656 C CA . PRO B 1 269 ? -7.152 -19 -24.062 1 98.25 269 PRO B CA 1
ATOM 5657 C C . PRO B 1 269 ? -8.383 -19.469 -23.281 1 98.25 269 PRO B C 1
ATOM 5659 O O . PRO B 1 269 ? -9.18 -18.641 -22.828 1 98.25 269 PRO B O 1
ATOM 5662 N N . ILE B 1 270 ? -8.562 -20.766 -23.078 1 97.88 270 ILE B N 1
ATOM 5663 C CA . ILE B 1 270 ? -9.758 -21.281 -22.422 1 97.88 270 ILE B CA 1
ATOM 5664 C C . ILE B 1 270 ? -9.367 -22.094 -21.188 1 97.88 270 ILE B C 1
ATOM 5666 O O . ILE B 1 270 ? -10.211 -22.422 -20.359 1 97.88 270 ILE B O 1
ATOM 5670 N N . ASP B 1 271 ? -8.102 -22.453 -21.094 1 98.06 271 ASP B N 1
ATOM 5671 C CA . ASP B 1 271 ? -7.598 -23.203 -19.953 1 98.06 271 ASP B CA 1
ATOM 5672 C C . ASP B 1 271 ? -6.098 -22.984 -19.766 1 98.06 271 ASP B C 1
ATOM 5674 O O . ASP B 1 271 ? -5.426 -22.469 -20.656 1 98.06 271 ASP B O 1
ATOM 5678 N N . VAL B 1 272 ? -5.645 -23.266 -18.594 1 98.62 272 VAL B N 1
ATOM 5679 C CA . VAL B 1 272 ? -4.223 -23.125 -18.297 1 98.62 272 VAL B CA 1
ATOM 5680 C C . VAL B 1 272 ? -3.818 -24.172 -17.266 1 98.62 272 VAL B C 1
ATOM 5682 O O . VAL B 1 272 ? -4.625 -24.562 -16.406 1 98.62 272 VAL B O 1
ATOM 5685 N N . LEU B 1 273 ? -2.646 -24.734 -17.344 1 97.94 273 LEU B N 1
ATOM 5686 C CA . LEU B 1 273 ? -2.064 -25.625 -16.359 1 97.94 273 LEU B CA 1
ATOM 5687 C C . LEU B 1 273 ? -0.738 -25.078 -15.844 1 97.94 273 LEU B C 1
ATOM 5689 O O . LEU B 1 273 ? 0.023 -24.469 -16.594 1 97.94 273 LEU B O 1
ATOM 5693 N N . ILE B 1 274 ? -0.518 -25.203 -14.586 1 97.88 274 ILE B N 1
ATOM 5694 C CA . ILE B 1 274 ? 0.712 -24.75 -13.945 1 97.88 274 ILE B CA 1
ATOM 5695 C C . ILE B 1 274 ? 1.712 -25.906 -13.875 1 97.88 274 ILE B C 1
ATOM 5697 O O . ILE B 1 274 ? 1.359 -27.016 -13.484 1 97.88 274 ILE B O 1
ATOM 5701 N N . ILE B 1 275 ? 2.969 -25.656 -14.281 1 94.75 275 ILE B N 1
ATOM 5702 C CA . ILE B 1 275 ? 3.971 -26.719 -14.32 1 94.75 275 ILE B CA 1
ATOM 5703 C C . ILE B 1 275 ? 5.234 -26.266 -13.594 1 94.75 275 ILE B C 1
ATOM 5705 O O . ILE B 1 275 ? 5.348 -25.094 -13.211 1 94.75 275 ILE B O 1
ATOM 5709 N N . ASP B 1 276 ? 6.152 -27.125 -13.297 1 92.06 276 ASP B N 1
ATOM 5710 C CA . ASP B 1 276 ? 7.496 -26.891 -12.789 1 92.06 276 ASP B CA 1
ATOM 5711 C C . ASP B 1 276 ? 7.453 -26.344 -11.359 1 92.06 276 ASP B C 1
ATOM 5713 O O . ASP B 1 276 ? 7.586 -25.141 -11.141 1 92.06 276 ASP B O 1
ATOM 5717 N N . PHE B 1 277 ? 7.465 -27.188 -10.383 1 94.44 277 PHE B N 1
ATOM 5718 C CA . PHE B 1 277 ? 7.281 -26.844 -8.977 1 94.44 277 PHE B CA 1
ATOM 5719 C C . PHE B 1 277 ? 8.602 -26.938 -8.219 1 94.44 277 PHE B C 1
ATOM 5721 O O . PHE B 1 277 ? 8.602 -27.125 -7 1 94.44 277 PHE B O 1
ATOM 5728 N N . GLN B 1 278 ? 9.656 -26.812 -8.898 1 88.94 278 GLN B N 1
ATOM 5729 C CA . GLN B 1 278 ? 10.977 -27.062 -8.328 1 88.94 278 GLN B CA 1
ATOM 5730 C C . GLN B 1 278 ? 11.344 -26.016 -7.289 1 88.94 278 GLN B C 1
ATOM 5732 O O . GLN B 1 278 ? 12.18 -26.266 -6.414 1 88.94 278 GLN B O 1
ATOM 5737 N N . TYR B 1 279 ? 10.703 -24.828 -7.277 1 92.69 279 TYR B N 1
ATOM 5738 C CA . TYR B 1 279 ? 11.094 -23.75 -6.363 1 92.69 279 TYR B CA 1
ATOM 5739 C C . TYR B 1 279 ? 9.969 -23.453 -5.375 1 92.69 279 TYR B C 1
ATOM 5741 O O . TYR B 1 279 ? 9.961 -22.391 -4.742 1 92.69 279 TYR B O 1
ATOM 5749 N N . SER B 1 280 ? 9.078 -24.375 -5.242 1 96.31 280 SER B N 1
ATOM 5750 C CA . SER B 1 280 ? 7.953 -24.188 -4.336 1 96.31 280 SER B CA 1
ATOM 5751 C C . SER B 1 280 ? 8.414 -24.125 -2.885 1 96.31 280 SER B C 1
ATOM 5753 O O . SER B 1 280 ? 9.328 -24.844 -2.492 1 96.31 280 SER B O 1
ATOM 5755 N N . PHE B 1 281 ? 7.832 -23.328 -2.082 1 96.81 281 PHE B N 1
ATOM 5756 C CA . PHE B 1 281 ? 8.133 -23.188 -0.664 1 96.81 281 PHE B CA 1
ATOM 5757 C C . PHE B 1 281 ? 6.926 -22.641 0.093 1 96.81 281 PHE B C 1
ATOM 5759 O O . PHE B 1 281 ? 5.953 -22.188 -0.518 1 96.81 281 PHE B O 1
ATOM 5766 N N . TRP B 1 282 ? 6.938 -22.781 1.398 1 98.06 282 TRP B N 1
ATOM 5767 C CA . TRP B 1 282 ? 5.848 -22.328 2.254 1 98.06 282 TRP B CA 1
ATOM 5768 C C . TRP B 1 282 ? 5.988 -20.844 2.586 1 98.06 282 TRP B C 1
ATOM 5770 O O . TRP B 1 282 ? 7.02 -20.422 3.111 1 98.06 282 TRP B O 1
ATOM 5780 N N . GLY B 1 283 ? 5.051 -19.984 2.137 1 98.44 283 GLY B N 1
ATOM 5781 C CA . GLY B 1 283 ? 5.137 -18.562 2.385 1 98.44 283 GLY B CA 1
ATOM 5782 C C . GLY B 1 283 ? 3.896 -17.797 1.941 1 98.44 283 GLY B C 1
ATOM 5783 O O . GLY B 1 283 ? 2.832 -18.391 1.762 1 98.44 283 GLY B O 1
ATOM 5784 N N . SER B 1 284 ? 3.98 -16.516 1.827 1 98.62 284 SER B N 1
ATOM 5785 C CA . SER B 1 284 ? 2.867 -15.648 1.456 1 98.62 284 SER B CA 1
ATOM 5786 C C . SER B 1 284 ? 2.439 -15.883 0.012 1 98.62 284 SER B C 1
ATOM 5788 O O . SER B 1 284 ? 3.279 -15.93 -0.89 1 98.62 284 SER B O 1
ATOM 5790 N N . PRO B 1 285 ? 1.121 -15.977 -0.239 1 98.81 285 PRO B N 1
ATOM 5791 C CA . PRO B 1 285 ? 0.68 -16.141 -1.626 1 98.81 285 PRO B CA 1
ATOM 5792 C C . PRO B 1 285 ? 1.005 -14.93 -2.498 1 98.81 285 PRO B C 1
ATOM 5794 O O . PRO B 1 285 ? 1.092 -15.055 -3.723 1 98.81 285 PRO B O 1
ATOM 5797 N N . THR B 1 286 ? 1.237 -13.758 -1.854 1 98.81 286 THR B N 1
ATOM 5798 C CA . THR B 1 286 ? 1.491 -12.539 -2.621 1 98.81 286 THR B CA 1
ATOM 5799 C C . THR B 1 286 ? 2.812 -12.648 -3.379 1 98.81 286 THR B C 1
ATOM 5801 O O . THR B 1 286 ? 3.043 -11.914 -4.34 1 98.81 286 THR B O 1
ATOM 5804 N N . LEU B 1 287 ? 3.662 -13.555 -2.992 1 98.81 287 LEU B N 1
ATOM 5805 C CA . LEU B 1 287 ? 4.969 -13.688 -3.627 1 98.81 287 LEU B CA 1
ATOM 5806 C C . LEU B 1 287 ? 4.828 -14.188 -5.062 1 98.81 287 LEU B C 1
ATOM 5808 O O . LEU B 1 287 ? 5.477 -13.664 -5.973 1 98.81 287 LEU B O 1
ATOM 5812 N N . ASP B 1 288 ? 3.934 -15.172 -5.266 1 98.88 288 ASP B N 1
ATOM 5813 C CA . ASP B 1 288 ? 3.682 -15.617 -6.629 1 98.88 288 ASP B CA 1
ATOM 5814 C C . ASP B 1 288 ? 3.08 -14.5 -7.477 1 98.88 288 ASP B C 1
ATOM 5816 O O . ASP B 1 288 ? 3.377 -14.391 -8.664 1 98.88 288 ASP B O 1
ATOM 5820 N N . LEU B 1 289 ? 2.238 -13.711 -6.863 1 98.88 289 LEU B N 1
ATOM 5821 C CA . LEU B 1 289 ? 1.612 -12.617 -7.594 1 98.88 289 LEU B CA 1
ATOM 5822 C C . LEU B 1 289 ? 2.646 -11.57 -7.988 1 98.88 289 LEU B C 1
ATOM 5824 O O . LEU B 1 289 ? 2.676 -11.117 -9.141 1 98.88 289 LEU B O 1
ATOM 5828 N N . HIS B 1 290 ? 3.496 -11.195 -7.047 1 98.75 290 HIS B N 1
ATOM 5829 C CA . HIS B 1 290 ? 4.559 -10.25 -7.359 1 98.75 290 HIS B CA 1
ATOM 5830 C C . HIS B 1 290 ? 5.453 -10.773 -8.477 1 98.75 290 HIS B C 1
ATOM 5832 O O . HIS B 1 290 ? 5.832 -10.016 -9.383 1 98.75 290 HIS B O 1
ATOM 5838 N N . TYR B 1 291 ? 5.746 -12.047 -8.414 1 98.69 291 TYR B N 1
ATOM 5839 C CA . TYR B 1 291 ? 6.609 -12.641 -9.43 1 98.69 291 TYR B CA 1
ATOM 5840 C C . TYR B 1 291 ? 5.934 -12.633 -10.797 1 98.69 291 TYR B C 1
ATOM 5842 O O . TYR B 1 291 ? 6.492 -12.125 -11.766 1 98.69 291 TYR B O 1
ATOM 5850 N N . PHE B 1 292 ? 4.746 -13.109 -10.82 1 98.75 292 PHE B N 1
ATOM 5851 C CA . PHE B 1 292 ? 3.994 -13.266 -12.055 1 98.75 292 PHE B CA 1
ATOM 5852 C C . PHE B 1 292 ? 3.695 -11.906 -12.688 1 98.75 292 PHE B C 1
ATOM 5854 O O . PHE B 1 292 ? 3.906 -11.711 -13.883 1 98.75 292 PHE B O 1
ATOM 5861 N N . PHE B 1 293 ? 3.266 -10.93 -11.898 1 98.56 293 PHE B N 1
ATOM 5862 C CA . PHE B 1 293 ? 2.865 -9.617 -12.391 1 98.56 293 PHE B CA 1
ATOM 5863 C C . PHE B 1 293 ? 4.059 -8.875 -12.984 1 98.56 293 PHE B C 1
ATOM 5865 O O . PHE B 1 293 ? 3.904 -8.102 -13.93 1 98.56 293 PHE B O 1
ATOM 5872 N N . ASN B 1 294 ? 5.227 -9.148 -12.453 1 98 294 ASN B N 1
ATOM 5873 C CA . ASN B 1 294 ? 6.355 -8.289 -12.812 1 98 294 ASN B CA 1
ATOM 5874 C C . ASN B 1 294 ? 7.312 -8.992 -13.773 1 98 294 ASN B C 1
ATOM 5876 O O . ASN B 1 294 ? 8.344 -8.438 -14.141 1 98 294 ASN B O 1
ATOM 5880 N N . THR B 1 295 ? 6.938 -10.211 -14.18 1 97.62 295 THR B N 1
ATOM 5881 C CA . THR B 1 295 ? 7.77 -10.906 -15.156 1 97.62 295 THR B CA 1
ATOM 5882 C C . THR B 1 295 ? 6.984 -11.203 -16.438 1 97.62 295 THR B C 1
ATOM 5884 O O . THR B 1 295 ? 7.559 -11.273 -17.516 1 97.62 295 THR B O 1
ATOM 5887 N N . SER B 1 296 ? 5.652 -11.297 -16.328 1 97.75 296 SER B N 1
ATOM 5888 C CA . SER B 1 296 ? 5 -12.078 -17.375 1 97.75 296 SER B CA 1
ATOM 5889 C C . SER B 1 296 ? 3.846 -11.305 -18 1 97.75 296 SER B C 1
ATOM 5891 O O . SER B 1 296 ? 3.307 -11.711 -19.031 1 97.75 296 SER B O 1
ATOM 5893 N N . ILE B 1 297 ? 3.422 -10.18 -17.453 1 96.88 297 ILE B N 1
ATOM 5894 C CA . ILE B 1 297 ? 2.205 -9.57 -17.984 1 96.88 297 ILE B CA 1
ATOM 5895 C C . ILE B 1 297 ? 2.566 -8.367 -18.859 1 96.88 297 ILE B C 1
ATOM 5897 O O . ILE B 1 297 ? 3.574 -7.699 -18.609 1 96.88 297 ILE B O 1
ATOM 5901 N N . LYS B 1 298 ? 1.731 -8.039 -19.812 1 95.38 298 LYS B N 1
ATOM 5902 C CA . LYS B 1 298 ? 1.94 -7 -20.812 1 95.38 298 LYS B CA 1
ATOM 5903 C C . LYS B 1 298 ? 1.663 -5.613 -20.234 1 95.38 298 LYS B C 1
ATOM 5905 O O . LYS B 1 298 ? 0.809 -5.461 -19.359 1 95.38 298 LYS B O 1
ATOM 5910 N N . GLU B 1 299 ? 2.461 -4.641 -20.797 1 93.5 299 GLU B N 1
ATOM 5911 C CA . GLU B 1 299 ? 2.055 -3.26 -20.562 1 93.5 299 GLU B CA 1
ATOM 5912 C C . GLU B 1 299 ? 0.776 -2.924 -21.328 1 93.5 299 GLU B C 1
ATOM 5914 O O . GLU B 1 299 ? 0.556 -3.426 -22.438 1 93.5 299 GLU B O 1
ATOM 5919 N N . PRO B 1 300 ? -0.143 -2.141 -20.844 1 93.75 300 PRO B N 1
ATOM 5920 C CA . PRO B 1 300 ? 0.045 -1.367 -19.625 1 93.75 300 PRO B CA 1
ATOM 5921 C C . PRO B 1 300 ? -0.527 -2.066 -18.391 1 93.75 300 PRO B C 1
ATOM 5923 O O . PRO B 1 300 ? -0.722 -1.434 -17.344 1 93.75 300 PRO B O 1
ATOM 5926 N N . LEU B 1 301 ? -0.852 -3.373 -18.5 1 95.19 301 LEU B N 1
ATOM 5927 C CA . LEU B 1 301 ? -1.478 -4.102 -17.391 1 95.19 301 LEU B CA 1
ATOM 5928 C C . LEU B 1 301 ? -0.583 -4.098 -16.156 1 95.19 301 LEU B C 1
ATOM 5930 O O . LEU B 1 301 ? -1.049 -3.824 -15.055 1 95.19 301 LEU B O 1
ATOM 5934 N N . ARG B 1 302 ? 0.676 -4.32 -16.359 1 94.62 302 ARG B N 1
ATOM 5935 C CA . ARG B 1 302 ? 1.622 -4.375 -15.242 1 94.62 302 ARG B CA 1
ATOM 5936 C C . ARG B 1 302 ? 1.717 -3.025 -14.539 1 94.62 302 ARG B C 1
ATOM 5938 O O . ARG B 1 302 ? 1.762 -2.965 -13.312 1 94.62 302 ARG B O 1
ATOM 5945 N N . LEU B 1 303 ? 1.667 -1.968 -15.289 1 91.94 303 LEU B N 1
ATOM 5946 C CA . LEU B 1 303 ? 1.892 -0.638 -14.734 1 91.94 303 LEU B CA 1
ATOM 5947 C C . LEU B 1 303 ? 0.63 -0.111 -14.055 1 91.94 303 LEU B C 1
ATOM 5949 O O . LEU B 1 303 ? 0.707 0.552 -13.023 1 91.94 303 LEU B O 1
ATOM 5953 N N . HIS B 1 304 ? -0.509 -0.52 -14.617 1 90.75 304 HIS B N 1
ATOM 5954 C CA . HIS B 1 304 ? -1.675 0.271 -14.242 1 90.75 304 HIS B CA 1
ATOM 5955 C C . HIS B 1 304 ? -2.795 -0.618 -13.711 1 90.75 304 HIS B C 1
ATOM 5957 O O . HIS B 1 304 ? -3.785 -0.12 -13.164 1 90.75 304 HIS B O 1
ATOM 5963 N N . HIS B 1 305 ? -2.654 -1.939 -13.758 1 93.19 305 HIS B N 1
ATOM 5964 C CA . HIS B 1 305 ? -3.826 -2.756 -13.461 1 93.19 305 HIS B CA 1
ATOM 5965 C C . HIS B 1 305 ? -3.504 -3.834 -12.43 1 93.19 305 HIS B C 1
ATOM 5967 O O . HIS B 1 305 ? -4.297 -4.75 -12.211 1 93.19 305 HIS B O 1
ATOM 5973 N N . GLN B 1 306 ? -2.391 -3.736 -11.766 1 95.25 306 GLN B N 1
ATOM 5974 C CA . GLN B 1 306 ? -2.043 -4.773 -10.805 1 95.25 306 GLN B CA 1
ATOM 5975 C C . GLN B 1 306 ? -3.043 -4.812 -9.648 1 95.25 306 GLN B C 1
ATOM 5977 O O . GLN B 1 306 ? -3.32 -5.875 -9.094 1 95.25 306 GLN B O 1
ATOM 5982 N N . ASP B 1 307 ? -3.533 -3.648 -9.273 1 94.44 307 ASP B N 1
ATOM 5983 C CA . ASP B 1 307 ? -4.488 -3.594 -8.172 1 94.44 307 ASP B CA 1
ATOM 5984 C C . ASP B 1 307 ? -5.738 -4.414 -8.492 1 94.44 307 ASP B C 1
ATOM 5986 O O . ASP B 1 307 ? -6.266 -5.113 -7.621 1 94.44 307 ASP B O 1
ATOM 5990 N N . GLU B 1 308 ? -6.227 -4.262 -9.688 1 96.19 308 GLU B N 1
ATOM 5991 C CA . GLU B 1 308 ? -7.371 -5.051 -10.125 1 96.19 308 GLU B CA 1
ATOM 5992 C C . GLU B 1 308 ? -7.055 -6.543 -10.109 1 96.19 308 GLU B C 1
ATOM 5994 O O . GLU B 1 308 ? -7.914 -7.363 -9.773 1 96.19 308 GLU B O 1
ATOM 5999 N N . LEU B 1 309 ? -5.848 -6.867 -10.492 1 98.19 309 LEU B N 1
ATOM 6000 C CA . LEU B 1 309 ? -5.434 -8.266 -10.547 1 98.19 309 LEU B CA 1
ATOM 6001 C C . LEU B 1 309 ? -5.32 -8.852 -9.141 1 98.19 309 LEU B C 1
ATOM 6003 O O . LEU B 1 309 ? -5.715 -9.992 -8.906 1 98.19 309 LEU B O 1
ATOM 6007 N N . PHE B 1 310 ? -4.793 -8.055 -8.148 1 98.56 310 PHE B N 1
ATOM 6008 C CA . PHE B 1 310 ? -4.766 -8.492 -6.758 1 98.56 310 PHE B CA 1
ATOM 6009 C C . PHE B 1 310 ? -6.176 -8.773 -6.25 1 98.56 310 PHE B C 1
ATOM 6011 O O . PHE B 1 310 ? -6.398 -9.758 -5.543 1 98.56 310 PHE B O 1
ATOM 6018 N N . GLN B 1 311 ? -7.09 -7.906 -6.617 1 98.19 311 GLN B N 1
ATOM 6019 C CA . GLN B 1 311 ? -8.477 -8.062 -6.184 1 98.19 311 GLN B CA 1
ATOM 6020 C C . GLN B 1 311 ? -9.094 -9.32 -6.773 1 98.19 311 GLN B C 1
ATOM 6022 O O . GLN B 1 311 ? -9.797 -10.055 -6.074 1 98.19 311 GLN B O 1
ATOM 6027 N N . MET B 1 312 ? -8.844 -9.547 -8.07 1 98.06 312 MET B N 1
ATOM 6028 C CA . MET B 1 312 ? -9.367 -10.742 -8.727 1 98.06 312 MET B CA 1
ATOM 6029 C C . MET B 1 312 ? -8.844 -12.008 -8.07 1 98.06 312 MET B C 1
ATOM 6031 O O . MET B 1 312 ? -9.617 -12.914 -7.746 1 98.06 312 MET B O 1
ATOM 6035 N N . TYR B 1 313 ? -7.566 -12.039 -7.887 1 98.75 313 TYR B N 1
ATOM 6036 C CA . TYR B 1 313 ? -6.965 -13.18 -7.211 1 98.75 313 TYR B CA 1
ATOM 6037 C C . TYR B 1 313 ? -7.574 -13.375 -5.828 1 98.75 313 TYR B C 1
ATOM 6039 O O . TYR B 1 313 ? -7.93 -14.5 -5.457 1 98.75 313 TYR B O 1
ATOM 6047 N N . HIS B 1 314 ? -7.617 -12.305 -5.043 1 98.81 314 HIS B N 1
ATOM 6048 C CA . HIS B 1 314 ? -8.117 -12.352 -3.674 1 98.81 314 HIS B CA 1
ATOM 6049 C C . HIS B 1 314 ? -9.516 -12.953 -3.619 1 98.81 314 HIS B C 1
ATOM 6051 O O . HIS B 1 314 ? -9.82 -13.75 -2.729 1 98.81 314 HIS B O 1
ATOM 6057 N N . GLN B 1 315 ? -10.32 -12.562 -4.543 1 98.31 315 GLN B N 1
ATOM 6058 C CA . GLN B 1 315 ? -11.688 -13.062 -4.582 1 98.31 315 GLN B CA 1
ATOM 6059 C C . GLN B 1 315 ? -11.719 -14.578 -4.777 1 98.31 315 GLN B C 1
ATOM 6061 O O . GLN B 1 315 ? -12.383 -15.297 -4.027 1 98.31 315 GLN B O 1
ATOM 6066 N N . HIS B 1 316 ? -10.977 -15.086 -5.781 1 98.62 316 HIS B N 1
ATOM 6067 C CA . HIS B 1 316 ? -10.922 -16.516 -6.039 1 98.62 316 HIS B CA 1
ATOM 6068 C C . HIS B 1 316 ? -10.32 -17.266 -4.852 1 98.62 316 HIS B C 1
ATOM 6070 O O . HIS B 1 316 ? -10.82 -18.328 -4.469 1 98.62 316 HIS B O 1
ATOM 6076 N N . PHE B 1 317 ? -9.32 -16.719 -4.281 1 98.88 317 PHE B N 1
ATOM 6077 C CA . PHE B 1 317 ? -8.57 -17.328 -3.188 1 98.88 317 PHE B CA 1
ATOM 6078 C C . PHE B 1 317 ? -9.445 -17.484 -1.951 1 98.88 317 PHE B C 1
ATOM 6080 O O . PHE B 1 317 ? -9.555 -18.578 -1.396 1 98.88 317 PHE B O 1
ATOM 6087 N N . THR B 1 318 ? -10.102 -16.391 -1.556 1 98.62 318 THR B N 1
ATOM 6088 C CA . THR B 1 318 ? -10.898 -16.406 -0.334 1 98.62 318 THR B CA 1
ATOM 6089 C C . THR B 1 318 ? -12.172 -17.234 -0.522 1 98.62 318 THR B C 1
ATOM 6091 O O . THR B 1 318 ? -12.617 -17.906 0.406 1 98.62 318 THR B O 1
ATOM 6094 N N . ASP B 1 319 ? -12.734 -17.172 -1.745 1 98.5 319 ASP B N 1
ATOM 6095 C CA . ASP B 1 319 ? -13.891 -18.016 -2.039 1 98.5 319 ASP B CA 1
ATOM 6096 C C . ASP B 1 319 ? -13.555 -19.484 -1.865 1 98.5 319 ASP B C 1
ATOM 6098 O O . ASP B 1 319 ? -14.328 -20.234 -1.265 1 98.5 319 ASP B O 1
ATOM 6102 N N . THR B 1 320 ? -12.414 -19.875 -2.41 1 98.75 320 THR B N 1
ATOM 6103 C CA . THR B 1 320 ? -11.992 -21.266 -2.324 1 98.75 320 THR B CA 1
ATOM 6104 C C . THR B 1 320 ? -11.703 -21.656 -0.877 1 98.75 320 THR B C 1
ATOM 6106 O O . THR B 1 320 ? -12.094 -22.734 -0.433 1 98.75 320 THR B O 1
ATOM 6109 N N . LEU B 1 321 ? -11.031 -20.812 -0.111 1 98.81 321 LEU B N 1
ATOM 6110 C CA . LEU B 1 321 ? -10.766 -21.078 1.301 1 98.81 321 LEU B CA 1
ATOM 6111 C C . LEU B 1 321 ? -12.07 -21.281 2.068 1 98.81 321 LEU B C 1
ATOM 6113 O O . LEU B 1 321 ? -12.18 -22.188 2.889 1 98.81 321 LEU B O 1
ATOM 6117 N N . LYS B 1 322 ? -13.023 -20.406 1.789 1 98.62 322 LYS B N 1
ATOM 6118 C CA . LYS B 1 322 ? -14.305 -20.469 2.482 1 98.62 322 LYS B CA 1
ATOM 6119 C C . LYS B 1 322 ? -15.047 -21.766 2.141 1 98.62 322 LYS B C 1
ATOM 6121 O O . LYS B 1 322 ? -15.586 -22.438 3.025 1 98.62 322 LYS B O 1
ATOM 6126 N N . LYS B 1 323 ? -15.102 -22.094 0.879 1 98.62 323 LYS B N 1
ATOM 6127 C CA . LYS B 1 323 ? -15.773 -23.328 0.442 1 98.62 323 LYS B CA 1
ATOM 6128 C C . LYS B 1 323 ? -15.148 -24.547 1.087 1 98.62 323 LYS B C 1
ATOM 6130 O O . LYS B 1 323 ? -15.844 -25.531 1.383 1 98.62 323 LYS B O 1
ATOM 6135 N N . LEU B 1 324 ? -13.852 -24.469 1.325 1 98.69 324 LEU B N 1
ATOM 6136 C CA . LEU B 1 324 ? -13.133 -25.609 1.899 1 98.69 324 LEU B CA 1
ATOM 6137 C C . LEU B 1 324 ? -13.094 -25.516 3.42 1 98.69 324 LEU B C 1
ATOM 6139 O O . LEU B 1 324 ? -12.445 -26.328 4.082 1 98.69 324 LEU B O 1
ATOM 6143 N N . LYS B 1 325 ? -13.68 -24.453 4.031 1 98.12 325 LYS B N 1
ATOM 6144 C CA . LYS B 1 325 ? -13.883 -24.266 5.465 1 98.12 325 LYS B CA 1
ATOM 6145 C C . LYS B 1 325 ? -12.547 -24.141 6.191 1 98.12 325 LYS B C 1
ATOM 6147 O O . LYS B 1 325 ? -12.328 -24.781 7.223 1 98.12 325 LYS B O 1
ATOM 6152 N N . TYR B 1 326 ? -11.664 -23.391 5.574 1 98.5 326 TYR B N 1
ATOM 6153 C CA . TYR B 1 326 ? -10.383 -23.094 6.207 1 98.5 326 TYR B CA 1
ATOM 6154 C C . TYR B 1 326 ? -10.578 -22.344 7.516 1 98.5 326 TYR B C 1
ATOM 6156 O O . TYR B 1 326 ? -11.406 -21.422 7.59 1 98.5 326 TYR B O 1
ATOM 6164 N N . LYS B 1 327 ? -9.75 -22.656 8.617 1 97.25 327 LYS B N 1
ATOM 6165 C CA . LYS B 1 327 ? -10.031 -22.047 9.914 1 97.25 327 LYS B CA 1
ATOM 6166 C C . LYS B 1 327 ? -8.734 -21.719 10.656 1 97.25 327 LYS B C 1
ATOM 6168 O O . LYS B 1 327 ? -8.758 -21.047 11.688 1 97.25 327 LYS B O 1
ATOM 6173 N N . SER B 1 328 ? -7.574 -22.172 10.172 1 96.62 328 SER B N 1
ATOM 6174 C CA . SER B 1 328 ? -6.332 -22.062 10.93 1 96.62 328 SER B CA 1
ATOM 6175 C C . SER B 1 328 ? -5.957 -20.609 11.188 1 96.62 328 SER B C 1
ATOM 6177 O O . SER B 1 328 ? -5.348 -20.281 12.203 1 96.62 328 SER B O 1
ATOM 6179 N N . ASN B 1 329 ? -6.156 -19.734 10.273 1 97.44 329 ASN B N 1
ATOM 6180 C CA . ASN B 1 329 ? -5.957 -18.297 10.367 1 97.44 329 ASN B CA 1
ATOM 6181 C C . ASN B 1 329 ? -7.133 -17.531 9.773 1 97.44 329 ASN B C 1
ATOM 6183 O O . ASN B 1 329 ? -7.883 -18.062 8.953 1 97.44 329 ASN B O 1
ATOM 6187 N N . PRO B 1 330 ? -7.324 -16.312 10.25 1 97.25 330 PRO B N 1
ATOM 6188 C CA . PRO B 1 330 ? -8.383 -15.523 9.609 1 97.25 330 PRO B CA 1
ATOM 6189 C C . PRO B 1 330 ? -8.141 -15.32 8.109 1 97.25 330 PRO B C 1
ATOM 6191 O O . PRO B 1 330 ? -7.031 -14.969 7.703 1 97.25 330 PRO B O 1
ATOM 6194 N N . ILE B 1 331 ? -9.18 -15.68 7.348 1 98.31 331 ILE B N 1
ATOM 6195 C CA . ILE B 1 331 ? -9.117 -15.359 5.926 1 98.31 331 ILE B CA 1
ATOM 6196 C C . ILE B 1 331 ? -8.969 -13.844 5.75 1 98.31 331 ILE B C 1
ATOM 6198 O O . ILE B 1 331 ? -9.766 -13.07 6.281 1 98.31 331 ILE B O 1
ATOM 6202 N N . PRO B 1 332 ? -7.949 -13.453 5.078 1 97.69 332 PRO B N 1
ATOM 6203 C CA . PRO B 1 332 ? -7.672 -12.016 5.027 1 97.69 332 PRO B CA 1
ATOM 6204 C C . PRO B 1 332 ? -8.719 -11.242 4.23 1 97.69 332 PRO B C 1
ATOM 6206 O O . PRO B 1 332 ? -9.164 -11.703 3.176 1 97.69 332 PRO B O 1
ATOM 6209 N N . SER B 1 333 ? -9.117 -10.07 4.758 1 97.88 333 SER B N 1
ATOM 6210 C CA . SER B 1 333 ? -9.852 -9.117 3.932 1 97.88 333 SER B CA 1
ATOM 6211 C C . SER B 1 333 ? -9 -8.609 2.775 1 97.88 333 SER B C 1
ATOM 6213 O O . SER B 1 333 ? -7.773 -8.781 2.777 1 97.88 333 SER B O 1
ATOM 6215 N N . LEU B 1 334 ? -9.648 -8.016 1.771 1 98.12 334 LEU B N 1
ATOM 6216 C CA . LEU B 1 334 ? -8.898 -7.465 0.647 1 98.12 334 LEU B CA 1
ATOM 6217 C C . LEU B 1 334 ? -7.887 -6.422 1.124 1 98.12 334 LEU B C 1
ATOM 6219 O O . LEU B 1 334 ? -6.754 -6.383 0.641 1 98.12 334 LEU B O 1
ATOM 6223 N N . LYS B 1 335 ? -8.234 -5.547 2.047 1 97.69 335 LYS B N 1
ATOM 6224 C CA . LYS B 1 335 ? -7.336 -4.523 2.576 1 97.69 335 LYS B CA 1
ATOM 6225 C C . LYS B 1 335 ? -6.117 -5.16 3.24 1 97.69 335 LYS B C 1
ATOM 6227 O O . LYS B 1 335 ? -4.98 -4.758 2.977 1 97.69 335 LYS B O 1
ATOM 6232 N N . LYS B 1 336 ? -6.371 -6.141 4.113 1 97.12 336 LYS B N 1
ATOM 6233 C CA . LYS B 1 336 ? -5.273 -6.828 4.789 1 97.12 336 LYS B CA 1
ATOM 6234 C C . LYS B 1 336 ? -4.367 -7.535 3.783 1 97.12 336 LYS B C 1
ATOM 6236 O O . LYS B 1 336 ? -3.146 -7.562 3.951 1 97.12 336 LYS B O 1
ATOM 6241 N N . PHE B 1 337 ? -5.051 -8.156 2.789 1 98.25 337 PHE B N 1
ATOM 6242 C CA . PHE B 1 337 ? -4.297 -8.836 1.744 1 98.25 337 PHE B CA 1
ATOM 6243 C C . PHE B 1 337 ? -3.402 -7.859 0.993 1 98.25 337 PHE B C 1
ATOM 6245 O O . PHE B 1 337 ? -2.25 -8.172 0.686 1 98.25 337 PHE B O 1
ATOM 6252 N N . ARG B 1 338 ? -3.893 -6.637 0.703 1 97.69 338 ARG B N 1
ATOM 6253 C CA . ARG B 1 338 ? -3.131 -5.609 0.004 1 97.69 338 ARG B CA 1
ATOM 6254 C C . ARG B 1 338 ? -1.965 -5.117 0.855 1 97.69 338 ARG B C 1
ATOM 6256 O O . ARG B 1 338 ? -0.893 -4.809 0.331 1 97.69 338 ARG B O 1
ATOM 6263 N N . ILE B 1 339 ? -2.15 -5.027 2.121 1 97.19 339 ILE B N 1
ATOM 6264 C CA . ILE B 1 339 ? -1.081 -4.641 3.035 1 97.19 339 ILE B CA 1
ATOM 6265 C C . ILE B 1 339 ? 0.02 -5.695 3.021 1 97.19 339 ILE B C 1
ATOM 6267 O O . ILE B 1 339 ? 1.207 -5.363 2.992 1 97.19 339 ILE B O 1
ATOM 6271 N N . GLN B 1 340 ? -0.395 -6.953 3.008 1 97.44 340 GLN B N 1
ATOM 6272 C CA . GLN B 1 340 ? 0.577 -8.039 2.916 1 97.44 340 GLN B CA 1
ATOM 6273 C C . GLN B 1 340 ? 1.365 -7.965 1.612 1 97.44 340 GLN B C 1
ATOM 6275 O O . GLN B 1 340 ? 2.576 -8.195 1.599 1 97.44 340 GLN B O 1
ATOM 6280 N N . ALA B 1 341 ? 0.643 -7.688 0.525 1 97.88 341 ALA B N 1
ATOM 6281 C CA . ALA B 1 341 ? 1.315 -7.535 -0.762 1 97.88 341 ALA B CA 1
ATOM 6282 C C . ALA B 1 341 ? 2.369 -6.43 -0.702 1 97.88 341 ALA B C 1
ATOM 6284 O O . ALA B 1 341 ? 3.457 -6.574 -1.264 1 97.88 341 ALA B O 1
ATOM 6285 N N . GLU B 1 342 ? 2.057 -5.336 -0.001 1 97.19 342 GLU B N 1
ATOM 6286 C CA . GLU B 1 342 ? 3.02 -4.25 0.137 1 97.19 342 GLU B CA 1
ATOM 6287 C C . GLU B 1 342 ? 4.219 -4.676 0.978 1 97.19 342 GLU B C 1
ATOM 6289 O O . GLU B 1 342 ? 5.352 -4.27 0.708 1 97.19 342 GLU B O 1
ATOM 6294 N N . GLN B 1 343 ? 3.984 -5.469 1.954 1 97.38 343 GLN B N 1
ATOM 6295 C CA . GLN B 1 343 ? 5.047 -5.949 2.832 1 97.38 343 GLN B CA 1
ATOM 6296 C C . GLN B 1 343 ? 6.047 -6.812 2.066 1 97.38 343 GLN B C 1
ATOM 6298 O O . GLN B 1 343 ? 7.238 -6.82 2.381 1 97.38 343 GLN B O 1
ATOM 6303 N N . LYS B 1 344 ? 5.559 -7.551 1.053 1 98.25 344 LYS B N 1
ATOM 6304 C CA . LYS B 1 344 ? 6.387 -8.5 0.316 1 98.25 344 LYS B CA 1
ATOM 6305 C C . LYS B 1 344 ? 6.832 -7.922 -1.023 1 98.25 344 LYS B C 1
ATOM 6307 O O . LYS B 1 344 ? 7.32 -8.648 -1.89 1 98.25 344 LYS B O 1
ATOM 6312 N N . LYS B 1 345 ? 6.781 -6.625 -1.188 1 97.88 345 LYS B N 1
ATOM 6313 C CA . LYS B 1 345 ? 6.938 -5.984 -2.488 1 97.88 345 LYS B CA 1
ATOM 6314 C C . LYS B 1 345 ? 8.398 -5.977 -2.928 1 97.88 345 LYS B C 1
ATOM 6316 O O . LYS B 1 345 ? 8.703 -5.688 -4.086 1 97.88 345 LYS B O 1
ATOM 6321 N N . PHE B 1 346 ? 9.328 -6.324 -2.039 1 98.38 346 PHE B N 1
ATOM 6322 C CA . PHE B 1 346 ? 10.719 -6.516 -2.453 1 98.38 346 PHE B CA 1
ATOM 6323 C C . PHE B 1 346 ? 10.805 -7.492 -3.619 1 98.38 346 PHE B C 1
ATOM 6325 O O . PHE B 1 346 ? 11.586 -7.289 -4.547 1 98.38 346 PHE B O 1
ATOM 6332 N N . PHE B 1 347 ? 9.984 -8.492 -3.551 1 98.56 347 PHE B N 1
ATOM 6333 C CA . PHE B 1 347 ? 10.055 -9.531 -4.57 1 98.56 347 PHE B CA 1
ATOM 6334 C C . PHE B 1 347 ? 9.539 -9.008 -5.906 1 98.56 347 PHE B C 1
ATOM 6336 O O . PHE B 1 347 ? 9.953 -9.492 -6.965 1 98.56 347 PHE B O 1
ATOM 6343 N N . ALA B 1 348 ? 8.625 -8.008 -5.871 1 98.31 348 ALA B N 1
ATOM 6344 C CA . ALA B 1 348 ? 8.234 -7.344 -7.109 1 98.31 348 ALA B CA 1
ATOM 6345 C C . ALA B 1 348 ? 9.422 -6.637 -7.754 1 98.31 348 ALA B C 1
ATOM 6347 O O . ALA B 1 348 ? 9.641 -6.75 -8.961 1 98.31 348 ALA B O 1
ATOM 6348 N N . MET B 1 349 ? 10.188 -5.93 -6.945 1 98.31 349 MET B N 1
ATOM 6349 C CA . MET B 1 349 ? 11.375 -5.227 -7.43 1 98.31 349 MET B CA 1
ATOM 6350 C C . MET B 1 349 ? 12.406 -6.215 -7.965 1 98.31 349 MET B C 1
ATOM 6352 O O . MET B 1 349 ? 12.898 -6.059 -9.086 1 98.31 349 MET B O 1
ATOM 6356 N N . HIS B 1 350 ? 12.648 -7.262 -7.215 1 98.56 350 HIS B N 1
ATOM 6357 C CA . HIS B 1 350 ? 13.562 -8.32 -7.625 1 98.56 350 HIS B CA 1
ATOM 6358 C C . HIS B 1 350 ? 13.148 -8.922 -8.961 1 98.56 350 HIS B C 1
ATOM 6360 O O . HIS B 1 350 ? 13.977 -9.07 -9.867 1 98.56 350 HIS B O 1
ATOM 6366 N N . SER B 1 351 ? 11.883 -9.258 -9.094 1 98.31 351 SER B N 1
ATOM 6367 C CA . SER B 1 351 ? 11.344 -9.922 -10.273 1 98.31 351 SER B CA 1
ATOM 6368 C C . SER B 1 351 ? 11.445 -9.031 -11.508 1 98.31 351 SER B C 1
ATOM 6370 O O . SER B 1 351 ? 11.742 -9.516 -12.602 1 98.31 351 SER B O 1
ATOM 6372 N N . SER B 1 352 ? 11.266 -7.754 -11.305 1 97.69 352 SER B N 1
ATOM 6373 C CA . SER B 1 352 ? 11.219 -6.828 -12.43 1 97.69 352 SER B CA 1
ATOM 6374 C C . SER B 1 352 ? 12.625 -6.43 -12.875 1 97.69 352 SER B C 1
ATOM 6376 O O . SER B 1 352 ? 12.891 -6.285 -14.07 1 97.69 352 SER B O 1
ATOM 6378 N N . VAL B 1 353 ? 13.539 -6.305 -11.938 1 98.06 353 VAL B N 1
ATOM 6379 C CA . VAL B 1 353 ? 14.828 -5.691 -12.227 1 98.06 353 VAL B CA 1
ATOM 6380 C C . VAL B 1 353 ? 15.867 -6.781 -12.508 1 98.06 353 VAL B C 1
ATOM 6382 O O . VAL B 1 353 ? 16.781 -6.582 -13.312 1 98.06 353 VAL B O 1
ATOM 6385 N N . VAL B 1 354 ? 15.68 -7.918 -11.867 1 97.88 354 VAL B N 1
ATOM 6386 C CA . VAL B 1 354 ? 16.734 -8.93 -11.906 1 97.88 354 VAL B CA 1
ATOM 6387 C C . VAL B 1 354 ? 16.266 -10.117 -12.758 1 97.88 354 VAL B C 1
ATOM 6389 O O . VAL B 1 354 ? 17.016 -10.602 -13.609 1 97.88 354 VAL B O 1
ATOM 6392 N N . ILE B 1 355 ? 15.055 -10.547 -12.602 1 97 355 ILE B N 1
ATOM 6393 C CA . ILE B 1 355 ? 14.609 -11.797 -13.203 1 97 355 ILE B CA 1
ATOM 6394 C C . ILE B 1 355 ? 14.094 -11.539 -14.617 1 97 355 ILE B C 1
ATOM 6396 O O . ILE B 1 355 ? 14.484 -12.227 -15.562 1 97 355 ILE B O 1
ATOM 6400 N N . GLN B 1 356 ? 13.25 -10.516 -14.781 1 96.62 356 GLN B N 1
ATOM 6401 C CA . GLN B 1 356 ? 12.578 -10.258 -16.047 1 96.62 356 GLN B CA 1
ATOM 6402 C C . GLN B 1 356 ? 13.578 -10.055 -17.172 1 96.62 356 GLN B C 1
ATOM 6404 O O . GLN B 1 356 ? 13.359 -10.492 -18.297 1 96.62 356 GLN B O 1
ATOM 6409 N N . PRO B 1 357 ? 14.734 -9.359 -16.969 1 95.69 357 PRO B N 1
ATOM 6410 C CA . PRO B 1 357 ? 15.711 -9.18 -18.047 1 95.69 357 PRO B CA 1
ATOM 6411 C C . PRO B 1 357 ? 16.188 -10.508 -18.625 1 95.69 357 PRO B C 1
ATOM 6413 O O . PRO B 1 357 ? 16.438 -10.602 -19.828 1 95.69 357 PRO B O 1
ATOM 6416 N N . VAL B 1 358 ? 16.297 -11.508 -17.781 1 92.88 358 VAL B N 1
ATOM 6417 C CA . VAL B 1 358 ? 16.703 -12.836 -18.25 1 92.88 358 VAL B CA 1
ATOM 6418 C C . VAL B 1 358 ? 15.57 -13.445 -19.078 1 92.88 358 VAL B C 1
ATOM 6420 O O . VAL B 1 358 ? 15.82 -14.008 -20.141 1 92.88 358 VAL B O 1
ATOM 6423 N N . MET B 1 359 ? 14.391 -13.289 -18.641 1 92.31 359 MET B N 1
ATOM 6424 C CA . MET B 1 359 ? 13.227 -13.922 -19.25 1 92.31 359 MET B CA 1
ATOM 6425 C C . MET B 1 359 ? 12.922 -13.305 -20.609 1 92.31 359 MET B C 1
ATOM 6427 O O . MET B 1 359 ? 12.453 -13.992 -21.516 1 92.31 359 MET B O 1
ATOM 6431 N N . LEU B 1 360 ? 13.258 -12.023 -20.766 1 93.06 360 LEU B N 1
ATOM 6432 C CA . LEU B 1 360 ? 12.945 -11.32 -22 1 93.06 360 LEU B CA 1
ATOM 6433 C C . LEU B 1 360 ? 14.156 -11.25 -22.922 1 93.06 360 LEU B C 1
ATOM 6435 O O . LEU B 1 360 ? 14.125 -10.57 -23.953 1 93.06 360 LEU B O 1
ATOM 6439 N N . ASN B 1 361 ? 15.188 -11.898 -22.484 1 89.38 361 ASN B N 1
ATOM 6440 C CA . ASN B 1 361 ? 16.391 -11.93 -23.312 1 89.38 361 ASN B CA 1
ATOM 6441 C C . ASN B 1 361 ? 16.172 -12.742 -24.578 1 89.38 361 ASN B C 1
ATOM 6443 O O . ASN B 1 361 ? 15.867 -13.938 -24.516 1 89.38 361 ASN B O 1
ATOM 6447 N N . GLN B 1 362 ? 16.344 -12.125 -25.703 1 82.44 362 GLN B N 1
ATOM 6448 C CA . GLN B 1 362 ? 16.109 -12.805 -26.969 1 82.44 362 GLN B CA 1
ATOM 6449 C C . GLN B 1 362 ? 17.391 -13.453 -27.484 1 82.44 362 GLN B C 1
ATOM 6451 O O . GLN B 1 362 ? 17.344 -14.344 -28.328 1 82.44 362 GLN B O 1
ATOM 6456 N N . ASP B 1 363 ? 18.5 -12.938 -27.016 1 75.5 363 ASP B N 1
ATOM 6457 C CA . ASP B 1 363 ? 19.797 -13.484 -27.422 1 75.5 363 ASP B CA 1
ATOM 6458 C C . ASP B 1 363 ? 20.172 -14.695 -26.562 1 75.5 363 ASP B C 1
ATOM 6460 O O . ASP B 1 363 ? 20.625 -14.547 -25.422 1 75.5 363 ASP B O 1
ATOM 6464 N N . SER B 1 364 ? 19.969 -15.875 -27.062 1 64.62 364 SER B N 1
ATOM 6465 C CA . SER B 1 364 ? 20.172 -17.094 -26.281 1 64.62 364 SER B CA 1
ATOM 6466 C C . SER B 1 364 ? 21.594 -17.641 -26.469 1 64.62 364 SER B C 1
ATOM 6468 O O . SER B 1 364 ? 21.938 -18.688 -25.938 1 64.62 364 SER B O 1
ATOM 6470 N N . THR B 1 365 ? 22.312 -16.938 -27.172 1 60.72 365 THR B N 1
ATOM 6471 C CA . THR B 1 365 ? 23.609 -17.5 -27.547 1 60.72 365 THR B CA 1
ATOM 6472 C C . THR B 1 365 ? 24.438 -17.844 -26.312 1 60.72 365 THR B C 1
ATOM 6474 O O . THR B 1 365 ? 25.078 -18.891 -26.266 1 60.72 365 THR B O 1
ATOM 6477 N N . ASP B 1 366 ? 24.438 -17.031 -25.422 1 64.31 366 ASP B N 1
ATOM 6478 C CA . ASP B 1 366 ? 25.297 -17.266 -24.266 1 64.31 366 ASP B CA 1
ATOM 6479 C C . ASP B 1 366 ? 24.484 -17.484 -23 1 64.31 366 ASP B C 1
ATOM 6481 O O . ASP B 1 366 ? 25.016 -17.422 -21.891 1 64.31 366 ASP B O 1
ATOM 6485 N N . ALA B 1 367 ? 23.281 -17.812 -23.219 1 68.44 367 ALA B N 1
ATOM 6486 C CA . ALA B 1 367 ? 22.422 -17.938 -22.047 1 68.44 367 ALA B CA 1
ATOM 6487 C C . ALA B 1 367 ? 22.438 -19.375 -21.531 1 68.44 367 ALA B C 1
ATOM 6489 O O . ALA B 1 367 ? 21.891 -20.281 -22.172 1 68.44 367 ALA B O 1
ATOM 6490 N N . ASP B 1 368 ? 23.234 -19.703 -20.562 1 72.69 368 ASP B N 1
ATOM 6491 C CA . ASP B 1 368 ? 23.234 -20.984 -19.891 1 72.69 368 ASP B CA 1
ATOM 6492 C C . ASP B 1 368 ? 23.375 -20.828 -18.375 1 72.69 368 ASP B C 1
ATOM 6494 O O . ASP B 1 368 ? 23.453 -19.703 -17.891 1 72.69 368 ASP B O 1
ATOM 6498 N N . TYR B 1 369 ? 23.203 -21.891 -17.797 1 73.81 369 TYR B N 1
ATOM 6499 C CA . TYR B 1 369 ? 23.234 -21.891 -16.344 1 73.81 369 TYR B CA 1
ATOM 6500 C C . TYR B 1 369 ? 24.516 -21.25 -15.812 1 73.81 369 TYR B C 1
ATOM 6502 O O . TYR B 1 369 ? 24.5 -20.531 -14.812 1 73.81 369 TYR B O 1
ATOM 6510 N N . ASN B 1 370 ? 25.547 -21.453 -16.484 1 75.25 370 ASN B N 1
ATOM 6511 C CA . ASN B 1 370 ? 26.828 -20.875 -16.078 1 75.25 370 ASN B CA 1
ATOM 6512 C C . ASN B 1 370 ? 26.812 -19.359 -16.219 1 75.25 370 ASN B C 1
ATOM 6514 O O . ASN B 1 370 ? 27.391 -18.641 -15.398 1 75.25 370 ASN B O 1
ATOM 6518 N N . ALA B 1 371 ? 26.281 -18.969 -17.266 1 78.56 371 ALA B N 1
ATOM 6519 C CA . ALA B 1 371 ? 26.188 -17.531 -17.5 1 78.56 371 ALA B CA 1
ATOM 6520 C C . ALA B 1 371 ? 25.359 -16.859 -16.406 1 78.56 371 ALA B C 1
ATOM 6522 O O . ALA B 1 371 ? 25.656 -15.727 -16 1 78.56 371 ALA B O 1
ATOM 6523 N N . LEU B 1 372 ? 24.406 -17.531 -15.953 1 81.06 372 LEU B N 1
ATOM 6524 C CA . LEU B 1 372 ? 23.516 -16.969 -14.938 1 81.06 372 LEU B CA 1
ATOM 6525 C C . LEU B 1 372 ? 24.156 -17.047 -13.555 1 81.06 372 LEU B C 1
ATOM 6527 O O . LEU B 1 372 ? 24.188 -16.062 -12.82 1 81.06 372 LEU B O 1
ATOM 6531 N N . MET B 1 373 ? 24.828 -18.125 -13.273 1 82.88 373 MET B N 1
ATOM 6532 C CA . MET B 1 373 ? 25.25 -18.406 -11.906 1 82.88 373 MET B CA 1
ATOM 6533 C C . MET B 1 373 ? 26.734 -18.078 -11.719 1 82.88 373 MET B C 1
ATOM 6535 O O . MET B 1 373 ? 27.203 -17.953 -10.594 1 82.88 373 MET B O 1
ATOM 6539 N N . GLY B 1 374 ? 27.391 -17.922 -12.812 1 82.5 374 GLY B N 1
ATOM 6540 C CA . GLY B 1 374 ? 28.828 -17.75 -12.75 1 82.5 374 GLY B CA 1
ATOM 6541 C C . GLY B 1 374 ? 29.25 -16.328 -12.43 1 82.5 374 GLY B C 1
ATOM 6542 O O . GLY B 1 374 ? 28.391 -15.438 -12.312 1 82.5 374 GLY B O 1
ATOM 6543 N N . GLU B 1 375 ? 30.625 -16.156 -12.203 1 89 375 GLU B N 1
ATOM 6544 C CA . GLU B 1 375 ? 31.172 -14.844 -11.867 1 89 375 GLU B CA 1
ATOM 6545 C C . GLU B 1 375 ? 32.375 -14.492 -12.742 1 89 375 GLU B C 1
ATOM 6547 O O . GLU B 1 375 ? 33.062 -13.516 -12.484 1 89 375 GLU B O 1
ATOM 6552 N N . ASP B 1 376 ? 32.594 -15.312 -13.633 1 89.75 376 ASP B N 1
ATOM 6553 C CA . ASP B 1 376 ? 33.719 -15.023 -14.539 1 89.75 376 ASP B CA 1
ATOM 6554 C C . ASP B 1 376 ? 33.344 -13.914 -15.516 1 89.75 376 ASP B C 1
ATOM 6556 O O . ASP B 1 376 ? 32.219 -13.383 -15.477 1 89.75 376 ASP B O 1
ATOM 6560 N N . ASP B 1 377 ? 34.25 -13.523 -16.375 1 90.75 377 ASP B N 1
ATOM 6561 C CA . ASP B 1 377 ? 34.062 -12.383 -17.281 1 90.75 377 ASP B CA 1
ATOM 6562 C C . ASP B 1 377 ? 32.906 -12.617 -18.234 1 90.75 377 ASP B C 1
ATOM 6564 O O . ASP B 1 377 ? 32.156 -11.695 -18.547 1 90.75 377 ASP B O 1
ATOM 6568 N N . ARG B 1 378 ? 32.844 -13.812 -18.672 1 88.19 378 ARG B N 1
ATOM 6569 C CA . ARG B 1 378 ? 31.766 -14.156 -19.578 1 88.19 378 ARG B CA 1
ATOM 6570 C C . ARG B 1 378 ? 30.406 -14 -18.906 1 88.19 378 ARG B C 1
ATOM 6572 O O . ARG B 1 378 ? 29.484 -13.43 -19.484 1 88.19 378 ARG B O 1
ATOM 6579 N N . ALA B 1 379 ? 30.297 -14.562 -17.75 1 88.75 379 ALA B N 1
ATOM 6580 C CA . ALA B 1 379 ? 29.062 -14.477 -16.969 1 88.75 379 ALA B CA 1
ATOM 6581 C C . ALA B 1 379 ? 28.719 -13.023 -16.672 1 88.75 379 ALA B C 1
ATOM 6583 O O . ALA B 1 379 ? 27.547 -12.633 -16.781 1 88.75 379 ALA B O 1
ATOM 6584 N N . LEU B 1 380 ? 29.703 -12.25 -16.328 1 91.5 380 LEU B N 1
ATOM 6585 C CA . LEU B 1 380 ? 29.469 -10.844 -16.016 1 91.5 380 LEU B CA 1
ATOM 6586 C C . LEU B 1 380 ? 29.062 -10.062 -17.266 1 91.5 380 LEU B C 1
ATOM 6588 O O . LEU B 1 380 ? 28.203 -9.188 -17.203 1 91.5 380 LEU B O 1
ATOM 6592 N N . SER B 1 381 ? 29.688 -10.383 -18.328 1 90.5 381 SER B N 1
ATOM 6593 C CA . SER B 1 381 ? 29.344 -9.75 -19.594 1 90.5 381 SER B CA 1
ATOM 6594 C C . SER B 1 381 ? 27.906 -10.086 -20.016 1 90.5 381 SER B C 1
ATOM 6596 O O . SER B 1 381 ? 27.203 -9.234 -20.562 1 90.5 381 SER B O 1
ATOM 6598 N N . PHE B 1 382 ? 27.516 -11.305 -19.844 1 90.31 382 PHE B N 1
ATOM 6599 C CA . PHE B 1 382 ? 26.141 -11.711 -20.141 1 90.31 382 PHE B CA 1
ATOM 6600 C C . PHE B 1 382 ? 25.156 -10.883 -19.344 1 90.31 382 PHE B C 1
ATOM 6602 O O . PHE B 1 382 ? 24.188 -10.359 -19.906 1 90.31 382 PHE B O 1
ATOM 6609 N N . LYS B 1 383 ? 25.406 -10.719 -18.078 1 93.19 383 LYS B N 1
ATOM 6610 C CA . LYS B 1 383 ? 24.5 -9.984 -17.188 1 93.19 383 LYS B CA 1
ATOM 6611 C C . LYS B 1 383 ? 24.422 -8.516 -17.578 1 93.19 383 LYS B C 1
ATOM 6613 O O . LYS B 1 383 ? 23.344 -7.918 -17.531 1 93.19 383 LYS B O 1
ATOM 6618 N N . ARG B 1 384 ? 25.484 -7.992 -18.016 1 92.5 384 ARG B N 1
ATOM 6619 C CA . ARG B 1 384 ? 25.5 -6.605 -18.469 1 92.5 384 ARG B CA 1
ATOM 6620 C C . ARG B 1 384 ? 24.672 -6.438 -19.734 1 92.5 384 ARG B C 1
ATOM 6622 O O . ARG B 1 384 ? 23.953 -5.445 -19.891 1 92.5 384 ARG B O 1
ATOM 6629 N N . ARG B 1 385 ? 24.703 -7.383 -20.578 1 92.62 385 ARG B N 1
ATOM 6630 C CA . ARG B 1 385 ? 24.031 -7.301 -21.859 1 92.62 385 ARG B CA 1
ATOM 6631 C C . ARG B 1 385 ? 22.516 -7.379 -21.703 1 92.62 385 ARG B C 1
ATOM 6633 O O . ARG B 1 385 ? 21.766 -6.875 -22.531 1 92.62 385 ARG B O 1
ATOM 6640 N N . LEU B 1 386 ? 22.094 -7.965 -20.609 1 93.94 386 LEU B N 1
ATOM 6641 C CA . LEU B 1 386 ? 20.656 -8.086 -20.344 1 93.94 386 LEU B CA 1
ATOM 6642 C C . LEU B 1 386 ? 20 -6.715 -20.312 1 93.94 386 LEU B C 1
ATOM 6644 O O . LEU B 1 386 ? 18.828 -6.574 -20.688 1 93.94 386 LEU B O 1
ATOM 6648 N N . TYR B 1 387 ? 20.719 -5.691 -19.953 1 95.94 387 TYR B N 1
ATOM 6649 C CA . TYR B 1 387 ? 20.141 -4.375 -19.719 1 95.94 387 TYR B CA 1
ATOM 6650 C C . TYR B 1 387 ? 20.297 -3.49 -20.953 1 95.94 387 TYR B C 1
ATOM 6652 O O . TYR B 1 387 ? 19.906 -2.32 -20.938 1 95.94 387 TYR B O 1
ATOM 6660 N N . ASN B 1 388 ? 20.828 -4.082 -22.031 1 93.44 388 ASN B N 1
ATOM 6661 C CA . ASN B 1 388 ? 20.844 -3.395 -23.312 1 93.44 388 ASN B CA 1
ATOM 6662 C C . ASN B 1 388 ? 19.516 -3.555 -24.047 1 93.44 388 ASN B C 1
ATOM 6664 O O . ASN B 1 388 ? 19.266 -2.881 -25.047 1 93.44 388 ASN B O 1
ATOM 6668 N N . ASN B 1 389 ? 18.672 -4.391 -23.547 1 94.06 389 ASN B N 1
ATOM 6669 C CA . ASN B 1 389 ? 17.344 -4.613 -24.109 1 94.06 389 ASN B CA 1
ATOM 6670 C C . ASN B 1 389 ? 16.453 -3.396 -23.922 1 94.06 389 ASN B C 1
ATOM 6672 O O . ASN B 1 389 ? 16.172 -2.986 -22.797 1 94.06 389 ASN B O 1
ATOM 6676 N N . PRO B 1 390 ? 15.906 -2.828 -25.031 1 94.88 390 PRO B N 1
ATOM 6677 C CA . PRO B 1 390 ? 15.102 -1.608 -24.938 1 94.88 390 PRO B CA 1
ATOM 6678 C C . PRO B 1 390 ? 13.852 -1.786 -24.078 1 94.88 390 PRO B C 1
ATOM 6680 O O . PRO B 1 390 ? 13.406 -0.838 -23.422 1 94.88 390 PRO B O 1
ATOM 6683 N N . ILE B 1 391 ? 13.297 -2.959 -24.125 1 94.56 391 ILE B N 1
ATOM 6684 C CA . ILE B 1 391 ? 12.117 -3.232 -23.312 1 94.56 391 ILE B CA 1
ATOM 6685 C C . ILE B 1 391 ? 12.477 -3.127 -21.828 1 94.56 391 ILE B C 1
ATOM 6687 O O . ILE B 1 391 ? 11.742 -2.52 -21.047 1 94.56 391 ILE B O 1
ATOM 6691 N N . ILE B 1 392 ? 13.602 -3.66 -21.484 1 96.19 392 ILE B N 1
ATOM 6692 C CA . ILE B 1 392 ? 14.07 -3.625 -20.109 1 96.19 392 ILE B CA 1
ATOM 6693 C C . ILE B 1 392 ? 14.367 -2.184 -19.703 1 96.19 392 ILE B C 1
ATOM 6695 O O . ILE B 1 392 ? 14.016 -1.759 -18.594 1 96.19 392 ILE B O 1
ATOM 6699 N N . GLN B 1 393 ? 14.961 -1.449 -20.578 1 96.81 393 GLN B N 1
ATOM 6700 C CA . GLN B 1 393 ? 15.305 -0.059 -20.297 1 96.81 393 GLN B CA 1
ATOM 6701 C C . GLN B 1 393 ? 14.047 0.778 -20.062 1 96.81 393 GLN B C 1
ATOM 6703 O O . GLN B 1 393 ? 14.008 1.596 -19.141 1 96.81 393 GLN B O 1
ATOM 6708 N N . GLU B 1 394 ? 13.078 0.544 -20.859 1 96.19 394 GLU B N 1
ATOM 6709 C CA . GLU B 1 394 ? 11.812 1.247 -20.672 1 96.19 394 GLU B CA 1
ATOM 6710 C C . GLU B 1 394 ? 11.156 0.849 -19.344 1 96.19 394 GLU B C 1
ATOM 6712 O O . GLU B 1 394 ? 10.602 1.695 -18.641 1 96.19 394 GLU B O 1
ATOM 6717 N N . ASN B 1 395 ? 11.188 -0.42 -19.016 1 95.56 395 ASN B N 1
ATOM 6718 C CA . ASN B 1 395 ? 10.648 -0.911 -17.75 1 95.56 395 ASN B CA 1
ATOM 6719 C C . ASN B 1 395 ? 11.328 -0.251 -16.562 1 95.56 395 ASN B C 1
ATOM 6721 O O . ASN B 1 395 ? 10.664 0.151 -15.602 1 95.56 395 ASN B O 1
ATOM 6725 N N . LEU B 1 396 ? 12.617 -0.146 -16.625 1 96.94 396 LEU B N 1
ATOM 6726 C CA . LEU B 1 396 ? 13.367 0.451 -15.531 1 96.94 396 LEU B CA 1
ATOM 6727 C C . LEU B 1 396 ? 13 1.919 -15.352 1 96.94 396 LEU B C 1
ATOM 6729 O O . LEU B 1 396 ? 12.852 2.395 -14.227 1 96.94 396 LEU B O 1
ATOM 6733 N N . LYS B 1 397 ? 12.82 2.596 -16.484 1 95.75 397 LYS B N 1
ATOM 6734 C CA . LYS B 1 397 ? 12.445 4.008 -16.453 1 95.75 397 LYS B CA 1
ATOM 6735 C C . LYS B 1 397 ? 11.117 4.203 -15.719 1 95.75 397 LYS B C 1
ATOM 6737 O O . LYS B 1 397 ? 10.938 5.195 -15.016 1 95.75 397 LYS B O 1
ATOM 6742 N N . ASN B 1 398 ? 10.258 3.264 -15.867 1 94.94 398 ASN B N 1
ATOM 6743 C CA . ASN B 1 398 ? 8.922 3.381 -15.297 1 94.94 398 ASN B CA 1
ATOM 6744 C C . ASN B 1 398 ? 8.875 2.846 -13.867 1 94.94 398 ASN B C 1
ATOM 6746 O O . ASN B 1 398 ? 8.172 3.398 -13.016 1 94.94 398 ASN B O 1
ATOM 6750 N N . LEU B 1 399 ? 9.641 1.824 -13.555 1 96.19 399 LEU B N 1
ATOM 6751 C CA . LEU B 1 399 ? 9.445 1.078 -12.312 1 96.19 399 LEU B CA 1
ATOM 6752 C C . LEU B 1 399 ? 10.352 1.607 -11.211 1 96.19 399 LEU B C 1
ATOM 6754 O O . LEU B 1 399 ? 9.992 1.569 -10.031 1 96.19 399 LEU B O 1
ATOM 6758 N N . LEU B 1 400 ? 11.547 2.115 -11.547 1 97.44 400 LEU B N 1
ATOM 6759 C CA . LEU B 1 400 ? 12.516 2.502 -10.523 1 97.44 400 LEU B CA 1
ATOM 6760 C C . LEU B 1 400 ? 11.992 3.668 -9.695 1 97.44 400 LEU B C 1
ATOM 6762 O O . LEU B 1 400 ? 12.117 3.668 -8.469 1 97.44 400 LEU B O 1
ATOM 6766 N N . PRO B 1 401 ? 11.359 4.695 -10.359 1 96.5 401 PRO B N 1
ATOM 6767 C CA . PRO B 1 401 ? 10.781 5.758 -9.531 1 96.5 401 PRO B CA 1
ATOM 6768 C C . PRO B 1 401 ? 9.727 5.238 -8.562 1 96.5 401 PRO B C 1
ATOM 6770 O O . PRO B 1 401 ? 9.656 5.695 -7.414 1 96.5 401 PRO B O 1
ATOM 6773 N N . MET B 1 402 ? 8.93 4.34 -9 1 95.56 402 MET B N 1
ATOM 6774 C CA . MET B 1 402 ? 7.891 3.76 -8.148 1 95.56 402 MET B CA 1
ATOM 6775 C C . MET B 1 402 ? 8.516 2.992 -6.988 1 95.56 402 MET B C 1
ATOM 6777 O O . MET B 1 402 ? 8.078 3.133 -5.844 1 95.56 402 MET B O 1
ATOM 6781 N N . PHE B 1 403 ? 9.523 2.172 -7.258 1 97.5 403 PHE B N 1
ATOM 6782 C CA . PHE B 1 403 ? 10.195 1.408 -6.215 1 97.5 403 PHE B CA 1
ATOM 6783 C C . PHE B 1 403 ? 10.883 2.34 -5.223 1 97.5 403 PHE B C 1
ATOM 6785 O O . PHE B 1 403 ? 10.875 2.082 -4.016 1 97.5 403 PHE B O 1
ATOM 6792 N N . ASP B 1 404 ? 11.445 3.389 -5.777 1 97.81 404 ASP B N 1
ATOM 6793 C CA . ASP B 1 404 ? 12.109 4.371 -4.926 1 97.81 404 ASP B CA 1
ATOM 6794 C C . ASP B 1 404 ? 11.109 5.027 -3.971 1 97.81 404 ASP B C 1
ATOM 6796 O O . ASP B 1 404 ? 11.383 5.16 -2.775 1 97.81 404 ASP B O 1
ATOM 6800 N N . ARG B 1 405 ? 9.992 5.371 -4.449 1 96.75 405 ARG B N 1
ATOM 6801 C CA . ARG B 1 405 ? 8.984 6.078 -3.668 1 96.75 405 ARG B CA 1
ATOM 6802 C C . ARG B 1 405 ? 8.328 5.148 -2.648 1 96.75 405 ARG B C 1
ATOM 6804 O O . ARG B 1 405 ? 7.684 5.609 -1.706 1 96.75 405 ARG B O 1
ATOM 6811 N N . ARG B 1 406 ? 8.508 3.857 -2.811 1 96.25 406 ARG B N 1
ATOM 6812 C CA . ARG B 1 406 ? 7.953 2.877 -1.883 1 96.25 406 ARG B CA 1
ATOM 6813 C C . ARG B 1 406 ? 9.016 2.383 -0.907 1 96.25 406 ARG B C 1
ATOM 6815 O O . ARG B 1 406 ? 8.758 1.499 -0.09 1 96.25 406 ARG B O 1
ATOM 6822 N N . GLY B 1 407 ? 10.195 2.934 -1.025 1 97.25 407 GLY B N 1
ATOM 6823 C CA . GLY B 1 407 ? 11.266 2.623 -0.092 1 97.25 407 GLY B CA 1
ATOM 6824 C C . GLY B 1 407 ? 11.969 1.314 -0.401 1 97.25 407 GLY B C 1
ATOM 6825 O O . GLY B 1 407 ? 12.688 0.777 0.441 1 97.25 407 GLY B O 1
ATOM 6826 N N . LEU B 1 408 ? 11.797 0.784 -1.603 1 97.94 408 LEU B N 1
ATOM 6827 C CA . LEU B 1 408 ? 12.312 -0.539 -1.937 1 97.94 408 LEU B CA 1
ATOM 6828 C C . LEU B 1 408 ? 13.773 -0.46 -2.363 1 97.94 408 LEU B C 1
ATOM 6830 O O . LEU B 1 408 ? 14.453 -1.485 -2.461 1 97.94 408 LEU B O 1
ATOM 6834 N N . LEU B 1 409 ? 14.297 0.775 -2.592 1 97.62 409 LEU B N 1
ATOM 6835 C CA . LEU B 1 409 ? 15.703 0.942 -2.955 1 97.62 409 LEU B CA 1
ATOM 6836 C C . LEU B 1 409 ? 16.516 1.411 -1.759 1 97.62 409 LEU B C 1
ATOM 6838 O O . LEU B 1 409 ? 17.688 1.77 -1.904 1 97.62 409 LEU B O 1
ATOM 6842 N N . GLU B 1 410 ? 15.883 1.378 -0.562 1 96.44 410 GLU B N 1
ATOM 6843 C CA . GLU B 1 410 ? 16.578 1.796 0.656 1 96.44 410 GLU B CA 1
ATOM 6844 C C . GLU B 1 410 ? 17.188 0.603 1.375 1 96.44 410 GLU B C 1
ATOM 6846 O O . GLU B 1 410 ? 16.609 -0.485 1.4 1 96.44 410 GLU B O 1
ATOM 6851 N N . VAL B 1 411 ? 18.312 0.792 2.07 1 93.75 411 VAL B N 1
ATOM 6852 C CA . VAL B 1 411 ? 19.047 -0.26 2.77 1 93.75 411 VAL B CA 1
ATOM 6853 C C . VAL B 1 411 ? 18.25 -0.715 3.994 1 93.75 411 VAL B C 1
ATOM 6855 O O . VAL B 1 411 ? 18.266 -1.896 4.348 1 93.75 411 VAL B O 1
ATOM 6858 N N . ASN B 1 412 ? 17.562 0.278 4.613 1 89.81 412 ASN B N 1
ATOM 6859 C CA . ASN B 1 412 ? 16.859 -0.025 5.855 1 89.81 412 ASN B CA 1
ATOM 6860 C C . ASN B 1 412 ? 15.398 -0.36 5.598 1 89.81 412 ASN B C 1
ATOM 6862 O O . ASN B 1 412 ? 14.555 -0.181 6.477 1 89.81 412 ASN B O 1
ATOM 6866 N N . GLN B 1 413 ? 15.117 -0.906 4.5 1 91.75 413 GLN B N 1
ATOM 6867 C CA . GLN B 1 413 ? 13.719 -1.159 4.191 1 91.75 413 GLN B CA 1
ATOM 6868 C C . GLN B 1 413 ? 13.156 -2.289 5.055 1 91.75 413 GLN B C 1
ATOM 6870 O O . GLN B 1 413 ? 13.914 -3.137 5.535 1 91.75 413 GLN B O 1
#

Secondary structure (DSSP, 8-state):
----TT--HHHHHHHHHHHHT-TT-EEEEEEEEE-S-TTS-TT-EEEEEEEEEEETTTTEEEEEEEEEEE---S-HHHHHHHHTTTHHHHHHHIIIIIHHHHHHHHHHTT-----SPPEEEEETTTTEEEEE-TTTTT-B---TTT-B-HHHHHHHHHHHHHHHHHHHHHHHHTTTTTTT---SSS-SS--TTHHHHHHHHHHHHHHHHHSSSHHHHHHHHHHHHTGGGHHHHHHHHHS--TTS--EEE-S--SGGGEEEEE-TTT--EEEEEE---TT-EEE-THHHHHHHHHHTB-TTHHHH-HHHHHHHHHHHHHHHHHHTT--SSPPPPHHHHHHHHHHTTHHHHHIIIIIHHHHT----TT-SHHHHH--SHHHHHHHHHGGG-HHHHHHHHHHHHHHHHTTTT-TT-/-PPPTT--HHHHHHHHHHHHT-TT-EEEEEEEEE-S-TTS-TT-EEEEEEEEEEETTTTEEEEEEEEEEE---S-HHHHHHHHTTTHHHHHHHIIIIIHHHHHHHHHHTT-----SPPEEEEETTTTEEEEE-GGGGT-B---TTT-B-HHHHHHHHHHHHHHHHHHHHHHHHTTSTTTT---SSS-SS--TTHHHHHHHHHHHHHHHHHSSSHHHHHHHHHHHHTGGGHHHHHHHHHSPPTTS--EEE-S--SGGGEEEEE-TTT--EEEEEE---TT-EEE-THHHHHHHHHHTBPTTHHHH-HHHHHHHHHHHHHHHHHHTT--SSPPPPHHHHHHHHHHTTHHHHHIIIIIHHHHT----TT-SHHHHH--SHHHHHHHHHGGG-HHHHHHHHHHHHHHHHTTTT-TT-